Protein AF-0000000066102367 (afdb_homodimer)

pLDDT: mean 97.67, std 2.7, range [64.75, 99.0]

Secondary structure (DSSP, 8-state):
-EEEEEEEEEEETTEEEEEEEEEETTEEEEEESS---TTEEEEE-TT-EEEEPEEEEEE---TTT-TTT--HHHHHHHHHHTTEEEEEE-S-SSS---SHHHHHHHHHHHHHH-SSEEEEPBPSBGGGTSS-B--HHHHHHHT---B--TTS----HHHHHHHHHHHHHHT--EEE----HHHHTT-SEETTHHHHHHT--EE-THHHHHHHHHHHHHHHHH---EEETT---HHHHHHHHHHHHTT--EEEEE-HHHHH--GGG--SS-GGG--SSPP--HHHHHHHHHHHHHTSS-EE---B----HHHHSS-TTTSPS----TTTHHHHHIIIIITTTSS-HHHHHIIIIIHHHHHTT-S-S---TTSB--EEEEESS--EE--GGG--SS----TTTT-EES-EEEEEEETTEEEEE-TT---/-EEEEEEEEEEETTEEEEEEEEEETTEEEEEESS---TTEEEEE-TT-EEEEPEEEEEE---TTT-TTT--HHHHHHHHHHTTEEEEEE-S-SSS---SHHHHHHHHHHHHHH-SSEEEEPBPSBGGGTSS-B--HHHHHHHT---B--TTS----HHHHHHHHHHHHHHT--EEE----HHHHTT-SEESSHHHHHHT--EE-THHHHHHHHHHHHHHHHH---EEETT---HHHHHHHHHHHHTT--EEEEE-HHHHH--GGG--SS-GGG--SSPP--HHHHHHHHHHHHHTSS-EE---B----HHHHSS-TTTSPS----TTTHHHHHIIIIITTTSS-HHHHHIIIIIHHHHHTT-S-S---TTSB--EEEEESS--EE--GGG--SS----TTTT-EES-EEEEEEETTEEEEE-TT---

Structure (mmCIF, N/CA/C/O backbone):
data_AF-0000000066102367-model_v1
#
loop_
_entity.id
_entity.type
_entity.pdbx_description
1 polymer Dihydroorotase
#
loop_
_atom_site.group_PDB
_atom_site.id
_atom_site.type_symbol
_atom_site.label_atom_id
_atom_site.label_alt_id
_atom_site.label_comp_id
_atom_site.label_asym_id
_atom_site.label_entity_id
_atom_site.label_seq_id
_atom_site.pdbx_PDB_ins_code
_atom_site.Cartn_x
_atom_site.Cartn_y
_atom_site.Cartn_z
_atom_site.occupancy
_atom_site.B_iso_or_equiv
_atom_site.auth_seq_id
_atom_site.auth_comp_id
_atom_site.auth_asym_id
_atom_site.auth_atom_id
_atom_site.pdbx_PDB_model_num
ATOM 1 N N . MET A 1 1 ? 12.398 48.781 23.969 1 80.88 1 MET A N 1
ATOM 2 C CA . MET A 1 1 ? 11.75 48.719 25.266 1 80.88 1 MET A CA 1
ATOM 3 C C . MET A 1 1 ? 11.602 47.281 25.75 1 80.88 1 MET A C 1
ATOM 5 O O . MET A 1 1 ? 11.312 46.406 24.969 1 80.88 1 MET A O 1
ATOM 9 N N . ALA A 1 2 ? 12.008 47.094 26.969 1 94.06 2 ALA A N 1
ATOM 10 C CA . ALA A 1 2 ? 11.953 45.75 27.562 1 94.06 2 ALA A CA 1
ATOM 11 C C . ALA A 1 2 ? 10.539 45.406 28.016 1 94.06 2 ALA A C 1
ATOM 13 O O . ALA A 1 2 ? 9.727 46.312 28.266 1 94.06 2 ALA A O 1
ATOM 14 N N . ILE A 1 3 ? 10.18 44.094 27.922 1 97.62 3 ILE A N 1
ATOM 15 C CA . ILE A 1 3 ? 8.883 43.594 28.375 1 97.62 3 ILE A CA 1
ATOM 16 C C . ILE A 1 3 ? 9.07 42.594 29.484 1 97.62 3 ILE A C 1
ATOM 18 O O . ILE A 1 3 ? 9.891 41.656 29.359 1 97.62 3 ILE A O 1
ATOM 22 N N . LEU A 1 4 ? 8.383 42.844 30.578 1 98 4 LEU A N 1
ATOM 23 C CA . LEU A 1 4 ? 8.422 41.906 31.688 1 98 4 LEU A CA 1
ATOM 24 C C . LEU A 1 4 ? 7.082 41.188 31.844 1 98 4 LEU A C 1
ATOM 26 O O . LEU A 1 4 ? 6.051 41.812 32.062 1 98 4 LEU A O 1
ATOM 30 N N . LEU A 1 5 ? 7.035 39.875 31.609 1 98.25 5 LEU A N 1
ATOM 31 C CA . LEU A 1 5 ? 5.902 39.031 31.938 1 98.25 5 LEU A CA 1
ATOM 32 C C . LEU A 1 5 ? 6.043 38.438 33.344 1 98.25 5 LEU A C 1
ATOM 34 O O . LEU A 1 5 ? 6.824 37.5 33.562 1 98.25 5 LEU A O 1
ATOM 38 N N . LYS A 1 6 ? 5.242 38.969 34.25 1 97 6 LYS A N 1
ATOM 39 C CA . LYS A 1 6 ? 5.434 38.656 35.656 1 97 6 LYS A CA 1
ATOM 40 C C . LYS A 1 6 ? 4.371 37.656 36.125 1 97 6 LYS A C 1
ATOM 42 O O . LYS A 1 6 ? 3.238 37.688 35.656 1 97 6 LYS A O 1
ATOM 47 N N . ASN A 1 7 ? 4.777 36.812 37.125 1 96.75 7 ASN A N 1
ATOM 48 C CA . ASN A 1 7 ? 3.865 35.969 37.875 1 96.75 7 ASN A CA 1
ATOM 49 C C . ASN A 1 7 ? 3.176 34.938 36.969 1 96.75 7 ASN A C 1
ATOM 51 O O . ASN A 1 7 ? 1.968 34.719 37.062 1 96.75 7 ASN A O 1
ATOM 55 N N . GLY A 1 8 ? 3.898 34.406 36.031 1 97.06 8 GLY A N 1
ATOM 56 C CA . GLY A 1 8 ? 3.352 33.375 35.156 1 97.06 8 GLY A CA 1
ATOM 57 C C . GLY A 1 8 ? 3.695 31.969 35.625 1 97.06 8 GLY A C 1
ATOM 58 O O . GLY A 1 8 ? 4.621 31.766 36.406 1 97.06 8 GLY A O 1
ATOM 59 N N . LEU A 1 9 ? 2.846 31 35.25 1 98.12 9 LEU A N 1
ATOM 60 C CA . LEU A 1 9 ? 3.223 29.594 35.281 1 98.12 9 LEU A CA 1
ATOM 61 C C . LEU A 1 9 ? 3.961 29.219 34 1 98.12 9 LEU A C 1
ATOM 63 O O . LEU A 1 9 ? 3.338 28.859 33 1 98.12 9 LEU A O 1
ATOM 67 N N . VAL A 1 10 ? 5.27 29.172 34.062 1 98 10 VAL A N 1
ATOM 68 C CA . VAL A 1 10 ? 6.105 29.094 32.875 1 98 10 VAL A CA 1
ATOM 69 C C . VAL A 1 10 ? 6.41 27.641 32.562 1 98 10 VAL A C 1
ATOM 71 O O . VAL A 1 10 ? 6.879 26.891 33.438 1 98 10 VAL A O 1
ATOM 74 N N . TYR A 1 11 ? 6.07 27.203 31.328 1 96.75 11 TYR A N 1
ATOM 75 C CA . TYR A 1 11 ? 6.391 25.859 30.859 1 96.75 11 TYR A CA 1
ATOM 76 C C . TYR A 1 11 ? 7.789 25.812 30.25 1 96.75 11 TYR A C 1
ATOM 78 O O . TYR A 1 11 ? 8.055 26.469 29.234 1 96.75 11 TYR A O 1
ATOM 86 N N . GLN A 1 12 ? 8.734 25.062 30.844 1 89.06 12 GLN A N 1
ATOM 87 C CA . GLN A 1 12 ? 10.102 24.875 30.375 1 89.06 12 GLN A CA 1
ATOM 88 C C . GLN A 1 12 ? 10.516 23.406 30.469 1 89.06 12 GLN A C 1
ATOM 90 O O . GLN A 1 12 ? 10.531 22.828 31.562 1 89.06 12 GLN A O 1
ATOM 95 N N . GLU A 1 13 ? 10.875 22.844 29.406 1 84.5 13 GLU A N 1
ATOM 96 C CA . GLU A 1 13 ? 11.438 21.5 29.359 1 84.5 13 GLU A CA 1
ATOM 97 C C . GLU A 1 13 ? 10.586 20.516 30.156 1 84.5 13 GLU A C 1
ATOM 99 O O . GLU A 1 13 ? 11.102 19.766 30.984 1 84.5 13 GLU A O 1
ATOM 104 N N . GLY A 1 14 ? 9.281 20.625 30.031 1 88.19 14 GLY A N 1
ATOM 105 C CA . GLY A 1 14 ? 8.406 19.625 30.625 1 88.19 14 GLY A CA 1
ATOM 106 C C . GLY A 1 14 ? 7.941 19.984 32.031 1 88.19 14 GLY A C 1
ATOM 107 O O . GLY A 1 14 ? 7.145 19.266 32.625 1 88.19 14 GLY A O 1
ATOM 108 N N . GLU A 1 15 ? 8.438 21.125 32.5 1 92.94 15 GLU A N 1
ATOM 109 C CA . GLU A 1 15 ? 8.07 21.516 33.875 1 92.94 15 GLU A CA 1
ATOM 110 C C . GLU A 1 15 ? 7.297 22.828 33.875 1 92.94 15 GLU A C 1
ATOM 112 O O . GLU A 1 15 ? 7.457 23.656 32.969 1 92.94 15 GLU A O 1
ATOM 117 N N . PHE A 1 16 ? 6.504 22.938 34.906 1 96.94 16 PHE A N 1
ATOM 118 C CA . PHE A 1 16 ? 5.75 24.172 35.156 1 96.94 16 PHE A CA 1
ATOM 119 C C . PHE A 1 16 ? 6.262 24.875 36.375 1 96.94 16 PHE A C 1
ATOM 121 O O . PHE A 1 16 ? 6.18 24.344 37.5 1 96.94 16 PHE A O 1
ATOM 128 N N . ILE A 1 17 ? 6.773 26.109 36.125 1 96 17 ILE A N 1
ATOM 129 C CA . ILE A 1 17 ? 7.383 26.844 37.25 1 96 17 ILE A CA 1
ATOM 130 C C . ILE A 1 17 ? 6.809 28.266 37.312 1 96 17 ILE A C 1
ATOM 132 O O . ILE A 1 17 ? 6.699 28.938 36.281 1 96 17 ILE A O 1
ATOM 136 N N . LYS A 1 18 ? 6.465 28.672 38.531 1 97.12 18 LYS A N 1
ATOM 137 C CA . LYS A 1 18 ? 6.039 30.062 38.688 1 97.12 18 LYS A CA 1
ATOM 138 C C . LYS A 1 18 ? 7.23 31.016 38.656 1 97.12 18 LYS A C 1
ATOM 140 O O . LYS A 1 18 ? 8.07 31.016 39.562 1 97.12 18 LYS A O 1
ATOM 145 N N . GLU A 1 19 ? 7.324 31.844 37.562 1 96.62 19 GLU A N 1
ATOM 146 C CA . GLU A 1 19 ? 8.453 32.75 37.406 1 96.62 19 GLU A CA 1
ATOM 147 C C . GLU A 1 19 ? 8.125 33.875 36.406 1 96.62 19 GLU A C 1
ATOM 149 O O . GLU A 1 19 ? 6.996 33.969 35.906 1 96.62 19 GLU A O 1
ATOM 154 N N . ASP A 1 20 ? 9.102 34.781 36.312 1 97.62 20 ASP A N 1
ATOM 155 C CA . ASP A 1 20 ? 8.992 35.906 35.406 1 97.62 20 ASP A CA 1
ATOM 156 C C . ASP A 1 20 ? 9.828 35.688 34.156 1 97.62 20 ASP A C 1
ATOM 158 O O . ASP A 1 20 ? 10.789 34.906 34.156 1 97.62 20 ASP A O 1
ATOM 162 N N . VAL A 1 21 ? 9.406 36.281 33.094 1 98.06 21 VAL A N 1
ATOM 163 C CA . VAL A 1 21 ? 10.164 36.25 31.844 1 98.06 21 VAL A CA 1
ATOM 164 C C . VAL A 1 21 ? 10.43 37.688 31.375 1 98.06 21 VAL A C 1
ATOM 166 O O . VAL A 1 21 ? 9.508 38.469 31.25 1 98.06 21 VAL A O 1
ATOM 169 N N . LEU A 1 22 ? 11.68 38 31.156 1 98.06 22 LEU A N 1
ATOM 170 C CA . LEU A 1 22 ? 12.094 39.312 30.656 1 98.06 22 LEU A CA 1
ATOM 171 C C . LEU A 1 22 ? 12.5 39.219 29.188 1 98.06 22 LEU A C 1
ATOM 173 O O . LEU A 1 22 ? 13.344 38.406 28.828 1 98.06 22 LEU A O 1
ATOM 177 N N . ILE A 1 23 ? 11.82 40.031 28.391 1 97.94 23 ILE A N 1
ATOM 178 C CA . ILE A 1 23 ? 12.102 40.125 26.953 1 97.94 23 ILE A CA 1
ATOM 179 C C . ILE A 1 23 ? 12.852 41.406 26.641 1 97.94 23 ILE A C 1
ATOM 181 O O . ILE A 1 23 ? 12.469 42.469 27.125 1 97.94 23 ILE A O 1
ATOM 185 N N . SER A 1 24 ? 13.883 41.375 25.922 1 96.44 24 SER A N 1
ATOM 186 C CA . SER A 1 24 ? 14.625 42.5 25.406 1 96.44 24 SER A CA 1
ATOM 187 C C . SER A 1 24 ? 14.828 42.406 23.891 1 96.44 24 SER A C 1
ATOM 189 O O . SER A 1 24 ? 15.461 41.469 23.406 1 96.44 24 SER A O 1
ATOM 191 N N . GLY A 1 25 ? 14.297 43.375 23.234 1 96.12 25 GLY A N 1
ATOM 192 C CA . GLY A 1 25 ? 14.281 43.25 21.781 1 96.12 25 GLY A CA 1
ATOM 193 C C . GLY A 1 25 ? 13.453 42.062 21.297 1 96.12 25 GLY A C 1
ATOM 194 O O . GLY A 1 25 ? 12.281 41.938 21.672 1 96.12 25 GLY A O 1
ATOM 195 N N . SER A 1 26 ? 14.125 41.25 20.516 1 97.69 26 SER A N 1
ATOM 196 C CA . SER A 1 26 ? 13.398 40.125 19.953 1 97.69 26 SER A CA 1
ATOM 197 C C . SER A 1 26 ? 13.656 38.844 20.734 1 97.69 26 SER A C 1
ATOM 199 O O . SER A 1 26 ? 13.164 37.781 20.375 1 97.69 26 SER A O 1
ATOM 201 N N . LYS A 1 27 ? 14.398 38.906 21.844 1 97.94 27 LYS A N 1
ATOM 202 C CA . LYS A 1 27 ? 14.883 37.719 22.5 1 97.94 27 LYS A CA 1
ATOM 203 C C . LYS A 1 27 ? 14.414 37.656 23.953 1 97.94 27 LYS A C 1
ATOM 205 O O . LYS A 1 27 ? 14.078 38.688 24.547 1 97.94 27 LYS A O 1
ATOM 210 N N . ILE A 1 28 ? 14.367 36.438 24.422 1 97.44 28 ILE A N 1
ATOM 211 C CA . ILE A 1 28 ? 14.188 36.25 25.859 1 97.44 28 ILE A CA 1
ATOM 212 C C . ILE A 1 28 ? 15.5 36.531 26.578 1 97.44 28 ILE A C 1
ATOM 214 O O . ILE A 1 28 ? 16.5 35.844 26.375 1 97.44 28 ILE A O 1
ATOM 218 N N . GLN A 1 29 ? 15.445 37.531 27.375 1 97.06 29 GLN A N 1
ATOM 219 C CA . GLN A 1 29 ? 16.656 37.938 28.078 1 97.06 29 GLN A CA 1
ATOM 220 C C . GLN A 1 29 ? 16.891 37.094 29.328 1 97.06 29 GLN A C 1
ATOM 222 O O . GLN A 1 29 ? 18.016 36.656 29.609 1 97.06 29 GLN A O 1
ATOM 227 N N . ALA A 1 30 ? 15.797 36.906 30.062 1 96.94 30 ALA A N 1
ATOM 228 C CA . ALA A 1 30 ? 15.953 36.219 31.328 1 96.94 30 ALA A CA 1
ATOM 229 C C . ALA A 1 30 ? 14.633 35.562 31.766 1 96.94 30 ALA A C 1
ATOM 231 O O . ALA A 1 30 ? 13.555 36.062 31.422 1 96.94 30 ALA A O 1
ATOM 232 N N . ILE A 1 31 ? 14.773 34.469 32.438 1 96.19 31 ILE A N 1
ATOM 233 C CA . ILE A 1 31 ? 13.688 33.781 33.156 1 96.19 31 ILE A CA 1
ATOM 234 C C . ILE A 1 31 ? 14.078 33.594 34.625 1 96.19 31 ILE A C 1
ATOM 236 O O . ILE A 1 31 ? 15.172 33.125 34.906 1 96.19 31 ILE A O 1
ATOM 240 N N . GLY A 1 32 ? 13.227 34.062 35.5 1 94.94 32 GLY A N 1
ATOM 241 C CA . GLY A 1 32 ? 13.594 33.906 36.906 1 94.94 32 GLY A CA 1
ATOM 242 C C . GLY A 1 32 ? 12.586 34.531 37.844 1 94.94 32 GLY A C 1
ATOM 243 O O . GLY A 1 32 ? 11.461 34.844 37.438 1 94.94 32 GLY A O 1
ATOM 244 N N . LEU A 1 33 ? 13.016 34.594 39.094 1 95.5 33 LEU A N 1
ATOM 245 C CA . LEU A 1 33 ? 12.148 35.125 40.156 1 95.5 33 LEU A CA 1
ATOM 246 C C . LEU A 1 33 ? 12.406 36.594 40.375 1 95.5 33 LEU A C 1
ATOM 248 O O . LEU A 1 33 ? 13.555 37.062 40.375 1 95.5 33 LEU A O 1
ATOM 252 N N . ASP A 1 34 ? 11.375 37.344 40.562 1 93.56 34 ASP A N 1
ATOM 253 C CA . ASP A 1 34 ? 11.406 38.75 40.969 1 93.56 34 ASP A CA 1
ATOM 254 C C . ASP A 1 34 ? 12.336 39.562 40.062 1 93.56 34 ASP A C 1
ATOM 256 O O . ASP A 1 34 ? 13.234 40.25 40.531 1 93.56 34 ASP A O 1
ATOM 260 N N . LEU A 1 35 ? 12.141 39.344 38.812 1 94.62 35 LEU A N 1
ATOM 261 C CA . LEU A 1 35 ? 12.945 40.125 37.875 1 94.62 35 LEU A CA 1
ATOM 262 C C . LEU A 1 35 ? 12.602 41.594 37.938 1 94.62 35 LEU A C 1
ATOM 264 O O . LEU A 1 35 ? 11.445 41.969 38.188 1 94.62 35 LEU A O 1
ATOM 268 N N . PRO A 1 36 ? 13.578 42.438 37.688 1 91.12 36 PRO A N 1
ATOM 269 C CA . PRO A 1 36 ? 13.375 43.875 37.844 1 91.12 36 PRO A CA 1
ATOM 270 C C . PRO A 1 36 ? 12.359 44.438 36.844 1 91.12 36 PRO A C 1
ATOM 272 O O . PRO A 1 36 ? 12.375 44.094 35.688 1 91.12 36 PRO A O 1
ATOM 275 N N . GLU A 1 37 ? 11.531 45.344 37.312 1 91.19 37 GLU A N 1
ATOM 276 C CA . GLU A 1 37 ? 10.484 45.969 36.5 1 91.19 37 GLU A CA 1
ATOM 277 C C . GLU A 1 37 ? 10.953 47.281 35.875 1 91.19 37 GLU A C 1
ATOM 279 O O . GLU A 1 37 ? 10.328 47.781 34.938 1 91.19 37 GLU A O 1
ATOM 284 N N . GLU A 1 38 ? 12.008 47.812 36.406 1 89.56 38 GLU A N 1
ATOM 285 C CA . GLU A 1 38 ? 12.438 49.156 36 1 89.56 38 GLU A CA 1
ATOM 286 C C . GLU A 1 38 ? 12.711 49.219 34.5 1 89.56 38 GLU A C 1
ATOM 288 O O . GLU A 1 38 ? 13.492 48.438 33.969 1 89.56 38 GLU A O 1
ATOM 293 N N . GLY A 1 39 ? 11.992 50.188 33.875 1 91.31 39 GLY A N 1
ATOM 294 C CA . GLY A 1 39 ? 12.234 50.469 32.469 1 91.31 39 GLY A CA 1
ATOM 295 C C . GLY A 1 39 ? 11.523 49.5 31.547 1 91.31 39 GLY A C 1
ATOM 296 O O . GLY A 1 39 ? 11.625 49.625 30.328 1 91.31 39 GLY A O 1
ATOM 297 N N . ALA A 1 40 ? 10.836 48.531 32.125 1 94.31 40 ALA A N 1
ATOM 298 C CA . ALA A 1 40 ? 10.164 47.531 31.281 1 94.31 40 ALA A CA 1
ATOM 299 C C . ALA A 1 40 ? 8.656 47.75 31.266 1 94.31 40 ALA A C 1
ATOM 301 O O . ALA A 1 40 ? 8.078 48.219 32.25 1 94.31 40 ALA A O 1
ATOM 302 N N . GLU A 1 41 ? 8.055 47.531 30.109 1 96.31 41 GLU A N 1
ATOM 303 C CA . GLU A 1 41 ? 6.605 47.375 30.062 1 96.31 41 GLU A CA 1
ATOM 304 C C . GLU A 1 41 ? 6.184 46.062 30.781 1 96.31 41 GLU A C 1
ATOM 306 O O . GLU A 1 41 ? 6.652 45 30.422 1 96.31 41 GLU A O 1
ATOM 311 N N . VAL A 1 42 ? 5.262 46.188 31.766 1 96.62 42 VAL A N 1
ATOM 312 C CA . VAL A 1 42 ? 4.996 45.062 32.625 1 96.62 42 VAL A CA 1
ATOM 313 C C . VAL A 1 42 ? 3.615 44.469 32.344 1 96.62 42 VAL A C 1
ATOM 315 O O . VAL A 1 42 ? 2.637 45.219 32.219 1 96.62 42 VAL A O 1
ATOM 318 N N . TYR A 1 43 ? 3.564 43.188 32.125 1 97.5 43 TYR A N 1
ATOM 319 C CA . TYR A 1 43 ? 2.33 42.406 32.094 1 97.5 43 TYR A CA 1
ATOM 320 C C . TYR A 1 43 ? 2.242 41.469 33.281 1 97.5 43 TYR A C 1
ATOM 322 O O . TYR A 1 43 ? 3.061 40.531 33.406 1 97.5 43 TYR A O 1
ATOM 330 N N . ASP A 1 44 ? 1.28 41.688 34.156 1 97.31 44 ASP A N 1
ATOM 331 C CA . ASP A 1 44 ? 1.027 40.719 35.219 1 97.31 44 ASP A CA 1
ATOM 332 C C . ASP A 1 44 ? 0.153 39.562 34.75 1 97.31 44 ASP A C 1
ATOM 334 O O . ASP A 1 44 ? -1.036 39.75 34.469 1 97.31 44 ASP A O 1
ATOM 338 N N . LEU A 1 45 ? 0.715 38.406 34.75 1 97.88 45 LEU A N 1
ATOM 339 C CA . LEU A 1 45 ? 0.023 37.25 34.156 1 97.88 45 LEU A CA 1
ATOM 340 C C . LEU A 1 45 ? -0.92 36.594 35.156 1 97.88 45 LEU A C 1
ATOM 342 O O . LEU A 1 45 ? -1.792 35.812 34.781 1 97.88 45 LEU A O 1
ATOM 346 N N . LYS A 1 46 ? -0.737 36.969 36.469 1 96.81 46 LYS A N 1
ATOM 347 C CA . LYS A 1 46 ? -1.627 36.5 37.562 1 96.81 46 LYS A CA 1
ATOM 348 C C . LYS A 1 46 ? -1.793 35 37.531 1 96.81 46 LYS A C 1
ATOM 350 O O . LYS A 1 46 ? -2.914 34.5 37.625 1 96.81 46 LYS A O 1
ATOM 355 N N . GLY A 1 47 ? -0.701 34.25 37.25 1 96.88 47 GLY A N 1
ATOM 356 C CA . GLY A 1 47 ? -0.689 32.812 37.344 1 96.88 47 GLY A CA 1
ATOM 357 C C . GLY A 1 47 ? -1.056 32.094 36.062 1 96.88 47 GLY A C 1
ATOM 358 O O . GLY A 1 47 ? -1.065 30.875 36 1 96.88 47 GLY A O 1
ATOM 359 N N . LYS A 1 48 ? -1.343 32.812 34.969 1 98.38 48 LYS A N 1
ATOM 360 C CA . LYS A 1 48 ? -1.657 32.188 33.688 1 98.38 48 LYS A CA 1
ATOM 361 C C . LYS A 1 48 ? -0.461 31.422 33.156 1 98.38 48 LYS A C 1
ATOM 363 O O . LYS A 1 48 ? 0.68 31.672 33.531 1 98.38 48 LYS A O 1
ATOM 368 N N . LEU A 1 49 ? -0.767 30.484 32.312 1 98.69 49 LEU A N 1
ATOM 369 C CA . LEU A 1 49 ? 0.269 29.656 31.703 1 98.69 49 LEU A CA 1
ATOM 370 C C . LEU A 1 49 ? 1.055 30.438 30.656 1 98.69 49 LEU A C 1
ATOM 372 O O . LEU A 1 49 ? 0.466 31.078 29.781 1 98.69 49 LEU A O 1
ATOM 376 N N . LEU A 1 50 ? 2.326 30.484 30.766 1 98.75 50 LEU A N 1
ATOM 377 C CA . LEU A 1 50 ? 3.223 31 29.734 1 98.75 50 LEU A CA 1
ATOM 378 C C . LEU A 1 50 ? 4 29.875 29.078 1 98.75 50 LEU A C 1
ATOM 380 O O . LEU A 1 50 ? 4.773 29.172 29.734 1 98.75 50 LEU A O 1
ATOM 384 N N . ALA A 1 51 ? 3.783 29.656 27.797 1 98.56 51 ALA A N 1
ATOM 385 C CA . ALA A 1 51 ? 4.375 28.562 27.031 1 98.56 51 ALA A CA 1
ATOM 386 C C . ALA A 1 51 ? 5.082 29.094 25.781 1 98.56 51 ALA A C 1
ATOM 388 O O . ALA A 1 51 ? 4.918 30.25 25.406 1 98.56 51 ALA A O 1
ATOM 389 N N . PRO A 1 52 ? 6.043 28.203 25.203 1 98.38 52 PRO A N 1
ATOM 390 C CA . PRO A 1 52 ? 6.484 28.562 23.859 1 98.38 52 PRO A CA 1
ATOM 391 C C . PRO A 1 52 ? 5.32 28.797 22.891 1 98.38 52 PRO A C 1
ATOM 393 O O . PRO A 1 52 ? 4.293 28.125 22.984 1 98.38 52 PRO A O 1
ATOM 396 N N . GLY A 1 53 ? 5.48 29.844 22 1 98.75 53 GLY A N 1
ATOM 397 C CA . GLY A 1 53 ? 4.48 29.969 20.953 1 98.75 53 GLY A CA 1
ATOM 398 C C . GLY A 1 53 ? 4.215 28.672 20.219 1 98.75 53 GLY A C 1
ATOM 399 O O . GLY A 1 53 ? 5.145 27.922 19.922 1 98.75 53 GLY A O 1
ATOM 400 N N . LEU A 1 54 ? 2.957 28.328 19.984 1 98.88 54 LEU A N 1
ATOM 401 C CA . LEU A 1 54 ? 2.602 27.094 19.297 1 98.88 54 LEU A CA 1
ATOM 402 C C . LEU A 1 54 ? 3.068 27.125 17.844 1 98.88 54 LEU A C 1
ATOM 404 O O . LEU A 1 54 ? 3.334 28.203 17.297 1 98.88 54 LEU A O 1
ATOM 408 N N . VAL A 1 55 ? 3.277 25.922 17.281 1 98.94 55 VAL A N 1
ATOM 409 C CA . VAL A 1 55 ? 3.713 25.75 15.898 1 98.94 55 VAL A CA 1
ATOM 410 C C . VAL A 1 55 ? 2.686 24.922 15.125 1 98.94 55 VAL A C 1
ATOM 412 O O . VAL A 1 55 ? 2.385 23.781 15.508 1 98.94 55 VAL A O 1
ATOM 415 N N . ASP A 1 56 ? 2.084 25.484 14.102 1 98.94 56 ASP A N 1
ATOM 416 C CA . ASP A 1 56 ? 1.126 24.781 13.258 1 98.94 56 ASP A CA 1
ATOM 417 C C . ASP A 1 56 ? 1.689 24.562 11.852 1 98.94 56 ASP A C 1
ATOM 419 O O . ASP A 1 56 ? 1.759 25.484 11.055 1 98.94 56 ASP A O 1
ATOM 423 N N . ILE A 1 57 ? 1.925 23.312 11.508 1 98.88 57 ILE A N 1
ATOM 424 C CA . ILE A 1 57 ? 2.609 23.078 10.242 1 98.88 57 ILE A CA 1
ATOM 425 C C . ILE A 1 57 ? 1.583 22.906 9.125 1 98.88 57 ILE A C 1
ATOM 427 O O . ILE A 1 57 ? 1.941 22.578 7.984 1 98.88 57 ILE A O 1
ATOM 431 N N . HIS A 1 58 ? 0.268 23.109 9.383 1 98.88 58 HIS A N 1
ATOM 432 C CA . HIS A 1 58 ? -0.745 22.828 8.375 1 98.88 58 HIS A CA 1
ATOM 433 C C . HIS A 1 58 ? -1.868 23.859 8.414 1 98.88 58 HIS A C 1
ATOM 435 O O . HIS A 1 58 ? -2.863 23.656 9.117 1 98.88 58 HIS A O 1
ATOM 441 N N . GLU A 1 59 ? -1.767 24.891 7.605 1 98.75 59 GLU A N 1
ATOM 442 C CA . GLU A 1 59 ? -2.814 25.891 7.48 1 98.75 59 GLU A CA 1
ATOM 443 C C . GLU A 1 59 ? -3.029 26.281 6.02 1 98.75 59 GLU A C 1
ATOM 445 O O . GLU A 1 59 ? -2.162 26.062 5.176 1 98.75 59 GLU A O 1
ATOM 450 N N . HIS A 1 60 ? -4.184 26.844 5.715 1 98.69 60 HIS A N 1
ATOM 451 C CA . HIS A 1 60 ? -4.516 27.422 4.422 1 98.69 60 HIS A CA 1
ATOM 452 C C . HIS A 1 60 ? -4.867 28.906 4.562 1 98.69 60 HIS A C 1
ATOM 454 O O . HIS A 1 60 ? -5.82 29.266 5.258 1 98.69 60 HIS A O 1
ATOM 460 N N . TYR A 1 61 ? -4.191 29.844 3.861 1 97.62 61 TYR A N 1
ATOM 461 C CA . TYR A 1 61 ? -4.461 31.266 4.02 1 97.62 61 TYR A CA 1
ATOM 462 C C . TYR A 1 61 ? -5.09 31.844 2.756 1 97.62 61 TYR A C 1
ATOM 464 O O . TYR A 1 61 ? -5.535 33 2.744 1 97.62 61 TYR A O 1
ATOM 472 N N . ARG A 1 62 ? -5.184 31.188 1.686 1 98.25 62 ARG A N 1
ATOM 473 C CA . ARG A 1 62 ? -6.031 31.453 0.524 1 98.25 62 ARG A CA 1
ATOM 474 C C . ARG A 1 62 ? -5.516 32.656 -0.271 1 98.25 62 ARG A C 1
ATOM 476 O O . ARG A 1 62 ? -6.195 33.125 -1.18 1 98.25 62 ARG A O 1
ATOM 483 N N . GLU A 1 63 ? -4.418 33.25 0.149 1 98.56 63 GLU A N 1
ATOM 484 C CA . GLU A 1 63 ? -3.811 34.406 -0.542 1 98.56 63 GLU A CA 1
ATOM 485 C C . GLU A 1 63 ? -2.453 34.031 -1.131 1 98.56 63 GLU A C 1
ATOM 487 O O . GLU A 1 63 ? -1.583 33.5 -0.423 1 98.56 63 GLU A O 1
ATOM 492 N N . PRO A 1 64 ? -2.326 34.25 -2.42 1 98.38 64 PRO A N 1
ATOM 493 C CA . PRO A 1 64 ? -3.178 35.031 -3.346 1 98.38 64 PRO A CA 1
ATOM 494 C C . PRO A 1 64 ? -4.316 34.188 -3.914 1 98.38 64 PRO A C 1
ATOM 496 O O . PRO A 1 64 ? -4.418 32.969 -3.613 1 98.38 64 PRO A O 1
ATOM 499 N N . GLY A 1 65 ? -5.254 34.844 -4.676 1 98.5 65 GLY A N 1
ATOM 500 C CA . GLY A 1 65 ? -6.215 34.156 -5.539 1 98.5 65 GLY A CA 1
ATOM 501 C C . GLY A 1 65 ? -7.59 34.031 -4.91 1 98.5 65 GLY A C 1
ATOM 502 O O . GLY A 1 65 ? -8.602 34.062 -5.613 1 98.5 65 GLY A O 1
ATOM 503 N N . PHE A 1 66 ? -7.645 33.875 -3.576 1 98.31 66 PHE A N 1
ATOM 504 C CA . PHE A 1 66 ? -8.922 33.656 -2.916 1 98.31 66 PHE A CA 1
ATOM 505 C C . PHE A 1 66 ? -9.062 34.531 -1.673 1 98.31 66 PHE A C 1
ATOM 507 O O . PHE A 1 66 ? -9.438 34.031 -0.605 1 98.31 66 PHE A O 1
ATOM 514 N N . THR A 1 67 ? -8.789 35.75 -1.76 1 98.31 67 THR A N 1
ATOM 515 C CA . THR A 1 67 ? -8.695 36.688 -0.634 1 98.31 67 THR A CA 1
ATOM 516 C C . THR A 1 67 ? -10.07 36.906 -0.003 1 98.31 67 THR A C 1
ATOM 518 O O . THR A 1 67 ? -10.172 37.375 1.132 1 98.31 67 THR A O 1
ATOM 521 N N . TYR A 1 68 ? -11.148 36.562 -0.742 1 98.06 68 TYR A N 1
ATOM 522 C CA . TYR A 1 68 ? -12.484 36.656 -0.166 1 98.06 68 TYR A CA 1
ATOM 523 C C . TYR A 1 68 ? -12.695 35.625 0.917 1 98.06 68 TYR A C 1
ATOM 525 O O . TYR A 1 68 ? -13.562 35.781 1.779 1 98.06 68 TYR A O 1
ATOM 533 N N . LYS A 1 69 ? -11.922 34.562 0.885 1 98.5 69 LYS A N 1
ATOM 534 C CA . LYS A 1 69 ? -11.977 33.5 1.899 1 98.5 69 LYS A CA 1
ATOM 535 C C . LYS A 1 69 ? -11.125 33.875 3.111 1 98.5 69 LYS A C 1
ATOM 537 O O . LYS A 1 69 ? -11.539 33.656 4.254 1 98.5 69 LYS A O 1
ATOM 542 N N . GLU A 1 70 ? -9.93 34.344 2.854 1 98.5 70 GLU A N 1
ATOM 543 C CA . GLU A 1 70 ? -8.938 34.688 3.865 1 98.5 70 GLU A CA 1
ATOM 544 C C . GLU A 1 70 ? -7.75 35.406 3.246 1 98.5 70 GLU A C 1
ATOM 546 O O . GLU A 1 70 ? -7.496 35.281 2.045 1 98.5 70 GLU A O 1
ATOM 551 N N . THR A 1 71 ? -7.051 36.25 4.02 1 98.69 71 THR A N 1
ATOM 552 C CA . THR A 1 71 ? -5.781 36.844 3.637 1 98.69 71 THR A CA 1
ATOM 553 C C . THR A 1 71 ? -4.672 36.438 4.598 1 98.69 71 THR A C 1
ATOM 555 O O . THR A 1 71 ? -4.941 35.875 5.672 1 98.69 71 THR A O 1
ATOM 558 N N . ILE A 1 72 ? -3.432 36.656 4.164 1 98.88 72 ILE A N 1
ATOM 559 C CA . ILE A 1 72 ? -2.293 36.344 5.027 1 98.88 72 ILE A CA 1
ATOM 560 C C . ILE A 1 72 ? -2.406 37.188 6.316 1 98.88 72 ILE A C 1
ATOM 562 O O . ILE A 1 72 ? -2.131 36.656 7.406 1 98.88 72 ILE A O 1
ATOM 566 N N . LYS A 1 73 ? -2.861 38.375 6.203 1 98.81 73 LYS A N 1
ATOM 567 C CA . LYS A 1 73 ? -3.023 39.25 7.367 1 98.81 73 LYS A CA 1
ATOM 568 C C . LYS A 1 73 ? -4.047 38.656 8.344 1 98.81 73 LYS A C 1
ATOM 570 O O . LYS A 1 73 ? -3.732 38.406 9.508 1 98.81 73 LYS A O 1
ATOM 575 N N . THR A 1 74 ? -5.246 38.406 7.863 1 98.81 74 THR A N 1
ATOM 576 C CA . THR A 1 74 ? -6.301 37.969 8.766 1 98.81 74 THR A CA 1
ATOM 577 C C . THR A 1 74 ? -6.02 36.531 9.266 1 98.81 74 THR A C 1
ATOM 579 O O . THR A 1 74 ? -6.297 36.219 10.422 1 98.81 74 THR A O 1
ATOM 582 N N . GLY A 1 75 ? -5.457 35.688 8.375 1 98.81 75 GLY A N 1
ATOM 583 C CA . GLY A 1 75 ? -5.09 34.344 8.805 1 98.81 75 GLY A CA 1
ATOM 584 C C . GLY A 1 75 ? -4.039 34.344 9.898 1 98.81 75 GLY A C 1
ATOM 585 O O . GLY A 1 75 ? -4.133 33.562 10.844 1 98.81 75 GLY A O 1
ATOM 586 N N . SER A 1 76 ? -2.998 35.188 9.758 1 98.88 76 SER A N 1
ATOM 587 C CA . SER A 1 76 ? -1.941 35.25 10.758 1 98.88 76 SER A CA 1
ATOM 588 C C . SER A 1 76 ? -2.447 35.875 12.055 1 98.88 76 SER A C 1
ATOM 590 O O . SER A 1 76 ? -2.018 35.5 13.141 1 98.88 76 SER A O 1
ATOM 592 N N . GLU A 1 77 ? -3.352 36.812 11.984 1 98.88 77 GLU A N 1
ATOM 593 C CA . GLU A 1 77 ? -3.99 37.375 13.18 1 98.88 77 GLU A CA 1
ATOM 594 C C . GLU A 1 77 ? -4.809 36.312 13.906 1 98.88 77 GLU A C 1
ATOM 596 O O . GLU A 1 77 ? -4.773 36.219 15.141 1 98.88 77 GLU A O 1
ATOM 601 N N . ALA A 1 78 ? -5.559 35.562 13.086 1 98.88 78 ALA A N 1
ATOM 602 C CA . ALA A 1 78 ? -6.312 34.438 13.656 1 98.88 78 ALA A CA 1
ATOM 603 C C . ALA A 1 78 ? -5.391 33.469 14.375 1 98.88 78 ALA A C 1
ATOM 605 O O . ALA A 1 78 ? -5.691 33 15.484 1 98.88 78 ALA A O 1
ATOM 606 N N . ALA A 1 79 ? -4.27 33.156 13.734 1 98.94 79 ALA A N 1
ATOM 607 C CA . ALA A 1 79 ? -3.291 32.25 14.352 1 98.94 79 ALA A CA 1
ATOM 608 C C . ALA A 1 79 ? -2.771 32.812 15.664 1 98.94 79 ALA A C 1
ATOM 610 O O . ALA A 1 79 ? -2.637 32.094 16.656 1 98.94 79 ALA A O 1
ATOM 611 N N . SER A 1 80 ? -2.453 34.094 15.719 1 98.88 80 SER A N 1
ATOM 612 C CA . SER A 1 80 ? -1.955 34.719 16.922 1 98.88 80 SER A CA 1
ATOM 613 C C . SER A 1 80 ? -2.975 34.656 18.062 1 98.88 80 SER A C 1
ATOM 615 O O . SER A 1 80 ? -2.609 34.469 19.219 1 98.88 80 SER A O 1
ATOM 617 N N . ARG A 1 81 ? -4.238 34.75 17.703 1 98.81 81 ARG A N 1
ATOM 618 C CA . ARG A 1 81 ? -5.297 34.625 18.703 1 98.81 81 ARG A CA 1
ATOM 619 C C . ARG A 1 81 ? -5.344 33.188 19.266 1 98.81 81 ARG A C 1
ATOM 621 O O . ARG A 1 81 ? -5.82 32.969 20.375 1 98.81 81 ARG A O 1
ATOM 628 N N . GLY A 1 82 ? -4.91 32.25 18.453 1 98.81 82 GLY A N 1
ATOM 629 C CA . GLY A 1 82 ? -4.848 30.891 18.922 1 98.81 82 GLY A CA 1
ATOM 630 C C . GLY A 1 82 ? -3.576 30.578 19.688 1 98.81 82 GLY A C 1
ATOM 631 O O . GLY A 1 82 ? -3.408 29.453 20.188 1 98.81 82 GLY A O 1
ATOM 632 N N . GLY A 1 83 ? -2.656 31.5 19.797 1 98.88 83 GLY A N 1
ATOM 633 C CA . GLY A 1 83 ? -1.407 31.297 20.516 1 98.88 83 GLY A CA 1
ATOM 634 C C . GLY A 1 83 ? -0.293 30.766 19.625 1 98.88 83 GLY A C 1
ATOM 635 O O . GLY A 1 83 ? 0.762 30.359 20.125 1 98.88 83 GLY A O 1
ATOM 636 N N . PHE A 1 84 ? -0.544 30.734 18.297 1 98.94 84 PHE A N 1
ATOM 637 C CA . PHE A 1 84 ? 0.479 30.281 17.359 1 98.94 84 PHE A CA 1
ATOM 638 C C . PHE A 1 84 ? 1.434 31.422 17.016 1 98.94 84 PHE A C 1
ATOM 640 O O . PHE A 1 84 ? 1.002 32.562 16.781 1 98.94 84 PHE A O 1
ATOM 647 N N . THR A 1 85 ? 2.734 31.141 17.031 1 98.94 85 THR A N 1
ATOM 648 C CA . THR A 1 85 ? 3.74 32.125 16.656 1 98.94 85 THR A CA 1
ATOM 649 C C . THR A 1 85 ? 4.441 31.719 15.367 1 98.94 85 THR A C 1
ATOM 651 O O . THR A 1 85 ? 5.117 32.531 14.734 1 98.94 85 THR A O 1
ATOM 654 N N . THR A 1 86 ? 4.336 30.469 14.992 1 98.94 86 THR A N 1
ATOM 655 C CA . THR A 1 86 ? 4.887 29.938 13.75 1 98.94 86 THR A CA 1
ATOM 656 C C . THR A 1 86 ? 3.855 29.078 13.023 1 98.94 86 THR A C 1
ATOM 658 O O . THR A 1 86 ? 3.277 28.156 13.617 1 98.94 86 THR A O 1
ATOM 661 N N . VAL A 1 87 ? 3.596 29.438 11.766 1 98.88 87 VAL A N 1
ATOM 662 C CA . VAL A 1 87 ? 2.645 28.656 10.977 1 98.88 87 VAL A CA 1
ATOM 663 C C . VAL A 1 87 ? 3.248 28.328 9.609 1 98.88 87 VAL A C 1
ATOM 665 O O . VAL A 1 87 ? 4.16 29.016 9.148 1 98.88 87 VAL A O 1
ATOM 668 N N . CYS A 1 88 ? 2.818 27.203 9.039 1 98.88 88 CYS A N 1
ATOM 669 C CA . CYS A 1 88 ? 3.195 26.812 7.691 1 98.88 88 CYS A CA 1
ATOM 670 C C . CYS A 1 88 ? 1.97 26.688 6.797 1 98.88 88 CYS A C 1
ATOM 672 O O . CYS A 1 88 ? 0.969 26.078 7.18 1 98.88 88 CYS A O 1
ATOM 674 N N . THR A 1 89 ? 2.047 27.328 5.625 1 98.81 89 THR A N 1
ATOM 675 C CA . THR A 1 89 ? 0.854 27.359 4.785 1 98.81 89 THR A CA 1
ATOM 676 C C . THR A 1 89 ? 1.03 26.484 3.547 1 98.81 89 THR A C 1
ATOM 678 O O . THR A 1 89 ? 2.121 26.438 2.975 1 98.81 89 THR A O 1
ATOM 681 N N . MET A 1 90 ? -0.02 25.828 3.186 1 98.81 90 MET A N 1
ATOM 682 C CA . MET A 1 90 ? -0.062 24.922 2.039 1 98.81 90 MET A CA 1
ATOM 683 C C . MET A 1 90 ? -0.079 25.703 0.729 1 98.81 90 MET A C 1
ATOM 685 O O . MET A 1 90 ? -0.452 26.875 0.708 1 98.81 90 MET A O 1
ATOM 689 N N . PRO A 1 91 ? 0.263 25.094 -0.308 1 98.69 91 PRO A N 1
ATOM 690 C CA . PRO A 1 91 ? 0.499 25.812 -1.564 1 98.69 91 PRO A CA 1
ATOM 691 C C . PRO A 1 91 ? -0.743 25.875 -2.451 1 98.69 91 PRO A C 1
ATOM 693 O O . PRO A 1 91 ? -0.648 26.219 -3.629 1 98.69 91 PRO A O 1
ATOM 696 N N . ASN A 1 92 ? -1.901 25.484 -1.941 1 97.69 92 ASN A N 1
ATOM 697 C CA . ASN A 1 92 ? -3.102 25.469 -2.771 1 97.69 92 ASN A CA 1
ATOM 698 C C . ASN A 1 92 ? -3.73 26.844 -2.887 1 97.69 92 ASN A C 1
ATOM 700 O O . ASN A 1 92 ? -4.883 27.047 -2.496 1 97.69 92 ASN A O 1
ATOM 704 N N . VAL A 1 93 ? -2.986 27.781 -3.469 1 98.44 93 VAL A N 1
ATOM 705 C CA . VAL A 1 93 ? -3.385 29.156 -3.775 1 98.44 93 VAL A CA 1
ATOM 706 C C . VAL A 1 93 ? -3.287 29.406 -5.281 1 98.44 93 VAL A C 1
ATOM 708 O O . VAL A 1 93 ? -2.939 28.5 -6.039 1 98.44 93 VAL A O 1
ATOM 711 N N . ASP A 1 94 ? -3.719 30.625 -5.641 1 98.31 94 ASP A N 1
ATOM 712 C CA . ASP A 1 94 ? -3.691 30.969 -7.059 1 98.31 94 ASP A CA 1
ATOM 713 C C . ASP A 1 94 ? -2.975 32.312 -7.281 1 98.31 94 ASP A C 1
ATOM 715 O O . ASP A 1 94 ? -3.473 33.344 -6.879 1 98.31 94 ASP A O 1
ATOM 719 N N . PRO A 1 95 ? -1.876 32.312 -8 1 98.38 95 PRO A N 1
ATOM 720 C CA . PRO A 1 95 ? -1.224 31.172 -8.625 1 98.38 95 PRO A CA 1
ATOM 721 C C . PRO A 1 95 ? -0.588 30.234 -7.602 1 98.38 95 PRO A C 1
ATOM 723 O O . PRO A 1 95 ? -0.256 30.656 -6.492 1 98.38 95 PRO A O 1
ATOM 726 N N . ILE A 1 96 ? -0.399 28.922 -8.031 1 98.69 96 ILE A N 1
ATOM 727 C CA . ILE A 1 96 ? 0.239 27.891 -7.227 1 98.69 96 ILE A CA 1
ATOM 728 C C . ILE A 1 96 ? 1.749 28.109 -7.199 1 98.69 96 ILE A C 1
ATOM 730 O O . ILE A 1 96 ? 2.367 28.344 -8.242 1 98.69 96 ILE A O 1
ATOM 734 N N . PRO A 1 97 ? 2.369 28.141 -6.047 1 98.5 97 PRO A N 1
ATOM 735 C CA . PRO A 1 97 ? 3.826 28.297 -5.977 1 98.5 97 PRO A CA 1
ATOM 736 C C . PRO A 1 97 ? 4.566 27 -6.324 1 98.5 97 PRO A C 1
ATOM 738 O O . PRO A 1 97 ? 5.281 26.453 -5.48 1 98.5 97 PRO A O 1
ATOM 741 N N . ASP A 1 98 ? 4.496 26.594 -7.602 1 98.69 98 ASP A N 1
ATOM 742 C CA . ASP A 1 98 ? 5.059 25.328 -8.062 1 98.69 98 ASP A CA 1
ATOM 743 C C . ASP A 1 98 ? 6.254 25.562 -8.984 1 98.69 98 ASP A C 1
ATOM 745 O O . ASP A 1 98 ? 6.73 24.625 -9.633 1 98.69 98 ASP A O 1
ATOM 749 N N . ASP A 1 99 ? 6.672 26.766 -9.078 1 98.56 99 ASP A N 1
ATOM 750 C CA . ASP A 1 99 ? 7.918 27.141 -9.742 1 98.56 99 ASP A CA 1
ATOM 751 C C . ASP A 1 99 ? 8.648 28.234 -8.961 1 98.56 99 ASP A C 1
ATOM 753 O O . ASP A 1 99 ? 8.094 28.812 -8.031 1 98.56 99 ASP A O 1
ATOM 757 N N . LEU A 1 100 ? 9.922 28.453 -9.328 1 98.69 100 LEU A N 1
ATOM 758 C CA . LEU A 1 100 ? 10.805 29.328 -8.562 1 98.69 100 LEU A CA 1
ATOM 759 C C . LEU A 1 100 ? 10.242 30.734 -8.469 1 98.69 100 LEU A C 1
ATOM 761 O O . LEU A 1 100 ? 10.156 31.312 -7.375 1 98.69 100 LEU A O 1
ATOM 765 N N . GLU A 1 101 ? 9.812 31.297 -9.555 1 98.75 101 GLU A N 1
ATOM 766 C CA . GLU A 1 101 ? 9.336 32.688 -9.602 1 98.75 101 GLU A CA 1
ATOM 767 C C . GLU A 1 101 ? 8.094 32.875 -8.734 1 98.75 101 GLU A C 1
ATOM 769 O O . GLU A 1 101 ? 8.039 33.781 -7.91 1 98.75 101 GLU A O 1
ATOM 774 N N . THR A 1 102 ? 7.148 32.031 -8.945 1 98.81 102 THR A N 1
ATOM 775 C CA . THR A 1 102 ? 5.902 32.156 -8.195 1 98.81 102 THR A CA 1
ATOM 776 C C . THR A 1 102 ? 6.145 31.875 -6.711 1 98.81 102 THR A C 1
ATOM 778 O O . THR A 1 102 ? 5.512 32.5 -5.852 1 98.81 102 THR A O 1
ATOM 781 N N . PHE A 1 103 ? 7.031 31 -6.43 1 98.88 103 PHE A N 1
ATOM 782 C CA . PHE A 1 103 ? 7.344 30.672 -5.047 1 98.88 103 PHE A CA 1
ATOM 783 C C . PHE A 1 103 ? 7.988 31.859 -4.344 1 98.88 103 PHE A C 1
ATOM 785 O O . PHE A 1 103 ? 7.625 32.188 -3.215 1 98.88 103 PHE A O 1
ATOM 792 N N . GLU A 1 104 ? 8.922 32.438 -4.973 1 98.81 104 GLU A N 1
ATOM 793 C CA . GLU A 1 104 ? 9.586 33.625 -4.395 1 98.81 104 GLU A CA 1
ATOM 794 C C . GLU A 1 104 ? 8.594 34.75 -4.133 1 98.81 104 GLU A C 1
ATOM 796 O O . GLU A 1 104 ? 8.68 35.438 -3.109 1 98.81 104 GLU A O 1
ATOM 801 N N . LYS A 1 105 ? 7.688 34.906 -5.062 1 98.75 105 LYS A N 1
ATOM 802 C CA . LYS A 1 105 ? 6.648 35.906 -4.883 1 98.75 105 LYS A CA 1
ATOM 803 C C . LYS A 1 105 ? 5.781 35.594 -3.668 1 98.75 105 LYS A C 1
ATOM 805 O O . LYS A 1 105 ? 5.402 36.5 -2.92 1 98.75 105 LYS A O 1
ATOM 810 N N . GLN A 1 106 ? 5.469 34.344 -3.508 1 98.81 106 GLN A N 1
ATOM 811 C CA . GLN A 1 106 ? 4.66 33.938 -2.369 1 98.81 106 GLN A CA 1
ATOM 812 C C . GLN A 1 106 ? 5.383 34.219 -1.053 1 98.81 106 GLN A C 1
ATOM 814 O O . GLN A 1 106 ? 4.777 34.688 -0.09 1 98.81 106 GLN A O 1
ATOM 819 N N . VAL A 1 107 ? 6.645 33.844 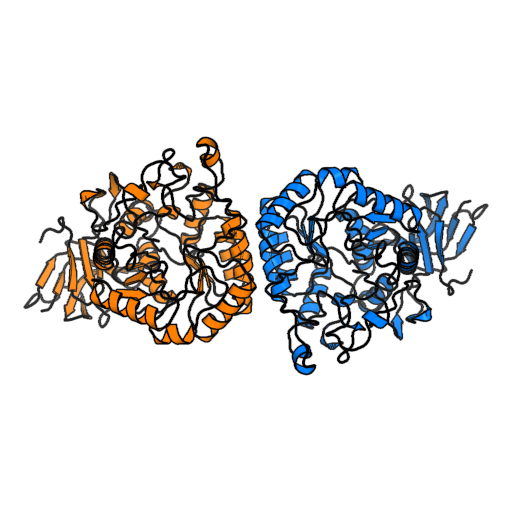-0.974 1 98.75 107 VAL A N 1
ATOM 820 C CA . VAL A 1 107 ? 7.434 34.031 0.234 1 98.75 107 VAL A CA 1
ATOM 821 C C . VAL A 1 107 ? 7.48 35.531 0.575 1 98.75 107 VAL A C 1
ATOM 823 O O . VAL A 1 107 ? 7.328 35.906 1.737 1 98.75 107 VAL A O 1
ATOM 826 N N . ALA A 1 108 ? 7.648 36.344 -0.433 1 98.69 108 ALA A N 1
ATOM 827 C CA . ALA A 1 108 ? 7.684 37.781 -0.224 1 98.69 108 ALA A CA 1
ATOM 828 C C . ALA A 1 108 ? 6.344 38.281 0.3 1 98.69 108 ALA A C 1
ATOM 830 O O . ALA A 1 108 ? 6.301 39.156 1.18 1 98.69 108 ALA A O 1
ATOM 831 N N . LEU A 1 109 ? 5.301 37.781 -0.272 1 98.62 109 LEU A N 1
ATOM 832 C CA . LEU A 1 109 ? 3.955 38.156 0.15 1 98.62 109 LEU A CA 1
ATOM 833 C C . LEU A 1 109 ? 3.721 37.781 1.609 1 98.62 109 LEU A C 1
ATOM 835 O O . LEU A 1 109 ? 3.127 38.562 2.365 1 98.62 109 LEU A O 1
ATOM 839 N N . ASN A 1 110 ? 4.145 36.625 1.993 1 98.75 110 ASN A N 1
ATOM 840 C CA . ASN A 1 110 ? 4.035 36.156 3.371 1 98.75 110 ASN A CA 1
ATOM 841 C C . ASN A 1 110 ? 4.77 37.094 4.336 1 98.75 110 ASN A C 1
ATOM 843 O O . ASN A 1 110 ? 4.215 37.5 5.359 1 98.75 110 ASN A O 1
ATOM 847 N N . GLU A 1 111 ? 5.98 37.406 3.986 1 98.06 111 GLU A N 1
ATOM 848 C CA . GLU A 1 111 ? 6.832 38.219 4.84 1 98.06 111 GLU A CA 1
ATOM 849 C C . GLU A 1 111 ? 6.242 39.625 5.023 1 98.06 111 GLU A C 1
ATOM 851 O O . GLU A 1 111 ? 6.32 40.188 6.109 1 98.06 111 GLU A O 1
ATOM 856 N N . ALA A 1 112 ? 5.602 40.094 4.066 1 98.44 112 ALA A N 1
ATOM 857 C CA . ALA A 1 112 ? 5.098 41.438 4.07 1 98.44 112 ALA A CA 1
ATOM 858 C C . ALA A 1 112 ? 3.807 41.562 4.879 1 98.44 112 ALA A C 1
ATOM 860 O O . ALA A 1 112 ? 3.488 42.625 5.41 1 98.44 112 ALA A O 1
ATOM 861 N N . ASN A 1 113 ? 3.117 40.469 5.02 1 98.69 113 ASN A N 1
ATOM 862 C CA . ASN A 1 113 ? 1.741 40.656 5.465 1 98.69 113 ASN A CA 1
ATOM 863 C C . ASN A 1 113 ? 1.45 39.844 6.727 1 98.69 113 ASN A C 1
ATOM 865 O O . ASN A 1 113 ? 0.436 40.062 7.391 1 98.69 113 ASN A O 1
ATOM 869 N N . SER A 1 114 ? 2.307 38.969 7.117 1 98.81 114 SER A N 1
ATOM 870 C CA . SER A 1 114 ? 2.045 38.094 8.258 1 98.81 114 SER A CA 1
ATOM 871 C C . SER A 1 114 ? 2.498 38.75 9.562 1 98.81 114 SER A C 1
ATOM 873 O O . SER A 1 114 ? 3.57 39.375 9.625 1 98.81 114 SER A O 1
ATOM 875 N N . CYS A 1 115 ? 1.732 38.562 10.648 1 98.75 115 CYS A N 1
ATOM 876 C CA . CYS A 1 115 ? 2.139 39.062 11.953 1 98.75 115 CYS A CA 1
ATOM 877 C C . CYS A 1 115 ? 2.797 37.969 12.773 1 98.75 115 CYS A C 1
ATOM 879 O O . CYS A 1 115 ? 3.273 38.219 13.891 1 98.75 115 CYS A O 1
ATOM 881 N N . VAL A 1 116 ? 2.834 36.719 12.289 1 98.81 116 VAL A N 1
ATOM 882 C CA . VAL A 1 116 ? 3.561 35.625 12.883 1 98.81 116 VAL A CA 1
ATOM 883 C C . VAL A 1 116 ? 4.594 35.094 11.891 1 98.81 116 VAL A C 1
ATOM 885 O O . VAL A 1 116 ? 4.598 35.469 10.719 1 98.81 116 VAL A O 1
ATOM 888 N N . HIS A 1 117 ? 5.551 34.188 12.367 1 98.81 117 HIS A N 1
ATOM 889 C CA . HIS A 1 117 ? 6.457 33.531 11.438 1 98.81 117 HIS A CA 1
ATOM 890 C C . HIS A 1 117 ? 5.699 32.594 10.492 1 98.81 117 HIS A C 1
ATOM 892 O O . HIS A 1 117 ? 4.902 31.781 10.938 1 98.81 117 HIS A O 1
ATOM 898 N N . LEU A 1 118 ? 5.922 32.844 9.203 1 98.81 118 LEU A N 1
ATOM 899 C CA . LEU A 1 118 ? 5.188 32.062 8.211 1 98.81 118 LEU A CA 1
ATOM 900 C C . LEU A 1 118 ? 6.148 31.375 7.238 1 98.81 118 LEU A C 1
ATOM 902 O O . LEU A 1 118 ? 6.941 32.031 6.578 1 98.81 118 LEU A O 1
ATOM 906 N N . LYS A 1 119 ? 6.109 30 7.25 1 98.75 119 LYS A N 1
ATOM 907 C CA . LYS A 1 119 ? 6.863 29.219 6.281 1 98.75 119 LYS A CA 1
ATOM 908 C C . LYS A 1 119 ? 5.949 28.672 5.188 1 98.75 119 LYS A C 1
ATOM 910 O O . LYS A 1 119 ? 4.793 28.344 5.445 1 98.75 119 LYS A O 1
ATOM 915 N N . GLN A 1 120 ? 6.527 28.594 3.961 1 98.81 120 GLN A N 1
ATOM 916 C CA . GLN A 1 120 ? 5.719 28.219 2.803 1 98.81 120 GLN A CA 1
ATOM 917 C C . GLN A 1 120 ? 6.086 26.828 2.293 1 98.81 120 GLN A C 1
ATOM 919 O O . GLN A 1 120 ? 7.266 26.531 2.105 1 98.81 120 GLN A O 1
ATOM 924 N N . TYR A 1 121 ? 5.051 25.984 2.098 1 98.94 121 TYR A N 1
ATOM 925 C CA . TYR A 1 121 ? 5.238 24.719 1.388 1 98.94 121 TYR A CA 1
ATOM 926 C C . TYR A 1 121 ? 5.531 24.953 -0.088 1 98.94 121 TYR A C 1
ATOM 928 O O . TYR A 1 121 ? 4.922 25.828 -0.713 1 98.94 121 TYR A O 1
ATOM 936 N N . GLY A 1 122 ? 6.488 24.219 -0.599 1 98.81 122 GLY A N 1
ATOM 937 C CA . GLY A 1 122 ? 6.508 24.031 -2.043 1 98.81 122 GLY A CA 1
ATOM 938 C C . GLY A 1 122 ? 5.57 22.953 -2.525 1 98.81 122 GLY A C 1
ATOM 939 O O . GLY A 1 122 ? 5.359 21.953 -1.832 1 98.81 122 GLY A O 1
ATOM 940 N N . ALA A 1 123 ? 5.012 23.125 -3.746 1 98.88 123 ALA A N 1
ATOM 941 C CA . ALA A 1 123 ? 4.23 22.047 -4.344 1 98.88 123 ALA A CA 1
ATOM 942 C C . ALA A 1 123 ? 5.109 20.844 -4.641 1 98.88 123 ALA A C 1
ATOM 944 O O . ALA A 1 123 ? 6.312 20.969 -4.871 1 98.88 123 ALA A O 1
ATOM 945 N N . ILE A 1 124 ? 4.504 19.625 -4.617 1 98.94 124 ILE A N 1
ATOM 946 C CA . ILE A 1 124 ? 5.23 18.422 -5.012 1 98.94 124 ILE A CA 1
ATOM 947 C C . ILE A 1 124 ? 5.305 18.344 -6.535 1 98.94 124 ILE A C 1
ATOM 949 O O . ILE A 1 124 ? 6.348 18 -7.094 1 98.94 124 ILE A O 1
ATOM 953 N N . THR A 1 125 ? 4.172 18.625 -7.148 1 98.88 125 THR A N 1
ATOM 954 C CA . THR A 1 125 ? 4.086 18.547 -8.602 1 98.88 125 THR A CA 1
ATOM 955 C C . THR A 1 125 ? 3.527 19.844 -9.188 1 98.88 125 THR A C 1
ATOM 957 O O . THR A 1 125 ? 2.873 20.609 -8.484 1 98.88 125 THR A O 1
ATOM 960 N N . GLU A 1 126 ? 3.732 20.062 -10.484 1 98.69 126 GLU A N 1
ATOM 961 C CA . GLU A 1 126 ? 3.125 21.188 -11.188 1 98.69 126 GLU A CA 1
ATOM 962 C C . GLU A 1 126 ? 1.602 21.125 -11.117 1 98.69 126 GLU A C 1
ATOM 964 O O . GLU A 1 126 ? 1.016 20.047 -11.234 1 98.69 126 GLU A O 1
ATOM 969 N N . ASP A 1 127 ? 1.02 22.297 -10.773 1 98.25 127 ASP A N 1
ATOM 970 C CA . ASP A 1 127 ? -0.429 22.484 -10.742 1 98.25 127 ASP A CA 1
ATOM 971 C C . ASP A 1 127 ? -1.066 21.609 -9.656 1 98.25 127 ASP A C 1
ATOM 973 O O . ASP A 1 127 ? -2.285 21.422 -9.641 1 98.25 127 ASP A O 1
ATOM 977 N N . LEU A 1 128 ? -0.299 20.969 -8.812 1 98.44 128 LEU A N 1
ATOM 978 C CA . LEU A 1 128 ? -0.689 20.172 -7.645 1 98.44 128 LEU A CA 1
ATOM 979 C C . LEU A 1 128 ? -1.287 18.844 -8.062 1 98.44 128 LEU A C 1
ATOM 981 O O . LEU A 1 128 ? -1.47 17.953 -7.23 1 98.44 128 LEU A O 1
ATOM 985 N N . THR A 1 129 ? -1.577 18.656 -9.391 1 97.88 129 THR A N 1
ATOM 986 C CA . THR A 1 129 ? -2.295 17.438 -9.781 1 97.88 129 THR A CA 1
ATOM 987 C C . THR A 1 129 ? -1.595 16.75 -10.953 1 97.88 129 THR A C 1
ATOM 989 O O . THR A 1 129 ? -1.988 15.656 -11.359 1 97.88 129 THR A O 1
ATOM 992 N N . SER A 1 130 ? -0.551 17.422 -11.523 1 98.19 130 SER A N 1
ATOM 993 C CA . SER A 1 130 ? 0.15 16.812 -12.641 1 98.19 130 SER A CA 1
ATOM 994 C C . SER A 1 130 ? 1.104 15.719 -12.164 1 98.19 130 SER A C 1
ATOM 996 O O . SER A 1 130 ? 1.224 15.477 -10.961 1 98.19 130 SER A O 1
ATOM 998 N N . ASP A 1 131 ? 1.709 15.047 -13.086 1 98.06 131 ASP A N 1
ATOM 999 C CA . ASP A 1 131 ? 2.697 14.023 -12.75 1 98.06 131 ASP A CA 1
ATOM 1000 C C . ASP A 1 131 ? 4.117 14.547 -12.969 1 98.06 131 ASP A C 1
ATOM 1002 O O . ASP A 1 131 ? 5.062 13.758 -13.086 1 98.06 131 ASP A O 1
ATOM 1006 N N . LYS A 1 132 ? 4.301 15.844 -13.055 1 98.62 132 LYS A N 1
ATOM 1007 C CA . LYS A 1 132 ? 5.617 16.453 -13.203 1 98.62 132 LYS A CA 1
ATOM 1008 C C . LYS A 1 132 ? 6.113 17.016 -11.867 1 98.62 132 LYS A C 1
ATOM 1010 O O . LYS A 1 132 ? 5.641 18.062 -11.414 1 98.62 132 LYS A O 1
ATOM 1015 N N . VAL A 1 133 ? 7.102 16.406 -11.32 1 98.88 133 VAL A N 1
ATOM 1016 C CA . VAL A 1 133 ? 7.68 16.828 -10.047 1 98.88 133 VAL A CA 1
ATOM 1017 C C . VAL A 1 133 ? 8.391 18.172 -10.219 1 98.88 133 VAL A C 1
ATOM 1019 O O . VAL A 1 133 ? 9.078 18.391 -11.219 1 98.88 133 VAL A O 1
ATOM 1022 N N . VAL A 1 134 ? 8.281 19.031 -9.32 1 98.88 134 VAL A N 1
ATOM 1023 C CA . VAL A 1 134 ? 8.852 20.375 -9.406 1 98.88 134 VAL A CA 1
ATOM 1024 C C . VAL A 1 134 ? 10.359 20.312 -9.141 1 98.88 134 VAL A C 1
ATOM 1026 O O . VAL A 1 134 ? 10.875 19.281 -8.711 1 98.88 134 VAL A O 1
ATOM 1029 N N . ASP A 1 135 ? 11.039 21.438 -9.438 1 98.81 135 ASP A N 1
ATOM 1030 C CA . ASP A 1 135 ? 12.445 21.594 -9.086 1 98.81 135 ASP A CA 1
ATOM 1031 C C . ASP A 1 135 ? 12.617 21.828 -7.586 1 98.81 135 ASP A C 1
ATOM 1033 O O . ASP A 1 135 ? 12.773 22.969 -7.145 1 98.81 135 ASP A O 1
ATOM 1037 N N . MET A 1 136 ? 12.727 20.766 -6.809 1 98.88 136 MET A N 1
ATOM 1038 C CA . MET A 1 136 ? 12.703 20.844 -5.352 1 98.88 136 MET A CA 1
ATOM 1039 C C . MET A 1 136 ? 13.969 21.516 -4.82 1 98.88 136 MET A C 1
ATOM 1041 O O . MET A 1 136 ? 13.93 22.203 -3.801 1 98.88 136 MET A O 1
ATOM 1045 N N . ALA A 1 137 ? 15.07 21.297 -5.496 1 98.88 137 ALA A N 1
ATOM 1046 C CA . ALA A 1 137 ? 16.312 21.953 -5.094 1 98.88 137 ALA A CA 1
ATOM 1047 C C . ALA A 1 137 ? 16.188 23.469 -5.172 1 98.88 137 ALA A C 1
ATOM 1049 O O . ALA A 1 137 ? 16.594 24.172 -4.25 1 98.88 137 ALA A O 1
ATOM 1050 N N . ALA A 1 138 ? 15.633 23.938 -6.27 1 98.81 138 ALA A N 1
ATOM 1051 C CA . ALA A 1 138 ? 15.461 25.375 -6.461 1 98.81 138 ALA A CA 1
ATOM 1052 C C . ALA A 1 138 ? 14.508 25.953 -5.426 1 98.81 138 ALA A C 1
ATOM 1054 O O . ALA A 1 138 ? 14.742 27.047 -4.895 1 98.81 138 ALA A O 1
ATOM 1055 N N . LEU A 1 139 ? 13.453 25.266 -5.145 1 98.88 139 LEU A N 1
ATOM 1056 C CA . LEU A 1 139 ? 12.461 25.75 -4.191 1 98.88 139 LEU A CA 1
ATOM 1057 C C . LEU A 1 139 ? 13.023 25.75 -2.773 1 98.88 139 LEU A C 1
ATOM 1059 O O . LEU A 1 139 ? 12.711 26.641 -1.976 1 98.88 139 LEU A O 1
ATOM 1063 N N . LYS A 1 140 ? 13.797 24.703 -2.48 1 98.81 140 LYS A N 1
ATOM 1064 C CA . LYS A 1 140 ? 14.453 24.688 -1.179 1 98.81 140 LYS A CA 1
ATOM 1065 C C . LYS A 1 140 ? 15.336 25.906 -0.997 1 98.81 140 LYS A C 1
ATOM 1067 O O . LYS A 1 140 ? 15.297 26.562 0.049 1 98.81 140 LYS A O 1
ATOM 1072 N N . GLU A 1 141 ? 16.094 26.219 -2.016 1 98.5 141 GLU A N 1
ATOM 1073 C CA . GLU A 1 141 ? 16.984 27.375 -1.957 1 98.5 141 GLU A CA 1
ATOM 1074 C C . GLU A 1 141 ? 16.203 28.672 -1.78 1 98.5 141 GLU A C 1
ATOM 1076 O O . GLU A 1 141 ? 16.672 29.594 -1.126 1 98.5 141 GLU A O 1
ATOM 1081 N N . ALA A 1 142 ? 15.016 28.641 -2.316 1 98.69 142 ALA A N 1
ATOM 1082 C CA . ALA A 1 142 ? 14.164 29.828 -2.242 1 98.69 142 ALA A CA 1
ATOM 1083 C C . ALA A 1 142 ? 13.422 29.891 -0.91 1 98.69 142 ALA A C 1
ATOM 1085 O O . ALA A 1 142 ? 12.758 30.875 -0.606 1 98.69 142 ALA A O 1
ATOM 1086 N N . GLY A 1 143 ? 13.469 28.859 -0.12 1 98.31 143 GLY A N 1
ATOM 1087 C CA . GLY A 1 143 ? 12.938 29 1.228 1 98.31 143 GLY A CA 1
ATOM 1088 C C . GLY A 1 143 ? 11.891 27.953 1.567 1 98.31 143 GLY A C 1
ATOM 1089 O O . GLY A 1 143 ? 11.312 27.969 2.654 1 98.31 143 GLY A O 1
ATOM 1090 N N . ALA A 1 144 ? 11.648 27 0.664 1 98.81 144 ALA A N 1
ATOM 1091 C CA . ALA A 1 144 ? 10.703 25.938 0.996 1 98.81 144 ALA A CA 1
ATOM 1092 C C . ALA A 1 144 ? 11.219 25.094 2.164 1 98.81 144 ALA A C 1
ATOM 1094 O O . ALA A 1 144 ? 12.375 24.672 2.176 1 98.81 144 ALA A O 1
ATOM 1095 N N . PHE A 1 145 ? 10.344 24.828 3.141 1 98.5 145 PHE A N 1
ATOM 1096 C CA . PHE A 1 145 ? 10.766 24.062 4.305 1 98.5 145 PHE A CA 1
ATOM 1097 C C . PHE A 1 145 ? 10.328 22.609 4.176 1 98.5 145 PHE A C 1
ATOM 1099 O O . PHE A 1 145 ? 10.805 21.734 4.91 1 98.5 145 PHE A O 1
ATOM 1106 N N . ALA A 1 146 ? 9.383 22.312 3.275 1 98.88 146 ALA A N 1
ATOM 1107 C CA . ALA A 1 146 ? 8.805 21 2.961 1 98.88 146 ALA A CA 1
ATOM 1108 C C . ALA A 1 146 ? 7.941 21.078 1.706 1 98.88 146 ALA A C 1
ATOM 1110 O O . ALA A 1 146 ? 7.754 22.141 1.133 1 98.88 146 ALA A O 1
ATOM 1111 N N . PHE A 1 147 ? 7.445 19.906 1.227 1 98.94 147 PHE A N 1
ATOM 1112 C CA . PHE A 1 147 ? 6.664 19.859 -0.005 1 98.94 147 PHE A CA 1
ATOM 1113 C C . PHE A 1 147 ? 5.316 19.203 0.228 1 98.94 147 PHE A C 1
ATOM 1115 O O . PHE A 1 147 ? 5.223 18.219 0.965 1 98.94 147 PHE A O 1
ATOM 1122 N N . SER A 1 148 ? 4.234 19.734 -0.423 1 98.88 148 SER A N 1
ATOM 1123 C CA . SER A 1 148 ? 2.891 19.172 -0.318 1 98.88 148 SER A CA 1
ATOM 1124 C C . SER A 1 148 ? 2.02 19.594 -1.496 1 98.88 148 SER A C 1
ATOM 1126 O O . SER A 1 148 ? 2.15 20.703 -2.002 1 98.88 148 SER A O 1
ATOM 1128 N N . ASN A 1 149 ? 1.166 18.625 -1.94 1 98.56 149 ASN A N 1
ATOM 1129 C CA . ASN A 1 149 ? 0.093 18.969 -2.865 1 98.56 149 ASN A CA 1
ATOM 1130 C C . ASN A 1 149 ? -1.225 19.203 -2.131 1 98.56 149 ASN A C 1
ATOM 1132 O O . ASN A 1 149 ? -2.293 19.203 -2.744 1 98.56 149 ASN A O 1
ATOM 1136 N N . ASP A 1 150 ? -1.197 19.297 -0.889 1 92.88 150 ASP A N 1
ATOM 1137 C CA . ASP A 1 150 ? -2.383 19.266 -0.037 1 92.88 150 ASP A CA 1
ATOM 1138 C C . ASP A 1 150 ? -3.648 19.531 -0.848 1 92.88 150 ASP A C 1
ATOM 1140 O O . ASP A 1 150 ? -3.639 20.359 -1.762 1 92.88 150 ASP A O 1
ATOM 1144 N N . GLY A 1 151 ? -4.699 18.844 -0.544 1 94.25 151 GLY A N 1
ATOM 1145 C CA . GLY A 1 151 ? -5.957 18.844 -1.276 1 94.25 151 GLY A CA 1
ATOM 1146 C C . GLY A 1 151 ? -6.023 17.781 -2.359 1 94.25 151 GLY A C 1
ATOM 1147 O O . GLY A 1 151 ? -7.105 17.469 -2.854 1 94.25 151 GLY A O 1
ATOM 1148 N N . HIS A 1 152 ? -4.887 17.359 -2.697 1 96.88 152 HIS A N 1
ATOM 1149 C CA . HIS A 1 152 ? -4.809 16.344 -3.736 1 96.88 152 HIS A CA 1
ATOM 1150 C C . HIS A 1 152 ? -3.816 15.25 -3.359 1 96.88 152 HIS A C 1
ATOM 1152 O O . HIS A 1 152 ? -2.654 15.531 -3.061 1 96.88 152 HIS A O 1
ATOM 1158 N N . GLY A 1 153 ? -4.223 14.008 -3.402 1 97.44 153 GLY A N 1
ATOM 1159 C CA . GLY A 1 153 ? -3.279 12.906 -3.305 1 97.44 153 GLY A CA 1
ATOM 1160 C C . GLY A 1 153 ? -2.467 12.703 -4.566 1 97.44 153 GLY A C 1
ATOM 1161 O O . GLY A 1 153 ? -2.908 13.062 -5.66 1 97.44 153 GLY A O 1
ATOM 1162 N N . ILE A 1 154 ? -1.255 12.211 -4.406 1 98.62 154 ILE A N 1
ATOM 1163 C CA . ILE A 1 154 ? -0.47 11.828 -5.574 1 98.62 154 ILE A CA 1
ATOM 1164 C C . ILE A 1 154 ? -0.959 10.484 -6.102 1 98.62 154 ILE A C 1
ATOM 1166 O O . ILE A 1 154 ? -0.809 9.453 -5.434 1 98.62 154 ILE A O 1
ATOM 1170 N N . GLN A 1 155 ? -1.462 10.461 -7.328 1 98.19 155 GLN A N 1
ATOM 1171 C CA . GLN A 1 155 ? -2.213 9.305 -7.809 1 98.19 155 GLN A CA 1
ATOM 1172 C C . GLN A 1 155 ? -1.279 8.227 -8.336 1 98.19 155 GLN A C 1
ATOM 1174 O O . GLN A 1 155 ? -1.5 7.035 -8.094 1 98.19 155 GLN A O 1
ATOM 1179 N N . GLN A 1 156 ? -0.204 8.578 -8.984 1 98.12 156 GLN A N 1
ATOM 1180 C CA . GLN A 1 156 ? 0.687 7.586 -9.578 1 98.12 156 GLN A CA 1
ATOM 1181 C C . GLN A 1 156 ? 1.84 7.254 -8.633 1 98.12 156 GLN A C 1
ATOM 1183 O O . GLN A 1 156 ? 2.539 8.148 -8.164 1 98.12 156 GLN A O 1
ATOM 1188 N N . ALA A 1 157 ? 2.049 5.98 -8.461 1 98.62 157 ALA A N 1
ATOM 1189 C CA . ALA A 1 157 ? 3.146 5.543 -7.602 1 98.62 157 ALA A CA 1
ATOM 1190 C C . ALA A 1 157 ? 4.492 6.023 -8.141 1 98.62 157 ALA A C 1
ATOM 1192 O O . ALA A 1 157 ? 5.379 6.402 -7.375 1 98.62 157 ALA A O 1
ATOM 1193 N N . GLY A 1 158 ? 4.652 6.004 -9.453 1 98.69 158 GLY A N 1
ATOM 1194 C CA . GLY A 1 158 ? 5.887 6.469 -10.062 1 98.69 158 GLY A CA 1
ATOM 1195 C C . GLY A 1 158 ? 6.188 7.926 -9.773 1 98.69 158 GLY A C 1
ATOM 1196 O O . GLY A 1 158 ? 7.332 8.289 -9.516 1 98.69 158 GLY A O 1
ATOM 1197 N N . THR A 1 159 ? 5.152 8.75 -9.812 1 98.81 159 THR A N 1
ATOM 1198 C CA . THR A 1 159 ? 5.297 10.164 -9.5 1 98.81 159 THR A CA 1
ATOM 1199 C C . THR A 1 159 ? 5.703 10.352 -8.039 1 98.81 159 THR A C 1
ATOM 1201 O O . THR A 1 159 ? 6.602 11.141 -7.738 1 98.81 159 THR A O 1
ATOM 1204 N N . MET A 1 160 ? 5.055 9.656 -7.152 1 98.88 160 MET A N 1
ATOM 1205 C CA . MET A 1 160 ? 5.391 9.742 -5.734 1 98.88 160 MET A CA 1
ATOM 1206 C C . MET A 1 160 ? 6.824 9.281 -5.484 1 98.88 160 MET A C 1
ATOM 1208 O O . MET A 1 160 ? 7.555 9.906 -4.715 1 98.88 160 MET A O 1
ATOM 1212 N N . TYR A 1 161 ? 7.238 8.188 -6.105 1 98.88 161 TYR A N 1
ATOM 1213 C CA . TYR A 1 161 ? 8.586 7.656 -5.957 1 98.88 161 TYR A CA 1
ATOM 1214 C C . TYR A 1 161 ? 9.633 8.68 -6.383 1 98.88 161 TYR A C 1
ATOM 1216 O O . TYR A 1 161 ? 10.609 8.914 -5.668 1 98.88 161 TYR A O 1
ATOM 1224 N N . GLU A 1 162 ? 9.406 9.258 -7.547 1 98.81 162 GLU A N 1
ATOM 1225 C CA . GLU A 1 162 ? 10.305 10.305 -8.031 1 98.81 162 GLU A CA 1
ATOM 1226 C C . GLU A 1 162 ? 10.352 11.484 -7.059 1 98.81 162 GLU A C 1
ATOM 1228 O O . GLU A 1 162 ? 11.43 11.984 -6.734 1 98.81 162 GLU A O 1
ATOM 1233 N N . ALA A 1 163 ? 9.18 11.922 -6.59 1 98.94 163 ALA A N 1
ATOM 1234 C CA . ALA A 1 163 ? 9.094 13.031 -5.645 1 98.94 163 ALA A CA 1
ATOM 1235 C C . ALA A 1 163 ? 9.859 12.727 -4.359 1 98.94 163 ALA A C 1
ATOM 1237 O O . ALA A 1 163 ? 10.586 13.57 -3.848 1 98.94 163 ALA A O 1
ATOM 1238 N N . MET A 1 164 ? 9.656 11.531 -3.885 1 98.94 164 MET A N 1
ATOM 1239 C CA . MET A 1 164 ? 10.328 11.117 -2.65 1 98.94 164 MET A CA 1
ATOM 1240 C C . MET A 1 164 ? 11.836 11.07 -2.836 1 98.94 164 MET A C 1
ATOM 1242 O O . MET A 1 164 ? 12.586 11.461 -1.938 1 98.94 164 MET A O 1
ATOM 1246 N N . GLN A 1 165 ? 12.305 10.57 -3.992 1 98.88 165 GLN A N 1
ATOM 1247 C CA . GLN A 1 165 ? 13.734 10.562 -4.27 1 98.88 165 GLN A CA 1
ATOM 1248 C C . GLN A 1 165 ? 14.305 11.977 -4.254 1 98.88 165 GLN A C 1
ATOM 1250 O O . GLN A 1 165 ? 15.352 12.219 -3.645 1 98.88 165 GLN A O 1
ATOM 1255 N N . GLU A 1 166 ? 13.641 12.914 -4.941 1 98.88 166 GLU A N 1
ATOM 1256 C CA . GLU A 1 166 ? 14.102 14.297 -5.02 1 98.88 166 GLU A CA 1
ATOM 1257 C C . GLU A 1 166 ? 14.086 14.961 -3.645 1 98.88 166 GLU A C 1
ATOM 1259 O O . GLU A 1 166 ? 15.016 15.68 -3.285 1 98.88 166 GLU A O 1
ATOM 1264 N N . ALA A 1 167 ? 13.047 14.75 -2.873 1 98.94 167 ALA A N 1
ATOM 1265 C CA . ALA A 1 167 ? 12.938 15.328 -1.535 1 98.94 167 ALA A CA 1
ATOM 1266 C C . ALA A 1 167 ? 14.023 14.789 -0.613 1 98.94 167 ALA A C 1
ATOM 1268 O O . ALA A 1 167 ? 14.602 15.539 0.183 1 98.94 167 ALA A O 1
ATOM 1269 N N . ALA A 1 168 ? 14.25 13.477 -0.698 1 98.88 168 ALA A N 1
ATOM 1270 C CA . ALA A 1 168 ? 15.312 12.875 0.097 1 98.88 168 ALA A CA 1
ATOM 1271 C C . ALA A 1 168 ? 16.672 13.5 -0.23 1 98.88 168 ALA A C 1
ATOM 1273 O O . ALA A 1 168 ? 17.469 13.758 0.667 1 98.88 168 ALA A O 1
ATOM 1274 N N . LYS A 1 169 ? 16.922 13.695 -1.517 1 98.69 169 LYS A N 1
ATOM 1275 C CA . LYS A 1 169 ? 18.172 14.289 -1.979 1 98.69 169 LYS A CA 1
ATOM 1276 C C . LYS A 1 169 ? 18.391 15.672 -1.367 1 98.69 169 LYS A C 1
ATOM 1278 O O . LYS A 1 169 ? 19.516 16.031 -1.006 1 98.69 169 LYS A O 1
ATOM 1283 N N . VAL A 1 170 ? 17.344 16.469 -1.277 1 98.62 170 VAL A N 1
ATOM 1284 C CA . VAL A 1 170 ? 17.5 17.844 -0.792 1 98.62 170 VAL A CA 1
ATOM 1285 C C . VAL A 1 170 ? 17.297 17.875 0.72 1 98.62 170 VAL A C 1
ATOM 1287 O O . VAL A 1 170 ? 17.484 18.922 1.352 1 98.62 170 VAL A O 1
ATOM 1290 N N . GLY A 1 171 ? 16.859 16.766 1.336 1 98.69 171 GLY A N 1
ATOM 1291 C CA . GLY A 1 171 ? 16.766 16.656 2.781 1 98.69 171 GLY A CA 1
ATOM 1292 C C . GLY A 1 171 ? 15.5 17.266 3.35 1 98.69 171 GLY A C 1
ATOM 1293 O O . GLY A 1 171 ? 15.5 17.766 4.473 1 98.69 171 GLY A O 1
ATOM 1294 N N . LEU A 1 172 ? 14.406 17.297 2.58 1 98.88 172 LEU A N 1
ATOM 1295 C CA . LEU A 1 172 ? 13.141 17.859 3.047 1 98.88 172 LEU A CA 1
ATOM 1296 C C . LEU A 1 172 ? 12.039 16.812 3.018 1 98.88 172 LEU A C 1
ATOM 1298 O O . LEU A 1 172 ? 12.18 15.773 2.381 1 98.88 172 LEU A O 1
ATOM 1302 N N . ALA A 1 173 ? 10.977 17.109 3.662 1 98.94 173 ALA A N 1
ATOM 1303 C CA . ALA A 1 173 ? 9.891 16.156 3.848 1 98.94 173 ALA A CA 1
ATOM 1304 C C . ALA A 1 173 ? 8.875 16.234 2.711 1 98.94 173 ALA A C 1
ATOM 1306 O O . ALA A 1 173 ? 8.703 17.297 2.109 1 98.94 173 ALA A O 1
ATOM 1307 N N . ILE A 1 174 ? 8.258 15.102 2.406 1 98.94 174 ILE A N 1
ATOM 1308 C CA . ILE A 1 174 ? 7.016 15.039 1.646 1 98.94 174 ILE A CA 1
ATOM 1309 C C . ILE A 1 174 ? 5.832 14.938 2.604 1 98.94 174 ILE A C 1
ATOM 1311 O O . ILE A 1 174 ? 5.703 13.953 3.34 1 98.94 174 ILE A O 1
ATOM 1315 N N . CYS A 1 175 ? 4.98 15.953 2.617 1 98.94 175 CYS A N 1
ATOM 1316 C CA . CYS A 1 175 ? 3.779 15.977 3.447 1 98.94 175 CYS A CA 1
ATOM 1317 C C . CYS A 1 175 ? 2.533 15.711 2.611 1 98.94 175 CYS A C 1
ATOM 1319 O O . CYS A 1 175 ? 2.088 16.578 1.86 1 98.94 175 CYS A O 1
ATOM 1321 N N . GLU A 1 176 ? 1.939 14.562 2.85 1 98.69 176 GLU A N 1
ATOM 1322 C CA . GLU A 1 176 ? 0.966 14.07 1.879 1 98.69 176 GLU A CA 1
ATOM 1323 C C . GLU A 1 176 ? -0.452 14.141 2.438 1 98.69 176 GLU A C 1
ATOM 1325 O O . GLU A 1 176 ? -0.716 13.641 3.533 1 98.69 176 GLU A O 1
ATOM 1330 N N . HIS A 1 177 ? -1.349 14.914 1.704 1 98.62 177 HIS A N 1
ATOM 1331 C CA . HIS A 1 177 ? -2.781 14.664 1.792 1 98.62 177 HIS A CA 1
ATOM 1332 C C . HIS A 1 177 ? -3.145 13.336 1.137 1 98.62 177 HIS A C 1
ATOM 1334 O O . HIS A 1 177 ? -3.191 13.234 -0.091 1 98.62 177 HIS A O 1
ATOM 1340 N N . ILE A 1 178 ? -3.434 12.391 1.92 1 98.69 178 ILE A N 1
ATOM 1341 C CA . ILE A 1 178 ? -3.533 11.023 1.428 1 98.69 178 ILE A CA 1
ATOM 1342 C C . ILE A 1 178 ? -4.957 10.75 0.947 1 98.69 178 ILE A C 1
ATOM 1344 O O . ILE A 1 178 ? -5.895 10.719 1.748 1 98.69 178 ILE A O 1
ATOM 1348 N N . GLN A 1 179 ? -5.102 10.523 -0.315 1 98.31 179 GLN A N 1
ATOM 1349 C CA . GLN A 1 179 ? -6.398 10.266 -0.929 1 98.31 179 GLN A CA 1
ATOM 1350 C C . GLN A 1 179 ? -6.242 9.625 -2.305 1 98.31 179 GLN A C 1
ATOM 1352 O O . GLN A 1 179 ? -5.723 10.25 -3.23 1 98.31 179 GLN A O 1
ATOM 1357 N N . ASP A 1 180 ? -6.648 8.406 -2.434 1 98.44 180 ASP A N 1
ATOM 1358 C CA . ASP A 1 180 ? -6.781 7.777 -3.744 1 98.44 180 ASP A CA 1
ATOM 1359 C C . ASP A 1 180 ? -8.086 8.188 -4.418 1 98.44 180 ASP A C 1
ATOM 1361 O O . ASP A 1 180 ? -9.172 7.836 -3.947 1 98.44 180 ASP A O 1
ATOM 1365 N N . ASP A 1 181 ? -8.023 8.836 -5.523 1 97.69 181 ASP A N 1
ATOM 1366 C CA . ASP A 1 181 ? -9.188 9.438 -6.156 1 97.69 181 ASP A CA 1
ATOM 1367 C C . ASP A 1 181 ? -10.133 8.367 -6.703 1 97.69 181 ASP A C 1
ATOM 1369 O O . ASP A 1 181 ? -11.336 8.594 -6.828 1 97.69 181 ASP A O 1
ATOM 1373 N N . SER A 1 182 ? -9.547 7.234 -7.016 1 97.31 182 SER A N 1
ATOM 1374 C CA . SER A 1 182 ? -10.383 6.172 -7.562 1 97.31 182 SER A CA 1
ATOM 1375 C C . SER A 1 182 ? -11.25 5.539 -6.48 1 97.31 182 SER A C 1
ATOM 1377 O O . SER A 1 182 ? -12.195 4.809 -6.785 1 97.31 182 SER A O 1
ATOM 1379 N N . LEU A 1 183 ? -11.047 5.863 -5.215 1 97.5 183 LEU A N 1
ATOM 1380 C CA . LEU A 1 183 ? -11.797 5.316 -4.086 1 97.5 183 LEU A CA 1
ATOM 1381 C C . LEU A 1 183 ? -12.594 6.41 -3.385 1 97.5 183 LEU A C 1
ATOM 1383 O O . LEU A 1 183 ? -13.344 6.129 -2.447 1 97.5 183 LEU A O 1
ATOM 1387 N N . TYR A 1 184 ? -12.398 7.617 -3.779 1 92.56 184 TYR A N 1
ATOM 1388 C CA . TYR A 1 184 ? -12.992 8.812 -3.197 1 92.56 184 TYR A CA 1
ATOM 1389 C C . TYR A 1 184 ? -14.492 8.867 -3.486 1 92.56 184 TYR A C 1
ATOM 1391 O O . TYR A 1 184 ? -15.281 9.297 -2.639 1 92.56 184 TYR A O 1
ATOM 1399 N N . HIS A 1 185 ? -15.008 8.453 -4.621 1 88.94 185 HIS A N 1
ATOM 1400 C CA . HIS A 1 185 ? -16.391 8.336 -5.074 1 88.94 185 HIS A CA 1
ATOM 1401 C C . HIS A 1 185 ? -17.125 9.672 -4.941 1 88.94 185 HIS A C 1
ATOM 1403 O O . HIS A 1 185 ? -18.312 9.695 -4.602 1 88.94 185 HIS A O 1
ATOM 1409 N N . HIS A 1 186 ? -16.391 10.812 -4.973 1 92.25 186 HIS A N 1
ATOM 1410 C CA . HIS A 1 186 ? -16.969 12.148 -4.844 1 92.25 186 HIS A CA 1
ATOM 1411 C C . HIS A 1 186 ? -17.797 12.273 -3.568 1 92.25 186 HIS A C 1
ATOM 1413 O O . HIS A 1 186 ? -18.906 12.812 -3.592 1 92.25 186 HIS A O 1
ATOM 1419 N N . GLY A 1 187 ? -17.297 11.656 -2.539 1 96.94 187 GLY A N 1
ATOM 1420 C CA . GLY A 1 187 ? -17.984 11.695 -1.255 1 96.94 187 GLY A CA 1
ATOM 1421 C C . GLY A 1 187 ? -17.875 13.047 -0.569 1 96.94 187 GLY A C 1
ATOM 1422 O O . GLY A 1 187 ? -17.031 13.867 -0.939 1 96.94 187 GLY A O 1
ATOM 1423 N N . VAL A 1 188 ? -18.828 13.266 0.418 1 98 188 VAL A N 1
ATOM 1424 C CA . VAL A 1 188 ? -18.859 14.57 1.078 1 98 188 VAL A CA 1
ATOM 1425 C C . VAL A 1 188 ? -18.781 14.383 2.592 1 98 188 VAL A C 1
ATOM 1427 O O . VAL A 1 188 ? -18.688 15.359 3.34 1 98 188 VAL A O 1
ATOM 1430 N N . MET A 1 189 ? -18.781 13.18 3.023 1 98.12 189 MET A N 1
ATOM 1431 C CA . MET A 1 189 ? -18.594 12.773 4.414 1 98.12 189 MET A CA 1
ATOM 1432 C C . MET A 1 189 ? -18.109 11.328 4.496 1 98.12 189 MET A C 1
ATOM 1434 O O . MET A 1 189 ? -17.844 10.703 3.471 1 98.12 189 MET A O 1
ATOM 1438 N N . ASN A 1 190 ? -17.938 10.82 5.637 1 98.19 190 ASN A N 1
ATOM 1439 C CA . ASN A 1 190 ? -17.438 9.453 5.801 1 98.19 190 ASN A CA 1
ATOM 1440 C C . ASN A 1 190 ? -18.453 8.43 5.281 1 98.19 190 ASN A C 1
ATOM 1442 O O . ASN A 1 190 ? -19.641 8.508 5.594 1 98.19 190 ASN A O 1
ATOM 1446 N N . ALA A 1 191 ? -17.969 7.496 4.473 1 97.44 191 ALA A N 1
ATOM 1447 C CA . ALA A 1 191 ? -18.828 6.379 4.102 1 97.44 191 ALA A CA 1
ATOM 1448 C C . ALA A 1 191 ? -19.156 5.516 5.312 1 97.44 191 ALA A C 1
ATOM 1450 O O . ALA A 1 191 ? -18.266 5.051 6.023 1 97.44 191 ALA A O 1
ATOM 1451 N N . GLY A 1 192 ? -20.391 5.406 5.605 1 93.75 192 GLY A N 1
ATOM 1452 C CA . GLY A 1 192 ? -20.828 4.633 6.754 1 93.75 192 GLY A CA 1
ATOM 1453 C C . GLY A 1 192 ? -22.266 4.91 7.137 1 93.75 192 GLY A C 1
ATOM 1454 O O . GLY A 1 192 ? -23.062 5.355 6.309 1 93.75 192 GLY A O 1
ATOM 1455 N N . LYS A 1 193 ? -22.609 4.566 8.375 1 94.69 193 LYS A N 1
ATOM 1456 C CA . LYS A 1 193 ? -23.984 4.605 8.859 1 94.69 193 LYS A CA 1
ATOM 1457 C C . LYS A 1 193 ? -24.562 6.016 8.766 1 94.69 193 LYS A C 1
ATOM 1459 O O . LYS A 1 193 ? -25.719 6.191 8.359 1 94.69 193 LYS A O 1
ATOM 1464 N N . LYS A 1 194 ? -23.766 7.031 9.141 1 96.94 194 LYS A N 1
ATOM 1465 C CA . LYS A 1 194 ? -24.25 8.406 9.156 1 96.94 194 LYS A CA 1
ATOM 1466 C C . LYS A 1 194 ? -24.547 8.898 7.746 1 96.94 194 LYS A C 1
ATOM 1468 O O . LYS A 1 194 ? -25.562 9.578 7.52 1 96.94 194 LYS A O 1
ATOM 1473 N N . ALA A 1 195 ? -23.703 8.633 6.805 1 97.44 195 ALA A N 1
ATOM 1474 C CA . ALA A 1 195 ? -23.922 8.992 5.41 1 97.44 195 ALA A CA 1
ATOM 1475 C C . ALA A 1 195 ? -25.203 8.359 4.871 1 97.44 195 ALA A C 1
ATOM 1477 O O . ALA A 1 195 ? -25.969 9 4.16 1 97.44 195 ALA A O 1
ATOM 1478 N N . GLU A 1 196 ? -25.406 7.086 5.203 1 96.75 196 GLU A N 1
ATOM 1479 C CA . GLU A 1 196 ? -26.609 6.379 4.789 1 96.75 196 GLU A CA 1
ATOM 1480 C C . GLU A 1 196 ? -27.859 7.035 5.371 1 96.75 196 GLU A C 1
ATOM 1482 O O . GLU A 1 196 ? -28.859 7.227 4.668 1 96.75 196 GLU A O 1
ATOM 1487 N N . GLU A 1 197 ? -27.766 7.316 6.594 1 97.19 197 GLU A N 1
ATOM 1488 C CA . GLU A 1 197 ? -28.875 7.961 7.289 1 97.19 197 GLU A CA 1
ATOM 1489 C C . GLU A 1 197 ? -29.25 9.281 6.625 1 97.19 197 GLU A C 1
ATOM 1491 O O . GLU A 1 197 ? -30.438 9.609 6.5 1 97.19 197 GLU A O 1
ATOM 1496 N N . LEU A 1 198 ? -28.266 10.008 6.199 1 97.25 198 LEU A N 1
ATOM 1497 C CA . LEU A 1 198 ? -28.5 11.352 5.676 1 97.25 198 LEU A CA 1
ATOM 1498 C C . LEU A 1 198 ? -28.672 11.32 4.16 1 97.25 198 LEU A C 1
ATOM 1500 O O . LEU A 1 198 ? -28.984 12.336 3.547 1 97.25 198 LEU A O 1
ATOM 1504 N N . GLY A 1 199 ? -28.484 10.133 3.576 1 97.19 199 GLY A N 1
ATOM 1505 C CA . GLY A 1 199 ? -28.594 10 2.131 1 97.19 199 GLY A CA 1
ATOM 1506 C C . GLY A 1 199 ? -27.516 10.766 1.381 1 97.19 199 GLY A C 1
ATOM 1507 O O . GLY A 1 199 ? -27.781 11.336 0.323 1 97.19 199 GLY A O 1
ATOM 1508 N N . LEU A 1 200 ? -26.328 10.891 1.943 1 97.88 200 LEU A N 1
ATOM 1509 C CA . LEU A 1 200 ? -25.219 11.633 1.355 1 97.88 200 LEU A CA 1
ATOM 1510 C C . LEU A 1 200 ? -24.109 10.688 0.901 1 97.88 200 LEU A C 1
ATOM 1512 O O . LEU A 1 200 ? -23.891 9.648 1.518 1 97.88 200 LEU A O 1
ATOM 1516 N N . PRO A 1 201 ? -23.438 10.984 -0.226 1 97.62 201 PRO A N 1
ATOM 1517 C CA . PRO A 1 201 ? -22.328 10.133 -0.668 1 97.62 201 PRO A CA 1
ATOM 1518 C C . PRO A 1 201 ? -21.141 10.156 0.297 1 97.62 201 PRO A C 1
ATOM 1520 O O . PRO A 1 201 ? -20.781 11.219 0.822 1 97.62 201 PRO A O 1
ATOM 1523 N N . GLY A 1 202 ? -20.547 8.984 0.5 1 97.62 202 GLY A N 1
ATOM 1524 C CA . GLY A 1 202 ? -19.5 8.859 1.493 1 97.62 202 GLY A CA 1
ATOM 1525 C C . GLY A 1 202 ? -18.125 8.641 0.882 1 97.62 202 GLY A C 1
ATOM 1526 O O . GLY A 1 202 ? -18.016 8.141 -0.241 1 97.62 202 GLY A O 1
ATOM 1527 N N . ILE A 1 203 ? -17.109 9.039 1.562 1 97.94 203 ILE A N 1
ATOM 1528 C CA . ILE A 1 203 ? -15.703 8.766 1.249 1 97.94 203 ILE A CA 1
ATOM 1529 C C . ILE A 1 203 ? -15.242 7.504 1.972 1 97.94 203 ILE A C 1
ATOM 1531 O O . ILE A 1 203 ? -15.281 7.438 3.203 1 97.94 203 ILE A O 1
ATOM 1535 N N . LEU A 1 204 ? -14.766 6.57 1.206 1 97.88 204 LEU A N 1
ATOM 1536 C CA . LEU A 1 204 ? -14.305 5.316 1.794 1 97.88 204 LEU A CA 1
ATOM 1537 C C . LEU A 1 204 ? -13.023 5.535 2.596 1 97.88 204 LEU A C 1
ATOM 1539 O O . LEU A 1 204 ? -12.125 6.262 2.158 1 97.88 204 LEU A O 1
ATOM 1543 N N . GLY A 1 205 ? -12.93 4.84 3.799 1 98.12 205 GLY A N 1
ATOM 1544 C CA . GLY A 1 205 ? -11.711 4.902 4.59 1 98.12 205 GLY A CA 1
ATOM 1545 C C . GLY A 1 205 ? -10.492 4.383 3.854 1 98.12 205 GLY A C 1
ATOM 1546 O O . GLY A 1 205 ? -9.391 4.914 4.012 1 98.12 205 GLY A O 1
ATOM 1547 N N . VAL A 1 206 ? -10.68 3.426 2.979 1 98.44 206 VAL A N 1
ATOM 1548 C CA . VAL A 1 206 ? -9.586 2.781 2.26 1 98.44 206 VAL A CA 1
ATOM 1549 C C . VAL A 1 206 ? -8.969 3.764 1.268 1 98.44 206 VAL A C 1
ATOM 1551 O O . VAL A 1 206 ? -7.852 3.557 0.792 1 98.44 206 VAL A O 1
ATOM 1554 N N . SER A 1 207 ? -9.711 4.816 0.94 1 98.44 207 SER A N 1
ATOM 1555 C CA . SER A 1 207 ? -9.133 5.859 0.103 1 98.44 207 SER A CA 1
ATOM 1556 C C . SER A 1 207 ? -7.859 6.426 0.731 1 98.44 207 SER A C 1
ATOM 1558 O O . SER A 1 207 ? -6.918 6.789 0.022 1 98.44 207 SER A O 1
ATOM 1560 N N . GLU A 1 208 ? -7.82 6.512 2.025 1 98.75 208 GLU A N 1
ATOM 1561 C CA . GLU A 1 208 ? -6.664 6.988 2.779 1 98.75 208 GLU A CA 1
ATOM 1562 C C . GLU A 1 208 ? -5.672 5.859 3.031 1 98.75 208 GLU A C 1
ATOM 1564 O O . GLU A 1 208 ? -4.512 5.941 2.623 1 98.75 208 GLU A O 1
ATOM 1569 N N . SER A 1 209 ? -6.141 4.754 3.582 1 98.88 209 SER A N 1
ATOM 1570 C CA . SER A 1 209 ? -5.242 3.734 4.109 1 98.88 209 SER A CA 1
ATOM 1571 C C . SER A 1 209 ? -4.531 2.986 2.988 1 98.88 209 SER A C 1
ATOM 1573 O O . SER A 1 209 ? -3.371 2.598 3.129 1 98.88 209 SER A O 1
ATOM 1575 N N . ALA A 1 210 ? -5.199 2.77 1.872 1 98.81 210 ALA A N 1
ATOM 1576 C CA . ALA A 1 210 ? -4.578 2.053 0.76 1 98.81 210 ALA A CA 1
ATOM 1577 C C . ALA A 1 210 ? -3.416 2.85 0.173 1 98.81 210 ALA A C 1
ATOM 1579 O O . ALA A 1 210 ? -2.346 2.295 -0.085 1 98.81 210 ALA A O 1
ATOM 1580 N N . GLN A 1 211 ? -3.652 4.109 -0.058 1 98.88 211 GLN A N 1
ATOM 1581 C CA . GLN A 1 211 ? -2.576 4.938 -0.596 1 98.88 211 GLN A CA 1
ATOM 1582 C C . GLN A 1 211 ? -1.435 5.074 0.408 1 98.88 211 GLN A C 1
ATOM 1584 O O . GLN A 1 211 ? -0.263 5.094 0.024 1 98.88 211 GLN A O 1
ATOM 1589 N N . LEU A 1 212 ? -1.797 5.223 1.705 1 98.94 212 LEU A N 1
ATOM 1590 C CA . LEU A 1 212 ? -0.765 5.293 2.732 1 98.94 212 LEU A CA 1
ATOM 1591 C C . LEU A 1 212 ? 0.13 4.059 2.691 1 98.94 212 LEU A C 1
ATOM 1593 O O . LEU A 1 212 ? 1.356 4.176 2.764 1 98.94 212 LEU A O 1
ATOM 1597 N N . ALA A 1 213 ? -0.468 2.922 2.562 1 98.94 213 ALA A N 1
ATOM 1598 C CA . ALA A 1 213 ? 0.296 1.678 2.52 1 98.94 213 ALA A CA 1
ATOM 1599 C C . ALA A 1 213 ? 1.303 1.691 1.373 1 98.94 213 ALA A C 1
ATOM 1601 O O . ALA A 1 213 ? 2.473 1.351 1.561 1 98.94 213 ALA A O 1
ATOM 1602 N N . ARG A 1 214 ? 0.833 2.045 0.22 1 98.88 214 ARG A N 1
ATOM 1603 C CA . ARG A 1 214 ? 1.7 2.201 -0.944 1 98.88 214 ARG A CA 1
ATOM 1604 C C . ARG A 1 214 ? 2.848 3.16 -0.647 1 98.88 214 ARG A C 1
ATOM 1606 O O . ARG A 1 214 ? 4.012 2.844 -0.903 1 98.88 214 ARG A O 1
ATOM 1613 N N . ASP A 1 215 ? 2.516 4.289 -0.082 1 98.94 215 ASP A N 1
ATOM 1614 C CA . ASP A 1 215 ? 3.49 5.355 0.123 1 98.94 215 ASP A CA 1
ATOM 1615 C C . ASP A 1 215 ? 4.535 4.953 1.16 1 98.94 215 ASP A C 1
ATOM 1617 O O . ASP A 1 215 ? 5.699 5.348 1.062 1 98.94 215 ASP A O 1
ATOM 1621 N N . LEU A 1 216 ? 4.141 4.234 2.16 1 98.94 216 LEU A N 1
ATOM 1622 C CA . LEU A 1 216 ? 5.082 3.809 3.191 1 98.94 216 LEU A CA 1
ATOM 1623 C C . LEU A 1 216 ? 6.16 2.908 2.602 1 98.94 216 LEU A C 1
ATOM 1625 O O . LEU A 1 216 ? 7.328 2.99 2.994 1 98.94 216 LEU A O 1
ATOM 1629 N N . VAL A 1 217 ? 5.777 2.045 1.64 1 98.94 217 VAL A N 1
ATOM 1630 C CA . VAL A 1 217 ? 6.75 1.188 0.968 1 98.94 217 VAL A CA 1
ATOM 1631 C C . VAL A 1 217 ? 7.727 2.045 0.166 1 98.94 217 VAL A C 1
ATOM 1633 O O . VAL A 1 217 ? 8.938 1.808 0.193 1 98.94 217 VAL A O 1
ATOM 1636 N N . LEU A 1 218 ? 7.215 3.018 -0.51 1 98.94 218 LEU A N 1
ATOM 1637 C CA . LEU A 1 218 ? 8.055 3.918 -1.29 1 98.94 218 LEU A CA 1
ATOM 1638 C C . LEU A 1 218 ? 8.977 4.73 -0.381 1 98.94 218 LEU A C 1
ATOM 1640 O O . LEU A 1 218 ? 10.133 4.984 -0.725 1 98.94 218 LEU A O 1
ATOM 1644 N N . ALA A 1 219 ? 8.414 5.172 0.773 1 98.94 219 ALA A N 1
ATOM 1645 C CA . ALA A 1 219 ? 9.211 5.918 1.744 1 98.94 219 ALA A CA 1
ATOM 1646 C C . ALA A 1 219 ? 10.367 5.074 2.268 1 98.94 219 ALA A C 1
ATOM 1648 O O . ALA A 1 219 ? 11.484 5.57 2.432 1 98.94 219 ALA A O 1
ATOM 1649 N N . GLN A 1 220 ? 10.117 3.834 2.562 1 98.81 220 GLN A N 1
ATOM 1650 C CA . GLN A 1 220 ? 11.18 2.934 2.994 1 98.81 220 GLN A CA 1
ATOM 1651 C C . GLN A 1 220 ? 12.281 2.844 1.943 1 98.81 220 GLN A C 1
ATOM 1653 O O . GLN A 1 220 ? 13.469 2.91 2.273 1 98.81 220 GLN A O 1
ATOM 1658 N N . ALA A 1 221 ? 11.914 2.709 0.698 1 98.62 221 ALA A N 1
ATOM 1659 C CA . ALA A 1 221 ? 12.852 2.504 -0.403 1 98.62 221 ALA A CA 1
ATOM 1660 C C . ALA A 1 221 ? 13.703 3.746 -0.635 1 98.62 221 ALA A C 1
ATOM 1662 O O . ALA A 1 221 ? 14.859 3.643 -1.052 1 98.62 221 ALA A O 1
ATOM 1663 N N . THR A 1 222 ? 13.195 4.969 -0.386 1 98.75 222 THR A N 1
ATOM 1664 C CA . THR A 1 222 ? 13.883 6.203 -0.744 1 98.75 222 THR A CA 1
ATOM 1665 C C . THR A 1 222 ? 14.578 6.809 0.475 1 98.75 222 THR A C 1
ATOM 1667 O O . THR A 1 222 ? 15.453 7.664 0.336 1 98.75 222 THR A O 1
ATOM 1670 N N . GLY A 1 223 ? 14.062 6.465 1.657 1 98.75 223 GLY A N 1
ATOM 1671 C CA . GLY A 1 223 ? 14.602 7.035 2.883 1 98.75 223 GLY A CA 1
ATOM 1672 C C . GLY A 1 223 ? 14.086 8.43 3.168 1 98.75 223 GLY A C 1
ATOM 1673 O O . GLY A 1 223 ? 14.531 9.078 4.117 1 98.75 223 GLY A O 1
ATOM 1674 N N . VAL A 1 224 ? 13.117 8.891 2.443 1 98.94 224 VAL A N 1
ATOM 1675 C CA . VAL A 1 224 ? 12.586 10.242 2.578 1 98.94 224 VAL A CA 1
ATOM 1676 C C . VAL A 1 224 ? 11.883 10.391 3.924 1 98.94 224 VAL A C 1
ATOM 1678 O O . VAL A 1 224 ? 11.43 9.398 4.508 1 98.94 224 VAL A O 1
ATOM 1681 N N . HIS A 1 225 ? 11.891 11.586 4.508 1 98.94 225 HIS A N 1
ATOM 1682 C CA . HIS A 1 225 ? 10.938 11.898 5.562 1 98.94 225 HIS A CA 1
ATOM 1683 C C . HIS A 1 225 ? 9.523 12.023 5.008 1 98.94 225 HIS A C 1
ATOM 1685 O O . HIS A 1 225 ? 9.188 13.023 4.363 1 98.94 225 HIS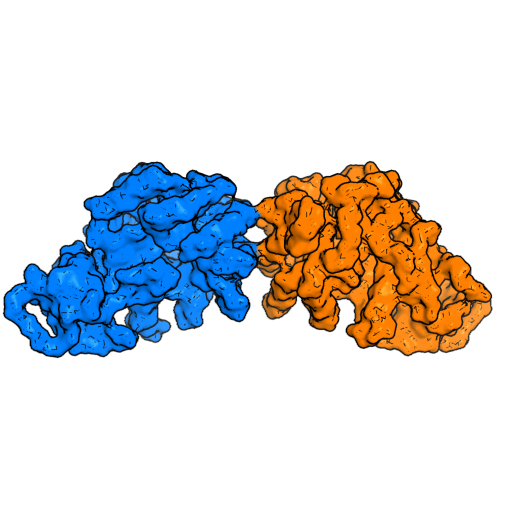 A O 1
ATOM 1691 N N . TYR A 1 226 ? 8.773 11.039 5.176 1 98.94 226 TYR A N 1
ATOM 1692 C CA . TYR A 1 226 ? 7.375 11.031 4.766 1 98.94 226 TYR A CA 1
ATOM 1693 C C . TYR A 1 226 ? 6.469 11.453 5.918 1 98.94 226 TYR A C 1
ATOM 1695 O O . TYR A 1 226 ? 6.52 10.859 7 1 98.94 226 TYR A O 1
ATOM 1703 N N . HIS A 1 227 ? 5.645 12.445 5.695 1 99 227 HIS A N 1
ATOM 1704 C CA . HIS A 1 227 ? 4.723 12.93 6.719 1 99 227 HIS A CA 1
ATOM 1705 C C . HIS A 1 227 ? 3.271 12.734 6.285 1 99 227 HIS A C 1
ATOM 1707 O O . HIS A 1 227 ? 2.85 13.281 5.262 1 99 227 HIS A O 1
ATOM 1713 N N . ALA A 1 228 ? 2.529 11.938 7.055 1 98.94 228 ALA A N 1
ATOM 1714 C CA . ALA A 1 228 ? 1.11 11.711 6.801 1 98.94 228 ALA A CA 1
ATOM 1715 C C . ALA A 1 228 ? 0.257 12.82 7.402 1 98.94 228 ALA A C 1
ATOM 1717 O O . ALA A 1 228 ? 0.114 12.906 8.625 1 98.94 228 ALA A O 1
ATOM 1718 N N . CYS A 1 229 ? -0.312 13.594 6.5 1 98.88 229 CYS A N 1
ATOM 1719 C CA . CYS A 1 229 ? -1.11 14.719 6.969 1 98.88 229 CYS A CA 1
ATOM 1720 C C . CYS A 1 229 ? -2.465 14.25 7.484 1 98.88 229 CYS A C 1
ATOM 1722 O O . CYS A 1 229 ? -3.053 13.312 6.941 1 98.88 229 CYS A O 1
ATOM 1724 N N . HIS A 1 230 ? -3 14.883 8.492 1 98.69 230 HIS A N 1
ATOM 1725 C CA . HIS A 1 230 ? -4.34 14.82 9.062 1 98.69 230 HIS A CA 1
ATOM 1726 C C . HIS A 1 230 ? -4.934 13.422 8.922 1 98.69 230 HIS A C 1
ATOM 1728 O O . HIS A 1 230 ? -6.02 13.258 8.359 1 98.69 230 HIS A O 1
ATOM 1734 N N . VAL A 1 231 ? -4.223 12.461 9.477 1 98.81 231 VAL A N 1
ATOM 1735 C CA . VAL A 1 231 ? -4.645 11.062 9.484 1 98.81 231 VAL A CA 1
ATOM 1736 C C . VAL A 1 231 ? -6.031 10.945 10.117 1 98.81 231 VAL A C 1
ATOM 1738 O O . VAL A 1 231 ? -6.32 11.609 11.117 1 98.81 231 VAL A O 1
ATOM 1741 N N . SER A 1 232 ? -6.871 10.016 9.531 1 98.75 232 SER A N 1
ATOM 1742 C CA . SER A 1 232 ? -8.258 10.039 10 1 98.75 232 SER A CA 1
ATOM 1743 C C . SER A 1 232 ? -8.773 8.625 10.258 1 98.75 232 SER A C 1
ATOM 1745 O O . SER A 1 232 ? -9.852 8.453 10.82 1 98.75 232 SER A O 1
ATOM 1747 N N . THR A 1 233 ? -8.094 7.523 9.852 1 98.69 233 THR A N 1
ATOM 1748 C CA . THR A 1 233 ? -8.633 6.176 9.984 1 98.69 233 THR A CA 1
ATOM 1749 C C . THR A 1 233 ? -7.809 5.355 10.969 1 98.69 233 THR A C 1
ATOM 1751 O O . THR A 1 233 ? -6.598 5.555 11.086 1 98.69 233 THR A O 1
ATOM 1754 N N . LYS A 1 234 ? -8.484 4.418 11.656 1 98.81 234 LYS A N 1
ATOM 1755 C CA . LYS A 1 234 ? -7.777 3.512 12.555 1 98.81 234 LYS A CA 1
ATOM 1756 C C . LYS A 1 234 ? -6.773 2.65 11.797 1 98.81 234 LYS A C 1
ATOM 1758 O O . LYS A 1 234 ? -5.699 2.334 12.312 1 98.81 234 LYS A O 1
ATOM 1763 N N . GLU A 1 235 ? -7.09 2.262 10.508 1 98.81 235 GLU A N 1
ATOM 1764 C CA . GLU A 1 235 ? -6.164 1.495 9.68 1 98.81 235 GLU A CA 1
ATOM 1765 C C . GLU A 1 235 ? -4.875 2.273 9.43 1 98.81 235 GLU A C 1
ATOM 1767 O O . GLU A 1 235 ? -3.781 1.71 9.492 1 98.81 235 GLU A O 1
ATOM 1772 N N . SER A 1 236 ? -5.023 3.537 9.148 1 98.94 236 SER A N 1
ATOM 1773 C CA . SER A 1 236 ? -3.854 4.363 8.875 1 98.94 236 SER A CA 1
ATOM 1774 C C . SER A 1 236 ? -2.98 4.508 10.117 1 98.94 236 SER A C 1
ATOM 1776 O O . SER A 1 236 ? -1.752 4.48 10.031 1 98.94 236 SER A O 1
ATOM 1778 N N . VAL A 1 237 ? -3.59 4.707 11.273 1 98.94 237 VAL A N 1
ATOM 1779 C CA . VAL A 1 237 ? -2.832 4.789 12.523 1 98.94 237 VAL A CA 1
ATOM 1780 C C . VAL A 1 237 ? -2.012 3.518 12.719 1 98.94 237 VAL A C 1
ATOM 1782 O O . VAL A 1 237 ? -0.827 3.58 13.047 1 98.94 237 VAL A O 1
ATOM 1785 N N . GLU A 1 238 ? -2.631 2.396 12.484 1 98.81 238 GLU A N 1
ATOM 1786 C CA . GLU A 1 238 ? -1.947 1.117 12.656 1 98.81 238 GLU A CA 1
ATOM 1787 C C . GLU A 1 238 ? -0.816 0.957 11.648 1 98.81 238 GLU A C 1
ATOM 1789 O O . GLU A 1 238 ? 0.259 0.458 11.984 1 98.81 238 GLU A O 1
ATOM 1794 N N . LEU A 1 239 ? -1.079 1.294 10.422 1 98.94 239 LEU A N 1
ATOM 1795 C CA . LEU A 1 239 ? -0.045 1.227 9.398 1 98.94 239 LEU A CA 1
ATOM 1796 C C . LEU A 1 239 ? 1.17 2.059 9.789 1 98.94 239 LEU A C 1
ATOM 1798 O O . LEU A 1 239 ? 2.311 1.638 9.586 1 98.94 239 LEU A O 1
ATOM 1802 N N . ILE A 1 240 ? 0.934 3.238 10.305 1 98.94 240 ILE A N 1
ATOM 1803 C CA . ILE A 1 240 ? 2.021 4.117 10.719 1 98.94 240 ILE A CA 1
ATOM 1804 C C . ILE A 1 240 ? 2.783 3.475 11.883 1 98.94 240 ILE A C 1
ATOM 1806 O O . ILE A 1 240 ? 4.016 3.525 11.922 1 98.94 240 ILE A O 1
ATOM 1810 N N . ARG A 1 241 ? 2.07 2.908 12.828 1 98.75 241 ARG A N 1
ATOM 1811 C CA . ARG A 1 241 ? 2.695 2.203 13.945 1 98.75 241 ARG A CA 1
ATOM 1812 C C . ARG A 1 241 ? 3.645 1.12 13.445 1 98.75 241 ARG A C 1
ATOM 1814 O O . ARG A 1 241 ? 4.793 1.041 13.883 1 98.75 241 ARG A O 1
ATOM 1821 N N . ILE A 1 242 ? 3.176 0.291 12.516 1 98.62 242 ILE A N 1
ATOM 1822 C CA . ILE A 1 242 ? 3.969 -0.784 11.938 1 98.62 242 ILE A CA 1
ATOM 1823 C C . ILE A 1 242 ? 5.184 -0.199 11.219 1 98.62 242 ILE A C 1
ATOM 1825 O O . ILE A 1 242 ? 6.301 -0.699 11.375 1 98.62 242 ILE A O 1
ATOM 1829 N N . ALA A 1 243 ? 4.961 0.828 10.422 1 98.88 243 ALA A N 1
ATOM 1830 C CA . ALA A 1 243 ? 6.047 1.452 9.664 1 98.88 243 ALA A CA 1
ATOM 1831 C C . ALA A 1 243 ? 7.148 1.946 10.602 1 98.88 243 ALA A C 1
ATOM 1833 O O . ALA A 1 243 ? 8.336 1.774 10.312 1 98.88 243 ALA A O 1
ATOM 1834 N N . LYS A 1 244 ? 6.742 2.594 11.695 1 98.81 244 LYS A N 1
ATOM 1835 C CA . LYS A 1 244 ? 7.715 3.072 12.672 1 98.81 244 LYS A CA 1
ATOM 1836 C C . LYS A 1 244 ? 8.484 1.912 13.297 1 98.81 244 LYS A C 1
ATOM 1838 O O . LYS A 1 244 ? 9.688 2.008 13.523 1 98.81 244 LYS A O 1
ATOM 1843 N N . GLU A 1 245 ? 7.82 0.858 13.578 1 98 245 GLU A N 1
ATOM 1844 C CA . GLU A 1 245 ? 8.461 -0.335 14.117 1 98 245 GLU A CA 1
ATOM 1845 C C . GLU A 1 245 ? 9.516 -0.881 13.156 1 98 245 GLU A C 1
ATOM 1847 O O . GLU A 1 245 ? 10.523 -1.438 13.586 1 98 245 GLU A O 1
ATOM 1852 N N . TYR A 1 246 ? 9.281 -0.716 11.914 1 97.88 246 TYR A N 1
ATOM 1853 C CA . TYR A 1 246 ? 10.195 -1.231 10.898 1 97.88 246 TYR A CA 1
ATOM 1854 C C . TYR A 1 246 ? 11.234 -0.186 10.516 1 97.88 246 TYR A C 1
ATOM 1856 O O . TYR A 1 246 ? 11.969 -0.363 9.539 1 97.88 246 TYR A O 1
ATOM 1864 N N . GLY A 1 247 ? 11.258 0.924 11.156 1 98.5 247 GLY A N 1
ATOM 1865 C CA . GLY A 1 247 ? 12.312 1.913 11.008 1 98.5 247 GLY A CA 1
ATOM 1866 C C . GLY A 1 247 ? 12.094 2.855 9.844 1 98.5 247 GLY A C 1
ATOM 1867 O O . GLY A 1 247 ? 13.008 3.561 9.422 1 98.5 247 GLY A O 1
ATOM 1868 N N . ILE A 1 248 ? 10.914 2.828 9.234 1 98.75 248 ILE A N 1
ATOM 1869 C CA . ILE A 1 248 ? 10.602 3.76 8.156 1 98.75 248 ILE A CA 1
ATOM 1870 C C . ILE A 1 248 ? 10.508 5.18 8.711 1 98.75 248 ILE A C 1
ATOM 1872 O O . ILE A 1 248 ? 9.945 5.395 9.789 1 98.75 248 ILE A O 1
ATOM 1876 N N . ASN A 1 249 ? 11.102 6.176 8.039 1 98.81 249 ASN A N 1
ATOM 1877 C CA . ASN A 1 249 ? 11.102 7.578 8.445 1 98.81 249 ASN A CA 1
ATOM 1878 C C . ASN A 1 249 ? 9.758 8.242 8.156 1 98.81 249 ASN A C 1
ATOM 1880 O O . ASN A 1 249 ? 9.656 9.094 7.27 1 98.81 249 ASN A O 1
ATOM 1884 N N . VAL A 1 250 ? 8.742 7.867 8.938 1 98.94 250 VAL A N 1
ATOM 1885 C CA . VAL A 1 250 ? 7.387 8.383 8.758 1 98.94 250 VAL A CA 1
ATOM 1886 C C . VAL A 1 250 ? 6.949 9.125 10.023 1 98.94 250 VAL A C 1
ATOM 1888 O O . VAL A 1 250 ? 7.25 8.695 11.141 1 98.94 250 VAL A O 1
ATOM 1891 N N . THR A 1 251 ? 6.383 10.281 9.867 1 98.94 251 THR A N 1
ATOM 1892 C CA . THR A 1 251 ? 5.684 11 10.922 1 98.94 251 THR A CA 1
ATOM 1893 C C . THR A 1 251 ? 4.238 11.289 10.523 1 98.94 251 THR A C 1
ATOM 1895 O O . THR A 1 251 ? 3.869 11.125 9.359 1 98.94 251 THR A O 1
ATOM 1898 N N . ALA A 1 252 ? 3.408 11.641 11.516 1 98.94 252 ALA A N 1
ATOM 1899 C CA . ALA A 1 252 ? 1.99 11.844 11.234 1 98.94 252 ALA A CA 1
ATOM 1900 C C . ALA A 1 252 ? 1.407 12.945 12.109 1 98.94 252 ALA A C 1
ATOM 1902 O O . ALA A 1 252 ? 1.886 13.18 13.227 1 98.94 252 ALA A O 1
ATOM 1903 N N . GLU A 1 253 ? 0.431 13.562 11.539 1 98.94 253 GLU A N 1
ATOM 1904 C CA . GLU A 1 253 ? -0.324 14.562 12.297 1 98.94 253 GLU A CA 1
ATOM 1905 C C . GLU A 1 253 ? -1.806 14.203 12.359 1 98.94 253 GLU A C 1
ATOM 1907 O O . GLU A 1 253 ? -2.326 13.539 11.453 1 98.94 253 GLU A O 1
ATOM 1912 N N . ALA A 1 254 ? -2.434 14.617 13.391 1 98.88 254 ALA A N 1
ATOM 1913 C CA . ALA A 1 254 ? -3.889 14.641 13.5 1 98.88 254 ALA A CA 1
ATOM 1914 C C . ALA A 1 254 ? -4.398 16.062 13.734 1 98.88 254 ALA A C 1
ATOM 1916 O O . ALA A 1 254 ? -3.666 16.922 14.234 1 98.88 254 ALA A O 1
ATOM 1917 N N . THR A 1 255 ? -5.586 16.266 13.359 1 98.88 255 THR A N 1
ATOM 1918 C CA . THR A 1 255 ? -6.184 17.578 13.555 1 98.88 255 THR A CA 1
ATOM 1919 C C . THR A 1 255 ? -7.035 17.594 14.82 1 98.88 255 THR A C 1
ATOM 1921 O O . THR A 1 255 ? -7.523 16.562 15.266 1 98.88 255 THR A O 1
ATOM 1924 N N . PRO A 1 256 ? -7.223 18.828 15.391 1 98.94 256 PRO A N 1
ATOM 1925 C CA . PRO A 1 256 ? -8.102 18.922 16.562 1 98.94 256 PRO A CA 1
ATOM 1926 C C . PRO A 1 256 ? -9.5 18.375 16.297 1 98.94 256 PRO A C 1
ATOM 1928 O O . PRO A 1 256 ? -10.039 17.641 17.125 1 98.94 256 PRO A O 1
ATOM 1931 N N . HIS A 1 257 ? -10.078 18.688 15.148 1 98.81 257 HIS A N 1
ATOM 1932 C CA . HIS A 1 257 ? -11.461 18.281 14.914 1 98.81 257 HIS A CA 1
ATOM 1933 C C . HIS A 1 257 ? -11.57 16.766 14.773 1 98.81 257 HIS A C 1
ATOM 1935 O O . HIS A 1 257 ? -12.578 16.172 15.172 1 98.81 257 HIS A O 1
ATOM 1941 N N . HIS A 1 258 ? -10.562 16.078 14.242 1 98.88 258 HIS A N 1
ATOM 1942 C CA . HIS A 1 258 ? -10.625 14.625 14.148 1 98.88 258 HIS A CA 1
ATOM 1943 C C . HIS A 1 258 ? -10.422 13.977 15.516 1 98.88 258 HIS A C 1
ATOM 1945 O O . HIS A 1 258 ? -10.867 12.852 15.75 1 98.88 258 HIS A O 1
ATOM 1951 N N . LEU A 1 259 ? -9.695 14.672 16.406 1 98.88 259 LEU A N 1
ATOM 1952 C CA . LEU A 1 259 ? -9.492 14.188 17.766 1 98.88 259 LEU A CA 1
ATOM 1953 C C . LEU A 1 259 ? -10.727 14.453 18.625 1 98.88 259 LEU A C 1
ATOM 1955 O O . LEU A 1 259 ? -11.016 13.695 19.547 1 98.88 259 LEU A O 1
ATOM 1959 N N . LEU A 1 260 ? -11.516 15.484 18.312 1 98.81 260 LEU A N 1
ATOM 1960 C CA . LEU A 1 260 ? -12.57 15.969 19.188 1 98.81 260 LEU A CA 1
ATOM 1961 C C . LEU A 1 260 ? -13.93 15.461 18.734 1 98.81 260 LEU A C 1
ATOM 1963 O O . LEU A 1 260 ? -14.859 15.352 19.547 1 98.81 260 LEU A O 1
ATOM 1967 N N . LEU A 1 261 ? -14.055 15.188 17.406 1 98.5 261 LEU A N 1
ATOM 1968 C CA . LEU A 1 261 ? -15.352 14.844 16.844 1 98.5 261 LEU A CA 1
ATOM 1969 C C . LEU A 1 261 ? -15.281 13.539 16.047 1 98.5 261 LEU A C 1
ATOM 1971 O O . LEU A 1 261 ? -14.219 13.18 15.547 1 98.5 261 LEU A O 1
ATOM 1975 N N . SER A 1 262 ? -16.344 12.797 16.062 1 98.38 262 SER A N 1
ATOM 1976 C CA . SER A 1 262 ? -16.609 11.703 15.133 1 98.38 262 SER A CA 1
ATOM 1977 C C . SER A 1 262 ? -17.844 12.008 14.273 1 98.38 262 SER A C 1
ATOM 1979 O O . SER A 1 262 ? -18.484 13.055 14.438 1 98.38 262 SER A O 1
ATOM 1981 N N . GLU A 1 263 ? -18.125 11.156 13.352 1 97.94 263 GLU A N 1
ATOM 1982 C CA . GLU A 1 263 ? -19.281 11.359 12.477 1 97.94 263 GLU A CA 1
ATOM 1983 C C . GLU A 1 263 ? -20.578 11.398 13.281 1 97.94 263 GLU A C 1
ATOM 1985 O O . GLU A 1 263 ? -21.594 11.898 12.797 1 97.94 263 GLU A O 1
ATOM 1990 N N . GLU A 1 264 ? -20.547 10.898 14.508 1 96.94 264 GLU A N 1
ATOM 1991 C CA . GLU A 1 264 ? -21.75 10.859 15.344 1 96.94 264 GLU A CA 1
ATOM 1992 C C . GL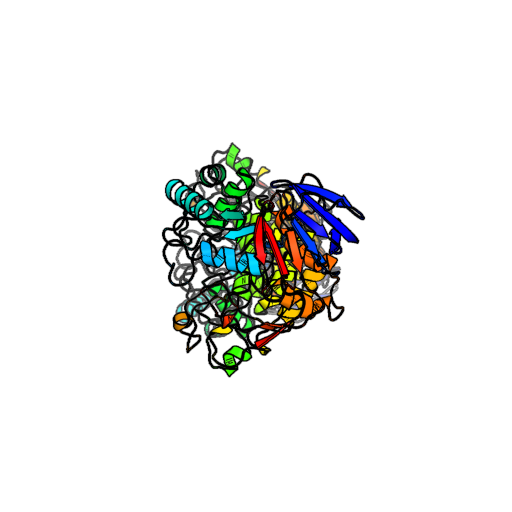U A 1 264 ? -22.188 12.258 15.75 1 96.94 264 GLU A C 1
ATOM 1994 O O . GLU A 1 264 ? -23.359 12.484 16.062 1 96.94 264 GLU A O 1
ATOM 1999 N N . GLU A 1 265 ? -21.281 13.188 15.727 1 96.69 265 GLU A N 1
ATOM 2000 C CA . GLU A 1 265 ? -21.594 14.547 16.156 1 96.69 265 GLU A CA 1
ATOM 2001 C C . GLU A 1 265 ? -22.156 15.383 15 1 96.69 265 GLU A C 1
ATOM 2003 O O . GLU A 1 265 ? -22.625 16.5 15.211 1 96.69 265 GLU A O 1
ATOM 2008 N N . ILE A 1 266 ? -22.109 14.812 13.812 1 96.81 266 ILE A N 1
ATOM 2009 C CA . ILE A 1 266 ? -22.609 15.547 12.664 1 96.81 266 ILE A CA 1
ATOM 2010 C C . ILE A 1 266 ? -24.109 15.789 12.82 1 96.81 266 ILE A C 1
ATOM 2012 O O . ILE A 1 266 ? -24.875 14.836 12.969 1 96.81 266 ILE A O 1
ATOM 2016 N N . ASP A 1 267 ? -24.438 17.016 12.766 1 91.88 267 ASP A N 1
ATOM 2017 C CA . ASP A 1 267 ? -25.812 17.438 12.961 1 91.88 267 ASP A CA 1
ATOM 2018 C C . ASP A 1 267 ? -26.516 17.641 11.617 1 91.88 267 ASP A C 1
ATOM 2020 O O . ASP A 1 267 ? -26.594 18.766 11.117 1 91.88 267 ASP A O 1
ATOM 2024 N N . GLY A 1 268 ? -27.062 16.625 11.023 1 94.06 268 GLY A N 1
ATOM 2025 C CA . GLY A 1 268 ? -27.797 16.719 9.766 1 94.06 268 GLY A CA 1
ATOM 2026 C C . GLY A 1 268 ? -26.906 17.078 8.586 1 94.06 268 GLY A C 1
ATOM 2027 O O . GLY A 1 268 ? -25.703 16.828 8.617 1 94.06 268 GLY A O 1
ATOM 2028 N N . ASN A 1 269 ? -27.547 17.469 7.461 1 96.75 269 ASN A N 1
ATOM 2029 C CA . ASN A 1 269 ? -26.875 17.953 6.266 1 96.75 269 ASN A CA 1
ATOM 2030 C C . ASN A 1 269 ? -26.344 19.359 6.449 1 96.75 269 ASN A C 1
ATOM 2032 O O . ASN A 1 269 ? -26.938 20.328 5.961 1 96.75 269 ASN A O 1
ATOM 2036 N N . ASN A 1 270 ? -25.203 19.438 7.184 1 95.94 270 ASN A N 1
ATOM 2037 C CA . ASN A 1 270 ? -24.609 20.688 7.648 1 95.94 270 ASN A CA 1
ATOM 2038 C C . ASN A 1 270 ? -23.188 20.875 7.133 1 95.94 270 ASN A C 1
ATOM 2040 O O . ASN A 1 270 ? -22.281 20.172 7.562 1 95.94 270 ASN A O 1
ATOM 2044 N N . GLY A 1 271 ? -22.953 21.875 6.34 1 96.81 271 GLY A N 1
ATOM 2045 C CA . GLY A 1 271 ? -21.672 22.141 5.691 1 96.81 271 GLY A CA 1
ATOM 2046 C C . GLY A 1 271 ? -20.562 22.453 6.672 1 96.81 271 GLY A C 1
ATOM 2047 O O . GLY A 1 271 ? -19.391 22.344 6.332 1 96.81 271 GLY A O 1
ATOM 2048 N N . TYR A 1 272 ? -20.875 22.766 7.867 1 96.56 272 TYR A N 1
ATOM 2049 C CA . TYR A 1 272 ? -19.859 23.125 8.859 1 96.56 272 TYR A CA 1
ATOM 2050 C C . TYR A 1 272 ? -19.188 21.891 9.414 1 96.56 272 TYR A C 1
ATOM 2052 O O . TYR A 1 272 ? -18.156 21.984 10.094 1 96.56 272 TYR A O 1
ATOM 2060 N N . TYR A 1 273 ? -19.734 20.734 9.078 1 97.38 273 TYR A N 1
ATOM 2061 C CA . TYR A 1 273 ? -19.125 19.484 9.484 1 97.38 273 TYR A CA 1
ATOM 2062 C C . TYR A 1 273 ? -18.391 18.828 8.305 1 97.38 273 TYR A C 1
ATOM 2064 O O . TYR A 1 273 ? -17.891 17.703 8.43 1 97.38 273 TYR A O 1
ATOM 2072 N N . LYS A 1 274 ? -18.391 19.516 7.156 1 97.75 274 LYS A N 1
ATOM 2073 C CA . LYS A 1 274 ? -17.75 18.969 5.973 1 97.75 274 LYS A CA 1
ATOM 2074 C C . LYS A 1 274 ? -16.281 19.391 5.902 1 97.75 274 LYS A C 1
ATOM 2076 O O . LYS A 1 274 ? -15.977 20.578 5.785 1 97.75 274 LYS A O 1
ATOM 2081 N N . MET A 1 275 ? -15.422 18.406 6.031 1 98 275 MET A N 1
ATOM 2082 C CA . MET A 1 275 ? -13.984 18.562 5.852 1 98 275 MET A CA 1
ATOM 2083 C C . MET A 1 275 ? -13.375 17.328 5.223 1 98 275 MET A C 1
ATOM 2085 O O . MET A 1 275 ? -14.016 16.281 5.152 1 98 275 MET A O 1
ATOM 2089 N N . ASN A 1 276 ? -12.172 17.406 4.715 1 98 276 ASN A N 1
ATOM 2090 C CA . ASN A 1 276 ? -11.469 16.312 4.047 1 98 276 ASN A CA 1
ATOM 2091 C C . ASN A 1 276 ? -10.039 16.172 4.555 1 98 276 ASN A C 1
ATOM 2093 O O . ASN A 1 276 ? -9.211 17.062 4.352 1 98 276 ASN A O 1
ATOM 2097 N N . PRO A 1 277 ? -9.797 14.992 5.219 1 98.25 277 PRO A N 1
ATOM 2098 C CA . PRO A 1 277 ? -10.633 13.805 5.395 1 98.25 277 PRO A CA 1
ATOM 2099 C C . PRO A 1 277 ? -11.828 14.055 6.32 1 98.25 277 PRO A C 1
ATOM 2101 O O . PRO A 1 277 ? -11.789 14.977 7.145 1 98.25 277 PRO A O 1
ATOM 2104 N N . PRO A 1 278 ? -12.859 13.312 6.094 1 98.56 278 PRO A N 1
ATOM 2105 C CA . PRO A 1 278 ? -14.078 13.562 6.871 1 98.56 278 PRO A CA 1
ATOM 2106 C C . PRO A 1 278 ? -13.969 13.062 8.312 1 98.56 278 PRO A C 1
ATOM 2108 O O . PRO A 1 278 ? -13.039 12.328 8.648 1 98.56 278 PRO A O 1
ATOM 2111 N N . LEU A 1 279 ? -14.883 13.602 9.133 1 98.62 279 LEU A N 1
ATOM 2112 C CA . LEU A 1 279 ? -15.062 12.961 10.43 1 98.62 279 LEU A CA 1
ATOM 2113 C C . LEU A 1 279 ? -15.477 11.5 10.266 1 98.62 279 LEU A C 1
ATOM 2115 O O . LEU A 1 279 ? -16.438 11.203 9.562 1 98.62 279 LEU A O 1
ATOM 2119 N N . ARG A 1 280 ? -14.766 10.633 10.93 1 98.44 280 ARG A N 1
ATOM 2120 C CA . ARG A 1 280 ? -15.008 9.211 10.734 1 98.44 280 ARG A CA 1
ATOM 2121 C C . ARG A 1 280 ? -15.703 8.602 11.945 1 98.44 280 ARG A C 1
ATOM 2123 O O . ARG A 1 280 ? -16.359 9.312 12.711 1 98.44 280 ARG A O 1
ATOM 2130 N N . SER A 1 281 ? -15.703 7.234 12.055 1 98.12 281 SER A N 1
ATOM 2131 C CA . SER A 1 281 ? -16.406 6.531 13.117 1 98.12 281 SER A CA 1
ATOM 2132 C C . SER A 1 281 ? -15.766 6.812 14.477 1 98.12 281 SER A C 1
ATOM 2134 O O . SER A 1 281 ? -14.656 7.34 14.555 1 98.12 281 SER A O 1
ATOM 2136 N N . LYS A 1 282 ? -16.484 6.496 15.531 1 98.25 282 LYS A N 1
ATOM 2137 C CA . LYS A 1 282 ? -15.953 6.617 16.891 1 98.25 282 LYS A CA 1
ATOM 2138 C C . LYS A 1 282 ? -14.703 5.762 17.062 1 98.25 282 LYS A C 1
ATOM 2140 O O . LYS A 1 282 ? -13.789 6.137 17.797 1 98.25 282 LYS A O 1
ATOM 2145 N N . GLU A 1 283 ? -14.68 4.602 16.422 1 98.44 283 GLU A N 1
ATOM 2146 C CA . GLU A 1 283 ? -13.508 3.736 16.469 1 98.44 283 GLU A CA 1
ATOM 2147 C C . GLU A 1 283 ? -12.289 4.422 15.867 1 98.44 283 GLU A C 1
ATOM 2149 O O . GLU A 1 283 ? -11.172 4.297 16.391 1 98.44 283 GLU A O 1
ATOM 2154 N N . ASP A 1 284 ? -12.516 5.07 14.781 1 98.75 284 ASP A N 1
ATOM 2155 C CA . ASP A 1 284 ? -11.438 5.828 14.156 1 98.75 284 ASP A CA 1
ATOM 2156 C C . ASP A 1 284 ? -10.945 6.941 15.078 1 98.75 284 ASP A C 1
ATOM 2158 O O . ASP A 1 284 ? -9.734 7.133 15.234 1 98.75 284 ASP A O 1
ATOM 2162 N N . GLN A 1 285 ? -11.852 7.684 15.641 1 98.75 285 GLN A N 1
ATOM 2163 C CA . GLN A 1 285 ? -11.492 8.75 16.562 1 98.75 285 GLN A CA 1
ATOM 2164 C C . GLN A 1 285 ? -10.672 8.203 17.734 1 98.75 285 GLN A C 1
ATOM 2166 O O . GLN A 1 285 ? -9.656 8.797 18.109 1 98.75 285 GLN A O 1
ATOM 2171 N N . PHE A 1 286 ? -11.094 7.121 18.281 1 98.75 286 PHE A N 1
ATOM 2172 C CA . PHE A 1 286 ? -10.398 6.516 19.406 1 98.75 286 PHE A CA 1
ATOM 2173 C C . PHE A 1 286 ? -8.992 6.09 19.016 1 98.75 286 PHE A C 1
ATOM 2175 O O . PHE A 1 286 ? -8.055 6.227 19.812 1 98.75 286 PHE A O 1
ATOM 2182 N N . ALA A 1 287 ? -8.883 5.539 17.812 1 98.88 287 ALA A N 1
ATOM 2183 C CA . ALA A 1 287 ? -7.566 5.137 17.328 1 98.88 287 ALA A CA 1
ATOM 2184 C C . ALA A 1 287 ? -6.629 6.34 17.219 1 98.88 287 ALA A C 1
ATOM 2186 O O . ALA A 1 287 ? -5.434 6.23 17.5 1 98.88 287 ALA A O 1
ATOM 2187 N N . LEU A 1 288 ? -7.137 7.438 16.812 1 98.88 288 LEU A N 1
ATOM 2188 C CA . LEU A 1 288 ? -6.344 8.656 16.734 1 98.88 288 LEU A CA 1
ATOM 2189 C C . LEU A 1 288 ? -5.895 9.102 18.125 1 98.88 288 LEU A C 1
ATOM 2191 O O . LEU A 1 288 ? -4.738 9.484 18.312 1 98.88 288 LEU A O 1
ATOM 2195 N N . ILE A 1 289 ? -6.824 9.07 19.047 1 98.88 289 ILE A N 1
ATOM 2196 C CA . ILE A 1 289 ? -6.527 9.484 20.406 1 98.88 289 ILE A CA 1
ATOM 2197 C C . ILE A 1 289 ? -5.461 8.562 21 1 98.88 289 ILE A C 1
ATOM 2199 O O . ILE A 1 289 ? -4.484 9.039 21.594 1 98.88 289 ILE A O 1
ATOM 2203 N N . GLU A 1 290 ? -5.648 7.27 20.797 1 98.69 290 GLU A N 1
ATOM 2204 C CA . GLU A 1 290 ? -4.652 6.309 21.266 1 98.69 290 GLU A CA 1
ATOM 2205 C C . GLU A 1 290 ? -3.297 6.555 20.609 1 98.69 290 GLU A C 1
ATOM 2207 O O . GLU A 1 290 ? -2.264 6.516 21.281 1 98.69 290 GLU A O 1
ATOM 2212 N N . GLY A 1 291 ? -3.34 6.77 19.266 1 98.75 291 GLY A N 1
ATOM 2213 C CA . GLY A 1 291 ? -2.111 7.051 18.547 1 98.75 291 GLY A CA 1
ATOM 2214 C C . GLY A 1 291 ? -1.409 8.305 19.016 1 98.75 291 GLY A C 1
ATOM 2215 O O . GLY A 1 291 ? -0.179 8.352 19.078 1 98.75 291 GLY A O 1
ATOM 2216 N N . MET A 1 292 ? -2.178 9.312 19.344 1 98.44 292 MET A N 1
ATOM 2217 C CA . MET A 1 292 ? -1.636 10.547 19.875 1 98.44 292 MET A CA 1
ATOM 2218 C C . MET A 1 292 ? -0.963 10.305 21.234 1 98.44 292 MET A C 1
ATOM 2220 O O . MET A 1 292 ? 0.13 10.812 21.484 1 98.44 292 MET A O 1
ATOM 2224 N N . LEU A 1 293 ? -1.54 9.484 22.031 1 98.25 293 LEU A N 1
ATOM 2225 C CA . LEU A 1 293 ? -1.061 9.234 23.391 1 98.25 293 LEU A CA 1
ATOM 2226 C C . LEU A 1 293 ? 0.154 8.312 23.375 1 98.25 293 LEU A C 1
ATOM 2228 O O . LEU A 1 293 ? 1.031 8.422 24.234 1 98.25 293 LEU A O 1
ATOM 2232 N N . ASP A 1 294 ? 0.226 7.406 22.375 1 97.81 294 ASP A N 1
ATOM 2233 C CA . ASP A 1 294 ? 1.3 6.418 22.406 1 97.81 294 ASP A CA 1
ATOM 2234 C C . ASP A 1 294 ? 2.451 6.824 21.484 1 97.81 294 ASP A C 1
ATOM 2236 O O . ASP A 1 294 ? 3.414 6.07 21.328 1 97.81 294 ASP A O 1
ATOM 2240 N N . GLY A 1 295 ? 2.348 7.961 20.859 1 98.06 295 GLY A N 1
ATOM 2241 C CA . GLY A 1 295 ? 3.453 8.5 20.078 1 98.06 295 GLY A CA 1
ATOM 2242 C C . GLY A 1 295 ? 3.395 8.109 18.609 1 98.06 295 GLY A C 1
ATOM 2243 O O . GLY A 1 295 ? 4.23 8.539 17.812 1 98.06 295 GLY A O 1
ATOM 2244 N N . THR A 1 296 ? 2.387 7.312 18.188 1 98.81 296 THR A N 1
ATOM 2245 C CA . THR A 1 296 ? 2.201 6.996 16.766 1 98.81 296 THR A CA 1
ATOM 2246 C C . THR A 1 296 ? 1.894 8.258 15.969 1 98.81 296 THR A C 1
ATOM 2248 O O . THR A 1 296 ? 2.424 8.445 14.875 1 98.81 296 THR A O 1
ATOM 2251 N N . ILE A 1 297 ? 1.024 9.055 16.5 1 98.88 297 ILE A N 1
ATOM 2252 C CA . ILE A 1 297 ? 0.795 10.398 15.969 1 98.88 297 ILE A CA 1
ATOM 2253 C C . ILE A 1 297 ? 1.77 11.375 16.609 1 98.88 297 ILE A C 1
ATOM 2255 O O . ILE A 1 297 ? 1.825 11.492 17.844 1 98.88 297 ILE A O 1
ATOM 2259 N N . ASP A 1 298 ? 2.455 12.094 15.734 1 98.94 298 ASP A N 1
ATOM 2260 C CA . ASP A 1 298 ? 3.648 12.789 16.219 1 98.94 298 ASP A CA 1
ATOM 2261 C C . ASP A 1 298 ? 3.316 14.211 16.656 1 98.94 298 ASP A C 1
ATOM 2263 O O . ASP A 1 298 ? 4.039 14.797 17.469 1 98.94 298 ASP A O 1
ATOM 2267 N N . LEU A 1 299 ? 2.273 14.766 16.078 1 98.94 299 LEU A N 1
ATOM 2268 C CA . LEU A 1 299 ? 1.974 16.172 16.344 1 98.94 299 LEU A CA 1
ATOM 2269 C C . LEU A 1 299 ? 0.53 16.5 15.977 1 98.94 299 LEU A C 1
ATOM 2271 O O . LEU A 1 299 ? -0.169 15.664 15.391 1 98.94 299 LEU A O 1
ATOM 2275 N N . ILE A 1 300 ? 0.079 17.625 16.422 1 98.94 300 ILE A N 1
ATOM 2276 C CA . ILE A 1 300 ? -1.247 18.141 16.094 1 98.94 300 ILE A CA 1
ATOM 2277 C C . ILE A 1 300 ? -1.121 19.359 15.188 1 98.94 300 ILE A C 1
ATOM 2279 O O . ILE A 1 300 ? -0.328 20.266 15.453 1 98.94 300 ILE A O 1
ATOM 2283 N N . ALA A 1 301 ? -1.77 19.344 14.07 1 98.88 301 ALA A N 1
ATOM 2284 C CA . ALA A 1 301 ? -1.849 20.469 13.133 1 98.88 301 ALA A CA 1
ATOM 2285 C C . ALA A 1 301 ? -3.299 20.797 12.797 1 98.88 301 ALA A C 1
ATOM 2287 O O . ALA A 1 301 ? -4.145 19.906 12.703 1 98.88 301 ALA A O 1
ATOM 2288 N N . THR A 1 302 ? -3.596 22 12.617 1 98.81 302 THR A N 1
ATOM 2289 C CA . THR A 1 302 ? -4.988 22.422 12.688 1 98.81 302 THR A CA 1
ATOM 2290 C C . THR A 1 302 ? -5.699 22.172 11.359 1 98.81 302 THR A C 1
ATOM 2292 O O . THR A 1 302 ? -6.914 21.969 11.336 1 98.81 302 THR A O 1
ATOM 2295 N N . ASP A 1 303 ? -4.898 22.234 10.242 1 98.69 303 ASP A N 1
ATOM 2296 C CA . ASP A 1 303 ? -5.535 22.25 8.93 1 98.69 303 ASP A CA 1
ATOM 2297 C C . ASP A 1 303 ? -6.57 23.375 8.828 1 98.69 303 ASP A C 1
ATOM 2299 O O . ASP A 1 303 ? -7.648 23.172 8.266 1 98.69 303 ASP A O 1
ATOM 2303 N N . HIS A 1 304 ? -6.285 24.547 9.453 1 98.81 304 HIS A N 1
ATOM 2304 C CA . HIS A 1 304 ? -7.133 25.734 9.336 1 98.81 304 HIS A CA 1
ATOM 2305 C C . HIS A 1 304 ? -7.457 26.031 7.875 1 98.81 304 HIS A C 1
ATOM 2307 O O . HIS A 1 304 ? -6.559 26.328 7.086 1 98.81 304 HIS A O 1
ATOM 2313 N N . ALA A 1 305 ? -8.789 25.969 7.551 1 98.69 305 ALA A N 1
ATOM 2314 C CA . ALA A 1 305 ? -9.219 26.078 6.16 1 98.69 305 ALA A CA 1
ATOM 2315 C C . ALA A 1 305 ? -10.438 26.984 6.035 1 98.69 305 ALA A C 1
ATOM 2317 O O . ALA A 1 305 ? -11.57 26.5 6 1 98.69 305 ALA A O 1
ATOM 2318 N N . PRO A 1 306 ? -10.195 28.266 5.891 1 98.69 306 PRO A N 1
ATOM 2319 C CA . PRO A 1 306 ? -11.289 29.234 5.824 1 98.69 306 PRO A CA 1
ATOM 2320 C C . PRO A 1 306 ? -12.008 29.234 4.48 1 98.69 306 PRO A C 1
ATOM 2322 O O . PRO A 1 306 ? -11.375 29.078 3.436 1 98.69 306 PRO A O 1
ATOM 2325 N N . HIS A 1 307 ? -13.258 29.359 4.527 1 98.5 307 HIS A N 1
ATOM 2326 C CA . HIS A 1 307 ? -14.148 29.531 3.387 1 98.5 307 HIS A CA 1
ATOM 2327 C C . HIS A 1 307 ? -15.18 30.625 3.66 1 98.5 307 HIS A C 1
ATOM 2329 O O . HIS A 1 307 ? -15.391 31.016 4.812 1 98.5 307 HIS A O 1
ATOM 2335 N N . SER A 1 308 ? -15.797 31.141 2.609 1 97.69 308 SER A N 1
ATOM 2336 C CA . SER A 1 308 ? -16.875 32.094 2.799 1 97.69 308 SER A CA 1
ATOM 2337 C C . SER A 1 308 ? -18.125 31.422 3.365 1 97.69 308 SER A C 1
ATOM 2339 O O . SER A 1 308 ? -18.266 30.203 3.277 1 97.69 308 SER A O 1
ATOM 2341 N N . ARG A 1 309 ? -18.969 32.281 3.945 1 96.75 309 ARG A N 1
ATOM 2342 C CA . ARG A 1 309 ? -20.234 31.75 4.453 1 96.75 309 ARG A CA 1
ATOM 2343 C C . ARG A 1 309 ? -21.016 31.062 3.346 1 96.75 309 ARG A C 1
ATOM 2345 O O . ARG A 1 309 ? -21.625 30.016 3.572 1 96.75 309 ARG A O 1
ATOM 2352 N N . GLU A 1 310 ? -21 31.641 2.182 1 97 310 GLU A N 1
ATOM 2353 C CA . GLU A 1 310 ? -21.734 31.094 1.042 1 97 310 GLU A CA 1
ATOM 2354 C C . GLU A 1 310 ? -21.203 29.719 0.654 1 97 310 GLU A C 1
ATOM 2356 O O . GLU A 1 310 ? -21.984 28.812 0.34 1 97 310 GLU A O 1
ATOM 2361 N N . GLU A 1 311 ? -19.953 29.516 0.724 1 97.81 311 GLU A N 1
ATOM 2362 C CA . GLU A 1 311 ? -19.312 28.266 0.305 1 97.81 311 GLU A CA 1
ATOM 2363 C C . GLU A 1 311 ? -19.547 27.156 1.325 1 97.81 311 GLU A C 1
ATOM 2365 O O . GLU A 1 311 ? -19.344 25.984 1.025 1 97.81 311 GLU A O 1
ATOM 2370 N N . LYS A 1 312 ? -19.938 27.531 2.49 1 97.12 312 LYS A N 1
ATOM 2371 C CA . LYS A 1 312 ? -20.141 26.516 3.527 1 97.12 312 LYS A CA 1
ATOM 2372 C C . LYS A 1 312 ? -21.625 26.312 3.814 1 97.12 312 LYS A C 1
ATOM 2374 O O . LYS A 1 312 ? -22.016 25.406 4.547 1 97.12 312 LYS A O 1
ATOM 2379 N N . ALA A 1 313 ? -22.469 27.156 3.207 1 91.81 313 ALA A N 1
ATOM 2380 C CA . ALA A 1 313 ? -23.906 27.141 3.477 1 91.81 313 ALA A CA 1
ATOM 2381 C C . ALA A 1 313 ? -24.609 26.062 2.65 1 91.81 313 ALA A C 1
ATOM 2383 O O . ALA A 1 313 ? -24.188 25.766 1.533 1 91.81 313 ALA A O 1
ATOM 2384 N N . GLY A 1 314 ? -25.625 25.422 3.258 1 85.62 314 GLY A N 1
ATOM 2385 C CA . GLY A 1 314 ? -26.547 24.578 2.516 1 85.62 314 GLY A CA 1
ATOM 2386 C C . GLY A 1 314 ? -26.125 23.125 2.498 1 85.62 314 GLY A C 1
ATOM 2387 O O . GLY A 1 314 ? -25.641 22.594 3.504 1 85.62 314 GLY A O 1
ATOM 2388 N N . ASP A 1 315 ? -26.375 22.5 1.347 1 94.31 315 ASP A N 1
ATOM 2389 C CA . ASP A 1 315 ? -26.203 21.062 1.127 1 94.31 315 ASP A CA 1
ATOM 2390 C C . ASP A 1 315 ? -24.719 20.688 1.09 1 94.31 315 ASP A C 1
ATOM 2392 O O . ASP A 1 315 ? -23.938 21.312 0.38 1 94.31 315 ASP A O 1
ATOM 2396 N N . MET A 1 316 ? -24.328 19.656 1.922 1 97 316 MET A N 1
ATOM 2397 C CA . MET A 1 316 ? -22.938 19.188 1.943 1 97 316 MET A CA 1
ATOM 2398 C C . MET A 1 316 ? -22.469 18.828 0.539 1 97 316 MET A C 1
ATOM 2400 O O . MET A 1 316 ? -21.266 18.906 0.249 1 97 316 MET A O 1
ATOM 2404 N N . ARG A 1 317 ? -23.375 18.5 -0.346 1 97.12 317 ARG A N 1
ATOM 2405 C CA . ARG A 1 317 ? -23.016 18.172 -1.717 1 97.12 317 ARG A CA 1
ATOM 2406 C C . ARG A 1 317 ? -22.453 19.375 -2.455 1 97.12 317 ARG A C 1
ATOM 2408 O O . ARG A 1 317 ? -21.734 19.234 -3.443 1 97.12 317 ARG A O 1
ATOM 2415 N N . LYS A 1 318 ? -22.672 20.5 -1.972 1 96.5 318 LYS A N 1
ATOM 2416 C CA . LYS A 1 318 ? -22.266 21.734 -2.639 1 96.5 318 LYS A CA 1
ATOM 2417 C C . LYS A 1 318 ? -21.281 22.516 -1.78 1 96.5 318 LYS A C 1
ATOM 2419 O O . LYS A 1 318 ? -20.5 23.328 -2.297 1 96.5 318 LYS A O 1
ATOM 2424 N N . ALA A 1 319 ? -21.328 22.328 -0.502 1 97.56 319 ALA A N 1
ATOM 2425 C CA . ALA A 1 319 ? -20.484 23.047 0.429 1 97.56 319 ALA A CA 1
ATOM 2426 C C . ALA A 1 319 ? -19.016 22.688 0.221 1 97.56 319 ALA A C 1
ATOM 2428 O O . ALA A 1 319 ? -18.688 21.594 -0.236 1 97.56 319 ALA A O 1
ATOM 2429 N N . ALA A 1 320 ? -18.156 23.609 0.539 1 97.62 320 ALA A N 1
ATOM 2430 C CA . ALA A 1 320 ? -16.719 23.391 0.416 1 97.62 320 ALA A CA 1
ATOM 2431 C C . ALA A 1 320 ? -16.203 22.516 1.559 1 97.62 320 ALA A C 1
ATOM 2433 O O . ALA A 1 320 ? -16.781 22.5 2.645 1 97.62 320 ALA A O 1
ATOM 2434 N N . PHE A 1 321 ? -15.164 21.797 1.271 1 97.94 321 PHE A N 1
ATOM 2435 C CA . PHE A 1 321 ? -14.43 21.062 2.299 1 97.94 321 PHE A CA 1
ATOM 2436 C C . PHE A 1 321 ? -13.586 22.016 3.141 1 97.94 321 PHE A C 1
ATOM 2438 O O . PHE A 1 321 ? -12.859 22.859 2.604 1 97.94 321 PHE A O 1
ATOM 2445 N N . GLY A 1 322 ? -13.578 21.828 4.496 1 98 322 GLY A N 1
ATOM 2446 C CA . GLY A 1 322 ? -12.664 22.562 5.359 1 98 322 GLY A CA 1
ATOM 2447 C C . GLY A 1 322 ? -13.375 23.297 6.488 1 98 322 GLY A C 1
ATOM 2448 O O . GLY A 1 322 ? -14.516 23.734 6.332 1 98 322 GLY A O 1
ATOM 2449 N N . ILE A 1 323 ? -12.719 23.469 7.555 1 98.19 323 ILE A N 1
ATOM 2450 C CA . ILE A 1 323 ? -13.203 24.266 8.68 1 98.19 323 ILE A CA 1
ATOM 2451 C C . ILE A 1 323 ? -12.055 25.078 9.266 1 98.19 323 ILE A C 1
ATOM 2453 O O . ILE A 1 323 ? -10.883 24.781 9.023 1 98.19 323 ILE A O 1
ATOM 2457 N N . ILE A 1 324 ? -12.391 26.094 9.992 1 98.56 324 ILE A N 1
ATOM 2458 C CA . ILE A 1 324 ? -11.359 26.859 10.695 1 98.56 324 ILE A CA 1
ATOM 2459 C C . ILE A 1 324 ? -11.102 26.234 12.062 1 98.56 324 ILE A C 1
ATOM 2461 O O . ILE A 1 324 ? -11.953 25.531 12.609 1 98.56 324 ILE A O 1
ATOM 2465 N N . GLY A 1 325 ? -9.844 26.391 12.5 1 98.06 325 GLY A N 1
ATOM 2466 C CA . GLY A 1 325 ? -9.57 25.766 13.781 1 98.06 325 GLY A CA 1
ATOM 2467 C C . GLY A 1 325 ? -8.367 26.359 14.484 1 98.06 325 GLY A C 1
ATOM 2468 O O . GLY A 1 325 ? -8.109 26.062 15.656 1 98.06 325 GLY A O 1
ATOM 2469 N N . ASN A 1 326 ? -7.559 27.312 13.844 1 98.56 326 ASN A N 1
ATOM 2470 C CA . ASN A 1 326 ? -6.297 27.75 14.438 1 98.56 326 ASN A CA 1
ATOM 2471 C C . ASN A 1 326 ? -6.523 28.656 15.641 1 98.56 326 ASN A C 1
ATOM 2473 O O . ASN A 1 326 ? -5.668 28.734 16.531 1 98.56 326 ASN A O 1
ATOM 2477 N N . GLU A 1 327 ? -7.727 29.297 15.805 1 98.69 327 GLU A N 1
ATOM 2478 C CA . GLU A 1 327 ? -7.992 30.203 16.906 1 98.69 327 GLU A CA 1
ATOM 2479 C C . GLU A 1 327 ? -8.367 29.453 18.188 1 98.69 327 GLU A C 1
ATOM 2481 O O . GLU A 1 327 ? -8.234 29.984 19.281 1 98.69 327 GLU A O 1
ATOM 2486 N N . THR A 1 328 ? -8.844 28.219 17.984 1 98.56 328 THR A N 1
ATOM 2487 C CA . THR A 1 328 ? -9.5 27.594 19.125 1 98.56 328 THR A CA 1
ATOM 2488 C C . THR A 1 328 ? -8.867 26.234 19.422 1 98.56 328 THR A C 1
ATOM 2490 O O . THR A 1 328 ? -9.266 25.547 20.375 1 98.56 328 THR A O 1
ATOM 2493 N N . ALA A 1 329 ? -7.84 25.844 18.625 1 98.88 329 ALA A N 1
ATOM 2494 C CA . ALA A 1 329 ? -7.285 24.5 18.672 1 98.88 329 ALA A CA 1
ATOM 2495 C C . ALA A 1 329 ? -6.824 24.141 20.078 1 98.88 329 ALA A C 1
ATOM 2497 O O . ALA A 1 329 ? -7.273 23.141 20.656 1 98.88 329 ALA A O 1
ATOM 2498 N N . PHE A 1 330 ? -5.945 24.938 20.734 1 98.88 330 PHE A N 1
ATOM 2499 C CA . PHE A 1 330 ? -5.414 24.625 22.062 1 98.88 330 PHE A CA 1
ATOM 2500 C C . PHE A 1 330 ? -6.531 24.578 23.094 1 98.88 330 PHE A C 1
ATOM 2502 O O . PHE A 1 330 ? -6.602 23.641 23.891 1 98.88 330 PHE A O 1
ATOM 2509 N N . ALA A 1 331 ? -7.418 25.578 23.078 1 98.88 331 ALA A N 1
ATOM 2510 C CA . ALA A 1 331 ? -8.484 25.672 24.062 1 98.88 331 ALA A CA 1
ATOM 2511 C C . ALA A 1 331 ? -9.406 24.469 24.016 1 98.88 331 ALA A C 1
ATOM 2513 O O . ALA A 1 331 ? -9.75 23.891 25.047 1 98.88 331 ALA A O 1
ATOM 2514 N N . CYS A 1 332 ? -9.789 24.094 22.781 1 98.88 332 CYS A N 1
ATOM 2515 C CA . CYS A 1 332 ? -10.688 22.953 22.641 1 98.88 332 CYS A CA 1
ATOM 2516 C C . CYS A 1 332 ? -10.016 21.656 23.109 1 98.88 332 CYS A C 1
ATOM 2518 O O . CYS A 1 332 ? -10.625 20.875 23.844 1 98.88 332 CYS A O 1
ATOM 2520 N N . LEU A 1 333 ? -8.773 21.469 22.734 1 98.94 333 LEU A N 1
ATOM 2521 C CA . LEU A 1 333 ? -8.047 20.25 23.109 1 98.94 333 LEU A CA 1
ATOM 2522 C C . LEU A 1 333 ? -7.762 20.234 24.609 1 98.94 333 LEU A C 1
ATOM 2524 O O . LEU A 1 333 ? -7.883 19.203 25.266 1 98.94 333 LEU A O 1
ATOM 2528 N N . TYR A 1 334 ? -7.336 21.375 25.172 1 98.88 334 TYR A N 1
ATOM 2529 C CA . TYR A 1 334 ? -7.109 21.5 26.609 1 98.88 334 TYR A CA 1
ATOM 2530 C C . TYR A 1 334 ? -8.367 21.125 27.391 1 98.88 334 TYR A C 1
ATOM 2532 O O . TYR A 1 334 ? -8.305 20.344 28.344 1 98.88 334 TYR A O 1
ATOM 2540 N N . THR A 1 335 ? -9.484 21.719 26.984 1 98.88 335 THR A N 1
ATOM 2541 C CA . THR A 1 335 ? -10.75 21.5 27.672 1 98.88 335 THR A CA 1
ATOM 2542 C C . THR A 1 335 ? -11.133 20.016 27.641 1 98.88 335 THR A C 1
ATOM 2544 O O . THR A 1 335 ? -11.5 19.453 28.672 1 98.88 335 THR A O 1
ATOM 2547 N N . LYS A 1 336 ? -11.008 19.406 26.531 1 98.62 336 LYS A N 1
ATOM 2548 C CA . LYS A 1 336 ? -11.469 18.031 26.344 1 98.62 336 LYS A CA 1
ATOM 2549 C C . LYS A 1 336 ? -10.523 17.047 27.031 1 98.62 336 LYS A C 1
ATOM 2551 O O . LYS A 1 336 ? -10.977 16.109 27.688 1 98.62 336 LYS A O 1
ATOM 2556 N N . PHE A 1 337 ? -9.227 17.234 26.875 1 98.69 337 PHE A N 1
ATOM 2557 C CA . PHE A 1 337 ? -8.328 16.141 27.203 1 98.69 337 PHE A CA 1
ATOM 2558 C C . PHE A 1 337 ? -7.543 16.438 28.469 1 98.69 337 PHE A C 1
ATOM 2560 O O . PHE A 1 337 ? -7.277 15.539 29.281 1 98.69 337 PHE A O 1
ATOM 2567 N N . VAL A 1 338 ? -7.109 17.672 28.641 1 98.69 338 VAL A N 1
ATOM 2568 C CA . VAL A 1 338 ? -6.242 18 29.781 1 98.69 338 VAL A CA 1
ATOM 2569 C C . VAL A 1 338 ? -7.09 18.281 31.016 1 98.69 338 VAL A C 1
ATOM 2571 O O . VAL A 1 338 ? -6.879 17.703 32.062 1 98.69 338 VAL A O 1
ATOM 2574 N N . LYS A 1 339 ? -8.039 19.203 30.875 1 98.19 339 LYS A N 1
ATOM 2575 C CA . LYS A 1 339 ? -8.891 19.562 32 1 98.19 339 LYS A CA 1
ATOM 2576 C C . LYS A 1 339 ? -9.648 18.359 32.531 1 98.19 339 LYS A C 1
ATOM 2578 O O . LYS A 1 339 ? -9.898 18.25 33.75 1 98.19 339 LYS A O 1
ATOM 2583 N N . SER A 1 340 ? -9.969 17.438 31.672 1 97.44 340 SER A N 1
ATOM 2584 C CA . SER A 1 340 ? -10.695 16.219 32.062 1 97.44 340 SER A CA 1
ATOM 2585 C C . SER A 1 340 ? -9.766 15.188 32.656 1 97.44 340 SER A C 1
ATOM 2587 O O . SER A 1 340 ? -10.211 14.164 33.188 1 97.44 340 SER A O 1
ATOM 2589 N N . GLY A 1 341 ? -8.469 15.336 32.5 1 97.94 341 GLY A N 1
ATOM 2590 C CA . GLY A 1 341 ? -7.5 14.43 33.094 1 97.94 341 GLY A CA 1
ATOM 2591 C C . GLY A 1 341 ? -7.066 13.32 32.156 1 97.94 341 GLY A C 1
ATOM 2592 O O . GLY A 1 341 ? -6.359 12.391 32.562 1 97.94 341 GLY A O 1
ATOM 2593 N N . GLN A 1 342 ? -7.383 13.422 30.922 1 97.44 342 GLN A N 1
ATOM 2594 C CA . GLN A 1 342 ? -7.109 12.359 29.969 1 97.44 342 GLN A CA 1
ATOM 2595 C C . GLN A 1 342 ? -5.723 12.516 29.344 1 97.44 342 GLN A C 1
ATOM 2597 O O . GLN A 1 342 ? -5.203 11.586 28.734 1 97.44 342 GLN A O 1
ATOM 2602 N N . MET A 1 343 ? -5.152 13.727 29.5 1 97.56 343 MET A N 1
ATOM 2603 C CA . MET A 1 343 ? -3.857 14.031 28.906 1 97.56 343 MET A CA 1
ATOM 2604 C C . MET A 1 343 ? -3.092 15.047 29.75 1 97.56 343 MET A C 1
ATOM 2606 O O . MET A 1 343 ? -3.684 15.969 30.297 1 97.56 343 MET A O 1
ATOM 2610 N N . ASP A 1 344 ? -1.844 14.812 29.828 1 97.56 344 ASP A N 1
ATOM 2611 C CA . ASP A 1 344 ? -1.013 15.797 30.516 1 97.56 344 ASP A CA 1
ATOM 2612 C C . ASP A 1 344 ? -0.881 17.078 29.688 1 97.56 344 ASP A C 1
ATOM 2614 O O . ASP A 1 344 ? -0.747 17.016 28.469 1 97.56 344 ASP A O 1
ATOM 2618 N N . LEU A 1 345 ? -0.892 18.141 30.406 1 98.44 345 LEU A N 1
ATOM 2619 C CA . LEU A 1 345 ? -0.738 19.438 29.75 1 98.44 345 LEU A CA 1
ATOM 2620 C C . LEU A 1 345 ? 0.59 19.516 29 1 98.44 345 LEU A C 1
ATOM 2622 O O . LEU A 1 345 ? 0.661 20.078 27.906 1 98.44 345 LEU A O 1
ATOM 2626 N N . SER A 1 346 ? 1.623 18.922 29.578 1 98.12 346 SER A N 1
ATOM 2627 C CA . SER A 1 346 ? 2.936 18.953 28.938 1 98.12 346 SER A CA 1
ATOM 2628 C C . SER A 1 346 ? 2.908 18.234 27.594 1 98.12 346 SER A C 1
ATOM 2630 O O . SER A 1 346 ? 3.564 18.656 26.641 1 98.12 346 SER A O 1
ATOM 2632 N N . LEU A 1 347 ? 2.195 17.125 27.5 1 98.19 347 LEU A N 1
ATOM 2633 C CA . LEU A 1 347 ? 2.088 16.406 26.234 1 98.19 347 LEU A CA 1
ATOM 2634 C C . LEU A 1 347 ? 1.383 17.25 25.188 1 98.19 347 LEU A C 1
ATOM 2636 O O . LEU A 1 347 ? 1.826 17.312 24.031 1 98.19 347 LEU A O 1
ATOM 2640 N N . LEU A 1 348 ? 0.29 17.859 25.594 1 98.62 348 LEU A N 1
ATOM 2641 C CA . LEU A 1 348 ? -0.428 18.703 24.641 1 98.62 348 LEU A CA 1
ATOM 2642 C C . LEU A 1 348 ? 0.474 19.812 24.125 1 98.62 348 LEU A C 1
ATOM 2644 O O . LEU A 1 348 ? 0.511 20.078 22.906 1 98.62 348 LEU A O 1
ATOM 2648 N N . LEU A 1 349 ? 1.175 20.484 25 1 98.56 349 LEU A N 1
ATOM 2649 C CA . LEU A 1 349 ? 2.076 21.578 24.609 1 98.56 349 LEU A CA 1
ATOM 2650 C C . LEU A 1 349 ? 3.166 21.062 23.672 1 98.56 349 LEU A C 1
ATOM 2652 O O . LEU A 1 349 ? 3.5 21.719 22.688 1 98.56 349 LEU A O 1
ATOM 2656 N N . ASP A 1 350 ? 3.703 19.891 23.953 1 98.19 350 ASP A N 1
ATOM 2657 C CA . ASP A 1 350 ? 4.742 19.312 23.109 1 98.19 350 ASP A CA 1
ATOM 2658 C C . ASP A 1 350 ? 4.207 19 21.719 1 98.19 350 ASP A C 1
ATOM 2660 O O . ASP A 1 350 ? 4.867 19.297 20.719 1 98.19 350 ASP A O 1
ATOM 2664 N N . LEU A 1 351 ? 3.021 18.422 21.641 1 98.75 351 LEU A N 1
ATOM 2665 C CA . LEU A 1 351 ? 2.404 18.031 20.391 1 98.75 351 LEU A CA 1
ATOM 2666 C C . LEU A 1 351 ? 2.098 19.25 19.516 1 98.75 351 LEU A C 1
ATOM 2668 O O . LEU A 1 351 ? 2.023 19.141 18.297 1 98.75 351 LEU A O 1
ATOM 2672 N N . MET A 1 352 ? 1.998 20.453 20.156 1 98.81 352 MET A N 1
ATOM 2673 C CA . MET A 1 352 ? 1.551 21.625 19.406 1 98.81 352 MET A CA 1
ATOM 2674 C C . MET A 1 352 ? 2.662 22.656 19.312 1 98.81 352 MET A C 1
ATOM 2676 O O . MET A 1 352 ? 2.457 23.75 18.766 1 98.81 352 MET A O 1
ATOM 2680 N N . SER A 1 353 ? 3.855 22.438 19.891 1 98.31 353 SER A N 1
ATOM 2681 C CA . SER A 1 353 ? 4.926 23.438 19.828 1 98.31 353 SER A CA 1
ATOM 2682 C C . SER A 1 353 ? 6.27 22.781 19.531 1 98.31 353 SER A C 1
ATOM 2684 O O . SER A 1 353 ? 6.738 22.797 18.391 1 98.31 353 SER A O 1
ATOM 2686 N N . TYR A 1 354 ? 6.727 21.906 20.422 1 98 354 TYR A N 1
ATOM 2687 C CA . TYR A 1 354 ? 8.062 21.328 20.312 1 98 354 TYR A CA 1
ATOM 2688 C C . TYR A 1 354 ? 8.148 20.328 19.172 1 98 354 TYR A C 1
ATOM 2690 O O . TYR A 1 354 ? 9.062 20.406 18.344 1 98 354 TYR A O 1
ATOM 2698 N N . GLN A 1 355 ? 7.254 19.406 19.078 1 98.5 355 GLN A N 1
ATOM 2699 C CA . GLN A 1 355 ? 7.328 18.297 18.141 1 98.5 355 GLN A CA 1
ATOM 2700 C C . GLN A 1 355 ? 7.277 18.781 16.703 1 98.5 355 GLN A C 1
ATOM 2702 O O . GLN A 1 355 ? 8.125 18.422 15.883 1 98.5 355 GLN A O 1
ATOM 2707 N N . PRO A 1 356 ? 6.246 19.609 16.359 1 98.88 356 PRO A N 1
ATOM 2708 C CA . PRO A 1 356 ? 6.262 20.094 14.984 1 98.88 356 PRO A CA 1
ATOM 2709 C C . PRO A 1 356 ? 7.535 20.859 14.641 1 98.88 356 PRO A C 1
ATOM 2711 O O . PRO A 1 356 ? 8.07 20.719 13.539 1 98.88 356 PRO A O 1
ATOM 2714 N N . ALA A 1 357 ? 8.031 21.688 15.523 1 98.62 357 ALA A N 1
ATOM 2715 C CA . ALA A 1 357 ? 9.266 22.438 15.273 1 98.62 357 ALA A CA 1
ATOM 2716 C C . ALA A 1 357 ? 10.445 21.5 15.07 1 98.62 357 ALA A C 1
ATOM 2718 O O . ALA A 1 357 ? 11.203 21.641 14.102 1 98.62 357 ALA A O 1
ATOM 2719 N N . LYS A 1 358 ? 10.586 20.531 15.953 1 98.44 358 LYS A N 1
ATOM 2720 C CA . LYS A 1 358 ? 11.688 19.578 15.906 1 98.44 358 LYS A CA 1
ATOM 2721 C C . LYS A 1 358 ? 11.648 18.75 14.633 1 98.44 358 LYS A C 1
ATOM 2723 O O . LYS A 1 358 ? 12.648 18.625 13.93 1 98.44 358 LYS A O 1
ATOM 2728 N N . LEU A 1 359 ? 10.523 18.25 14.289 1 98.75 359 LEU A N 1
ATOM 2729 C CA . LEU A 1 359 ? 10.375 17.312 13.195 1 98.75 359 LEU A CA 1
ATOM 2730 C C . LEU A 1 359 ? 10.602 17.984 11.844 1 98.75 359 LEU A C 1
ATOM 2732 O O . LEU A 1 359 ? 11.016 17.344 10.883 1 98.75 359 LEU A O 1
ATOM 2736 N N . PHE A 1 360 ? 10.406 19.297 11.805 1 98.75 360 PHE A N 1
ATOM 2737 C CA . PHE A 1 360 ? 10.531 19.984 10.523 1 98.75 360 PHE A CA 1
ATOM 2738 C C . PHE A 1 360 ? 11.695 20.969 10.555 1 98.75 360 PHE A C 1
ATOM 2740 O O . PHE A 1 360 ? 11.836 21.812 9.664 1 98.75 360 PHE A O 1
ATOM 2747 N N . GLY A 1 361 ? 12.469 20.922 11.594 1 97.94 361 GLY A N 1
ATOM 2748 C CA . GLY A 1 361 ? 13.695 21.703 11.68 1 97.94 361 GLY A CA 1
ATOM 2749 C C . GLY A 1 361 ? 13.445 23.188 11.797 1 97.94 361 GLY A C 1
ATOM 2750 O O . GLY A 1 361 ? 14.172 24 11.211 1 97.94 361 GLY A O 1
ATOM 2751 N N . LEU A 1 362 ? 12.422 23.547 12.422 1 98.12 362 LEU A N 1
ATOM 2752 C CA . LEU A 1 362 ? 12.102 24.953 12.641 1 98.12 362 LEU A CA 1
ATOM 2753 C C . LEU A 1 362 ? 12.688 25.438 13.953 1 98.12 362 LEU A C 1
ATOM 2755 O O . LEU A 1 362 ? 12.703 24.719 14.953 1 98.12 362 LEU A O 1
ATOM 2759 N N . ASP A 1 363 ? 13.25 26.625 13.961 1 96.75 363 ASP A N 1
ATOM 2760 C CA . ASP A 1 363 ? 13.75 27.234 15.188 1 96.75 363 ASP A CA 1
ATOM 2761 C C . ASP A 1 363 ? 12.617 27.875 15.992 1 96.75 363 ASP A C 1
ATOM 2763 O O . ASP A 1 363 ? 12.5 29.109 16.031 1 96.75 363 ASP A O 1
ATOM 2767 N N . ALA A 1 364 ? 11.805 27.047 16.609 1 97.56 364 ALA A N 1
ATOM 2768 C CA . ALA A 1 364 ? 10.609 27.438 17.359 1 97.56 364 ALA A CA 1
ATOM 2769 C C . ALA A 1 364 ? 10.242 26.391 18.406 1 97.56 364 ALA A C 1
ATOM 2771 O O . ALA A 1 364 ? 10.906 25.359 18.516 1 97.56 364 ALA A O 1
ATOM 2772 N N . GLY A 1 365 ? 9.352 26.656 19.25 1 95.75 365 GLY A N 1
ATOM 2773 C CA . GLY A 1 365 ? 8.734 25.672 20.125 1 95.75 365 GLY A CA 1
ATOM 2774 C C . GLY A 1 365 ? 9.492 25.484 21.438 1 95.75 365 GLY A C 1
ATOM 2775 O O . GLY A 1 365 ? 9.266 24.5 22.156 1 95.75 365 GLY A O 1
ATOM 2776 N N . VAL A 1 366 ? 10.414 26.406 21.688 1 94.69 366 VAL A N 1
ATOM 2777 C CA . VAL A 1 366 ? 11.203 26.297 22.922 1 94.69 366 VAL A CA 1
ATOM 2778 C C . VAL A 1 366 ? 11.266 27.656 23.609 1 94.69 366 VAL A C 1
ATOM 2780 O O . VAL A 1 366 ? 11.391 28.688 22.953 1 94.69 366 VAL A O 1
ATOM 2783 N N . LEU A 1 367 ? 11.133 27.625 24.906 1 95.5 367 LEU A N 1
ATOM 2784 C CA . LEU A 1 367 ? 11.273 28.797 25.75 1 95.5 367 LEU A CA 1
ATOM 2785 C C . LEU A 1 367 ? 12.555 28.734 26.562 1 95.5 367 LEU A C 1
ATOM 2787 O O . LEU A 1 367 ? 12.688 27.906 27.469 1 95.5 367 LEU A O 1
ATOM 2791 N N . ALA A 1 368 ? 13.484 29.594 26.219 1 94.88 368 ALA A N 1
ATOM 2792 C CA . ALA A 1 368 ? 14.766 29.641 26.922 1 94.88 368 ALA A CA 1
ATOM 2793 C C . ALA A 1 368 ? 15.453 30.984 26.688 1 94.88 368 ALA A C 1
ATOM 2795 O O . ALA A 1 368 ? 15.258 31.625 25.641 1 94.88 368 ALA A O 1
ATOM 2796 N N . PRO A 1 369 ? 16.266 31.359 27.672 1 96.19 369 PRO A N 1
ATOM 2797 C CA . PRO A 1 369 ? 17.047 32.594 27.438 1 96.19 369 PRO A CA 1
ATOM 2798 C C . PRO A 1 369 ? 17.891 32.5 26.156 1 96.19 369 PRO A C 1
ATOM 2800 O O . PRO A 1 369 ? 18.453 31.453 25.859 1 96.19 369 PRO A O 1
ATOM 2803 N N . GLY A 1 370 ? 17.938 33.625 25.469 1 96.44 370 GLY A N 1
ATOM 2804 C CA . GLY A 1 370 ? 18.703 33.656 24.25 1 96.44 370 GLY A CA 1
ATOM 2805 C C . GLY A 1 370 ? 17.891 33.312 23.016 1 96.44 370 GLY A C 1
ATOM 2806 O O . GLY A 1 370 ? 18.25 33.656 21.891 1 96.44 370 GLY A O 1
ATOM 2807 N N . LYS A 1 371 ? 16.781 32.688 23.203 1 96.75 371 LYS A N 1
ATOM 2808 C CA . LYS A 1 371 ? 15.914 32.312 22.078 1 96.75 371 LYS A CA 1
ATOM 2809 C C . LYS A 1 371 ? 14.977 33.438 21.703 1 96.75 371 LYS A C 1
ATOM 2811 O O . LYS A 1 371 ? 14.805 34.406 22.469 1 96.75 371 LYS A O 1
ATOM 2816 N N . GLU A 1 372 ? 14.477 33.344 20.469 1 97.62 372 GLU A N 1
ATOM 2817 C CA . GLU A 1 372 ? 13.461 34.281 20.031 1 97.62 372 GLU A CA 1
ATOM 2818 C C . GLU A 1 372 ? 12.281 34.312 21 1 97.62 372 GLU A C 1
ATOM 2820 O O . GLU A 1 372 ? 11.844 33.281 21.484 1 97.62 372 GLU A O 1
ATOM 2825 N N . ALA A 1 373 ? 11.82 35.531 21.297 1 98.31 373 ALA A N 1
ATOM 2826 C CA . ALA A 1 373 ? 10.695 35.688 22.219 1 98.31 373 ALA A CA 1
ATOM 2827 C C . ALA A 1 373 ? 9.367 35.406 21.516 1 98.31 373 ALA A C 1
ATOM 2829 O O . ALA A 1 373 ? 8.562 36.312 21.328 1 98.31 373 ALA A O 1
ATOM 2830 N N . ASP A 1 374 ? 9.211 34.219 21.125 1 98.69 374 ASP A N 1
ATOM 2831 C CA . ASP A 1 374 ? 7.949 33.688 20.625 1 98.69 374 ASP A CA 1
ATOM 2832 C C . ASP A 1 374 ? 7.191 32.969 21.75 1 98.69 374 ASP A C 1
ATOM 2834 O O . ASP A 1 374 ? 7.543 31.844 22.109 1 98.69 374 ASP A O 1
ATOM 2838 N N . LEU A 1 375 ? 6.102 33.625 22.234 1 98.5 375 LEU A N 1
ATOM 2839 C CA . LEU A 1 375 ? 5.465 33.156 23.453 1 98.5 375 LEU A CA 1
ATOM 2840 C C . LEU A 1 375 ? 3.945 33.25 23.344 1 98.5 375 LEU A C 1
ATOM 2842 O O . LEU A 1 375 ? 3.422 34.156 22.672 1 98.5 375 LEU A O 1
ATOM 2846 N N . ALA A 1 376 ? 3.328 32.344 24 1 98.75 376 ALA A N 1
ATOM 2847 C CA . ALA A 1 376 ? 1.875 32.375 24.141 1 98.75 376 ALA A CA 1
ATOM 2848 C C . ALA A 1 376 ? 1.465 32.281 25.609 1 98.75 376 ALA A C 1
ATOM 2850 O O . ALA A 1 376 ? 2.043 31.484 26.359 1 98.75 376 ALA A O 1
ATOM 2851 N N . VAL A 1 377 ? 0.561 33.094 26.047 1 98.81 377 VAL A N 1
ATOM 2852 C CA . VAL A 1 377 ? -0.02 33.062 27.391 1 98.81 377 VAL A CA 1
ATOM 2853 C C . VAL A 1 377 ? -1.456 32.531 27.312 1 98.81 377 VAL A C 1
ATOM 2855 O O . VAL A 1 377 ? -2.277 33.094 26.562 1 98.81 377 VAL A O 1
ATOM 2858 N N . PHE A 1 378 ? -1.758 31.516 28.062 1 98.81 378 PHE A N 1
ATOM 2859 C CA . PHE A 1 378 ? -3.082 30.906 28.031 1 98.81 378 PHE A CA 1
ATOM 2860 C C . PHE A 1 378 ? -3.781 31.062 29.375 1 98.81 378 PHE A C 1
ATOM 2862 O O . PHE A 1 378 ? -3.154 30.906 30.438 1 98.81 378 PHE A O 1
ATOM 2869 N N . ASP A 1 379 ? -5.055 31.391 29.375 1 98.5 379 ASP A N 1
ATOM 2870 C CA . ASP A 1 379 ? -5.895 31.422 30.578 1 98.5 379 ASP A CA 1
ATOM 2871 C C . ASP A 1 379 ? -6.594 30.078 30.797 1 98.5 379 ASP A C 1
ATOM 2873 O O . ASP A 1 379 ? -7.695 29.859 30.281 1 98.5 379 ASP A O 1
ATOM 2877 N N . LEU A 1 380 ? -6.035 29.281 31.672 1 98.38 380 LEU A N 1
ATOM 2878 C CA . LEU A 1 380 ? -6.492 27.906 31.828 1 98.38 380 LEU A CA 1
ATOM 2879 C C . LEU A 1 380 ? -7.734 27.844 32.719 1 98.38 380 LEU A C 1
ATOM 2881 O O . LEU A 1 380 ? -8.43 26.828 32.75 1 98.38 380 LEU A O 1
ATOM 2885 N N . ASP A 1 381 ? -8.078 28.891 33.344 1 96.19 381 ASP A N 1
ATOM 2886 C CA . ASP A 1 381 ? -9.023 28.766 34.469 1 96.19 381 ASP A CA 1
ATOM 2887 C C . ASP A 1 381 ? -10.359 29.422 34.125 1 96.19 381 ASP A C 1
ATOM 2889 O O . ASP A 1 381 ? -11.375 29.156 34.781 1 96.19 381 ASP A O 1
ATOM 2893 N N . HIS A 1 382 ? -10.375 30.234 33.156 1 96.19 382 HIS A N 1
ATOM 2894 C CA . HIS A 1 382 ? -11.602 30.969 32.844 1 96.19 382 HIS A CA 1
ATOM 2895 C C . HIS A 1 382 ? -12.312 30.344 31.641 1 96.19 382 HIS A C 1
ATOM 2897 O O . HIS A 1 382 ? -11.695 30.094 30.594 1 96.19 382 HIS A O 1
ATOM 2903 N N . ALA A 1 383 ? -13.57 30.156 31.797 1 97.5 383 ALA A N 1
ATOM 2904 C CA . ALA A 1 383 ? -14.391 29.625 30.719 1 97.5 383 ALA A CA 1
ATOM 2905 C C . ALA A 1 383 ? -14.805 30.734 29.75 1 97.5 383 ALA A C 1
ATOM 2907 O O . ALA A 1 383 ? -15.102 31.859 30.172 1 97.5 383 ALA A O 1
ATOM 2908 N N . GLU A 1 384 ? -14.727 30.438 28.547 1 97.19 384 GLU A N 1
ATOM 2909 C CA . GLU A 1 384 ? -15.188 31.344 27.5 1 97.19 384 GLU A CA 1
ATOM 2910 C C . GLU A 1 384 ? -16.062 30.609 26.484 1 97.19 384 GLU A C 1
ATOM 2912 O O . GLU A 1 384 ? -15.773 29.469 26.125 1 97.19 384 GLU A O 1
ATOM 2917 N N . LYS A 1 385 ? -17.109 31.25 26.078 1 98.06 385 LYS A N 1
ATOM 2918 C CA . LYS A 1 385 ? -17.953 30.703 25 1 98.06 385 LYS A CA 1
ATOM 2919 C C . LYS A 1 385 ? -17.453 31.172 23.641 1 98.06 385 LYS A C 1
ATOM 2921 O O . LYS A 1 385 ? -17.281 32.375 23.406 1 98.06 385 LYS A O 1
ATOM 2926 N N . LEU A 1 386 ? -17.203 30.25 22.75 1 98.31 386 LEU A N 1
ATOM 2927 C CA . LEU A 1 386 ? -16.75 30.594 21.406 1 98.31 386 LEU A CA 1
ATOM 2928 C C . LEU A 1 386 ? -17.859 31.281 20.609 1 98.31 386 LEU A C 1
ATOM 2930 O O . LEU A 1 386 ? -18.969 30.781 20.516 1 98.31 386 LEU A O 1
ATOM 2934 N N . SER A 1 387 ? -17.547 32.406 20.109 1 97.5 387 SER A N 1
ATOM 2935 C CA . SER A 1 387 ? -18.531 33.219 19.375 1 97.5 387 SER A CA 1
ATOM 2936 C C . SER A 1 387 ? -17.969 33.656 18.031 1 97.5 387 SER A C 1
ATOM 2938 O O . SER A 1 387 ? -16.797 34 17.922 1 97.5 387 SER A O 1
ATOM 2940 N N . GLU A 1 388 ? -18.844 33.719 17.094 1 96.81 388 GLU A N 1
ATOM 2941 C CA . GLU A 1 388 ? -18.453 34.094 15.734 1 96.81 388 GLU A CA 1
ATOM 2942 C C . GLU A 1 388 ? -17.859 35.5 15.703 1 96.81 388 GLU A C 1
ATOM 2944 O O . GLU A 1 388 ? -16.922 35.75 14.953 1 96.81 388 GLU A O 1
ATOM 2949 N N . GLU A 1 389 ? -18.375 36.312 16.484 1 96.19 389 GLU A N 1
ATOM 2950 C CA . GLU A 1 389 ? -17.984 37.719 16.469 1 96.19 389 GLU A CA 1
ATOM 2951 C C . GLU A 1 389 ? -16.547 37.906 16.969 1 96.19 389 GLU A C 1
ATOM 2953 O O . GLU A 1 389 ? -15.938 38.938 16.734 1 96.19 389 GLU A O 1
ATOM 2958 N N . ASP A 1 390 ? -16.062 36.906 17.625 1 96.94 390 ASP A N 1
ATOM 2959 C CA . ASP A 1 390 ? -14.734 37.031 18.234 1 96.94 390 ASP A CA 1
ATOM 2960 C C . ASP A 1 390 ? -13.648 36.531 17.281 1 96.94 390 ASP A C 1
ATOM 2962 O O . ASP A 1 390 ? -12.461 36.812 17.5 1 96.94 390 ASP A O 1
ATOM 2966 N N . TYR A 1 391 ? -14.07 35.812 16.234 1 98.25 391 TYR A N 1
ATOM 2967 C CA . TYR A 1 391 ? -13.07 35.281 15.305 1 98.25 391 TYR A CA 1
ATOM 2968 C C . TYR A 1 391 ? -12.367 36.406 14.562 1 98.25 391 TYR A C 1
ATOM 2970 O O . TYR A 1 391 ? -13 37.406 14.156 1 98.25 391 TYR A O 1
ATOM 2978 N N . LEU A 1 392 ? -11.078 36.312 14.453 1 98.56 392 LEU A N 1
ATOM 2979 C CA . LEU A 1 392 ? -10.297 37.25 13.664 1 98.56 392 LEU A CA 1
ATOM 2980 C C . LEU A 1 392 ? -10.164 36.781 12.219 1 98.56 392 LEU A C 1
ATOM 2982 O O . LEU A 1 392 ? -9.969 37.594 11.312 1 98.56 392 LEU A O 1
ATOM 2986 N N . SER A 1 393 ? -10.234 35.469 12 1 98.5 393 SER A N 1
ATOM 2987 C CA . SER A 1 393 ? -10.305 34.938 10.648 1 98.5 393 SER A CA 1
ATOM 2988 C C . SER A 1 393 ? -11.508 35.469 9.891 1 98.5 393 SER A C 1
ATOM 2990 O O . SER A 1 393 ? -12.547 35.75 10.484 1 98.5 393 SER A O 1
ATOM 2992 N N . LYS A 1 394 ? -11.336 35.656 8.531 1 97.94 394 LYS A N 1
ATOM 2993 C CA . LYS A 1 394 ? -12.492 36 7.711 1 97.94 394 LYS A CA 1
ATOM 2994 C C . LYS A 1 394 ? -13.523 34.875 7.711 1 97.94 394 LYS A C 1
ATOM 2996 O O . LYS A 1 394 ? -14.727 35.125 7.73 1 97.94 394 LYS A O 1
ATOM 3001 N N . GLY A 1 395 ? -13.023 33.688 7.641 1 97.38 395 GLY A N 1
ATOM 3002 C CA . GLY A 1 395 ? -13.898 32.531 7.73 1 97.38 395 GLY A CA 1
ATOM 3003 C C . GLY A 1 395 ? -14.43 32.281 9.133 1 97.38 395 GLY A C 1
ATOM 3004 O O . GLY A 1 395 ? -13.711 32.5 10.117 1 97.38 395 GLY A O 1
ATOM 3005 N N . VAL A 1 396 ? -15.711 31.797 9.234 1 97.69 396 VAL A N 1
ATOM 3006 C CA . VAL A 1 396 ? -16.312 31.484 10.531 1 97.69 396 VAL A CA 1
ATOM 3007 C C . VAL A 1 396 ? -16.812 30.047 10.547 1 97.69 396 VAL A C 1
ATOM 3009 O O . VAL A 1 396 ? -17.625 29.688 11.398 1 97.69 396 VAL A O 1
ATOM 3012 N N . ASN A 1 397 ? -16.422 29.266 9.578 1 97.56 397 ASN A N 1
ATOM 3013 C CA . ASN A 1 397 ? -16.953 27.953 9.273 1 97.56 397 ASN A CA 1
ATOM 3014 C C . ASN A 1 397 ? -16.391 26.891 10.211 1 97.56 397 ASN A C 1
ATOM 3016 O O . ASN A 1 397 ? -15.508 26.109 9.828 1 97.56 397 ASN A O 1
ATOM 3020 N N . THR A 1 398 ? -16.859 26.734 11.43 1 97.62 398 THR A N 1
ATOM 3021 C CA . THR A 1 398 ? -16.469 25.719 12.391 1 97.62 398 THR A CA 1
ATOM 3022 C C . THR A 1 398 ? -17.672 25.219 13.172 1 97.62 398 THR A C 1
ATOM 3024 O O . THR A 1 398 ? -18.594 25.984 13.477 1 97.62 398 THR A O 1
ATOM 3027 N N . PRO A 1 399 ? -17.703 23.922 13.484 1 97.06 399 PRO A N 1
ATOM 3028 C CA . PRO A 1 399 ? -18.812 23.391 14.289 1 97.06 399 PRO A CA 1
ATOM 3029 C C . PRO A 1 399 ? -18.641 23.672 15.781 1 97.06 399 PRO A C 1
ATOM 3031 O O . PRO A 1 399 ? -19.5 23.312 16.578 1 97.06 399 PRO A O 1
ATOM 3034 N N . PHE A 1 400 ? -17.594 24.344 16.156 1 98.06 400 PHE A N 1
ATOM 3035 C CA . PHE A 1 400 ? -17.266 24.469 17.578 1 98.06 400 PHE A CA 1
ATOM 3036 C C . PHE A 1 400 ? -17.891 25.734 18.156 1 98.06 400 PHE A C 1
ATOM 3038 O O . PHE A 1 400 ? -17.922 25.922 19.375 1 98.06 400 PHE A O 1
ATOM 3045 N N . THR A 1 401 ? -18.391 26.641 17.297 1 98 401 THR A N 1
ATOM 3046 C CA . THR A 1 401 ? -18.984 27.875 17.766 1 98 401 THR A CA 1
ATOM 3047 C C . THR A 1 401 ? -20.094 27.578 18.781 1 98 401 THR A C 1
ATOM 3049 O O . THR A 1 401 ? -20.938 26.703 18.547 1 98 401 THR A O 1
ATOM 3052 N N . GLY A 1 402 ? -20.109 28.297 19.828 1 98 402 GLY A N 1
ATOM 3053 C CA . GLY A 1 402 ? -21.109 28.125 20.859 1 98 402 GLY A CA 1
ATOM 3054 C C . GLY A 1 402 ? -20.625 27.266 22.031 1 98 402 GLY A C 1
ATOM 3055 O O . GLY A 1 402 ? -21.234 27.281 23.109 1 98 402 GLY A O 1
ATOM 3056 N N . GLN A 1 403 ? -19.562 26.609 21.859 1 97.88 403 GLN A N 1
ATOM 3057 C CA . GLN A 1 403 ? -19.031 25.766 22.922 1 97.88 403 GLN A CA 1
ATOM 3058 C C . GLN A 1 403 ? -18.344 26.594 24 1 97.88 403 GLN A C 1
ATOM 3060 O O . GLN A 1 403 ? -17.766 27.641 23.703 1 97.88 403 GLN A O 1
ATOM 3065 N N . GLU A 1 404 ? -18.438 26.078 25.188 1 98.44 404 GLU A N 1
ATOM 3066 C CA . GLU A 1 404 ? -17.672 26.656 26.281 1 98.44 404 GLU A CA 1
ATOM 3067 C C . GLU A 1 404 ? -16.312 25.953 26.422 1 98.44 404 GLU A C 1
ATOM 3069 O O . GLU A 1 404 ? -16.25 24.734 26.516 1 98.44 404 GLU A O 1
ATOM 3074 N N . VAL A 1 405 ? -15.25 26.797 26.453 1 98.62 405 VAL A N 1
ATOM 3075 C CA . VAL A 1 405 ? -13.914 26.203 26.5 1 98.62 405 VAL A CA 1
ATOM 3076 C C . VAL A 1 405 ? -13.062 26.938 27.516 1 98.62 405 VAL A C 1
ATOM 3078 O O . VAL A 1 405 ? -13.414 28.031 27.969 1 98.62 405 VAL A O 1
ATOM 3081 N N . TYR A 1 406 ? -12.047 26.266 27.969 1 98.56 406 TYR A N 1
ATOM 3082 C CA . TYR A 1 406 ? -10.969 26.828 28.797 1 98.56 406 TYR A CA 1
ATOM 3083 C C . TYR A 1 406 ? -9.656 26.859 28.016 1 98.56 406 TYR A C 1
ATOM 3085 O O . TYR A 1 406 ? -9.492 26.141 27.031 1 98.56 406 TYR A O 1
ATOM 3093 N N . GLY A 1 407 ? -8.75 27.719 28.484 1 98.56 407 GLY A N 1
ATOM 3094 C CA . GLY A 1 407 ? -7.43 27.703 27.875 1 98.56 407 GLY A CA 1
ATOM 3095 C C . GLY A 1 407 ? -7.312 28.656 26.688 1 98.56 407 GLY A C 1
ATOM 3096 O O . GLY A 1 407 ? -6.445 28.469 25.828 1 98.56 407 GLY A O 1
ATOM 3097 N N . MET A 1 408 ? -8.18 29.641 26.625 1 98.62 408 MET A N 1
ATOM 3098 C CA . MET A 1 408 ? -8.07 30.625 25.547 1 98.62 408 MET A CA 1
ATOM 3099 C C . MET A 1 408 ? -6.805 31.469 25.719 1 98.62 408 MET A C 1
ATOM 3101 O O . MET A 1 408 ? -6.348 31.703 26.828 1 98.62 408 MET A O 1
ATOM 3105 N N . THR A 1 409 ? -6.293 31.922 24.625 1 98.75 409 THR A N 1
ATOM 3106 C CA . THR A 1 409 ? -5.078 32.719 24.609 1 98.75 409 THR A CA 1
ATOM 3107 C C . THR A 1 409 ? -5.332 34.125 25.203 1 98.75 409 THR A C 1
ATOM 3109 O O . THR A 1 409 ? -6.316 34.781 24.859 1 98.75 409 THR A O 1
ATOM 3112 N N . ALA A 1 410 ? -4.406 34.531 26.031 1 98.69 410 ALA A N 1
ATOM 3113 C CA . ALA A 1 410 ? -4.484 35.844 26.625 1 98.69 410 ALA A CA 1
ATOM 3114 C C . ALA A 1 410 ? -3.553 36.812 25.906 1 98.69 410 ALA A C 1
ATOM 3116 O O . ALA A 1 410 ? -3.918 37.969 25.656 1 98.69 410 ALA A O 1
ATOM 3117 N N . LEU A 1 411 ? -2.375 36.375 25.641 1 98.75 411 LEU A N 1
ATOM 3118 C CA . LEU A 1 411 ? -1.359 37.156 24.953 1 98.75 411 LEU A CA 1
ATOM 3119 C C . LEU A 1 411 ? -0.545 36.281 24 1 98.75 411 LEU A C 1
ATOM 3121 O O . LEU A 1 411 ? -0.326 35.094 24.281 1 98.75 411 LEU A O 1
ATOM 3125 N N . THR A 1 412 ? -0.132 36.844 22.938 1 98.88 412 THR A N 1
ATOM 3126 C CA . THR A 1 412 ? 0.839 36.219 22.047 1 98.88 412 THR A CA 1
ATOM 3127 C C . THR A 1 412 ? 1.941 37.219 21.656 1 98.88 412 THR A C 1
ATOM 3129 O O . THR A 1 412 ? 1.66 38.344 21.281 1 98.88 412 THR A O 1
ATOM 3132 N N . PHE A 1 413 ? 3.16 36.812 21.812 1 98.75 413 PHE A N 1
ATOM 3133 C CA . PHE A 1 413 ? 4.32 37.594 21.406 1 98.75 413 PHE A CA 1
ATOM 3134 C C . PHE A 1 413 ? 5.09 36.906 20.297 1 98.75 413 PHE A C 1
ATOM 3136 O O . PHE A 1 413 ? 5.309 35.688 20.344 1 98.75 413 PHE A O 1
ATOM 3143 N N . VAL A 1 414 ? 5.457 37.625 19.25 1 98.75 414 VAL A N 1
ATOM 3144 C CA . VAL A 1 414 ? 6.301 37.125 18.172 1 98.75 414 VAL A CA 1
ATOM 3145 C C . VAL A 1 414 ? 7.543 38.031 18.047 1 98.75 414 VAL A C 1
ATOM 3147 O O . VAL A 1 414 ? 7.434 39.219 17.797 1 98.75 414 VAL A O 1
ATOM 3150 N N . SER A 1 415 ? 8.688 37.406 18.203 1 98.12 415 SER A N 1
ATOM 3151 C CA . SER A 1 415 ? 9.938 38.156 18.188 1 98.12 415 SER A CA 1
ATOM 3152 C C . SER A 1 415 ? 9.883 39.344 19.125 1 98.12 415 SER A C 1
ATOM 3154 O O . SER A 1 415 ? 10.242 40.469 18.75 1 98.12 415 SER A O 1
ATOM 3156 N N . GLY A 1 416 ? 9.312 39.094 20.25 1 97.94 416 GLY A N 1
ATOM 3157 C CA . GLY A 1 416 ? 9.281 40.094 21.297 1 97.94 416 GLY A CA 1
ATOM 3158 C C . GLY A 1 416 ? 8.203 41.156 21.094 1 97.94 416 GLY A C 1
ATOM 3159 O O . GLY A 1 416 ? 8.062 42.062 21.922 1 97.94 416 GLY A O 1
ATOM 3160 N N . LYS A 1 417 ? 7.426 41.062 20.109 1 98.06 417 LYS A N 1
ATOM 3161 C CA . LYS A 1 417 ? 6.359 42.031 19.828 1 98.06 417 LYS A CA 1
ATOM 3162 C C . LYS A 1 417 ? 4.992 41.438 20.188 1 98.06 417 LYS A C 1
ATOM 3164 O O . LYS A 1 417 ? 4.68 40.312 19.828 1 98.06 417 LYS A O 1
ATOM 3169 N N . LEU A 1 418 ? 4.207 42.188 20.922 1 98.31 418 LEU A N 1
ATOM 3170 C CA . LEU A 1 418 ? 2.836 41.781 21.234 1 98.31 418 LEU A CA 1
ATOM 3171 C C . LEU A 1 418 ? 1.979 41.812 19.969 1 98.31 418 LEU A C 1
ATOM 3173 O O . LEU A 1 418 ? 1.744 42.844 19.375 1 98.31 418 LEU A O 1
ATOM 3177 N N . VAL A 1 419 ? 1.513 40.656 19.594 1 98.69 419 VAL A N 1
ATOM 3178 C CA . VAL A 1 419 ? 0.768 40.594 18.328 1 98.69 419 VAL A CA 1
ATOM 3179 C C . VAL A 1 419 ? -0.698 40.281 18.625 1 98.69 419 VAL A C 1
ATOM 3181 O O . VAL A 1 419 ? -1.558 40.469 17.75 1 98.69 419 VAL A O 1
ATOM 3184 N N . TYR A 1 420 ? -1.008 39.844 19.812 1 98.69 420 TYR A N 1
ATOM 3185 C CA . TYR A 1 420 ? -2.389 39.594 20.219 1 98.69 420 TYR A CA 1
ATOM 3186 C C . TYR A 1 420 ? -2.574 39.844 21.703 1 98.69 420 TYR A C 1
ATOM 3188 O O . TYR A 1 420 ? -1.707 39.5 22.516 1 98.69 420 TYR A O 1
ATOM 3196 N N . LYS A 1 421 ? -3.607 40.406 22.078 1 98.62 421 LYS A N 1
ATOM 3197 C CA . LYS A 1 421 ? -4.047 40.625 23.453 1 98.62 421 LYS A CA 1
ATOM 3198 C C . LYS A 1 421 ? -5.555 40.438 23.578 1 98.62 421 LYS A C 1
ATOM 3200 O O . LYS A 1 421 ? -6.332 41.125 22.906 1 98.62 421 LYS A O 1
ATOM 3205 N N . SER A 1 422 ? -5.883 39.531 24.438 1 97.38 422 SER A N 1
ATOM 3206 C CA . SER A 1 422 ? -7.301 39.25 24.656 1 97.38 422 SER A CA 1
ATOM 3207 C C . SER A 1 422 ? -8 40.469 25.281 1 97.38 422 SER A C 1
ATOM 3209 O O . SER A 1 422 ? -7.434 41.156 26.141 1 97.38 422 SER A O 1
ATOM 3211 N N . LYS A 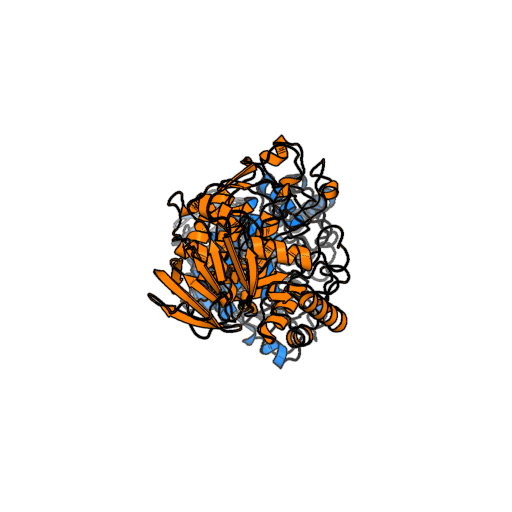1 423 ? -9.266 40.625 24.953 1 92.81 423 LYS A N 1
ATOM 3212 C CA . LYS A 1 423 ? -10.07 41.688 25.562 1 92.81 423 LYS A CA 1
ATOM 3213 C C . LYS A 1 423 ? -10.328 41.406 27.031 1 92.81 423 LYS A C 1
ATOM 3215 O O . LYS A 1 423 ? -10.664 42.312 27.797 1 92.81 423 LYS A O 1
ATOM 3220 N N . HIS A 1 424 ? -10.094 40.219 27.344 1 90.75 424 HIS A N 1
ATOM 3221 C CA . HIS A 1 424 ? -10.352 39.812 28.734 1 90.75 424 HIS A CA 1
ATOM 3222 C C . HIS A 1 424 ? -9.094 39.938 29.578 1 90.75 424 HIS A C 1
ATOM 3224 O O . HIS A 1 424 ? -9.141 39.719 30.797 1 90.75 424 HIS A O 1
ATOM 3230 N N . PHE A 1 425 ? -8.031 40.219 28.969 1 92.19 425 PHE A N 1
ATOM 3231 C CA . PHE A 1 425 ? -6.801 40.344 29.734 1 92.19 425 PHE A CA 1
ATOM 3232 C C . PHE A 1 425 ? -6.777 41.688 30.484 1 92.19 425 PHE A C 1
ATOM 3234 O O . PHE A 1 425 ? -6.867 42.75 29.859 1 92.19 425 PHE A O 1
ATOM 3241 N N . ALA A 1 426 ? -7.043 41.625 31.828 1 82.62 426 ALA A N 1
ATOM 3242 C CA . ALA A 1 426 ? -7.051 42.844 32.656 1 82.62 426 ALA A CA 1
ATOM 3243 C C . ALA A 1 426 ? -5.637 43.219 33.062 1 82.62 426 ALA A C 1
ATOM 3245 O O . ALA A 1 426 ? -4.852 42.375 33.5 1 82.62 426 ALA A O 1
ATOM 3246 N N . ASP A 1 427 ? -5.262 44.531 32.719 1 64.75 427 ASP A N 1
ATOM 3247 C CA . ASP A 1 427 ? -3.939 45.031 33.094 1 64.75 427 ASP A CA 1
ATOM 3248 C C . ASP A 1 427 ? -3.799 45.156 34.594 1 64.75 427 ASP A C 1
ATOM 3250 O O . ASP A 1 427 ? -4.777 45.406 35.312 1 64.75 427 ASP A O 1
ATOM 3254 N N . MET B 1 1 ? -9.914 -52.156 -17.062 1 80.75 1 MET B N 1
ATOM 3255 C CA . MET B 1 1 ? -8.734 -52.938 -16.672 1 80.75 1 MET B CA 1
ATOM 3256 C C . MET B 1 1 ? -8.055 -52.281 -15.461 1 80.75 1 MET B C 1
ATOM 3258 O O . MET B 1 1 ? -7.98 -51.062 -15.359 1 80.75 1 MET B O 1
ATOM 3262 N N . ALA B 1 2 ? -7.793 -53.125 -14.484 1 94 2 ALA B N 1
ATOM 3263 C CA . ALA B 1 2 ? -7.168 -52.656 -13.25 1 94 2 ALA B CA 1
ATOM 3264 C C . ALA B 1 2 ? -5.668 -52.438 -13.445 1 94 2 ALA B C 1
ATOM 3266 O O . ALA B 1 2 ? -5.062 -53.031 -14.344 1 94 2 ALA B O 1
ATOM 3267 N N . ILE B 1 3 ? -5.102 -51.438 -12.727 1 97.62 3 ILE B N 1
ATOM 3268 C CA . ILE B 1 3 ? -3.672 -51.125 -12.766 1 97.62 3 ILE B CA 1
ATOM 3269 C C . ILE B 1 3 ? -3.076 -51.312 -11.367 1 97.62 3 ILE B C 1
ATOM 3271 O O . ILE B 1 3 ? -3.619 -50.781 -10.391 1 97.62 3 ILE B O 1
ATOM 3275 N N . LEU B 1 4 ? -2.035 -52.094 -11.32 1 98 4 LEU B N 1
ATOM 3276 C CA . LEU B 1 4 ? -1.329 -52.281 -10.055 1 98 4 LEU B CA 1
ATOM 3277 C C . LEU B 1 4 ? 0.045 -51.625 -10.102 1 98 4 LEU B C 1
ATOM 3279 O O . LEU B 1 4 ? 0.88 -51.969 -10.938 1 98 4 LEU B O 1
ATOM 3283 N N . LEU B 1 5 ? 0.27 -50.625 -9.312 1 98.25 5 LEU B N 1
ATOM 3284 C CA . LEU B 1 5 ? 1.58 -50.031 -9.062 1 98.25 5 LEU B CA 1
ATOM 3285 C C . LEU B 1 5 ? 2.256 -50.688 -7.863 1 98.25 5 LEU B C 1
ATOM 3287 O O . LEU B 1 5 ? 1.911 -50.375 -6.715 1 98.25 5 LEU B O 1
ATOM 3291 N N . LYS B 1 6 ? 3.24 -51.5 -8.156 1 97 6 LYS B N 1
ATOM 3292 C CA . LYS B 1 6 ? 3.814 -52.344 -7.113 1 97 6 LYS B CA 1
ATOM 3293 C C . LYS B 1 6 ? 5.168 -51.812 -6.656 1 97 6 LYS B C 1
ATOM 3295 O O . LYS B 1 6 ? 5.906 -51.219 -7.445 1 97 6 LYS B O 1
ATOM 3300 N N . ASN B 1 7 ? 5.48 -52.031 -5.352 1 96.75 7 ASN B N 1
ATOM 3301 C CA . ASN B 1 7 ? 6.805 -51.812 -4.777 1 96.75 7 ASN B CA 1
ATOM 3302 C C . ASN B 1 7 ? 7.191 -50.344 -4.844 1 96.75 7 ASN B C 1
ATOM 3304 O O . ASN B 1 7 ? 8.32 -50 -5.203 1 96.75 7 ASN B O 1
ATOM 3308 N N . GLY B 1 8 ? 6.254 -49.469 -4.586 1 97.12 8 GLY B N 1
ATOM 3309 C CA . GLY B 1 8 ? 6.543 -48.031 -4.547 1 97.12 8 GLY B CA 1
ATOM 3310 C C . GLY B 1 8 ? 6.781 -47.531 -3.141 1 97.12 8 GLY B C 1
ATOM 3311 O O . GLY B 1 8 ? 6.402 -48.156 -2.16 1 97.12 8 GLY B O 1
ATOM 3312 N N . LEU B 1 9 ? 7.57 -46.438 -3.035 1 98.12 9 LEU B N 1
ATOM 3313 C CA . LEU B 1 9 ? 7.574 -45.625 -1.84 1 98.12 9 LEU B CA 1
ATOM 3314 C C . LEU B 1 9 ? 6.426 -44.594 -1.877 1 98.12 9 LEU B C 1
ATOM 3316 O O . LEU B 1 9 ? 6.57 -43.5 -2.422 1 98.12 9 LEU B O 1
ATOM 3320 N N . VAL B 1 10 ? 5.344 -44.938 -1.181 1 97.94 10 VAL B N 1
ATOM 3321 C CA . VAL B 1 10 ? 4.09 -44.188 -1.34 1 97.94 10 VAL B CA 1
ATOM 3322 C C . VAL B 1 10 ? 4.008 -43.062 -0.31 1 97.94 10 VAL B C 1
ATOM 3324 O O . VAL B 1 10 ? 4.184 -43.312 0.888 1 97.94 10 VAL B O 1
ATOM 3327 N N . TYR B 1 11 ? 3.822 -41.844 -0.785 1 96.75 11 TYR B N 1
ATOM 3328 C CA . TYR B 1 11 ? 3.627 -40.688 0.086 1 96.75 11 TYR B CA 1
ATOM 3329 C C . TYR B 1 11 ? 2.158 -40.531 0.468 1 96.75 11 TYR B C 1
ATOM 3331 O O . TYR B 1 11 ? 1.31 -40.281 -0.392 1 96.75 11 TYR B O 1
ATOM 3339 N N . GLN B 1 12 ? 1.791 -40.688 1.76 1 89 12 GLN B N 1
ATOM 3340 C CA . GLN B 1 12 ? 0.445 -40.531 2.305 1 89 12 GLN B CA 1
ATOM 3341 C C . GLN B 1 12 ? 0.463 -39.75 3.605 1 89 12 GLN B C 1
ATOM 3343 O O . GLN B 1 12 ? 1.1 -40.156 4.578 1 89 12 GLN B O 1
ATOM 3348 N N . GLU B 1 13 ? -0.209 -38.688 3.646 1 84.38 13 GLU B N 1
ATOM 3349 C CA . GLU B 1 13 ? -0.41 -37.875 4.855 1 84.38 13 GLU B CA 1
ATOM 3350 C C . GLU B 1 13 ? 0.915 -37.594 5.559 1 84.38 13 GLU B C 1
ATOM 3352 O O . GLU B 1 13 ? 1.044 -37.844 6.766 1 84.38 13 GLU B O 1
ATOM 3357 N N . GLY B 1 14 ? 1.938 -37.312 4.801 1 88.19 14 GLY B N 1
ATOM 3358 C CA . GLY B 1 14 ? 3.189 -36.875 5.398 1 88.19 14 GLY B CA 1
ATOM 3359 C C . GLY B 1 14 ? 4.164 -38 5.637 1 88.19 14 GLY B C 1
ATOM 3360 O O . GLY B 1 14 ? 5.289 -37.781 6.09 1 88.19 14 GLY B O 1
ATOM 3361 N N . GLU B 1 15 ? 3.723 -39.219 5.289 1 93 15 GLU B N 1
ATOM 3362 C CA . GLU B 1 15 ? 4.59 -40.344 5.531 1 93 15 GLU B CA 1
ATOM 3363 C C . GLU B 1 15 ? 4.957 -41.062 4.223 1 93 15 GLU B C 1
ATOM 3365 O O . GLU B 1 15 ? 4.211 -41 3.246 1 93 15 GLU B O 1
ATOM 3370 N N . PHE B 1 16 ? 6.094 -41.688 4.293 1 96.94 16 PHE B N 1
ATOM 3371 C CA . PHE B 1 16 ? 6.578 -42.5 3.184 1 96.94 16 PHE B CA 1
ATOM 3372 C C . PHE B 1 16 ? 6.566 -43.969 3.551 1 96.94 16 PHE B C 1
ATOM 3374 O O . PHE B 1 16 ? 7.277 -44.406 4.461 1 96.94 16 PHE B O 1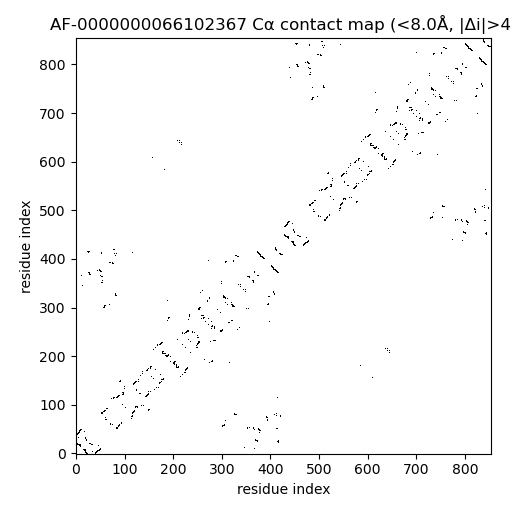
ATOM 3381 N N . ILE B 1 17 ? 5.727 -44.719 2.775 1 96 17 ILE B N 1
ATOM 3382 C CA . ILE B 1 17 ? 5.566 -46.125 3.102 1 96 17 ILE B CA 1
ATOM 3383 C C . ILE B 1 17 ? 5.762 -46.969 1.846 1 96 17 ILE B C 1
ATOM 3385 O O . ILE B 1 17 ? 5.219 -46.656 0.785 1 96 17 ILE B O 1
ATOM 3389 N N . LYS B 1 18 ? 6.539 -48.062 2.012 1 97.12 18 LYS B N 1
ATOM 3390 C CA . LYS B 1 18 ? 6.672 -49 0.904 1 97.12 18 LYS B CA 1
ATOM 3391 C C . LYS B 1 18 ? 5.418 -49.875 0.76 1 97.12 18 LYS B C 1
ATOM 3393 O O . LYS B 1 18 ? 5.125 -50.688 1.624 1 97.12 18 LYS B O 1
ATOM 3398 N N . GLU B 1 19 ? 4.652 -49.656 -0.337 1 96.62 19 GLU B N 1
ATOM 3399 C CA . GLU B 1 19 ? 3.406 -50.375 -0.541 1 96.62 19 GLU B CA 1
ATOM 3400 C C . GLU B 1 19 ? 2.967 -50.344 -2.002 1 96.62 19 GLU B C 1
ATOM 3402 O O . GLU B 1 19 ? 3.674 -49.781 -2.848 1 96.62 19 GLU B O 1
ATOM 3407 N N . ASP B 1 20 ? 1.881 -51.094 -2.246 1 97.56 20 ASP B N 1
ATOM 3408 C CA . ASP B 1 20 ? 1.281 -51.156 -3.576 1 97.56 20 ASP B CA 1
ATOM 3409 C C . ASP B 1 20 ? 0.037 -50.281 -3.656 1 97.56 20 ASP B C 1
ATOM 3411 O O . ASP B 1 20 ? -0.596 -50 -2.639 1 97.56 20 ASP B O 1
ATOM 3415 N N . VAL B 1 21 ? -0.244 -49.812 -4.832 1 98 21 VAL B N 1
ATOM 3416 C CA . VAL B 1 21 ? -1.471 -49.062 -5.098 1 98 21 VAL B CA 1
ATOM 3417 C C . VAL B 1 21 ? -2.242 -49.719 -6.234 1 98 21 VAL B C 1
ATOM 3419 O O . VAL B 1 21 ? -1.691 -49.969 -7.312 1 98 21 VAL B O 1
ATOM 3422 N N . LEU B 1 22 ? -3.475 -50.062 -5.984 1 98 22 LEU B N 1
ATOM 3423 C CA . LEU B 1 22 ? -4.359 -50.656 -6.98 1 98 22 LEU B CA 1
ATOM 3424 C C . LEU B 1 22 ? -5.379 -49.625 -7.484 1 98 22 LEU B C 1
ATOM 3426 O O . LEU B 1 22 ? -6.098 -49.031 -6.688 1 98 22 LEU B O 1
ATOM 3430 N N . ILE B 1 23 ? -5.359 -49.438 -8.797 1 97.94 23 ILE B N 1
ATOM 3431 C CA . ILE B 1 23 ? -6.293 -48.531 -9.445 1 97.94 23 ILE B CA 1
ATOM 3432 C C . ILE B 1 23 ? -7.371 -49.312 -10.18 1 97.94 23 ILE B C 1
ATOM 3434 O O . ILE B 1 23 ? -7.07 -50.281 -10.875 1 97.94 23 ILE B O 1
ATOM 3438 N N . SER B 1 24 ? -8.586 -49 -10.031 1 96.44 24 SER B N 1
ATOM 3439 C CA . SER B 1 24 ? -9.727 -49.531 -10.773 1 96.44 24 SER B CA 1
ATOM 3440 C C . SER B 1 24 ? -10.578 -48.438 -11.367 1 96.44 24 SER B C 1
ATOM 3442 O O . SER B 1 24 ? -11.141 -47.625 -10.633 1 96.44 24 SER B O 1
ATOM 3444 N N . GLY B 1 25 ? -10.664 -48.5 -12.672 1 96.12 25 GLY B N 1
ATOM 3445 C CA . GLY B 1 25 ? -11.312 -47.375 -13.32 1 96.12 25 GLY B CA 1
ATOM 3446 C C . GLY B 1 25 ? -10.562 -46.062 -13.109 1 96.12 25 GLY B C 1
ATOM 3447 O O . GLY B 1 25 ? -9.367 -45.969 -13.383 1 96.12 25 GLY B O 1
ATOM 3448 N N . SER B 1 26 ? -11.32 -45.094 -12.609 1 97.69 26 SER B N 1
ATOM 3449 C CA . SER B 1 26 ? -10.719 -43.781 -12.43 1 97.69 26 SER B CA 1
ATOM 3450 C C . SER B 1 26 ? -10.273 -43.562 -10.992 1 97.69 26 SER B C 1
ATOM 3452 O O . SER B 1 26 ? -9.773 -42.5 -10.641 1 97.69 26 SER B O 1
ATOM 3454 N N . LYS B 1 27 ? -10.406 -44.562 -10.125 1 97.94 27 LYS B N 1
ATOM 3455 C CA . LYS B 1 27 ? -10.234 -44.375 -8.688 1 97.94 27 LYS B CA 1
ATOM 3456 C C . LYS B 1 27 ? -9.141 -45.281 -8.133 1 97.94 27 LYS B C 1
ATOM 3458 O O . LYS B 1 27 ? -8.812 -46.281 -8.727 1 97.94 27 LYS B O 1
ATOM 3463 N N . ILE B 1 28 ? -8.602 -44.812 -7.035 1 97.38 28 ILE B N 1
ATOM 3464 C CA . ILE B 1 28 ? -7.73 -45.656 -6.246 1 97.38 28 ILE B CA 1
ATOM 3465 C C . ILE B 1 28 ? -8.57 -46.688 -5.473 1 97.38 28 ILE B C 1
ATOM 3467 O O . ILE B 1 28 ? -9.367 -46.281 -4.605 1 97.38 28 ILE B O 1
ATOM 3471 N N . GLN B 1 29 ? -8.367 -47.875 -5.793 1 97.06 29 GLN B N 1
ATOM 3472 C CA . GLN B 1 29 ? -9.164 -48.906 -5.152 1 97.06 29 GLN B CA 1
ATOM 3473 C C . GLN B 1 29 ? -8.578 -49.312 -3.805 1 97.06 29 GLN B C 1
ATOM 3475 O O . GLN B 1 29 ? -9.305 -49.469 -2.828 1 97.06 29 GLN B O 1
ATOM 3480 N N . ALA B 1 30 ? -7.258 -49.469 -3.818 1 96.88 30 ALA B N 1
ATOM 3481 C CA . ALA B 1 30 ? -6.633 -49.938 -2.584 1 96.88 30 ALA B CA 1
ATOM 3482 C C . ALA B 1 30 ? -5.164 -49.531 -2.525 1 96.88 30 ALA B C 1
ATOM 3484 O O . ALA B 1 30 ? -4.512 -49.406 -3.562 1 96.88 30 ALA B O 1
ATOM 3485 N N . ILE B 1 31 ? -4.707 -49.344 -1.337 1 96.19 31 ILE B N 1
ATOM 3486 C CA . ILE B 1 31 ? -3.301 -49.156 -1 1 96.19 31 ILE B CA 1
ATOM 3487 C C . ILE B 1 31 ? -2.893 -50.156 0.082 1 96.19 31 ILE B C 1
ATOM 3489 O O . ILE B 1 31 ? -3.578 -50.281 1.097 1 96.19 31 ILE B O 1
ATOM 3493 N N . GLY B 1 32 ? -1.864 -50.906 -0.205 1 94.94 32 GLY B N 1
ATOM 3494 C CA . GLY B 1 32 ? -1.491 -51.906 0.794 1 94.94 32 GLY B CA 1
ATOM 3495 C C . GLY B 1 32 ? -0.328 -52.781 0.363 1 94.94 32 GLY B C 1
ATOM 3496 O O . GLY B 1 32 ? 0.375 -52.438 -0.597 1 94.94 32 GLY B O 1
ATOM 3497 N N . LEU B 1 33 ? -0.125 -53.812 1.154 1 95.5 33 LEU B N 1
ATOM 3498 C CA . LEU B 1 33 ? 0.985 -54.75 0.913 1 95.5 33 LEU B CA 1
ATOM 3499 C C . LEU B 1 33 ? 0.532 -55.938 0.089 1 95.5 33 LEU B C 1
ATOM 3501 O O . LEU B 1 33 ? -0.563 -56.469 0.301 1 95.5 33 LEU B O 1
ATOM 3505 N N . ASP B 1 34 ? 1.315 -56.312 -0.838 1 93.44 34 ASP B N 1
ATOM 3506 C CA . ASP B 1 34 ? 1.151 -57.531 -1.618 1 93.44 34 ASP B CA 1
ATOM 3507 C C . ASP B 1 34 ? -0.246 -57.625 -2.227 1 93.44 34 ASP B C 1
ATOM 3509 O O . ASP B 1 34 ? -0.949 -58.625 -2.053 1 93.44 34 ASP B O 1
ATOM 3513 N N . LEU B 1 35 ? -0.614 -56.562 -2.818 1 94.56 35 LEU B N 1
ATOM 3514 C CA . LEU B 1 35 ? -1.918 -56.531 -3.475 1 94.56 35 LEU B CA 1
ATOM 3515 C C . LEU B 1 35 ? -1.932 -57.5 -4.668 1 94.56 35 LEU B C 1
ATOM 3517 O O . LEU B 1 35 ? -0.911 -57.656 -5.336 1 94.56 35 LEU B O 1
ATOM 3521 N N . PRO B 1 36 ? -3.078 -58.062 -4.941 1 90.94 36 PRO B N 1
ATOM 3522 C CA . PRO B 1 36 ? -3.152 -59.094 -5.984 1 90.94 36 PRO B CA 1
ATOM 3523 C C . PRO B 1 36 ? -2.877 -58.562 -7.379 1 90.94 36 PRO B C 1
ATOM 3525 O O . PRO B 1 36 ? -3.357 -57.469 -7.727 1 90.94 36 PRO B O 1
ATOM 3528 N N . GLU B 1 37 ? -2.164 -59.312 -8.18 1 91 37 GLU B N 1
ATOM 3529 C CA . GLU B 1 37 ? -1.774 -58.906 -9.531 1 91 37 GLU B CA 1
ATOM 3530 C C . GLU B 1 37 ? -2.766 -59.438 -10.57 1 91 37 GLU B C 1
ATOM 3532 O O . GLU B 1 37 ? -2.777 -58.969 -11.711 1 91 37 GLU B O 1
ATOM 3537 N N . GLU B 1 38 ? -3.547 -60.375 -10.195 1 89.38 38 GLU B N 1
ATOM 3538 C CA . GLU B 1 38 ? -4.402 -61.062 -11.156 1 89.38 38 GLU B CA 1
ATOM 3539 C C . GLU B 1 38 ? -5.355 -60.094 -11.852 1 89.38 38 GLU B C 1
ATOM 3541 O O . GLU B 1 38 ? -6.102 -59.375 -11.188 1 89.38 38 GLU B O 1
ATOM 3546 N N . GLY B 1 39 ? -5.25 -60.125 -13.195 1 91.19 39 GLY B N 1
ATOM 3547 C CA . GLY B 1 39 ? -6.176 -59.344 -14 1 91.19 39 GLY B CA 1
ATOM 3548 C C . GLY B 1 39 ? -5.781 -57.875 -14.125 1 91.19 39 GLY B C 1
ATOM 3549 O O . GLY B 1 39 ? -6.465 -57.094 -14.797 1 91.19 39 GLY B O 1
ATOM 3550 N N . ALA B 1 40 ? -4.703 -57.5 -13.461 1 94.25 40 ALA B N 1
ATOM 3551 C CA . ALA B 1 40 ? -4.297 -56.094 -13.484 1 94.25 40 ALA B CA 1
ATOM 3552 C C . ALA B 1 40 ? -3.066 -55.906 -14.359 1 94.25 40 ALA B C 1
ATOM 3554 O O . ALA B 1 40 ? -2.229 -56.812 -14.484 1 94.25 40 ALA B O 1
ATOM 3555 N N . GLU B 1 41 ? -3.043 -54.781 -15.086 1 96.25 41 GLU B N 1
ATOM 3556 C CA . GLU B 1 41 ? -1.783 -54.312 -15.656 1 96.25 41 GLU B CA 1
ATOM 3557 C C . GLU B 1 41 ? -0.803 -53.906 -14.57 1 96.25 41 GLU B C 1
ATOM 3559 O O . GLU B 1 41 ? -1.121 -53.031 -13.75 1 96.25 41 GLU B O 1
ATOM 3564 N N . VAL B 1 42 ? 0.421 -54.469 -14.586 1 96.56 42 VAL B N 1
ATOM 3565 C CA . VAL B 1 42 ? 1.318 -54.281 -13.453 1 96.56 42 VAL B CA 1
ATOM 3566 C C . VAL B 1 42 ? 2.484 -53.406 -13.844 1 96.56 42 VAL B C 1
ATOM 3568 O O . VAL B 1 42 ? 3.102 -53.594 -14.898 1 96.56 42 VAL B O 1
ATOM 3571 N N . TYR B 1 43 ? 2.732 -52.375 -13.055 1 97.5 43 TYR B N 1
ATOM 3572 C CA . TYR B 1 43 ? 3.941 -51.562 -13.102 1 97.5 43 TYR B CA 1
ATOM 3573 C C . TYR B 1 43 ? 4.785 -51.781 -11.852 1 97.5 43 TYR B C 1
ATOM 3575 O O . TYR B 1 43 ? 4.355 -51.438 -10.742 1 97.5 43 TYR B O 1
ATOM 3583 N N . ASP B 1 44 ? 5.965 -52.312 -12.016 1 97.31 44 ASP B N 1
ATOM 3584 C CA . ASP B 1 44 ? 6.902 -52.406 -10.906 1 97.31 44 ASP B CA 1
ATOM 3585 C C . ASP B 1 44 ? 7.684 -51.125 -10.734 1 97.31 44 ASP B C 1
ATOM 3587 O O . ASP B 1 44 ? 8.531 -50.781 -11.562 1 97.31 44 ASP B O 1
ATOM 3591 N N . LEU B 1 45 ? 7.469 -50.469 -9.617 1 97.88 45 LEU B N 1
ATOM 3592 C CA . LEU B 1 45 ? 8.039 -49.156 -9.43 1 97.88 45 LEU B CA 1
ATOM 3593 C C . LEU B 1 45 ? 9.469 -49.25 -8.891 1 97.88 45 LEU B C 1
ATOM 3595 O O . LEU B 1 45 ? 10.211 -48.25 -8.93 1 97.88 45 LEU B O 1
ATOM 3599 N N . LYS B 1 46 ? 9.852 -50.438 -8.383 1 96.81 46 LYS B N 1
ATOM 3600 C CA . LYS B 1 46 ? 11.219 -50.719 -7.941 1 96.81 46 LYS B CA 1
ATOM 3601 C C . LYS B 1 46 ? 11.695 -49.656 -6.941 1 96.81 46 LYS B C 1
ATOM 3603 O O . LYS B 1 46 ? 12.805 -49.156 -7.062 1 96.81 46 LYS B O 1
ATOM 3608 N N . GLY B 1 47 ? 10.781 -49.219 -6.043 1 96.88 47 GLY B N 1
ATOM 3609 C CA . GLY B 1 47 ? 11.148 -48.344 -4.938 1 96.88 47 GLY B CA 1
ATOM 3610 C C . GLY B 1 47 ? 11.016 -46.875 -5.266 1 96.88 47 GLY B C 1
ATOM 3611 O O . GLY B 1 47 ? 11.281 -46 -4.422 1 96.88 47 GLY B O 1
ATOM 3612 N N . LYS B 1 48 ? 10.594 -46.5 -6.457 1 98.38 48 LYS B N 1
ATOM 3613 C CA . LYS B 1 48 ? 10.398 -45.094 -6.82 1 98.38 48 LYS B CA 1
ATOM 3614 C C . LYS B 1 48 ? 9.297 -44.469 -5.977 1 98.38 48 LYS B C 1
ATOM 3616 O O . LYS B 1 48 ? 8.453 -45.156 -5.418 1 98.38 48 LYS B O 1
ATOM 3621 N N . LEU B 1 49 ? 9.367 -43.156 -5.867 1 98.69 49 LEU B N 1
ATOM 3622 C CA . LEU B 1 49 ? 8.391 -42.406 -5.09 1 98.69 49 LEU B CA 1
ATOM 3623 C C . LEU B 1 49 ? 7.051 -42.344 -5.816 1 98.69 49 LEU B C 1
ATOM 3625 O O . LEU B 1 49 ? 6.996 -42 -7 1 98.69 49 LEU B O 1
ATOM 3629 N N . LEU B 1 50 ? 6.008 -42.75 -5.199 1 98.75 50 LEU B N 1
ATOM 3630 C CA . LEU B 1 50 ? 4.641 -42.562 -5.676 1 98.75 50 LEU B CA 1
ATOM 3631 C C . LEU B 1 50 ? 3.92 -41.5 -4.832 1 98.75 50 LEU B C 1
ATOM 3633 O O . LEU B 1 50 ? 3.738 -41.688 -3.627 1 98.75 50 LEU B O 1
ATOM 3637 N N . ALA B 1 51 ? 3.545 -40.375 -5.438 1 98.56 51 ALA B N 1
ATOM 3638 C CA . ALA B 1 51 ? 2.928 -39.25 -4.762 1 98.56 51 ALA B CA 1
ATOM 3639 C C . ALA B 1 51 ? 1.619 -38.844 -5.438 1 98.56 51 ALA B C 1
ATOM 3641 O O . ALA B 1 51 ? 1.319 -39.312 -6.543 1 98.56 51 ALA B O 1
ATOM 3642 N N . PRO B 1 52 ? 0.728 -38.062 -4.656 1 98.31 52 PRO B N 1
ATOM 3643 C CA . PRO B 1 52 ? -0.366 -37.438 -5.398 1 98.31 52 PRO B CA 1
ATOM 3644 C C . PRO B 1 52 ? 0.123 -36.656 -6.609 1 98.31 52 PRO B C 1
ATOM 3646 O O . PRO B 1 52 ? 1.197 -36.062 -6.566 1 98.31 52 PRO B O 1
ATOM 3649 N N . GLY B 1 53 ? -0.669 -36.719 -7.734 1 98.75 53 GLY B N 1
ATOM 3650 C CA . GLY B 1 53 ? -0.337 -35.844 -8.836 1 98.75 53 GLY B CA 1
ATOM 3651 C C . GLY B 1 53 ? -0.164 -34.406 -8.406 1 98.75 53 GLY B C 1
ATOM 3652 O O . GLY B 1 53 ? -0.931 -33.875 -7.578 1 98.75 53 GLY B O 1
ATOM 3653 N N . LEU B 1 54 ? 0.875 -33.719 -8.867 1 98.88 54 LEU B N 1
ATOM 3654 C CA . LEU B 1 54 ? 1.133 -32.344 -8.5 1 98.88 54 LEU B CA 1
ATOM 3655 C C . LEU B 1 54 ? 0.043 -31.406 -9.047 1 98.88 54 LEU B C 1
ATOM 3657 O O . LEU B 1 54 ? -0.689 -31.797 -9.969 1 98.88 54 LEU B O 1
ATOM 3661 N N . VAL B 1 55 ? -0.129 -30.25 -8.383 1 98.94 55 VAL B N 1
ATOM 3662 C CA . VAL B 1 55 ? -1.112 -29.234 -8.75 1 98.94 55 VAL B CA 1
ATOM 3663 C C . VAL B 1 55 ? -0.407 -27.922 -9.031 1 98.94 55 VAL B C 1
ATOM 3665 O O . VAL B 1 55 ? 0.286 -27.375 -8.164 1 98.94 55 VAL B O 1
ATOM 3668 N N . ASP B 1 56 ? -0.515 -27.422 -10.242 1 98.94 56 ASP B N 1
ATOM 3669 C CA . ASP B 1 56 ? 0.063 -26.141 -10.617 1 98.94 56 ASP B CA 1
ATOM 3670 C C . ASP B 1 56 ? -1.028 -25.109 -10.906 1 98.94 56 ASP B C 1
ATOM 3672 O O . ASP B 1 56 ? -1.668 -25.156 -11.961 1 98.94 56 ASP B O 1
ATOM 3676 N N . ILE B 1 57 ? -1.114 -24.094 -10.078 1 98.88 57 ILE B N 1
ATOM 3677 C CA . ILE B 1 57 ? -2.244 -23.172 -10.234 1 98.88 57 ILE B CA 1
ATOM 3678 C C . ILE B 1 57 ? -1.859 -22.031 -11.164 1 98.88 57 ILE B C 1
ATOM 3680 O O . ILE B 1 57 ? -2.635 -21.094 -11.359 1 98.88 57 ILE B O 1
ATOM 3684 N N . HIS B 1 58 ? -0.65 -22.062 -11.797 1 98.88 58 HIS B N 1
ATOM 3685 C CA . HIS B 1 58 ? -0.203 -20.922 -12.594 1 98.88 58 HIS B CA 1
ATOM 3686 C C . HIS B 1 58 ? 0.544 -21.375 -13.844 1 98.88 58 HIS B C 1
ATOM 3688 O O . HIS B 1 58 ? 1.767 -21.547 -13.812 1 98.88 58 HIS B O 1
ATOM 3694 N N . GLU B 1 59 ? -0.154 -21.5 -14.953 1 98.75 59 GLU B N 1
ATOM 3695 C CA . GLU B 1 59 ? 0.452 -21.828 -16.234 1 98.75 59 GLU B CA 1
ATOM 3696 C C . GLU B 1 59 ? -0.14 -21 -17.375 1 98.75 59 GLU B C 1
ATOM 3698 O O . GLU B 1 59 ? -1.228 -20.438 -17.219 1 98.75 59 GLU B O 1
ATOM 3703 N N . HIS B 1 60 ? 0.575 -20.891 -18.469 1 98.69 60 HIS B N 1
ATOM 3704 C CA . HIS B 1 60 ? 0.117 -20.266 -19.703 1 98.69 60 HIS B CA 1
ATOM 3705 C C . HIS B 1 60 ? 0.144 -21.25 -20.859 1 98.69 60 HIS B C 1
ATOM 3707 O O . HIS B 1 60 ? 1.204 -21.781 -21.219 1 98.69 60 HIS B O 1
ATOM 3713 N N . TYR B 1 61 ? -0.964 -21.531 -21.578 1 97.5 61 TYR B N 1
ATOM 3714 C CA . TYR B 1 61 ? -0.98 -22.5 -22.656 1 97.5 61 TYR B CA 1
ATOM 3715 C C . TYR B 1 61 ? -1.173 -21.828 -24 1 97.5 61 TYR B C 1
ATOM 3717 O O . TYR B 1 61 ? -1.058 -22.469 -25.047 1 97.5 61 TYR B O 1
ATOM 3725 N N . ARG B 1 62 ? -1.447 -20.625 -24.125 1 98.19 62 ARG B N 1
ATOM 3726 C CA . ARG B 1 62 ? -1.339 -19.766 -25.297 1 98.19 62 ARG B CA 1
ATOM 3727 C C . ARG B 1 62 ? -2.42 -20.094 -26.328 1 98.19 62 ARG B C 1
ATOM 3729 O O . ARG B 1 62 ? -2.369 -19.625 -27.469 1 98.19 62 ARG B O 1
ATOM 3736 N N . GLU B 1 63 ? -3.301 -21.031 -26.047 1 98.56 63 GLU B N 1
ATOM 3737 C CA . GLU B 1 63 ? -4.398 -21.422 -26.922 1 98.56 63 GLU B CA 1
ATOM 3738 C C . GLU B 1 63 ? -5.75 -21.047 -26.312 1 98.56 63 GLU B C 1
ATOM 3740 O O . GLU B 1 63 ? -6.047 -21.422 -25.188 1 98.56 63 GLU B O 1
ATOM 3745 N N . PRO B 1 64 ? -6.52 -20.328 -27.094 1 98.38 64 PRO B N 1
ATOM 3746 C CA . PRO B 1 64 ? -6.398 -19.969 -28.5 1 98.38 64 PRO B CA 1
ATOM 3747 C C . PRO B 1 64 ? -5.504 -18.75 -28.734 1 98.38 64 PRO B C 1
ATOM 3749 O O . PRO B 1 64 ? -5.016 -18.141 -27.766 1 98.38 64 PRO B O 1
ATOM 3752 N N . GLY B 1 65 ? -5.207 -18.422 -30.031 1 98.5 65 GLY B N 1
ATOM 3753 C CA . GLY B 1 65 ? -4.645 -17.156 -30.453 1 98.5 65 GLY B CA 1
ATOM 3754 C C . GLY B 1 65 ? -3.146 -17.203 -30.688 1 98.5 65 GLY B C 1
ATOM 3755 O O . GLY B 1 65 ? -2.617 -16.484 -31.531 1 98.5 65 GLY B O 1
ATOM 3756 N N . PHE B 1 66 ? -2.436 -18.062 -29.922 1 98.31 66 PHE B N 1
ATOM 3757 C CA . PHE B 1 66 ? -0.98 -18.078 -30.016 1 98.31 66 PHE B CA 1
ATOM 3758 C C . PHE B 1 66 ? -0.469 -19.516 -30.062 1 98.31 66 PHE B C 1
ATOM 3760 O O . PHE B 1 66 ? 0.465 -19.875 -29.344 1 98.31 66 PHE B O 1
ATOM 3767 N N . THR B 1 67 ? -1.033 -20.344 -30.875 1 98.31 67 THR B N 1
ATOM 3768 C CA . THR B 1 67 ? -0.787 -21.781 -30.922 1 98.31 67 THR B CA 1
ATOM 3769 C C . THR B 1 67 ? 0.631 -22.062 -31.406 1 98.31 67 THR B C 1
ATOM 3771 O O . THR B 1 67 ? 1.146 -23.172 -31.203 1 98.31 67 THR B O 1
ATOM 3774 N N . TYR B 1 68 ? 1.278 -21.062 -32.031 1 98.06 68 TYR B N 1
ATOM 3775 C CA . TYR B 1 68 ? 2.664 -21.25 -32.469 1 98.06 68 TYR B CA 1
ATOM 3776 C C . TYR B 1 68 ? 3.594 -21.297 -31.25 1 98.06 68 TYR B C 1
ATOM 3778 O O . TYR B 1 68 ? 4.707 -21.828 -31.328 1 98.06 68 TYR B O 1
ATOM 3786 N N . LYS B 1 69 ? 3.152 -20.766 -30.141 1 98.5 69 LYS B N 1
ATOM 3787 C CA . LYS B 1 69 ? 3.922 -20.781 -28.906 1 98.5 69 LYS B CA 1
ATOM 3788 C C . LYS B 1 69 ? 3.682 -22.078 -28.125 1 98.5 69 LYS B C 1
ATOM 3790 O O . LYS B 1 69 ? 4.617 -22.672 -27.594 1 98.5 69 LYS B O 1
ATOM 3795 N N . GLU B 1 70 ? 2.438 -22.469 -28.031 1 98.5 70 GLU B N 1
ATOM 3796 C CA . GLU B 1 70 ? 1.99 -23.656 -27.297 1 98.5 70 GLU B CA 1
ATOM 3797 C C . GLU B 1 70 ? 0.521 -23.953 -27.578 1 98.5 70 GLU B C 1
ATOM 3799 O O . GLU B 1 70 ? -0.232 -23.062 -27.984 1 98.5 70 GLU B O 1
ATOM 3804 N N . THR B 1 71 ? 0.103 -25.203 -27.438 1 98.69 71 THR B N 1
ATOM 3805 C CA . THR B 1 71 ? -1.298 -25.609 -27.469 1 98.69 71 THR B CA 1
ATOM 3806 C C . THR B 1 71 ? -1.697 -26.266 -26.156 1 98.69 71 THR B C 1
ATOM 3808 O O . THR B 1 71 ? -0.837 -26.625 -25.344 1 98.69 71 THR B O 1
ATOM 3811 N N . ILE B 1 72 ? -3.008 -26.375 -25.953 1 98.88 72 ILE B N 1
ATOM 3812 C CA . ILE B 1 72 ? -3.506 -27.062 -24.766 1 98.88 72 ILE B CA 1
ATOM 3813 C C . ILE B 1 72 ? -2.988 -28.5 -24.75 1 98.88 72 ILE B C 1
ATOM 3815 O O . ILE B 1 72 ? -2.592 -29.016 -23.703 1 98.88 72 ILE B O 1
ATOM 3819 N N . LYS B 1 73 ? -2.918 -29.109 -25.875 1 98.81 73 LYS B N 1
ATOM 3820 C CA . LYS B 1 73 ? -2.43 -30.484 -25.984 1 98.81 73 LYS B CA 1
ATOM 3821 C C . LYS B 1 73 ? -0.967 -30.578 -25.562 1 98.81 73 LYS B C 1
ATOM 3823 O O . LYS B 1 73 ? -0.631 -31.328 -24.641 1 98.81 73 LYS B O 1
ATOM 3828 N N . THR B 1 74 ? -0.114 -29.797 -26.188 1 98.81 74 THR B N 1
ATOM 3829 C CA . THR B 1 74 ? 1.312 -29.906 -25.891 1 98.81 74 THR B CA 1
ATOM 3830 C C . THR B 1 74 ? 1.624 -29.406 -24.484 1 98.81 74 THR B C 1
ATOM 3832 O O . THR B 1 74 ? 2.48 -29.953 -23.797 1 98.81 74 THR B O 1
ATOM 3835 N N . GLY B 1 75 ? 0.917 -28.328 -24.078 1 98.81 75 GLY B N 1
ATOM 3836 C CA . GLY B 1 75 ? 1.108 -27.844 -22.719 1 98.81 75 GLY B CA 1
ATOM 3837 C C . GLY B 1 75 ? 0.729 -28.844 -21.656 1 98.81 75 GLY B C 1
ATOM 3838 O O . GLY B 1 75 ? 1.437 -29 -20.656 1 98.81 75 GLY B O 1
ATOM 3839 N N . SER B 1 76 ? -0.409 -29.531 -21.828 1 98.88 76 SER B N 1
ATOM 3840 C CA . SER B 1 76 ? -0.851 -30.531 -20.859 1 98.88 76 SER B CA 1
ATOM 3841 C C . SER B 1 76 ? 0.046 -31.766 -20.891 1 98.88 76 SER B C 1
ATOM 3843 O O . SER B 1 76 ? 0.278 -32.406 -19.859 1 98.88 76 SER B O 1
ATOM 3845 N N . GLU B 1 77 ? 0.575 -32.125 -22.031 1 98.88 77 GLU B N 1
ATOM 3846 C CA . GLU B 1 77 ? 1.554 -33.219 -22.125 1 98.88 77 GLU B CA 1
ATOM 3847 C C . GLU B 1 77 ? 2.836 -32.875 -21.375 1 98.88 77 GLU B C 1
ATOM 3849 O O . GLU B 1 77 ? 3.402 -33.688 -20.672 1 98.88 77 GLU B O 1
ATOM 3854 N N . ALA B 1 78 ? 3.258 -31.594 -21.609 1 98.88 78 ALA B N 1
ATOM 3855 C CA . ALA B 1 78 ? 4.422 -31.109 -20.875 1 98.88 78 ALA B CA 1
ATOM 3856 C C . ALA B 1 78 ? 4.191 -31.188 -19.359 1 98.88 78 ALA B C 1
ATOM 3858 O O . ALA B 1 78 ? 5.074 -31.625 -18.609 1 98.88 78 ALA B O 1
ATOM 3859 N N . ALA B 1 79 ? 3.006 -30.781 -18.938 1 98.94 79 ALA B N 1
ATOM 3860 C CA . ALA B 1 79 ? 2.662 -30.844 -17.516 1 98.94 79 ALA B CA 1
ATOM 3861 C C . ALA B 1 79 ? 2.711 -32.281 -17.016 1 98.94 79 ALA B C 1
ATOM 3863 O O . ALA B 1 79 ? 3.23 -32.531 -15.922 1 98.94 79 ALA B O 1
ATOM 3864 N N . SER B 1 80 ? 2.182 -33.219 -17.75 1 98.88 80 SER B N 1
ATOM 3865 C CA . SER B 1 80 ? 2.18 -34.625 -17.359 1 98.88 80 SER B CA 1
ATOM 3866 C C . SER B 1 80 ? 3.6 -35.156 -17.203 1 98.88 80 SER B C 1
ATOM 3868 O O . SER B 1 80 ? 3.877 -35.969 -16.297 1 98.88 80 SER B O 1
ATOM 3870 N N . ARG B 1 81 ? 4.492 -34.688 -18.047 1 98.81 81 ARG B N 1
ATOM 3871 C CA . ARG B 1 81 ? 5.891 -35.094 -17.938 1 98.81 81 ARG B CA 1
ATOM 3872 C C . ARG B 1 81 ? 6.516 -34.531 -16.656 1 98.81 81 ARG B C 1
ATOM 3874 O O . ARG B 1 81 ? 7.496 -35.094 -16.156 1 98.81 81 ARG B O 1
ATOM 3881 N N . GLY B 1 82 ? 5.973 -33.469 -16.188 1 98.81 82 GLY B N 1
ATOM 3882 C CA . GLY B 1 82 ? 6.449 -32.906 -14.93 1 98.81 82 GLY B CA 1
ATOM 3883 C C . GLY B 1 82 ? 5.797 -33.531 -13.711 1 98.81 82 GLY B C 1
ATOM 3884 O O . GLY B 1 82 ? 6.145 -33.188 -12.578 1 98.81 82 GLY B O 1
ATOM 3885 N N . GLY B 1 83 ? 4.855 -34.406 -13.891 1 98.88 83 GLY B N 1
ATOM 3886 C CA . GLY B 1 83 ? 4.172 -35.062 -12.789 1 98.88 83 GLY B CA 1
ATOM 3887 C C . GLY B 1 83 ? 2.924 -34.344 -12.336 1 98.88 83 GLY B C 1
ATOM 3888 O O . GLY B 1 83 ? 2.35 -34.656 -11.297 1 98.88 83 GLY B O 1
ATOM 3889 N N . PHE B 1 84 ? 2.523 -33.312 -13.117 1 98.94 84 PHE B N 1
ATOM 3890 C CA . PHE B 1 84 ? 1.311 -32.562 -12.789 1 98.94 84 PHE B CA 1
ATOM 3891 C C . PHE B 1 84 ? 0.078 -33.281 -13.328 1 98.94 84 PHE B C 1
ATOM 3893 O O . PHE B 1 84 ? 0.08 -33.75 -14.469 1 98.94 84 PHE B O 1
ATOM 3900 N N . THR B 1 85 ? -0.958 -33.375 -12.5 1 98.94 85 THR B N 1
ATOM 3901 C CA . THR B 1 85 ? -2.215 -34 -12.922 1 98.94 85 THR B CA 1
ATOM 3902 C C . THR B 1 85 ? -3.33 -32.938 -12.953 1 98.94 85 THR B C 1
ATOM 3904 O O . THR B 1 85 ? -4.391 -33.188 -13.539 1 98.94 85 THR B O 1
ATOM 3907 N N . THR B 1 86 ? -3.139 -31.844 -12.305 1 98.94 86 THR B N 1
ATOM 3908 C CA . THR B 1 86 ? -4.074 -30.719 -12.297 1 98.94 86 THR B CA 1
ATOM 3909 C C . THR B 1 86 ? -3.344 -29.406 -12.531 1 98.94 86 THR B C 1
ATOM 3911 O O . THR B 1 86 ? -2.363 -29.094 -11.852 1 98.94 86 THR B O 1
ATOM 3914 N N . VAL B 1 87 ? -3.795 -28.672 -13.562 1 98.88 87 VAL B N 1
ATOM 3915 C CA . VAL B 1 87 ? -3.18 -27.375 -13.852 1 98.88 87 VAL B CA 1
ATOM 3916 C C . VAL B 1 87 ? -4.262 -26.312 -14.031 1 98.88 87 VAL B C 1
ATOM 3918 O O . VAL B 1 87 ? -5.414 -26.641 -14.328 1 98.88 87 VAL B O 1
ATOM 3921 N N . CYS B 1 88 ? -3.91 -25.078 -13.727 1 98.88 88 CYS B N 1
ATOM 3922 C CA . CYS B 1 88 ? -4.777 -23.922 -13.953 1 98.88 88 CYS B CA 1
ATOM 3923 C C . CYS B 1 88 ? -4.129 -22.938 -14.906 1 98.88 88 CYS B C 1
ATOM 3925 O O . CYS B 1 88 ? -2.959 -22.594 -14.75 1 98.88 88 CYS B O 1
ATOM 3927 N N . THR B 1 89 ? -4.891 -22.531 -15.922 1 98.81 89 THR B N 1
ATOM 3928 C CA . THR B 1 89 ? -4.281 -21.672 -16.938 1 98.81 89 THR B CA 1
ATOM 3929 C C . THR B 1 89 ? -4.82 -20.25 -16.859 1 98.81 89 THR B C 1
ATOM 3931 O O . THR B 1 89 ? -6.004 -20.047 -16.594 1 98.81 89 THR B O 1
ATOM 3934 N N . MET B 1 90 ? -3.949 -19.312 -17.078 1 98.81 90 MET B N 1
ATOM 3935 C CA . MET B 1 90 ? -4.254 -17.891 -17.031 1 98.81 90 MET B CA 1
ATOM 3936 C C . MET B 1 90 ? -5.031 -17.453 -18.266 1 98.81 90 MET B C 1
ATOM 3938 O O . MET B 1 90 ? -4.996 -18.125 -19.297 1 98.81 90 MET B O 1
ATOM 3942 N N . PRO B 1 91 ? -5.672 -16.375 -18.188 1 98.62 91 PRO B N 1
ATOM 3943 C CA . PRO B 1 91 ? -6.625 -16 -19.234 1 98.62 91 PRO B CA 1
ATOM 3944 C C . PRO B 1 91 ? -5.996 -15.133 -20.312 1 98.62 91 PRO B C 1
ATOM 3946 O O . PRO B 1 91 ? -6.707 -14.547 -21.141 1 98.62 91 PRO B O 1
ATOM 3949 N N . ASN B 1 92 ? -4.68 -14.977 -20.328 1 97.62 92 ASN B N 1
ATOM 3950 C CA . ASN B 1 92 ? -4.039 -14.094 -21.297 1 97.62 92 ASN B CA 1
ATOM 3951 C C . ASN B 1 92 ? -3.865 -14.781 -22.656 1 97.62 92 ASN B C 1
ATOM 3953 O O . ASN B 1 92 ? -2.742 -14.938 -23.141 1 97.62 92 ASN B O 1
ATOM 3957 N N . VAL B 1 93 ? -4.984 -15.156 -23.281 1 98.44 93 VAL B N 1
ATOM 3958 C CA . VAL B 1 93 ? -5.098 -15.75 -24.609 1 98.44 93 VAL B CA 1
ATOM 3959 C C . VAL B 1 93 ? -5.945 -14.852 -25.5 1 98.44 93 VAL B C 1
ATOM 3961 O O . VAL B 1 93 ? -6.406 -13.797 -25.078 1 98.44 93 VAL B O 1
ATOM 3964 N N . ASP B 1 94 ? -6.008 -15.289 -26.766 1 98.31 94 ASP B N 1
ATOM 3965 C CA . ASP B 1 94 ? -6.777 -14.508 -27.719 1 98.31 94 ASP B CA 1
ATOM 3966 C C . ASP B 1 94 ? -7.789 -15.383 -28.453 1 98.31 94 ASP B C 1
ATOM 3968 O O . ASP B 1 94 ? -7.414 -16.266 -29.234 1 98.31 94 ASP B O 1
ATOM 3972 N N . PRO B 1 95 ? -9.078 -15.125 -28.328 1 98.38 95 PRO B N 1
ATOM 3973 C CA . PRO B 1 95 ? -9.664 -14.062 -27.5 1 98.38 95 PRO B CA 1
ATOM 3974 C C . PRO B 1 95 ? -9.523 -14.32 -26 1 98.38 95 PRO B C 1
ATOM 3976 O O . PRO B 1 95 ? -9.383 -15.477 -25.578 1 98.38 95 PRO B O 1
ATOM 3979 N N . ILE B 1 96 ? -9.594 -13.195 -25.203 1 98.69 96 ILE B N 1
ATOM 3980 C CA . ILE B 1 96 ? -9.531 -13.242 -23.734 1 98.69 96 ILE B CA 1
ATOM 3981 C C . ILE B 1 96 ? -10.859 -13.742 -23.188 1 98.69 96 ILE B C 1
ATOM 3983 O O . ILE B 1 96 ? -11.922 -13.281 -23.594 1 98.69 96 ILE B O 1
ATOM 3987 N N . PRO B 1 97 ? -10.852 -14.734 -22.328 1 98.5 97 PRO B N 1
ATOM 3988 C CA . PRO B 1 97 ? -12.094 -15.211 -21.719 1 98.5 97 PRO B CA 1
ATOM 3989 C C . PRO B 1 97 ? -12.602 -14.281 -20.609 1 98.5 97 PRO B C 1
ATOM 3991 O O . PRO B 1 97 ? -12.695 -14.688 -19.453 1 98.5 97 PRO B O 1
ATOM 3994 N N . ASP B 1 98 ? -13.055 -13.078 -21 1 98.69 98 ASP B N 1
ATOM 3995 C CA . ASP B 1 98 ? -13.461 -12.039 -20.062 1 98.69 98 ASP B CA 1
ATOM 3996 C C . ASP B 1 98 ? -14.969 -11.797 -20.141 1 98.69 98 ASP B C 1
ATOM 3998 O O . ASP B 1 98 ? -15.469 -10.82 -19.578 1 98.69 98 ASP B O 1
ATOM 4002 N N . ASP B 1 99 ? -15.648 -12.617 -20.859 1 98.56 99 ASP B N 1
ATOM 4003 C CA . ASP B 1 99 ? -17.109 -12.664 -20.875 1 98.56 99 ASP B CA 1
ATOM 4004 C C . ASP B 1 99 ? -17.609 -14.109 -20.922 1 98.56 99 ASP B C 1
ATOM 4006 O O . ASP B 1 99 ? -16.828 -15.039 -21.125 1 98.56 99 ASP B O 1
ATOM 4010 N N . LEU B 1 100 ? -18.906 -14.281 -20.672 1 98.69 100 LEU B N 1
ATOM 4011 C CA . LEU B 1 100 ? -19.5 -15.602 -20.469 1 98.69 100 LEU B CA 1
ATOM 4012 C C . LEU B 1 100 ? -19.281 -16.469 -21.703 1 98.69 100 LEU B C 1
ATOM 4014 O O . LEU B 1 100 ? -18.828 -17.609 -21.594 1 98.69 100 LEU B O 1
ATOM 4018 N N . GLU B 1 101 ? -19.562 -15.961 -22.875 1 98.75 101 GLU B N 1
ATOM 4019 C CA . GLU B 1 101 ? -19.484 -16.734 -24.109 1 98.75 101 GLU B CA 1
ATOM 4020 C C . GLU B 1 101 ? -18.062 -17.203 -24.391 1 98.75 101 GLU B C 1
ATOM 4022 O O . GLU B 1 101 ? -17.828 -18.375 -24.656 1 98.75 101 GLU B O 1
ATOM 4027 N N . THR B 1 102 ? -17.172 -16.281 -24.344 1 98.81 102 THR B N 1
ATOM 4028 C CA . THR B 1 102 ? -15.773 -16.609 -24.625 1 98.81 102 THR B CA 1
ATOM 4029 C C . THR B 1 102 ? -15.219 -17.562 -23.562 1 98.81 102 THR B C 1
ATOM 4031 O O . THR B 1 102 ? -14.422 -18.453 -23.875 1 98.81 102 THR B O 1
ATOM 4034 N N . PHE B 1 103 ? -15.648 -17.391 -22.375 1 98.88 103 PHE B N 1
ATOM 4035 C CA . PHE B 1 103 ? -15.188 -18.25 -21.281 1 98.88 103 PHE B CA 1
ATOM 4036 C C . PHE B 1 103 ? -15.672 -19.672 -21.469 1 98.88 103 PHE B C 1
ATOM 4038 O O . PHE B 1 103 ? -14.898 -20.625 -21.312 1 98.88 103 PHE B O 1
ATOM 4045 N N . GLU B 1 104 ? -16.906 -19.812 -21.781 1 98.81 104 GLU B N 1
ATOM 4046 C CA . GLU B 1 104 ? -17.453 -21.141 -22.016 1 98.81 104 GLU B CA 1
ATOM 4047 C C . GLU B 1 104 ? -16.734 -21.844 -23.156 1 98.81 104 GLU B C 1
ATOM 4049 O O . GLU B 1 104 ? -16.484 -23.047 -23.078 1 98.81 104 GLU B O 1
ATOM 4054 N N . LYS B 1 105 ? -16.438 -21.078 -24.156 1 98.75 105 LYS B N 1
ATOM 4055 C CA . LYS B 1 105 ? -15.695 -21.641 -25.281 1 98.75 105 LYS B CA 1
ATOM 4056 C C . LYS B 1 105 ? -14.312 -22.109 -24.844 1 98.75 105 LYS B C 1
ATOM 4058 O O . LYS B 1 105 ? -13.836 -23.156 -25.297 1 98.75 105 LYS B O 1
ATOM 4063 N N . GLN B 1 106 ? -13.695 -21.344 -24.031 1 98.81 106 GLN B N 1
ATOM 4064 C CA . GLN B 1 106 ? -12.375 -21.703 -23.531 1 98.81 106 GLN B CA 1
ATOM 4065 C C . GLN B 1 106 ? -12.43 -23 -22.703 1 98.81 106 GLN B C 1
ATOM 4067 O O . GLN B 1 106 ? -11.57 -23.859 -22.844 1 98.81 106 GLN B O 1
ATOM 4072 N N . VAL B 1 107 ? -13.391 -23.094 -21.812 1 98.75 107 VAL B N 1
ATOM 4073 C CA . VAL B 1 107 ? -13.539 -24.266 -20.969 1 98.75 107 VAL B CA 1
ATOM 4074 C C . VAL B 1 107 ? -13.758 -25.5 -21.828 1 98.75 107 VAL B C 1
ATOM 4076 O O . VAL B 1 107 ? -13.164 -26.562 -21.594 1 98.75 107 VAL B O 1
ATOM 4079 N N . ALA B 1 108 ? -14.547 -25.344 -22.844 1 98.69 108 ALA B N 1
ATOM 4080 C CA . ALA B 1 108 ? -14.805 -26.453 -23.766 1 98.69 108 ALA B CA 1
ATOM 4081 C C . ALA B 1 108 ? -13.531 -26.859 -24.5 1 98.69 108 ALA B C 1
ATOM 4083 O O . ALA B 1 108 ? -13.273 -28.062 -24.688 1 98.69 108 ALA B O 1
ATOM 4084 N N . LEU B 1 109 ? -12.805 -25.891 -24.922 1 98.62 109 LEU B N 1
ATOM 4085 C CA . LEU B 1 109 ? -11.539 -26.141 -25.594 1 98.62 109 LEU B CA 1
ATOM 4086 C C . LEU B 1 109 ? -10.562 -26.891 -24.703 1 98.62 109 LEU B C 1
ATOM 4088 O O . LEU B 1 109 ? -9.875 -27.812 -25.156 1 98.62 109 LEU B O 1
ATOM 4092 N N . ASN B 1 110 ? -10.484 -26.5 -23.469 1 98.75 110 ASN B N 1
ATOM 4093 C CA . ASN B 1 110 ? -9.641 -27.172 -22.484 1 98.75 110 ASN B CA 1
ATOM 4094 C C . ASN B 1 110 ? -10.023 -28.641 -22.312 1 98.75 110 ASN B C 1
ATOM 4096 O O . ASN B 1 110 ? -9.156 -29.516 -22.344 1 98.75 110 ASN B O 1
ATOM 4100 N N . GLU B 1 111 ? -11.297 -28.859 -22.156 1 98.06 111 GLU B N 1
ATOM 4101 C CA . GLU B 1 111 ? -11.805 -30.203 -21.906 1 98.06 111 GLU B CA 1
ATOM 4102 C C . GLU B 1 111 ? -11.531 -31.125 -23.094 1 98.06 111 GLU B C 1
ATOM 4104 O O . GLU B 1 111 ? -11.211 -32.281 -22.906 1 98.06 111 GLU B O 1
ATOM 4109 N N . ALA B 1 112 ? -11.531 -30.594 -24.219 1 98.44 112 ALA B N 1
ATOM 4110 C CA . ALA B 1 112 ? -11.406 -31.391 -25.438 1 98.44 112 ALA B CA 1
ATOM 4111 C C . ALA B 1 112 ? -9.953 -31.75 -25.703 1 98.44 112 ALA B C 1
ATOM 4113 O O . ALA B 1 112 ? -9.664 -32.75 -26.359 1 98.44 112 ALA B O 1
ATOM 4114 N N . ASN B 1 113 ? -9.055 -30.984 -25.172 1 98.69 113 ASN B N 1
ATOM 4115 C CA . ASN B 1 113 ? -7.707 -31.109 -25.719 1 98.69 113 ASN B CA 1
ATOM 4116 C C . ASN B 1 113 ? -6.688 -31.422 -24.625 1 98.69 113 ASN B C 1
ATOM 4118 O O . ASN B 1 113 ? -5.555 -31.812 -24.922 1 98.69 113 ASN B O 1
ATOM 4122 N N . SER B 1 114 ? -7.035 -31.328 -23.406 1 98.81 114 SER B N 1
ATOM 4123 C CA . SER B 1 114 ? -6.082 -31.516 -22.312 1 98.81 114 SER B CA 1
ATOM 4124 C C . SER B 1 114 ? -5.996 -33 -21.906 1 98.81 114 SER B C 1
ATOM 4126 O O . SER B 1 114 ? -7.016 -33.688 -21.828 1 98.81 114 SER B O 1
ATOM 4128 N N . CYS B 1 115 ? -4.789 -33.469 -21.578 1 98.75 115 CYS B N 1
ATOM 4129 C CA . CYS B 1 115 ? -4.629 -34.844 -21.078 1 98.75 115 CYS B CA 1
ATOM 4130 C C . CYS B 1 115 ? -4.559 -34.844 -19.547 1 98.75 115 CYS B C 1
ATOM 4132 O O . CYS B 1 115 ? -4.484 -35.906 -18.938 1 98.75 115 CYS B O 1
ATOM 4134 N N . VAL B 1 116 ? -4.543 -33.688 -18.891 1 98.81 116 VAL B N 1
ATOM 4135 C CA . VAL B 1 116 ? -4.633 -33.531 -17.453 1 98.81 116 VAL B CA 1
ATOM 4136 C C . VAL B 1 116 ? -5.863 -32.719 -17.094 1 98.81 116 VAL B C 1
ATOM 4138 O O . VAL B 1 116 ? -6.5 -32.125 -17.969 1 98.81 116 VAL B O 1
ATOM 4141 N N . HIS B 1 117 ? -6.25 -32.688 -15.75 1 98.81 117 HIS B N 1
ATOM 4142 C CA . HIS B 1 117 ? -7.312 -31.781 -15.32 1 98.81 117 HIS B CA 1
ATOM 4143 C C . HIS B 1 117 ? -6.898 -30.312 -15.5 1 98.81 117 HIS B C 1
ATOM 4145 O O . HIS B 1 117 ? -5.824 -29.906 -15.047 1 98.81 117 HIS B O 1
ATOM 4151 N N . LEU B 1 118 ? -7.754 -29.594 -16.219 1 98.81 118 LEU B N 1
ATOM 4152 C CA . LEU B 1 118 ? -7.418 -28.203 -16.5 1 98.81 118 LEU B CA 1
ATOM 4153 C C . LEU B 1 118 ? -8.539 -27.266 -16.062 1 98.81 118 LEU B C 1
ATOM 4155 O O . LEU B 1 118 ? -9.68 -27.406 -16.5 1 98.81 118 LEU B O 1
ATOM 4159 N N . LYS B 1 119 ? -8.195 -26.359 -15.094 1 98.75 119 LYS B N 1
ATOM 4160 C CA . LYS B 1 119 ? -9.117 -25.312 -14.664 1 98.75 119 LYS B CA 1
ATOM 4161 C C . LYS B 1 119 ? -8.734 -23.969 -15.258 1 98.75 119 LYS B C 1
ATOM 4163 O O . LYS B 1 119 ? -7.547 -23.672 -15.438 1 98.75 119 LYS B O 1
ATOM 4168 N N . GLN B 1 120 ? -9.781 -23.172 -15.562 1 98.81 120 GLN B N 1
ATOM 4169 C CA . GLN B 1 120 ? -9.547 -21.906 -16.266 1 98.81 120 GLN B CA 1
ATOM 4170 C C . GLN B 1 120 ? -9.797 -20.703 -15.359 1 98.81 120 GLN B C 1
ATOM 4172 O O . GLN B 1 120 ? -10.82 -20.641 -14.68 1 98.81 120 GLN B O 1
ATOM 4177 N N . TYR B 1 121 ? -8.812 -19.781 -15.328 1 98.94 121 TYR B N 1
ATOM 4178 C CA . TYR B 1 121 ? -9.031 -18.484 -14.695 1 98.94 121 TYR B CA 1
ATOM 4179 C C . TYR B 1 121 ? -10.031 -17.641 -15.484 1 98.94 121 TYR B C 1
ATOM 4181 O O . TYR B 1 121 ? -9.992 -17.625 -16.719 1 98.94 121 TYR B O 1
ATOM 4189 N N . GLY B 1 122 ? -10.914 -17 -14.773 1 98.81 122 GLY B N 1
ATOM 4190 C CA . GLY B 1 122 ? -11.57 -15.844 -15.375 1 98.81 122 GLY B CA 1
ATOM 4191 C C . GLY B 1 122 ? -10.75 -14.57 -15.281 1 98.81 122 GLY B C 1
ATOM 4192 O O . GLY B 1 122 ? -10.023 -14.367 -14.312 1 98.81 122 GLY B O 1
ATOM 4193 N N . ALA B 1 123 ? -10.898 -13.695 -16.297 1 98.88 123 ALA B N 1
ATOM 4194 C CA . ALA B 1 123 ? -10.273 -12.375 -16.188 1 98.88 123 ALA B CA 1
ATOM 4195 C C . ALA B 1 123 ? -10.891 -11.562 -15.062 1 98.88 123 ALA B C 1
ATOM 4197 O O . ALA B 1 123 ? -12.055 -11.766 -14.703 1 98.88 123 ALA B O 1
ATOM 4198 N N . ILE B 1 124 ? -10.086 -10.648 -14.461 1 98.94 124 ILE B N 1
ATOM 4199 C CA . ILE B 1 124 ? -10.633 -9.734 -13.461 1 98.94 124 ILE B CA 1
ATOM 4200 C C . ILE B 1 124 ? -11.391 -8.602 -14.141 1 98.94 124 ILE B C 1
ATOM 4202 O O . ILE B 1 124 ? -12.469 -8.211 -13.695 1 98.94 124 ILE B O 1
ATOM 4206 N N . THR B 1 125 ? -10.766 -8.086 -15.195 1 98.88 125 THR B N 1
ATOM 4207 C CA . THR B 1 125 ? -11.359 -6.969 -15.922 1 98.88 125 THR B CA 1
ATOM 4208 C C . THR B 1 125 ? -11.438 -7.273 -17.406 1 98.88 125 THR B C 1
ATOM 4210 O O . THR B 1 125 ? -10.711 -8.133 -17.922 1 98.88 125 THR B O 1
ATOM 4213 N N . GLU B 1 126 ? -12.273 -6.543 -18.141 1 98.69 126 GLU B N 1
ATOM 4214 C CA . GLU B 1 126 ? -12.336 -6.641 -19.594 1 98.69 126 GLU B CA 1
ATOM 4215 C C . GLU B 1 126 ? -10.992 -6.301 -20.234 1 98.69 126 GLU B C 1
ATOM 4217 O O . GLU B 1 126 ? -10.305 -5.375 -19.797 1 98.69 126 GLU B O 1
ATOM 4222 N N . ASP B 1 127 ? -10.594 -7.191 -21.172 1 98.25 127 ASP B N 1
ATOM 4223 C CA . ASP B 1 127 ? -9.383 -7.004 -21.969 1 98.25 127 ASP B CA 1
ATOM 4224 C C . ASP B 1 127 ? -8.133 -7.07 -21.078 1 98.25 127 ASP B C 1
ATOM 4226 O O . ASP B 1 127 ? -7.047 -6.684 -21.516 1 98.25 127 ASP B O 1
ATOM 4230 N N . LEU B 1 128 ? -8.25 -7.422 -19.828 1 98.44 128 LEU B N 1
ATOM 4231 C CA . LEU B 1 128 ? -7.191 -7.66 -18.859 1 98.44 128 LEU B CA 1
ATOM 4232 C C . LEU B 1 128 ? -6.582 -6.344 -18.375 1 98.44 128 LEU B C 1
ATOM 4234 O O . LEU B 1 128 ? -5.836 -6.312 -17.406 1 98.44 128 LEU B O 1
ATOM 4238 N N . THR B 1 129 ? -6.914 -5.195 -19.062 1 97.88 129 THR B N 1
ATOM 4239 C CA . THR B 1 129 ? -6.215 -3.961 -18.734 1 97.88 129 THR B CA 1
ATOM 4240 C C . THR B 1 129 ? -7.207 -2.824 -18.5 1 97.88 129 THR B C 1
ATOM 4242 O O . THR B 1 129 ? -6.816 -1.723 -18.109 1 97.88 129 THR B O 1
ATOM 4245 N N . SER B 1 130 ? -8.523 -3.096 -18.781 1 98.19 130 SER B N 1
ATOM 4246 C CA . SER B 1 130 ? -9.508 -2.039 -18.594 1 98.19 130 SER B CA 1
ATOM 4247 C C . SER B 1 130 ? -9.859 -1.877 -17.109 1 98.19 130 SER B C 1
ATOM 4249 O O . SER B 1 130 ? -9.336 -2.604 -16.266 1 98.19 130 SER B O 1
ATOM 4251 N N . ASP B 1 131 ? -10.656 -0.915 -16.812 1 98.06 131 ASP B N 1
ATOM 4252 C CA . ASP B 1 131 ? -11.117 -0.703 -15.445 1 98.06 131 ASP B CA 1
ATOM 4253 C C . ASP B 1 131 ? -12.547 -1.213 -15.258 1 98.06 131 ASP B C 1
ATOM 4255 O O . ASP B 1 131 ? -13.227 -0.834 -14.305 1 98.06 131 ASP B O 1
ATOM 4259 N N . LYS B 1 132 ? -13.031 -2.029 -16.156 1 98.62 132 LYS B N 1
ATOM 4260 C CA . LYS B 1 132 ? -14.367 -2.623 -16.047 1 98.62 132 LYS B CA 1
ATOM 4261 C C . LYS B 1 132 ? -14.289 -4.059 -15.539 1 98.62 132 LYS B C 1
ATOM 4263 O O . LYS B 1 132 ? -13.898 -4.965 -16.281 1 98.62 132 LYS B O 1
ATOM 4268 N N . VAL B 1 133 ? -14.734 -4.281 -14.359 1 98.88 133 VAL B N 1
ATOM 4269 C CA . VAL B 1 133 ? -14.719 -5.602 -13.734 1 98.88 133 VAL B CA 1
ATOM 4270 C C . VAL B 1 133 ? -15.711 -6.52 -14.445 1 98.88 133 VAL B C 1
ATOM 4272 O O . VAL B 1 133 ? -16.812 -6.102 -14.797 1 98.88 133 VAL B O 1
ATOM 4275 N N . VAL B 1 134 ? -15.383 -7.711 -14.656 1 98.88 134 VAL B N 1
ATOM 4276 C CA . VAL B 1 134 ? -16.219 -8.656 -15.398 1 98.88 134 VAL B CA 1
ATOM 4277 C C . VAL B 1 134 ? -17.359 -9.141 -14.508 1 98.88 134 VAL B C 1
ATOM 4279 O O . VAL B 1 134 ? -17.375 -8.891 -13.305 1 98.88 134 VAL B O 1
ATOM 4282 N N . ASP B 1 135 ? -18.328 -9.82 -15.148 1 98.81 135 ASP B N 1
ATOM 4283 C CA . ASP B 1 135 ? -19.406 -10.484 -14.406 1 98.81 135 ASP B CA 1
ATOM 4284 C C . ASP B 1 135 ? -18.891 -11.758 -13.727 1 98.81 135 ASP B C 1
ATOM 4286 O O . ASP B 1 135 ? -19.078 -12.859 -14.25 1 98.81 135 ASP B O 1
ATOM 4290 N N . MET B 1 136 ? -18.391 -11.641 -12.516 1 98.88 136 MET B N 1
ATOM 4291 C CA . MET B 1 136 ? -17.688 -12.734 -11.836 1 98.88 136 MET B CA 1
ATOM 4292 C C . MET B 1 136 ? -18.672 -13.844 -11.461 1 98.88 136 MET B C 1
ATOM 4294 O O . MET B 1 136 ? -18.312 -15.023 -11.453 1 98.88 136 MET B O 1
ATOM 4298 N N . ALA B 1 137 ? -19.891 -13.461 -11.117 1 98.88 137 ALA B N 1
ATOM 4299 C CA . ALA B 1 137 ? -20.891 -14.461 -10.789 1 98.88 137 ALA B CA 1
ATOM 4300 C C . ALA B 1 137 ? -21.172 -15.375 -11.984 1 98.88 137 ALA B C 1
ATOM 4302 O O . ALA B 1 137 ? -21.234 -16.594 -11.836 1 98.88 137 ALA B O 1
ATOM 4303 N N . ALA B 1 138 ? -21.328 -14.773 -13.141 1 98.88 138 ALA B N 1
ATOM 4304 C CA . ALA B 1 138 ? -21.594 -15.539 -14.359 1 98.88 138 ALA B CA 1
ATOM 4305 C C . ALA B 1 138 ? -20.422 -16.453 -14.695 1 98.88 138 ALA B C 1
ATOM 4307 O O . ALA B 1 138 ? -20.609 -17.609 -15.094 1 98.88 138 ALA B O 1
ATOM 4308 N N . LEU B 1 139 ? -19.234 -15.961 -14.555 1 98.88 139 LEU B N 1
ATOM 4309 C CA . LEU B 1 139 ? -18.047 -16.75 -14.891 1 98.88 139 LEU B CA 1
ATOM 4310 C C . LEU B 1 139 ? -17.859 -17.891 -13.898 1 98.88 139 LEU B C 1
ATOM 4312 O O . LEU B 1 139 ? -17.422 -18.984 -14.273 1 98.88 139 LEU B O 1
ATOM 4316 N N . LYS B 1 140 ? -18.141 -17.594 -12.633 1 98.81 140 LYS B N 1
ATOM 4317 C CA . LYS B 1 140 ? -18.078 -18.656 -11.648 1 98.81 140 LYS B CA 1
ATOM 4318 C C . LYS B 1 140 ? -19.031 -19.797 -12.016 1 98.81 140 LYS B C 1
ATOM 4320 O O . LYS B 1 140 ? -18.656 -20.969 -11.969 1 98.81 140 LYS B O 1
ATOM 4325 N N . GLU B 1 141 ? -20.219 -19.422 -12.391 1 98.5 141 GLU B N 1
ATOM 4326 C CA . GLU B 1 141 ? -21.219 -20.422 -12.766 1 98.5 141 GLU B CA 1
ATOM 4327 C C . GLU B 1 141 ? -20.766 -21.234 -13.977 1 98.5 141 GLU B C 1
ATOM 4329 O O . GLU B 1 141 ? -21.062 -22.422 -14.094 1 98.5 141 GLU B O 1
ATOM 4334 N N . ALA B 1 142 ? -20 -20.578 -14.797 1 98.69 142 ALA B N 1
ATOM 4335 C CA . ALA B 1 142 ? -19.5 -21.219 -16.016 1 98.69 142 ALA B CA 1
ATOM 4336 C C . ALA B 1 142 ? -18.266 -22.047 -15.727 1 98.69 142 ALA B C 1
ATOM 4338 O O . ALA B 1 142 ? -17.781 -22.781 -16.594 1 98.69 142 ALA B O 1
ATOM 4339 N N . GLY B 1 143 ? -17.688 -21.938 -14.555 1 98.38 143 GLY B N 1
ATOM 4340 C CA . GLY B 1 143 ? -16.625 -22.891 -14.211 1 98.38 143 GLY B CA 1
ATOM 4341 C C . GLY B 1 143 ? -15.344 -22.203 -13.781 1 98.38 143 GLY B C 1
ATOM 4342 O O . GLY B 1 143 ? -14.344 -22.875 -13.523 1 98.38 143 GLY B O 1
ATOM 4343 N N . ALA B 1 144 ? -15.344 -20.875 -13.688 1 98.81 144 ALA B N 1
ATOM 4344 C CA . ALA B 1 144 ? -14.141 -20.203 -13.195 1 98.81 144 ALA B CA 1
ATOM 4345 C C . ALA B 1 144 ? -13.836 -20.609 -11.758 1 98.81 144 ALA B C 1
ATOM 4347 O O . ALA B 1 144 ? -14.727 -20.594 -10.898 1 98.81 144 ALA B O 1
ATOM 4348 N N . PHE B 1 145 ? -12.57 -20.953 -11.477 1 98.5 145 PHE B N 1
ATOM 4349 C CA . PHE B 1 145 ? -12.211 -21.375 -10.133 1 98.5 145 PHE B CA 1
ATOM 4350 C C . PHE B 1 145 ? -11.57 -20.219 -9.359 1 98.5 145 PHE B C 1
ATOM 4352 O O . PHE B 1 145 ? -11.438 -20.297 -8.133 1 98.5 145 PHE B O 1
ATOM 4359 N N . ALA B 1 146 ? -11.125 -19.172 -10.039 1 98.88 146 ALA B N 1
ATOM 4360 C CA . ALA B 1 146 ? -10.492 -17.953 -9.539 1 98.88 146 ALA B CA 1
ATOM 4361 C C . ALA B 1 146 ? -10.359 -16.906 -10.633 1 98.88 146 ALA B C 1
ATOM 4363 O O . ALA B 1 146 ? -10.711 -17.156 -11.789 1 98.88 146 ALA B O 1
ATOM 4364 N N . PHE B 1 147 ? -9.898 -15.68 -10.281 1 98.94 147 PHE B N 1
ATOM 4365 C CA . PHE B 1 147 ? -9.805 -14.594 -11.25 1 98.94 147 PHE B CA 1
ATOM 4366 C C . PHE B 1 147 ? -8.391 -14.023 -11.289 1 98.94 147 PHE B C 1
ATOM 4368 O O . PHE B 1 147 ? -7.746 -13.883 -10.25 1 98.94 147 PHE B O 1
ATOM 4375 N N . SER B 1 148 ? -7.902 -13.664 -12.516 1 98.88 148 SER B N 1
ATOM 4376 C CA . SER B 1 148 ? -6.582 -13.07 -12.695 1 98.88 148 SER B CA 1
ATOM 4377 C C . SER B 1 148 ? -6.492 -12.305 -14.008 1 98.88 148 SER B C 1
ATOM 4379 O O . SER B 1 148 ? -7.09 -12.711 -15.008 1 98.88 148 SER B O 1
ATOM 4381 N N . ASN B 1 149 ? -5.746 -11.156 -13.945 1 98.56 149 ASN B N 1
ATOM 4382 C CA . ASN B 1 149 ? -5.348 -10.484 -15.18 1 98.56 149 ASN B CA 1
ATOM 4383 C C . ASN B 1 149 ? -3.932 -10.867 -15.594 1 98.56 149 ASN B C 1
ATOM 4385 O O . ASN B 1 149 ? -3.312 -10.188 -16.406 1 98.56 149 ASN B O 1
ATOM 4389 N N . ASP B 1 150 ? -3.385 -11.82 -15.008 1 92.94 150 ASP B N 1
ATOM 4390 C CA . ASP B 1 150 ? -1.968 -12.148 -15.109 1 92.94 150 ASP B CA 1
ATOM 4391 C C . ASP B 1 150 ? -1.329 -11.461 -16.312 1 92.94 150 ASP B C 1
ATOM 4393 O O . ASP B 1 150 ? -1.951 -11.336 -17.375 1 92.94 150 ASP B O 1
ATOM 4397 N N . GLY B 1 151 ? -0.131 -10.992 -16.156 1 94.19 151 GLY B N 1
ATOM 4398 C CA . GLY B 1 151 ? 0.597 -10.188 -17.125 1 94.19 151 GLY B CA 1
ATOM 4399 C C . GLY B 1 151 ? 0.386 -8.695 -16.938 1 94.19 151 GLY B C 1
ATOM 4400 O O . GLY B 1 151 ? 1.151 -7.891 -17.469 1 94.19 151 GLY B O 1
ATOM 4401 N N . HIS B 1 152 ? -0.653 -8.43 -16.281 1 96.88 152 HIS B N 1
ATOM 4402 C CA . HIS B 1 152 ? -0.977 -7.031 -16.031 1 96.88 152 HIS B CA 1
ATOM 4403 C C . HIS B 1 152 ? -1.401 -6.809 -14.586 1 96.88 152 HIS B C 1
ATOM 4405 O O . HIS B 1 152 ? -2.316 -7.477 -14.094 1 96.88 152 HIS B O 1
ATOM 4411 N N . GLY B 1 153 ? -0.795 -5.875 -13.898 1 97.44 153 GLY B N 1
ATOM 4412 C CA . GLY B 1 153 ? -1.311 -5.43 -12.617 1 97.44 153 GLY B CA 1
ATOM 4413 C C . GLY B 1 153 ? -2.555 -4.57 -12.734 1 97.44 153 GLY B C 1
ATOM 4414 O O . GLY B 1 153 ? -2.781 -3.939 -13.773 1 97.44 153 GLY B O 1
ATOM 4415 N N . ILE B 1 154 ? -3.396 -4.625 -11.734 1 98.62 154 ILE B N 1
ATOM 4416 C CA . ILE B 1 154 ? -4.527 -3.705 -11.688 1 98.62 154 ILE B CA 1
ATOM 4417 C C . ILE B 1 154 ? -4.059 -2.328 -11.219 1 98.62 154 ILE B C 1
ATOM 4419 O O . ILE B 1 154 ? -3.645 -2.162 -10.07 1 98.62 154 ILE B O 1
ATOM 4423 N N . GLN B 1 155 ? -4.207 -1.329 -12.078 1 98.12 155 GLN B N 1
ATOM 4424 C CA . GLN B 1 155 ? -3.531 -0.056 -11.844 1 98.12 155 GLN B CA 1
ATOM 4425 C C . GLN B 1 155 ? -4.332 0.829 -10.898 1 98.12 155 GLN B C 1
ATOM 4427 O O . GLN B 1 155 ? -3.764 1.488 -10.023 1 98.12 155 GLN B O 1
ATOM 4432 N N . GLN B 1 156 ? -5.641 0.819 -10.977 1 98.12 156 GLN B N 1
ATOM 4433 C CA . GLN B 1 156 ? -6.453 1.699 -10.148 1 98.12 156 GLN B CA 1
ATOM 4434 C C . GLN B 1 156 ? -6.922 0.984 -8.883 1 98.12 156 GLN B C 1
ATOM 4436 O O . GLN B 1 156 ? -7.496 -0.103 -8.953 1 98.12 156 GLN B O 1
ATOM 4441 N N . ALA B 1 157 ? -6.73 1.646 -7.777 1 98.69 157 ALA B N 1
ATOM 4442 C CA . ALA B 1 157 ? -7.168 1.071 -6.508 1 98.69 157 ALA B CA 1
ATOM 4443 C C . ALA B 1 157 ? -8.672 0.844 -6.496 1 98.69 157 ALA B C 1
ATOM 4445 O O . ALA B 1 157 ? -9.156 -0.156 -5.957 1 98.69 157 ALA B O 1
ATOM 4446 N N . GLY B 1 158 ? -9.422 1.772 -7.07 1 98.62 158 GLY B N 1
ATOM 4447 C CA . GLY B 1 158 ? -10.867 1.63 -7.137 1 98.62 158 GLY B CA 1
ATOM 4448 C C . GLY B 1 158 ? -11.312 0.396 -7.898 1 98.62 158 GLY B C 1
ATOM 4449 O O . GLY B 1 158 ? -12.25 -0.292 -7.484 1 98.62 158 GLY B O 1
ATOM 4450 N N . THR B 1 159 ? -10.633 0.11 -8.992 1 98.81 159 THR B N 1
ATOM 4451 C CA . THR B 1 159 ? -10.922 -1.08 -9.781 1 98.81 159 THR B CA 1
ATOM 4452 C C . THR B 1 159 ? -10.633 -2.348 -8.984 1 98.81 159 THR B C 1
ATOM 4454 O O . THR B 1 159 ? -11.43 -3.281 -8.977 1 98.81 159 THR B O 1
ATOM 4457 N N . MET B 1 160 ? -9.5 -2.387 -8.328 1 98.88 160 MET B N 1
ATOM 4458 C CA . MET B 1 160 ? -9.141 -3.543 -7.512 1 98.88 160 MET B CA 1
ATOM 4459 C C . MET B 1 160 ? -10.141 -3.738 -6.379 1 98.88 160 MET B C 1
ATOM 4461 O O . MET B 1 160 ? -10.547 -4.863 -6.09 1 98.88 160 MET B O 1
ATOM 4465 N N . TYR B 1 161 ? -10.539 -2.656 -5.715 1 98.88 161 TYR B N 1
ATOM 4466 C CA . TYR B 1 161 ? -11.5 -2.717 -4.617 1 98.88 161 TYR B CA 1
ATOM 4467 C C . TYR B 1 161 ? -12.82 -3.316 -5.078 1 98.88 161 TYR B C 1
ATOM 4469 O O . TYR B 1 161 ? -13.367 -4.203 -4.422 1 98.88 161 TYR B O 1
ATOM 4477 N N . GLU B 1 162 ? -13.312 -2.811 -6.195 1 98.81 162 GLU B N 1
ATOM 4478 C CA . GLU B 1 162 ? -14.539 -3.354 -6.766 1 98.81 162 GLU B CA 1
ATOM 4479 C C . GLU B 1 162 ? -14.391 -4.836 -7.094 1 98.81 162 GLU B C 1
ATOM 4481 O O . GLU B 1 162 ? -15.266 -5.641 -6.781 1 98.81 162 GLU B O 1
ATOM 4486 N N . ALA B 1 163 ? -13.273 -5.195 -7.723 1 98.94 163 ALA B N 1
ATOM 4487 C CA . ALA B 1 163 ? -13 -6.586 -8.086 1 98.94 163 ALA B CA 1
ATOM 4488 C C . ALA B 1 163 ? -12.977 -7.48 -6.844 1 98.94 163 ALA B C 1
ATOM 4490 O O . ALA B 1 163 ? -13.555 -8.57 -6.848 1 98.94 163 ALA B O 1
ATOM 4491 N N . MET B 1 164 ? -12.32 -6.992 -5.832 1 98.94 164 MET B N 1
ATOM 4492 C CA . MET B 1 164 ? -12.211 -7.758 -4.594 1 98.94 164 MET B CA 1
ATOM 4493 C C . MET B 1 164 ? -13.578 -7.938 -3.943 1 98.94 164 MET B C 1
ATOM 4495 O O . MET B 1 164 ? -13.875 -9 -3.404 1 98.94 164 MET B O 1
ATOM 4499 N N . GLN B 1 165 ? -14.398 -6.871 -3.953 1 98.88 165 GLN B N 1
ATOM 4500 C CA . GLN B 1 165 ? -15.75 -6.988 -3.41 1 98.88 165 GLN B CA 1
ATOM 4501 C C . GLN B 1 165 ? -16.547 -8.062 -4.148 1 98.88 165 GLN B C 1
ATOM 4503 O O . GLN B 1 165 ? -17.203 -8.891 -3.52 1 98.88 165 GLN B O 1
ATOM 4508 N N . GLU B 1 166 ? -16.516 -8.031 -5.492 1 98.88 166 GLU B N 1
ATOM 4509 C CA . GLU B 1 166 ? -17.266 -8.992 -6.297 1 98.88 166 GLU B CA 1
ATOM 4510 C C . GLU B 1 166 ? -16.75 -10.414 -6.086 1 98.88 166 GLU B C 1
ATOM 4512 O O . GLU B 1 166 ? -17.531 -11.352 -5.98 1 98.88 166 GLU B O 1
ATOM 4517 N N . ALA B 1 167 ? -15.453 -10.602 -6.027 1 98.94 167 ALA B N 1
ATOM 4518 C CA . ALA B 1 167 ? -14.852 -11.922 -5.812 1 98.94 167 ALA B CA 1
ATOM 4519 C C . ALA B 1 167 ? -15.227 -12.469 -4.438 1 98.94 167 ALA B C 1
ATOM 4521 O O . ALA B 1 167 ? -15.508 -13.664 -4.297 1 98.94 167 ALA B O 1
ATOM 4522 N N . ALA B 1 168 ? -15.156 -11.594 -3.438 1 98.88 168 ALA B N 1
ATOM 4523 C CA . ALA B 1 168 ? -15.562 -12.008 -2.094 1 98.88 168 ALA B CA 1
ATOM 4524 C C . ALA B 1 168 ? -17 -12.484 -2.074 1 98.88 168 ALA B C 1
ATOM 4526 O O . ALA B 1 168 ? -17.328 -13.484 -1.422 1 98.88 168 ALA B O 1
ATOM 4527 N N . LYS B 1 169 ? -17.875 -11.742 -2.754 1 98.69 169 LYS B N 1
ATOM 4528 C CA . LYS B 1 169 ? -19.297 -12.078 -2.822 1 98.69 169 LYS B CA 1
ATOM 4529 C C . LYS B 1 169 ? -19.5 -13.477 -3.402 1 98.69 169 LYS B C 1
ATOM 4531 O O . LYS B 1 169 ? -20.375 -14.219 -2.945 1 98.69 169 LYS B O 1
ATOM 4536 N N . VAL B 1 170 ? -18.75 -13.836 -4.422 1 98.62 170 VAL B N 1
ATOM 4537 C CA . VAL B 1 170 ? -18.953 -15.125 -5.082 1 98.62 170 VAL B CA 1
ATOM 4538 C C . VAL B 1 170 ? -18.078 -16.188 -4.438 1 98.62 170 VAL B C 1
ATOM 4540 O O . VAL B 1 170 ? -18.156 -17.359 -4.785 1 98.62 170 VAL B O 1
ATOM 4543 N N . GLY B 1 171 ? -17.172 -15.805 -3.531 1 98.69 171 GLY B N 1
ATOM 4544 C CA . GLY B 1 171 ? -16.375 -16.75 -2.752 1 98.69 171 GLY B CA 1
ATOM 4545 C C . GLY B 1 171 ? -15.172 -17.281 -3.506 1 98.69 171 GLY B C 1
ATOM 4546 O O . GLY B 1 171 ? -14.758 -18.422 -3.293 1 98.69 171 GLY B O 1
ATOM 4547 N N . LEU B 1 172 ? -14.609 -16.5 -4.441 1 98.88 172 LEU B N 1
ATOM 4548 C CA . LEU B 1 172 ? -13.438 -16.922 -5.203 1 98.88 172 LEU B CA 1
ATOM 4549 C C . LEU B 1 172 ? -12.273 -15.969 -4.992 1 98.88 172 LEU B C 1
ATOM 4551 O O . LEU B 1 172 ? -12.461 -14.852 -4.504 1 98.88 172 LEU B O 1
ATOM 4555 N N . ALA B 1 173 ? -11.125 -16.391 -5.359 1 98.94 173 ALA B N 1
ATOM 4556 C CA . ALA B 1 173 ? -9.898 -15.648 -5.09 1 98.94 173 ALA B CA 1
ATOM 4557 C C . ALA B 1 173 ? -9.594 -14.656 -6.215 1 98.94 173 ALA B C 1
ATOM 4559 O O . ALA B 1 173 ? -9.977 -14.883 -7.367 1 98.94 173 ALA B O 1
ATOM 4560 N N . ILE B 1 174 ? -8.961 -13.562 -5.848 1 98.94 174 ILE B N 1
ATOM 4561 C CA . ILE B 1 174 ? -8.242 -12.688 -6.773 1 98.94 174 ILE B CA 1
ATOM 4562 C C . ILE B 1 174 ? -6.758 -13.047 -6.773 1 98.94 174 ILE B C 1
ATOM 4564 O O . ILE B 1 174 ? -6.078 -12.898 -5.754 1 98.94 174 ILE B O 1
ATOM 4568 N N . CYS B 1 175 ? -6.246 -13.531 -7.895 1 98.94 175 CYS B N 1
ATOM 4569 C CA . CYS B 1 175 ? -4.836 -13.875 -8.055 1 98.94 175 CYS B CA 1
ATOM 4570 C C . CYS B 1 175 ? -4.109 -12.812 -8.875 1 98.94 175 CYS B C 1
ATOM 4572 O O . CYS B 1 175 ? -4.281 -12.742 -10.094 1 98.94 175 CYS B O 1
ATOM 4574 N N . GLU B 1 176 ? -3.236 -12.102 -8.219 1 98.69 176 GLU B N 1
ATOM 4575 C CA . GLU B 1 176 ? -2.752 -10.859 -8.812 1 98.69 176 GLU B CA 1
ATOM 4576 C C . GLU B 1 176 ? -1.294 -10.992 -9.25 1 98.69 176 GLU B C 1
ATOM 4578 O O . GLU B 1 176 ? -0.44 -11.406 -8.461 1 98.69 176 GLU B O 1
ATOM 4583 N N . HIS B 1 177 ? -1.049 -10.773 -10.602 1 98.62 177 HIS B N 1
ATOM 4584 C CA . HIS B 1 177 ? 0.273 -10.344 -11.047 1 98.62 177 HIS B CA 1
ATOM 4585 C C . HIS B 1 177 ? 0.576 -8.922 -10.602 1 98.62 177 HIS B C 1
ATOM 4587 O O . HIS B 1 177 ? 0.062 -7.961 -11.18 1 98.62 177 HIS B O 1
ATOM 4593 N N . ILE B 1 178 ? 1.4 -8.797 -9.656 1 98.75 178 ILE B N 1
ATOM 4594 C CA . ILE B 1 178 ? 1.561 -7.523 -8.969 1 98.75 178 ILE B CA 1
ATOM 4595 C C . ILE B 1 178 ? 2.611 -6.68 -9.688 1 98.75 178 ILE B C 1
ATOM 4597 O O . ILE B 1 178 ? 3.795 -7.023 -9.695 1 98.75 178 ILE B O 1
ATOM 4601 N N . GLN B 1 179 ? 2.191 -5.602 -10.242 1 98.31 179 GLN B N 1
ATOM 4602 C CA . GLN B 1 179 ? 3.068 -4.699 -10.984 1 98.31 179 GLN B CA 1
ATOM 4603 C C . GLN B 1 179 ? 2.43 -3.324 -11.156 1 98.31 179 GLN B C 1
ATOM 4605 O O . GLN B 1 179 ? 1.404 -3.188 -11.828 1 98.31 179 GLN B O 1
ATOM 4610 N N . ASP B 1 180 ? 2.988 -2.334 -10.539 1 98.44 180 ASP B N 1
ATOM 4611 C CA . ASP B 1 180 ? 2.623 -0.949 -10.82 1 98.44 180 ASP B CA 1
ATOM 4612 C C . ASP B 1 180 ? 3.328 -0.441 -12.078 1 98.44 180 ASP B C 1
ATOM 4614 O O . ASP B 1 180 ? 4.555 -0.31 -12.094 1 98.44 180 ASP B O 1
ATOM 4618 N N . ASP B 1 181 ? 2.6 -0.09 -13.078 1 97.69 181 ASP B N 1
ATOM 4619 C CA . ASP B 1 181 ? 3.164 0.228 -14.383 1 97.69 181 ASP B CA 1
ATOM 4620 C C . ASP B 1 181 ? 3.947 1.537 -14.344 1 97.69 181 ASP B C 1
ATOM 4622 O O . ASP B 1 181 ? 4.859 1.747 -15.141 1 97.69 181 ASP B O 1
ATOM 4626 N N . SER B 1 182 ? 3.553 2.381 -13.414 1 97.38 182 SER B N 1
ATOM 4627 C CA . SER B 1 182 ? 4.246 3.662 -13.328 1 97.38 182 SER B CA 1
ATOM 4628 C C . SER B 1 182 ? 5.641 3.498 -12.727 1 97.38 182 SER B C 1
ATOM 4630 O O . SER B 1 182 ? 6.465 4.41 -12.805 1 97.38 182 SER B O 1
ATOM 4632 N N . LEU B 1 183 ? 5.992 2.328 -12.211 1 97.56 183 LEU B N 1
ATOM 4633 C CA . LEU B 1 183 ? 7.285 2.045 -11.602 1 97.56 183 LEU B CA 1
ATOM 4634 C C . LEU B 1 183 ? 8.047 0.999 -12.398 1 97.56 183 LEU B C 1
ATOM 4636 O O . LEU B 1 183 ? 9.195 0.677 -12.07 1 97.56 183 LEU B O 1
ATOM 4640 N N . TYR B 1 184 ? 7.422 0.452 -13.367 1 92.69 184 TYR B N 1
ATOM 4641 C CA . TYR B 1 184 ? 7.938 -0.621 -14.211 1 92.69 184 TYR B CA 1
ATOM 4642 C C . TYR B 1 184 ? 9.07 -0.118 -15.102 1 92.69 184 TYR B C 1
ATOM 4644 O O . TYR B 1 184 ? 10.047 -0.832 -15.336 1 92.69 184 TYR B O 1
ATOM 4652 N N . HIS B 1 185 ? 9.07 1.089 -15.641 1 89.06 185 HIS B N 1
ATOM 4653 C CA . HIS B 1 185 ? 10.062 1.798 -16.438 1 89.06 185 HIS B CA 1
ATOM 4654 C C . HIS B 1 185 ? 10.453 0.99 -17.672 1 89.06 185 HIS B C 1
ATOM 4656 O O . HIS B 1 185 ? 11.617 0.992 -18.078 1 89.06 185 HIS B O 1
ATOM 4662 N N . HIS B 1 186 ? 9.562 0.098 -18.156 1 92.25 186 HIS B N 1
ATOM 4663 C CA . HIS B 1 186 ? 9.812 -0.746 -19.328 1 92.25 186 HIS B CA 1
ATOM 4664 C C . HIS B 1 186 ? 11.086 -1.559 -19.156 1 92.25 186 HIS B C 1
ATOM 4666 O O . HIS B 1 186 ? 11.891 -1.661 -20.078 1 92.25 186 HIS B O 1
ATOM 4672 N N . GLY B 1 187 ? 11.289 -1.998 -17.953 1 96.94 187 GLY B N 1
ATOM 4673 C CA . GLY B 1 187 ? 12.461 -2.801 -17.641 1 96.94 187 GLY B CA 1
ATOM 4674 C C . GLY B 1 187 ? 12.391 -4.203 -18.219 1 96.94 187 GLY B C 1
ATOM 4675 O O . GLY B 1 187 ? 11.312 -4.668 -18.594 1 96.94 187 GLY B O 1
ATOM 4676 N N . VAL B 1 188 ? 13.625 -4.844 -18.328 1 98 188 VAL B N 1
ATOM 4677 C CA . VAL B 1 188 ? 13.672 -6.168 -18.938 1 98 188 VAL B CA 1
ATOM 4678 C C . VAL B 1 188 ? 14.352 -7.152 -18 1 98 188 VAL B C 1
ATOM 4680 O O . VAL B 1 188 ? 14.422 -8.352 -18.281 1 98 188 VAL B O 1
ATOM 4683 N N . MET B 1 189 ? 14.828 -6.68 -16.906 1 98.12 189 MET B N 1
ATOM 4684 C CA . MET B 1 189 ? 15.414 -7.453 -15.82 1 98.12 189 MET B CA 1
ATOM 4685 C C . MET B 1 189 ? 15.359 -6.672 -14.508 1 98.12 189 MET B C 1
ATOM 4687 O O . MET B 1 189 ? 14.789 -5.582 -14.453 1 98.12 189 MET B O 1
ATOM 4691 N N . ASN B 1 190 ? 15.867 -7.191 -13.477 1 98.19 190 ASN B N 1
ATOM 4692 C CA . ASN B 1 190 ? 15.836 -6.523 -12.18 1 98.19 190 ASN B CA 1
ATOM 4693 C C . ASN B 1 190 ? 16.672 -5.25 -12.188 1 98.19 190 ASN B C 1
ATOM 4695 O O . ASN B 1 190 ? 17.812 -5.254 -12.641 1 98.19 190 ASN B O 1
ATOM 4699 N N . ALA B 1 191 ? 16.078 -4.164 -11.695 1 97.44 191 ALA B N 1
ATOM 4700 C CA . ALA B 1 191 ? 16.891 -2.967 -11.484 1 97.44 191 ALA B CA 1
ATOM 4701 C C . ALA B 1 191 ? 17.953 -3.197 -10.398 1 97.44 191 ALA B C 1
ATOM 4703 O O . ALA B 1 191 ? 17.609 -3.588 -9.281 1 97.44 191 ALA B O 1
ATOM 4704 N N . GLY B 1 192 ? 19.141 -3.082 -10.75 1 93.81 192 GLY B N 1
ATOM 4705 C CA . GLY B 1 192 ? 20.234 -3.305 -9.812 1 93.81 192 GLY B CA 1
ATOM 4706 C C . GLY B 1 192 ? 21.594 -3.436 -10.492 1 93.81 192 GLY B C 1
ATOM 4707 O O . GLY B 1 192 ? 21.781 -2.947 -11.609 1 93.81 192 GLY B O 1
ATOM 4708 N N . LYS B 1 193 ? 22.547 -4.023 -9.766 1 94.69 193 LYS B N 1
ATOM 4709 C CA . LYS B 1 193 ? 23.938 -4.086 -10.195 1 94.69 193 LYS B CA 1
ATOM 4710 C C . LYS B 1 193 ? 24.078 -4.812 -11.531 1 94.69 193 LYS B C 1
ATOM 4712 O O . LYS B 1 193 ? 24.828 -4.375 -12.406 1 94.69 193 LYS B O 1
ATOM 4717 N N . LYS B 1 194 ? 23.344 -5.938 -11.695 1 96.94 194 LYS B N 1
ATOM 4718 C CA . LYS B 1 194 ? 23.453 -6.738 -12.914 1 96.94 194 LYS B CA 1
ATOM 4719 C C . LYS B 1 194 ? 22.938 -5.977 -14.125 1 96.94 194 LYS B C 1
ATOM 4721 O O . LYS B 1 194 ? 23.531 -6.031 -15.203 1 96.94 194 LYS B O 1
ATOM 4726 N N . ALA B 1 195 ? 21.812 -5.312 -14.008 1 97.5 195 ALA B N 1
ATOM 4727 C CA . ALA B 1 195 ? 21.266 -4.496 -15.086 1 97.5 195 ALA B CA 1
ATOM 4728 C C . ALA B 1 195 ? 22.25 -3.404 -15.5 1 97.5 195 ALA B C 1
ATOM 4730 O O . ALA B 1 195 ? 22.438 -3.141 -16.688 1 97.5 195 ALA B O 1
ATOM 4731 N N . GLU B 1 196 ? 22.875 -2.766 -14.516 1 96.75 196 GLU B N 1
ATOM 4732 C CA . GLU B 1 196 ? 23.875 -1.732 -14.789 1 96.75 196 GLU B CA 1
ATOM 4733 C C . GLU B 1 196 ? 25.062 -2.301 -15.547 1 96.75 196 GLU B C 1
ATOM 4735 O O . GLU B 1 196 ? 25.531 -1.698 -16.516 1 96.75 196 GLU B O 1
ATOM 4740 N N . GLU B 1 197 ? 25.484 -3.393 -15.086 1 97.19 197 GLU B N 1
ATOM 4741 C CA . GLU B 1 197 ? 26.625 -4.066 -15.719 1 97.19 197 GLU B CA 1
ATOM 4742 C C . GLU B 1 197 ? 26.328 -4.371 -17.188 1 97.19 197 GLU B C 1
ATOM 4744 O O . GLU B 1 197 ? 27.219 -4.23 -18.047 1 97.19 197 GLU B O 1
ATOM 4749 N N . LEU B 1 198 ? 25.125 -4.75 -17.469 1 97.31 198 LEU B N 1
ATOM 4750 C CA . LEU B 1 198 ? 24.781 -5.199 -18.812 1 97.31 198 LEU B CA 1
ATOM 4751 C C . LEU B 1 198 ? 24.219 -4.051 -19.641 1 97.31 198 LEU B C 1
ATOM 4753 O O . LEU B 1 198 ? 23.984 -4.203 -20.828 1 97.31 198 LEU B O 1
ATOM 4757 N N . GLY B 1 199 ? 24.047 -2.898 -18.984 1 97.19 199 GLY B N 1
ATOM 4758 C CA . GLY B 1 199 ? 23.5 -1.748 -19.688 1 97.19 199 GLY B CA 1
ATOM 4759 C C . GLY B 1 199 ? 22.047 -1.949 -20.109 1 97.19 199 GLY B C 1
ATOM 4760 O O . GLY B 1 199 ? 21.656 -1.51 -21.188 1 97.19 199 GLY B O 1
ATOM 4761 N N . LEU B 1 200 ? 21.281 -2.705 -19.359 1 97.94 200 LEU B N 1
ATOM 4762 C CA . LEU B 1 200 ? 19.891 -3.018 -19.672 1 97.94 200 LEU B CA 1
ATOM 4763 C C . LEU B 1 200 ? 18.938 -2.318 -18.703 1 97.94 200 LEU B C 1
ATOM 4765 O O . LEU B 1 200 ? 19.266 -2.129 -17.531 1 97.94 200 LEU B O 1
ATOM 4769 N N . PRO B 1 201 ? 17.766 -1.854 -19.172 1 97.62 201 PRO B N 1
ATOM 4770 C CA . PRO B 1 201 ? 16.812 -1.227 -18.266 1 97.62 201 PRO B CA 1
ATOM 4771 C C . PRO B 1 201 ? 16.25 -2.203 -17.234 1 97.62 201 PRO B C 1
ATOM 4773 O O . PRO B 1 201 ? 15.953 -3.355 -17.562 1 97.62 201 PRO B O 1
ATOM 4776 N N . GLY B 1 202 ? 16.094 -1.707 -16.016 1 97.62 202 GLY B N 1
ATOM 4777 C CA . GLY B 1 202 ? 15.695 -2.572 -14.922 1 97.62 202 GLY B CA 1
ATOM 4778 C C . GLY B 1 202 ? 14.289 -2.295 -14.43 1 97.62 202 GLY B C 1
ATOM 4779 O O . GLY B 1 202 ? 13.773 -1.186 -14.594 1 97.62 202 GLY B O 1
ATOM 4780 N N . ILE B 1 203 ? 13.641 -3.281 -13.883 1 97.94 203 ILE B N 1
ATOM 4781 C CA . ILE B 1 203 ? 12.359 -3.191 -13.195 1 97.94 203 ILE B CA 1
ATOM 4782 C C . ILE B 1 203 ? 12.594 -2.979 -11.703 1 97.94 203 ILE B C 1
ATOM 4784 O O . ILE B 1 203 ? 13.219 -3.812 -11.039 1 97.94 203 ILE B O 1
ATOM 4788 N N . LEU B 1 204 ? 12.031 -1.912 -11.188 1 97.88 204 LEU B N 1
ATOM 4789 C CA . LEU B 1 204 ? 12.195 -1.616 -9.773 1 97.88 204 LEU B CA 1
ATOM 4790 C C . LEU B 1 204 ? 11.438 -2.623 -8.914 1 97.88 204 LEU B C 1
ATOM 4792 O O . LEU B 1 204 ? 10.305 -2.992 -9.242 1 97.88 204 LEU B O 1
ATOM 4796 N N . GLY B 1 205 ? 12.078 -3.041 -7.754 1 98.19 205 GLY B N 1
ATOM 4797 C CA . GLY B 1 205 ? 11.406 -3.924 -6.82 1 98.19 205 GLY B CA 1
ATOM 4798 C C . GLY B 1 205 ? 10.133 -3.326 -6.254 1 98.19 205 GLY B C 1
ATOM 4799 O O . GLY B 1 205 ? 9.148 -4.039 -6.039 1 98.19 205 GLY B O 1
ATOM 4800 N N . VAL B 1 206 ? 10.094 -2.033 -6.098 1 98.44 206 VAL B N 1
ATOM 4801 C CA . VAL B 1 206 ? 8.961 -1.339 -5.488 1 98.44 206 VAL B CA 1
ATOM 4802 C C . VAL B 1 206 ? 7.75 -1.413 -6.414 1 98.44 206 VAL B C 1
ATOM 4804 O O . VAL B 1 206 ? 6.617 -1.183 -5.984 1 98.44 206 VAL B O 1
ATOM 4807 N N . SER B 1 207 ? 7.996 -1.705 -7.688 1 98.44 207 SER B N 1
ATOM 4808 C CA . SER B 1 207 ? 6.871 -1.92 -8.594 1 98.44 207 SER B CA 1
ATOM 4809 C C . SER B 1 207 ? 5.957 -3.029 -8.086 1 98.44 207 SER B C 1
ATOM 4811 O O . SER B 1 207 ? 4.742 -2.975 -8.273 1 98.44 207 SER B O 1
ATOM 4813 N N . GLU B 1 208 ? 6.512 -4.027 -7.457 1 98.75 208 GLU B N 1
ATOM 4814 C CA . GLU B 1 208 ? 5.773 -5.137 -6.867 1 98.75 208 GLU B CA 1
ATOM 4815 C C . GLU B 1 208 ? 5.297 -4.797 -5.457 1 98.75 208 GLU B C 1
ATOM 4817 O O . GLU B 1 208 ? 4.098 -4.816 -5.184 1 98.75 208 GLU B O 1
ATOM 4822 N N . SER B 1 209 ? 6.203 -4.363 -4.605 1 98.88 209 SER B N 1
ATOM 4823 C CA . SER B 1 209 ? 5.914 -4.273 -3.178 1 98.88 209 SER B CA 1
ATOM 4824 C C . SER B 1 209 ? 4.949 -3.131 -2.881 1 98.88 209 SER B C 1
ATOM 4826 O O . SER B 1 209 ? 4.109 -3.236 -1.983 1 98.88 209 SER B O 1
ATOM 4828 N N . ALA B 1 210 ? 5.039 -2.039 -3.617 1 98.81 210 ALA B N 1
ATOM 4829 C CA . ALA B 1 210 ? 4.148 -0.906 -3.381 1 98.81 210 ALA B CA 1
ATOM 4830 C C . ALA B 1 210 ? 2.701 -1.271 -3.701 1 98.81 210 ALA B C 1
ATOM 4832 O O . ALA B 1 210 ? 1.791 -0.963 -2.926 1 98.81 210 ALA B O 1
ATOM 4833 N N . GLN B 1 211 ? 2.506 -1.877 -4.836 1 98.88 211 GLN B N 1
ATOM 4834 C CA . GLN B 1 211 ? 1.148 -2.275 -5.191 1 98.88 211 GLN B CA 1
ATOM 4835 C C . GLN B 1 211 ? 0.619 -3.344 -4.242 1 98.88 211 GLN B C 1
ATOM 4837 O O . GLN B 1 211 ? -0.564 -3.344 -3.895 1 98.88 211 GLN B O 1
ATOM 4842 N N . LEU B 1 212 ? 1.51 -4.289 -3.854 1 98.94 212 LEU B N 1
ATOM 4843 C CA . LEU B 1 212 ? 1.099 -5.309 -2.893 1 98.94 212 LEU B CA 1
ATOM 4844 C C . LEU B 1 212 ? 0.595 -4.668 -1.604 1 98.94 212 LEU B C 1
ATOM 4846 O O . LEU B 1 212 ? -0.442 -5.066 -1.069 1 98.94 212 LEU B O 1
ATOM 4850 N N . ALA B 1 213 ? 1.299 -3.691 -1.13 1 98.94 213 ALA B N 1
ATOM 4851 C CA . ALA B 1 213 ? 0.906 -3.014 0.102 1 98.94 213 ALA B CA 1
ATOM 4852 C C . ALA B 1 213 ? -0.496 -2.424 -0.019 1 98.94 213 ALA B C 1
ATOM 4854 O O . ALA B 1 213 ? -1.329 -2.598 0.874 1 98.94 213 ALA B O 1
ATOM 4855 N N . ARG B 1 214 ? -0.723 -1.722 -1.079 1 98.88 214 ARG B N 1
ATOM 4856 C CA . ARG B 1 214 ? -2.047 -1.187 -1.378 1 98.88 214 ARG B CA 1
ATOM 4857 C C . ARG B 1 214 ? -3.098 -2.291 -1.369 1 98.88 214 ARG B C 1
ATOM 4859 O O . ARG B 1 214 ? -4.141 -2.16 -0.722 1 98.88 214 ARG B O 1
ATOM 4866 N N . ASP B 1 215 ? -2.799 -3.365 -2.055 1 98.94 215 ASP B N 1
ATOM 4867 C CA . ASP B 1 215 ? -3.773 -4.434 -2.254 1 98.94 215 ASP B CA 1
ATOM 4868 C C . ASP B 1 215 ? -4.086 -5.145 -0.941 1 98.94 215 ASP B C 1
ATOM 4870 O O . ASP B 1 215 ? -5.211 -5.598 -0.726 1 98.94 215 ASP B O 1
ATOM 4874 N N . LEU B 1 216 ? -3.113 -5.305 -0.103 1 98.94 216 LEU B N 1
ATOM 4875 C CA . LEU B 1 216 ? -3.334 -5.977 1.174 1 98.94 216 LEU B CA 1
ATOM 4876 C C . LEU B 1 216 ? -4.328 -5.199 2.031 1 98.94 216 LEU B C 1
ATOM 4878 O O . LEU B 1 216 ? -5.16 -5.797 2.719 1 98.94 216 LEU B O 1
ATOM 4882 N N . VAL B 1 217 ? -4.262 -3.857 1.979 1 98.94 217 VAL B N 1
ATOM 4883 C CA . VAL B 1 217 ? -5.215 -3.027 2.711 1 98.94 217 VAL B CA 1
ATOM 4884 C C . VAL B 1 217 ? -6.617 -3.232 2.146 1 98.94 217 VAL B C 1
ATOM 4886 O O . VAL B 1 217 ? -7.586 -3.365 2.902 1 98.94 217 VAL B O 1
ATOM 4889 N N . LEU B 1 218 ? -6.727 -3.271 0.857 1 98.94 218 LEU B N 1
ATOM 4890 C CA . LEU B 1 218 ? -8.016 -3.492 0.21 1 98.94 218 LEU B CA 1
ATOM 4891 C C . LEU B 1 218 ? -8.547 -4.887 0.525 1 98.94 218 LEU B C 1
ATOM 4893 O O . LEU B 1 218 ? -9.758 -5.062 0.715 1 98.94 218 LEU B O 1
ATOM 4897 N N . ALA B 1 219 ? -7.625 -5.887 0.533 1 98.94 219 ALA B N 1
ATOM 4898 C CA . ALA B 1 219 ? -8.016 -7.254 0.869 1 98.94 219 ALA B CA 1
ATOM 4899 C C . ALA B 1 219 ? -8.562 -7.332 2.291 1 98.94 219 ALA B C 1
ATOM 4901 O O . ALA B 1 219 ? -9.547 -8.031 2.545 1 98.94 219 ALA B O 1
ATOM 4902 N N . GLN B 1 220 ? -7.93 -6.672 3.209 1 98.88 220 GLN B N 1
ATOM 4903 C CA . GLN B 1 220 ? -8.43 -6.625 4.578 1 98.88 220 GLN B CA 1
ATOM 4904 C C . GLN B 1 220 ? -9.844 -6.059 4.629 1 98.88 220 GLN B C 1
ATOM 4906 O O . GLN B 1 220 ? -10.719 -6.605 5.309 1 98.88 220 GLN B O 1
ATOM 4911 N N . ALA B 1 221 ? -10.086 -4.988 3.916 1 98.62 221 ALA B N 1
ATOM 4912 C CA . ALA B 1 221 ? -11.359 -4.273 3.943 1 98.62 221 ALA B CA 1
ATOM 4913 C C . ALA B 1 221 ? -12.477 -5.117 3.336 1 98.62 221 ALA B C 1
ATOM 4915 O O . ALA B 1 221 ? -13.641 -5.008 3.744 1 98.62 221 ALA B O 1
ATOM 4916 N N . THR B 1 222 ? -12.211 -5.988 2.348 1 98.75 222 THR B N 1
ATOM 4917 C CA . THR B 1 222 ? -13.242 -6.699 1.603 1 98.75 222 THR B CA 1
ATOM 4918 C C . THR B 1 222 ? -13.391 -8.125 2.115 1 98.75 222 THR B C 1
ATOM 4920 O O . THR B 1 222 ? -14.398 -8.781 1.851 1 98.75 222 THR B O 1
ATOM 4923 N N . GLY B 1 223 ? -12.312 -8.641 2.717 1 98.75 223 GLY B N 1
ATOM 4924 C CA . GLY B 1 223 ? -12.32 -10.016 3.189 1 98.75 223 GLY B CA 1
ATOM 4925 C C . GLY B 1 223 ? -12.062 -11.023 2.088 1 98.75 223 GLY B C 1
ATOM 4926 O O . GLY B 1 223 ? -12.141 -12.234 2.316 1 98.75 223 GLY B O 1
ATOM 4927 N N . VAL B 1 224 ? -11.695 -10.586 0.931 1 98.94 224 VAL B N 1
ATOM 4928 C CA . VAL B 1 224 ? -11.477 -11.453 -0.221 1 98.94 224 VAL B CA 1
ATOM 4929 C C . VAL B 1 224 ? -10.273 -12.359 0.028 1 98.94 224 VAL B C 1
ATOM 4931 O O . VAL B 1 224 ? -9.391 -12.023 0.821 1 98.94 224 VAL B O 1
ATOM 4934 N N . HIS B 1 225 ? -10.266 -13.562 -0.533 1 98.94 225 HIS B N 1
ATOM 4935 C CA . HIS B 1 225 ? -9.023 -14.312 -0.673 1 98.94 225 HIS B CA 1
ATOM 4936 C C . HIS B 1 225 ? -8.109 -13.68 -1.715 1 98.94 225 HIS B C 1
ATOM 4938 O O . HIS B 1 225 ? -8.352 -13.797 -2.918 1 98.94 225 HIS B O 1
ATOM 4944 N N . TYR B 1 226 ? -7.172 -12.992 -1.269 1 98.94 226 TYR B N 1
ATOM 4945 C CA . TYR B 1 226 ? -6.172 -12.375 -2.139 1 98.94 226 TYR B CA 1
ATOM 4946 C C . TYR B 1 226 ? -4.945 -13.273 -2.275 1 98.94 226 TYR B C 1
ATOM 4948 O O . TYR B 1 226 ? -4.344 -13.672 -1.273 1 98.94 226 TYR B O 1
ATOM 4956 N N . HIS B 1 227 ? -4.574 -13.594 -3.49 1 99 227 HIS B N 1
ATOM 4957 C CA . HIS B 1 227 ? -3.414 -14.438 -3.746 1 99 227 HIS B CA 1
ATOM 4958 C C . HIS B 1 227 ? -2.338 -13.68 -4.52 1 99 227 HIS B C 1
ATOM 4960 O O . HIS B 1 227 ? -2.582 -13.211 -5.629 1 99 227 HIS B O 1
ATOM 4966 N N . ALA B 1 228 ? -1.171 -13.547 -3.904 1 98.94 228 ALA B N 1
ATOM 4967 C CA . ALA B 1 228 ? -0.028 -12.891 -4.539 1 98.94 228 ALA B CA 1
ATOM 4968 C C . ALA B 1 228 ? 0.734 -13.859 -5.434 1 98.94 228 ALA B C 1
ATOM 4970 O O . ALA B 1 228 ? 1.409 -14.766 -4.941 1 98.94 228 ALA B O 1
ATOM 4971 N N . CYS B 1 229 ? 0.625 -13.594 -6.711 1 98.88 229 CYS B N 1
ATOM 4972 C CA . CYS B 1 229 ? 1.272 -14.492 -7.66 1 98.88 229 CYS B CA 1
ATOM 4973 C C . CYS B 1 229 ? 2.777 -14.25 -7.699 1 98.88 229 CYS B C 1
ATOM 4975 O O . CYS B 1 229 ? 3.232 -13.117 -7.586 1 98.88 229 CYS B O 1
ATOM 4977 N N . HIS B 1 230 ? 3.562 -15.273 -7.891 1 98.69 230 HIS B N 1
ATOM 4978 C CA . HIS B 1 230 ? 4.988 -15.344 -8.18 1 98.69 230 HIS B CA 1
ATOM 4979 C C . HIS B 1 230 ? 5.742 -14.18 -7.531 1 98.69 230 HIS B C 1
ATOM 4981 O O . HIS B 1 230 ? 6.441 -13.43 -8.219 1 98.69 230 HIS B O 1
ATOM 4987 N N . VAL B 1 231 ? 5.613 -14.102 -6.227 1 98.75 231 VAL B N 1
ATOM 4988 C CA . VAL B 1 231 ? 6.293 -13.094 -5.422 1 98.75 231 VAL B CA 1
ATOM 4989 C C . VAL B 1 231 ? 7.797 -13.156 -5.664 1 98.75 231 VAL B C 1
ATOM 4991 O O . VAL B 1 231 ? 8.367 -14.25 -5.766 1 98.75 231 VAL B O 1
ATOM 4994 N N . SER B 1 232 ? 8.445 -11.938 -5.695 1 98.75 232 SER B N 1
ATOM 4995 C CA . SER B 1 232 ? 9.844 -11.977 -6.121 1 98.75 232 SER B CA 1
ATOM 4996 C C . SER B 1 232 ? 10.727 -11.125 -5.215 1 98.75 232 SER B C 1
ATOM 4998 O O . SER B 1 232 ? 11.953 -11.164 -5.316 1 98.75 232 SER B O 1
ATOM 5000 N N . THR B 1 233 ? 10.203 -10.258 -4.309 1 98.69 233 THR B N 1
ATOM 5001 C CA . THR B 1 233 ? 11.031 -9.344 -3.529 1 98.69 233 THR B CA 1
ATOM 5002 C C . THR B 1 233 ? 10.969 -9.695 -2.045 1 98.69 233 THR B C 1
ATOM 5004 O O . THR B 1 233 ? 9.945 -10.18 -1.555 1 98.69 233 THR B O 1
ATOM 5007 N N . LYS B 1 234 ? 12.078 -9.422 -1.342 1 98.81 234 LYS B N 1
ATOM 5008 C CA . LYS B 1 234 ? 12.102 -9.625 0.103 1 98.81 234 LYS B CA 1
ATOM 5009 C C . LYS B 1 234 ? 11.086 -8.734 0.806 1 98.81 234 LYS B C 1
ATOM 5011 O O . LYS B 1 234 ? 10.484 -9.141 1.806 1 98.81 234 LYS B O 1
ATOM 5016 N N . GLU B 1 235 ? 10.836 -7.488 0.279 1 98.81 235 GLU B N 1
ATOM 5017 C CA . GLU B 1 235 ? 9.828 -6.594 0.84 1 98.81 235 GLU B CA 1
ATOM 5018 C C . GLU B 1 235 ? 8.43 -7.211 0.759 1 98.81 235 GLU B C 1
ATOM 5020 O O . GLU B 1 235 ? 7.656 -7.137 1.714 1 98.81 235 GLU B O 1
ATOM 5025 N N . SER B 1 236 ? 8.141 -7.805 -0.359 1 98.94 236 SER B N 1
ATOM 5026 C CA . SER B 1 236 ? 6.832 -8.422 -0.541 1 98.94 236 SER B CA 1
ATOM 5027 C C . SER B 1 236 ? 6.645 -9.602 0.403 1 98.94 236 SER B C 1
ATOM 5029 O O . SER B 1 236 ? 5.559 -9.797 0.956 1 98.94 236 SER B O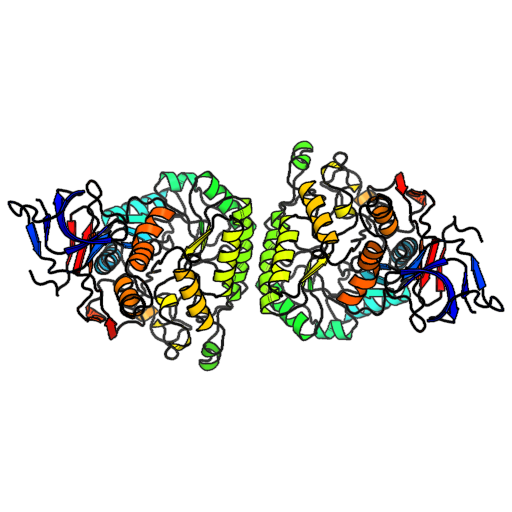 1
ATOM 5031 N N . VAL B 1 237 ? 7.672 -10.438 0.558 1 98.94 237 VAL B N 1
ATOM 5032 C CA . VAL B 1 237 ? 7.594 -11.555 1.489 1 98.94 237 VAL B CA 1
ATOM 5033 C C . VAL B 1 237 ? 7.27 -11.039 2.891 1 98.94 237 VAL B C 1
ATOM 5035 O O . VAL B 1 237 ? 6.398 -11.586 3.572 1 98.94 237 VAL B O 1
ATOM 5038 N N . GLU B 1 238 ? 7.938 -10 3.289 1 98.81 238 GLU B N 1
ATOM 5039 C CA . GLU B 1 238 ? 7.723 -9.438 4.617 1 98.81 238 GLU B CA 1
ATOM 5040 C C . GLU B 1 238 ? 6.32 -8.852 4.754 1 98.81 238 GLU B C 1
ATOM 5042 O O . GLU B 1 238 ? 5.672 -9.016 5.789 1 98.81 238 GLU B O 1
ATOM 5047 N N . LEU B 1 239 ? 5.891 -8.133 3.76 1 98.94 239 LEU B N 1
ATOM 5048 C CA . LEU B 1 239 ? 4.539 -7.586 3.771 1 98.94 239 LEU B CA 1
ATOM 5049 C C . LEU B 1 239 ? 3.502 -8.688 3.949 1 98.94 239 LEU B C 1
ATOM 5051 O O . LEU B 1 239 ? 2.529 -8.523 4.688 1 98.94 239 LEU B O 1
ATOM 5055 N N . ILE B 1 240 ? 3.676 -9.781 3.25 1 98.94 240 ILE B N 1
ATOM 5056 C CA . ILE B 1 240 ? 2.75 -10.906 3.348 1 98.94 240 ILE B CA 1
ATOM 5057 C C . ILE B 1 240 ? 2.791 -11.484 4.758 1 98.94 240 ILE B C 1
ATOM 5059 O O . ILE B 1 240 ? 1.75 -11.828 5.328 1 98.94 240 ILE B O 1
ATOM 5063 N N . ARG B 1 241 ? 3.98 -11.641 5.309 1 98.75 241 ARG B N 1
ATOM 5064 C CA . ARG B 1 241 ? 4.137 -12.117 6.68 1 98.75 241 ARG B CA 1
ATOM 5065 C C . ARG B 1 241 ? 3.334 -11.258 7.652 1 98.75 241 ARG B C 1
ATOM 5067 O O . ARG B 1 241 ? 2.582 -11.781 8.477 1 98.75 241 ARG B O 1
ATOM 5074 N N . ILE B 1 242 ? 3.482 -9.938 7.559 1 98.62 242 ILE B N 1
ATOM 5075 C CA . ILE B 1 242 ? 2.773 -8.992 8.406 1 98.62 242 ILE B CA 1
ATOM 5076 C C . ILE B 1 242 ? 1.268 -9.141 8.203 1 98.62 242 ILE B C 1
ATOM 5078 O O . ILE B 1 242 ? 0.5 -9.172 9.164 1 98.62 242 ILE B O 1
ATOM 5082 N N . ALA B 1 243 ? 0.842 -9.188 6.949 1 98.88 243 ALA B N 1
ATOM 5083 C CA . ALA B 1 243 ? -0.578 -9.297 6.625 1 98.88 243 ALA B CA 1
ATOM 5084 C C . ALA B 1 243 ? -1.188 -10.539 7.27 1 98.88 243 ALA B C 1
ATOM 5086 O O . ALA B 1 243 ? -2.297 -10.492 7.805 1 98.88 243 ALA B O 1
ATOM 5087 N N . LYS B 1 244 ? -0.471 -11.664 7.176 1 98.81 244 LYS B N 1
ATOM 5088 C CA . LYS B 1 244 ? -0.945 -12.898 7.789 1 98.81 244 LYS B CA 1
ATOM 5089 C C . LYS B 1 244 ? -1.04 -12.766 9.305 1 98.81 244 LYS B C 1
ATOM 5091 O O . LYS B 1 244 ? -1.985 -13.258 9.922 1 98.81 244 LYS B O 1
ATOM 5096 N N . GLU B 1 245 ? -0.11 -12.117 9.891 1 98 245 GLU B N 1
ATOM 5097 C CA . GLU B 1 245 ? -0.135 -11.867 11.328 1 98 245 GLU B CA 1
ATOM 5098 C C . GLU B 1 245 ? -1.363 -11.055 11.727 1 98 245 GLU B C 1
ATOM 5100 O O . GLU B 1 245 ? -1.9 -11.227 12.82 1 98 245 GLU B O 1
ATOM 5105 N N . TYR B 1 246 ? -1.784 -10.219 10.867 1 97.81 246 TYR B N 1
ATOM 5106 C CA . TYR B 1 246 ? -2.926 -9.352 11.141 1 97.81 246 TYR B CA 1
ATOM 5107 C C . TYR B 1 246 ? -4.227 -10 10.688 1 97.81 246 TYR B C 1
ATOM 5109 O O . TYR B 1 246 ? -5.277 -9.359 10.664 1 97.81 246 TYR B O 1
ATOM 5117 N N . GLY B 1 247 ? -4.191 -11.195 10.227 1 98.5 247 GLY B N 1
ATOM 5118 C CA . GLY B 1 247 ? -5.383 -11.984 9.938 1 98.5 247 GLY B CA 1
ATOM 5119 C C . GLY B 1 247 ? -5.953 -11.719 8.555 1 98.5 247 GLY B C 1
ATOM 5120 O O . GLY B 1 247 ? -7.094 -12.094 8.273 1 98.5 247 GLY B O 1
ATOM 5121 N N . ILE B 1 248 ? -5.238 -10.992 7.711 1 98.75 248 ILE B N 1
ATOM 5122 C CA . ILE B 1 248 ? -5.691 -10.758 6.344 1 98.75 248 ILE B CA 1
ATOM 5123 C C . ILE B 1 248 ? -5.668 -12.062 5.559 1 98.75 248 ILE B C 1
ATOM 5125 O O . ILE B 1 248 ? -4.73 -12.859 5.688 1 98.75 248 ILE B O 1
ATOM 5129 N N . ASN B 1 249 ? -6.719 -12.367 4.789 1 98.81 249 ASN B N 1
ATOM 5130 C CA . ASN B 1 249 ? -6.848 -13.578 3.986 1 98.81 249 ASN B CA 1
ATOM 5131 C C . ASN B 1 249 ? -5.988 -13.508 2.727 1 98.81 249 ASN B C 1
ATOM 5133 O O . ASN B 1 249 ? -6.512 -13.406 1.617 1 98.81 249 ASN B O 1
ATOM 5137 N N . VAL B 1 250 ? -4.672 -13.594 2.916 1 98.94 250 VAL B N 1
ATOM 5138 C CA . VAL B 1 250 ? -3.715 -13.508 1.816 1 98.94 250 VAL B CA 1
ATOM 5139 C C . VAL B 1 250 ? -2.91 -14.805 1.725 1 98.94 250 VAL B C 1
ATOM 5141 O O . VAL B 1 250 ? -2.541 -15.383 2.746 1 98.94 250 VAL B O 1
ATOM 5144 N N . THR B 1 251 ? -2.748 -15.32 0.553 1 98.94 251 THR B N 1
ATOM 5145 C CA . THR B 1 251 ? -1.818 -16.406 0.244 1 98.94 251 THR B CA 1
ATOM 5146 C C . THR B 1 251 ? -0.84 -15.977 -0.847 1 98.94 251 THR B C 1
ATOM 5148 O O . THR B 1 251 ? -1.034 -14.945 -1.496 1 98.94 251 THR B O 1
ATOM 5151 N N . ALA B 1 252 ? 0.252 -16.75 -0.989 1 98.94 252 ALA B N 1
ATOM 5152 C CA . ALA B 1 252 ? 1.281 -16.359 -1.949 1 98.94 252 ALA B CA 1
ATOM 5153 C C . ALA B 1 252 ? 1.946 -17.578 -2.568 1 98.94 252 ALA B C 1
ATOM 5155 O O . ALA B 1 252 ? 2.008 -18.641 -1.945 1 98.94 252 ALA B O 1
ATOM 5156 N N . GLU B 1 253 ? 2.381 -17.359 -3.762 1 98.94 253 GLU B N 1
ATOM 5157 C CA . GLU B 1 253 ? 3.154 -18.391 -4.445 1 98.94 253 GLU B CA 1
ATOM 5158 C C . GLU B 1 253 ? 4.527 -17.859 -4.863 1 98.94 253 GLU B C 1
ATOM 5160 O O . GLU B 1 253 ? 4.695 -16.672 -5.09 1 98.94 253 GLU B O 1
ATOM 5165 N N . ALA B 1 254 ? 5.453 -18.75 -4.934 1 98.88 254 ALA B N 1
ATOM 5166 C CA . ALA B 1 254 ? 6.742 -18.516 -5.586 1 98.88 254 ALA B CA 1
ATOM 5167 C C . ALA B 1 254 ? 6.965 -19.5 -6.727 1 98.88 254 ALA B C 1
ATOM 5169 O O . ALA B 1 254 ? 6.391 -20.594 -6.73 1 98.88 254 ALA B O 1
ATOM 5170 N N . THR B 1 255 ? 7.746 -19.094 -7.625 1 98.88 255 THR B N 1
ATOM 5171 C CA . THR B 1 255 ? 8.055 -19.969 -8.75 1 98.88 255 THR B CA 1
ATOM 5172 C C . THR B 1 255 ? 9.375 -20.703 -8.516 1 98.88 255 THR B C 1
ATOM 5174 O O . THR B 1 255 ? 10.234 -20.234 -7.77 1 98.88 255 THR B O 1
ATOM 5177 N N . PRO B 1 256 ? 9.531 -21.891 -9.188 1 98.94 256 PRO B N 1
ATOM 5178 C CA . PRO B 1 256 ? 10.805 -22.594 -9.078 1 98.94 256 PRO B CA 1
ATOM 5179 C C . PRO B 1 256 ? 12 -21.734 -9.484 1 98.94 256 PRO B C 1
ATOM 5181 O O . PRO B 1 256 ? 13.016 -21.703 -8.789 1 98.94 256 PRO B O 1
ATOM 5184 N N . HIS B 1 257 ? 11.875 -20.984 -10.57 1 98.81 257 HIS B N 1
ATOM 5185 C CA . HIS B 1 257 ? 13.031 -20.234 -11.055 1 98.81 257 HIS B CA 1
ATOM 5186 C C . HIS B 1 257 ? 13.398 -19.109 -10.094 1 98.81 257 HIS B C 1
ATOM 5188 O O . HIS B 1 257 ? 14.578 -18.781 -9.938 1 98.81 257 HIS B O 1
ATOM 5194 N N . HIS B 1 258 ? 12.453 -18.5 -9.383 1 98.88 258 HIS B N 1
ATOM 5195 C CA . HIS B 1 258 ? 12.789 -17.453 -8.414 1 98.88 258 HIS B CA 1
ATOM 5196 C C . HIS B 1 258 ? 13.406 -18.062 -7.16 1 98.88 258 HIS B C 1
ATOM 5198 O O . HIS B 1 258 ? 14.156 -17.391 -6.445 1 98.88 258 HIS B O 1
ATOM 5204 N N . LEU B 1 259 ? 13.047 -19.328 -6.863 1 98.88 259 LEU B N 1
ATOM 5205 C CA . LEU B 1 259 ? 13.625 -20.031 -5.727 1 98.88 259 LEU B CA 1
ATOM 5206 C C . LEU B 1 259 ? 15.023 -20.547 -6.062 1 98.88 259 LEU B C 1
ATOM 5208 O O . LEU B 1 259 ? 15.883 -20.641 -5.18 1 98.88 259 LEU B O 1
ATOM 5212 N N . LEU B 1 260 ? 15.32 -20.812 -7.328 1 98.81 260 LEU B N 1
ATOM 5213 C CA . LEU B 1 260 ? 16.531 -21.531 -7.73 1 98.81 260 LEU B CA 1
ATOM 5214 C C . LEU B 1 260 ? 17.594 -20.562 -8.234 1 98.81 260 LEU B C 1
ATOM 5216 O O . LEU B 1 260 ? 18.781 -20.859 -8.188 1 98.81 260 LEU B O 1
ATOM 5220 N N . LEU B 1 261 ? 17.125 -19.391 -8.781 1 98.5 261 LEU B N 1
ATOM 5221 C CA . LEU B 1 261 ? 18.047 -18.484 -9.43 1 98.5 261 LEU B CA 1
ATOM 5222 C C . LEU B 1 261 ? 17.906 -17.062 -8.867 1 98.5 261 LEU B C 1
ATOM 5224 O O . LEU B 1 261 ? 16.844 -16.703 -8.359 1 98.5 261 LEU B O 1
ATOM 5228 N N . SER B 1 262 ? 18.984 -16.344 -8.828 1 98.38 262 SER B N 1
ATOM 5229 C CA . SER B 1 262 ? 19.016 -14.898 -8.648 1 98.38 262 SER B CA 1
ATOM 5230 C C . SER B 1 262 ? 19.594 -14.203 -9.875 1 98.38 262 SER B C 1
ATOM 5232 O O . SER B 1 262 ? 19.984 -14.859 -10.844 1 98.38 262 SER B O 1
ATOM 5234 N N . GLU B 1 263 ? 19.594 -12.922 -9.875 1 97.94 263 GLU B N 1
ATOM 5235 C CA . GLU B 1 263 ? 20.125 -12.164 -11.008 1 97.94 263 GLU B CA 1
ATOM 5236 C C . GLU B 1 263 ? 21.594 -12.477 -11.234 1 97.94 263 GLU B C 1
ATOM 5238 O O . GLU B 1 263 ? 22.125 -12.234 -12.32 1 97.94 263 GLU B O 1
ATOM 5243 N N . GLU B 1 264 ? 22.25 -13.039 -10.234 1 96.94 264 GLU B N 1
ATOM 5244 C CA . GLU B 1 264 ? 23.688 -13.344 -10.336 1 96.94 264 GLU B CA 1
ATOM 5245 C C . GLU B 1 264 ? 23.938 -14.461 -11.344 1 96.94 264 GLU B C 1
ATOM 5247 O O . GLU B 1 264 ? 25.031 -14.57 -11.891 1 96.94 264 GLU B O 1
ATOM 5252 N N . GLU B 1 265 ? 22.938 -15.258 -11.609 1 96.75 265 GLU B N 1
ATOM 5253 C CA . GLU B 1 265 ? 23.094 -16.391 -12.516 1 96.75 265 GLU B CA 1
ATOM 5254 C C . GLU B 1 265 ? 22.859 -15.977 -13.961 1 96.75 265 GLU B C 1
ATOM 5256 O O . GLU B 1 265 ? 23.109 -16.75 -14.883 1 96.75 265 GLU B O 1
ATOM 5261 N N . ILE B 1 266 ? 22.375 -14.766 -14.141 1 96.88 266 ILE B N 1
ATOM 5262 C CA . ILE B 1 266 ? 22.094 -14.305 -15.5 1 96.88 266 ILE B CA 1
ATOM 5263 C C . ILE B 1 266 ? 23.406 -14.234 -16.297 1 96.88 266 ILE B C 1
ATOM 5265 O O . ILE B 1 266 ? 24.344 -13.555 -15.891 1 96.88 266 ILE B O 1
ATOM 5269 N N . ASP B 1 267 ? 23.391 -14.938 -17.359 1 91.94 267 ASP B N 1
ATOM 5270 C CA . ASP B 1 267 ? 24.562 -15.055 -18.219 1 91.94 267 ASP B CA 1
ATOM 5271 C C . ASP B 1 267 ? 24.5 -14.07 -19.375 1 91.94 267 ASP B C 1
ATOM 5273 O O . ASP B 1 267 ? 24.109 -14.43 -20.484 1 91.94 267 ASP B O 1
ATOM 5277 N N . GLY B 1 268 ? 24.891 -12.828 -19.188 1 94.19 268 GLY B N 1
ATOM 5278 C CA . GLY B 1 268 ? 24.891 -11.82 -20.234 1 94.19 268 GLY B CA 1
ATOM 5279 C C . GLY B 1 268 ? 23.5 -11.406 -20.688 1 94.19 268 GLY B C 1
ATOM 5280 O O . GLY B 1 268 ? 22.547 -11.531 -19.922 1 94.19 268 GLY B O 1
ATOM 5281 N N . ASN B 1 269 ? 23.438 -10.727 -21.844 1 96.81 269 ASN B N 1
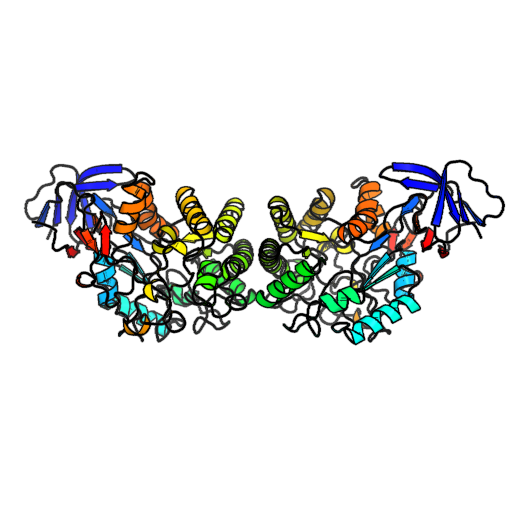ATOM 5282 C CA . ASN B 1 269 ? 22.172 -10.336 -22.484 1 96.81 269 ASN B CA 1
ATOM 5283 C C . ASN B 1 269 ? 21.5 -11.516 -23.156 1 96.81 269 ASN B C 1
ATOM 5285 O O . ASN B 1 269 ? 21.594 -11.68 -24.375 1 96.81 269 ASN B O 1
ATOM 5289 N N . ASN B 1 270 ? 20.828 -12.344 -22.297 1 96 270 ASN B N 1
ATOM 5290 C CA . ASN B 1 270 ? 20.266 -13.633 -22.688 1 96 270 ASN B CA 1
ATOM 5291 C C . ASN B 1 270 ? 18.766 -13.703 -22.406 1 96 270 ASN B C 1
ATOM 5293 O O . ASN B 1 270 ? 18.344 -13.75 -21.25 1 96 270 ASN B O 1
ATOM 5297 N N . GLY B 1 271 ? 17.969 -13.852 -23.438 1 96.88 271 GLY B N 1
ATOM 5298 C CA . GLY B 1 271 ? 16.531 -13.844 -23.359 1 96.88 271 GLY B CA 1
ATOM 5299 C C . GLY B 1 271 ? 15.969 -15.008 -22.562 1 96.88 271 GLY B C 1
ATOM 5300 O O . GLY B 1 271 ? 14.828 -14.969 -22.094 1 96.88 271 GLY B O 1
ATOM 5301 N N . TYR B 1 272 ? 16.719 -16.016 -22.312 1 96.62 272 TYR B N 1
ATOM 5302 C CA . TYR B 1 272 ? 16.266 -17.188 -21.594 1 96.62 272 TYR B CA 1
ATOM 5303 C C . TYR B 1 272 ? 16.219 -16.922 -20.094 1 96.62 272 TYR B C 1
ATOM 5305 O O . TYR B 1 272 ? 15.648 -17.703 -19.328 1 96.62 272 TYR B O 1
ATOM 5313 N N . TYR B 1 273 ? 16.797 -15.797 -19.703 1 97.38 273 TYR B N 1
ATOM 5314 C CA . TYR B 1 273 ? 16.75 -15.398 -18.297 1 97.38 273 TYR B CA 1
ATOM 5315 C C . TYR B 1 273 ? 15.719 -14.289 -18.078 1 97.38 273 TYR B C 1
ATOM 5317 O O . TYR B 1 273 ? 15.602 -13.75 -16.984 1 97.38 273 TYR B O 1
ATOM 5325 N N . LYS B 1 274 ? 15.016 -13.914 -19.172 1 97.62 274 LYS B N 1
ATOM 5326 C CA . LYS B 1 274 ? 14.031 -12.844 -19.062 1 97.62 274 LYS B CA 1
ATOM 5327 C C . LYS B 1 274 ? 12.656 -13.391 -18.719 1 97.62 274 LYS B C 1
ATOM 5329 O O . LYS B 1 274 ? 12.07 -14.164 -19.484 1 97.62 274 LYS B O 1
ATOM 5334 N N . MET B 1 275 ? 12.195 -13.023 -17.547 1 98 275 MET B N 1
ATOM 5335 C CA . MET B 1 275 ? 10.844 -13.32 -17.078 1 98 275 MET B CA 1
ATOM 5336 C C . MET B 1 275 ? 10.305 -12.188 -16.203 1 98 275 MET B C 1
ATOM 5338 O O . MET B 1 275 ? 11.062 -11.297 -15.805 1 98 275 MET B O 1
ATOM 5342 N N . ASN B 1 276 ? 9.031 -12.148 -15.961 1 98 276 ASN B N 1
ATOM 5343 C CA . ASN B 1 276 ? 8.352 -11.109 -15.195 1 98 276 ASN B CA 1
ATOM 5344 C C . ASN B 1 276 ? 7.406 -11.703 -14.156 1 98 276 ASN B C 1
ATOM 5346 O O . ASN B 1 276 ? 6.402 -12.328 -14.508 1 98 276 ASN B O 1
ATOM 5350 N N . PRO B 1 277 ? 7.789 -11.461 -12.859 1 98.25 277 PRO B N 1
ATOM 5351 C CA . PRO B 1 277 ? 8.852 -10.617 -12.312 1 98.25 277 PRO B CA 1
ATOM 5352 C C . PRO B 1 277 ? 10.25 -11.18 -12.578 1 98.25 277 PRO B C 1
ATOM 5354 O O . PRO B 1 277 ? 10.398 -12.383 -12.805 1 98.25 277 PRO B O 1
ATOM 5357 N N . PRO B 1 278 ? 11.188 -10.297 -12.648 1 98.56 278 PRO B N 1
ATOM 5358 C CA . PRO B 1 278 ? 12.531 -10.75 -13 1 98.56 278 PRO B CA 1
ATOM 5359 C C . PRO B 1 278 ? 13.234 -11.477 -11.859 1 98.56 278 PRO B C 1
ATOM 5361 O O . PRO B 1 278 ? 12.766 -11.438 -10.719 1 98.56 278 PRO B O 1
ATOM 5364 N N . LEU B 1 279 ? 14.281 -12.219 -12.25 1 98.62 279 LEU B N 1
ATOM 5365 C CA . LEU B 1 279 ? 15.188 -12.688 -11.211 1 98.62 279 LEU B CA 1
ATOM 5366 C C . LEU B 1 279 ? 15.797 -11.523 -10.445 1 98.62 279 LEU B C 1
ATOM 5368 O O . LEU B 1 279 ? 16.359 -10.602 -11.047 1 98.62 279 LEU B O 1
ATOM 5372 N N . ARG B 1 280 ? 15.695 -11.586 -9.148 1 98.44 280 ARG B N 1
ATOM 5373 C CA . ARG B 1 280 ? 16.125 -10.453 -8.336 1 98.44 280 ARG B CA 1
ATOM 5374 C C . ARG B 1 280 ? 17.438 -10.766 -7.613 1 98.44 280 ARG B C 1
ATOM 5376 O O . ARG B 1 280 ? 18.203 -11.633 -8.047 1 98.44 280 ARG B O 1
ATOM 5383 N N . SER B 1 281 ? 17.797 -9.945 -6.578 1 98.12 281 SER B N 1
ATOM 5384 C CA . SER B 1 281 ? 19.047 -10.086 -5.855 1 98.12 281 SER B CA 1
ATOM 5385 C C . SER B 1 281 ? 19.094 -11.391 -5.066 1 98.12 281 SER B C 1
ATOM 5387 O O . SER B 1 281 ? 18.062 -12.047 -4.883 1 98.12 281 SER B O 1
ATOM 5389 N N . LYS B 1 282 ? 20.266 -11.789 -4.641 1 98.25 282 LYS B N 1
ATOM 5390 C CA . LYS B 1 282 ? 20.422 -12.961 -3.785 1 98.25 282 LYS B CA 1
ATOM 5391 C C . LYS B 1 282 ? 19.641 -12.805 -2.49 1 98.25 282 LYS B C 1
ATOM 5393 O O . LYS B 1 282 ? 19.125 -13.781 -1.95 1 98.25 282 LYS B O 1
ATOM 5398 N N . GLU B 1 283 ? 19.578 -11.586 -1.973 1 98.44 283 GLU B N 1
ATOM 5399 C CA . GLU B 1 283 ? 18.797 -11.32 -0.769 1 98.44 283 GLU B CA 1
ATOM 5400 C C . GLU B 1 283 ? 17.312 -11.602 -0.995 1 98.44 283 GLU B C 1
ATOM 5402 O O . GLU B 1 283 ? 16.641 -12.141 -0.115 1 98.44 283 GLU B O 1
ATOM 5407 N N . ASP B 1 284 ? 16.844 -11.195 -2.125 1 98.75 284 ASP B N 1
ATOM 5408 C CA . ASP B 1 284 ? 15.461 -11.484 -2.475 1 98.75 284 ASP B CA 1
ATOM 5409 C C . ASP B 1 284 ? 15.227 -12.992 -2.572 1 98.75 284 ASP B C 1
ATOM 5411 O O . ASP B 1 284 ? 14.227 -13.5 -2.061 1 98.75 284 ASP B O 1
ATOM 5415 N N . GLN B 1 285 ? 16.094 -13.68 -3.248 1 98.75 285 GLN B N 1
ATOM 5416 C CA . GLN B 1 285 ? 15.992 -15.133 -3.369 1 98.75 285 GLN B CA 1
ATOM 5417 C C . GLN B 1 285 ? 15.961 -15.797 -1.997 1 98.75 285 GLN B C 1
ATOM 5419 O O . GLN B 1 285 ? 15.141 -16.688 -1.747 1 98.75 285 GLN B O 1
ATOM 5424 N N . PHE B 1 286 ? 16.828 -15.383 -1.134 1 98.75 286 PHE B N 1
ATOM 5425 C CA . PHE B 1 286 ? 16.906 -15.953 0.206 1 98.75 286 PHE B CA 1
ATOM 5426 C C . PHE B 1 286 ? 15.617 -15.703 0.977 1 98.75 286 PHE B C 1
ATOM 5428 O O . PHE B 1 286 ? 15.164 -16.578 1.724 1 98.75 286 PHE B O 1
ATOM 5435 N N . ALA B 1 287 ? 15.07 -14.492 0.804 1 98.88 287 ALA B N 1
ATOM 5436 C CA . ALA B 1 287 ? 13.805 -14.18 1.468 1 98.88 287 ALA B CA 1
ATOM 5437 C C . ALA B 1 287 ? 12.688 -15.102 0.991 1 98.88 287 ALA B C 1
ATOM 5439 O O . ALA B 1 287 ? 11.828 -15.492 1.777 1 98.88 287 ALA B O 1
ATOM 5440 N N . LEU B 1 288 ? 12.688 -15.414 -0.252 1 98.88 288 LEU B N 1
ATOM 5441 C CA . LEU B 1 288 ? 11.695 -16.344 -0.791 1 98.88 288 LEU B CA 1
ATOM 5442 C C . LEU B 1 288 ? 11.875 -17.734 -0.186 1 98.88 288 LEU B C 1
ATOM 5444 O O . LEU B 1 288 ? 10.891 -18.391 0.18 1 98.88 288 LEU B O 1
ATOM 5448 N N . ILE B 1 289 ? 13.109 -18.172 -0.145 1 98.88 289 ILE B N 1
ATOM 5449 C CA . ILE B 1 289 ? 13.406 -19.484 0.398 1 98.88 289 ILE B CA 1
ATOM 5450 C C . ILE B 1 289 ? 12.984 -19.547 1.865 1 98.88 289 ILE B C 1
ATOM 5452 O O . ILE B 1 289 ? 12.32 -20.5 2.287 1 98.88 289 ILE B O 1
ATOM 5456 N N . GLU B 1 290 ? 13.336 -18.5 2.605 1 98.69 290 GLU B N 1
ATOM 5457 C CA . GLU B 1 290 ? 12.922 -18.438 4.008 1 98.69 290 GLU B CA 1
ATOM 5458 C C . GLU B 1 290 ? 11.406 -18.438 4.137 1 98.69 290 GLU B C 1
ATOM 5460 O O . GLU B 1 290 ? 10.852 -19.125 4.992 1 98.69 290 GLU B O 1
ATOM 5465 N N . GLY B 1 291 ? 10.758 -17.594 3.279 1 98.75 291 GLY B N 1
ATOM 5466 C CA . GLY B 1 291 ? 9.305 -17.531 3.289 1 98.75 291 GLY B CA 1
ATOM 5467 C C . GLY B 1 291 ? 8.648 -18.859 2.961 1 98.75 291 GLY B C 1
ATOM 5468 O O . GLY B 1 291 ? 7.617 -19.219 3.539 1 98.75 291 GLY B O 1
ATOM 5469 N N . MET B 1 292 ? 9.227 -19.578 2.043 1 98.44 292 MET B N 1
ATOM 5470 C CA . MET B 1 292 ? 8.742 -20.906 1.684 1 98.44 292 MET B CA 1
ATOM 5471 C C . MET B 1 292 ? 8.859 -21.875 2.863 1 98.44 292 MET B C 1
ATOM 5473 O O . MET B 1 292 ? 7.93 -22.625 3.148 1 98.44 292 MET B O 1
ATOM 5477 N N . LEU B 1 293 ? 9.922 -21.781 3.578 1 98.25 293 LEU B N 1
ATOM 5478 C CA . LEU B 1 293 ? 10.211 -22.703 4.676 1 98.25 293 LEU B CA 1
ATOM 5479 C C . LEU B 1 293 ? 9.375 -22.359 5.902 1 98.25 293 LEU B C 1
ATOM 5481 O O . LEU B 1 293 ? 9.008 -23.25 6.676 1 98.25 293 LEU B O 1
ATOM 5485 N N . ASP B 1 294 ? 9.039 -21.062 6.086 1 97.75 294 ASP B N 1
ATOM 5486 C CA . ASP B 1 294 ? 8.367 -20.688 7.32 1 97.75 294 ASP B CA 1
ATOM 5487 C C . ASP B 1 294 ? 6.863 -20.547 7.105 1 97.75 294 ASP B C 1
ATOM 5489 O O . ASP B 1 294 ? 6.133 -20.156 8.023 1 97.75 294 ASP B O 1
ATOM 5493 N N . GLY B 1 295 ? 6.395 -20.812 5.914 1 98.06 295 GLY B N 1
ATOM 5494 C CA . GLY B 1 295 ? 4.965 -20.844 5.652 1 98.06 295 GLY B CA 1
ATOM 5495 C C . GLY B 1 295 ? 4.406 -19.531 5.16 1 98.06 295 GLY B C 1
ATOM 5496 O O . GLY B 1 295 ? 3.221 -19.438 4.844 1 98.06 295 GLY B O 1
ATOM 5497 N N . THR B 1 296 ? 5.242 -18.469 5.043 1 98.81 296 THR B N 1
ATOM 5498 C CA . THR B 1 296 ? 4.805 -17.203 4.461 1 98.81 296 THR B CA 1
ATOM 5499 C C . THR B 1 296 ? 4.402 -17.391 3.002 1 98.81 296 THR B C 1
ATOM 5501 O O . THR B 1 296 ? 3.385 -16.844 2.559 1 98.81 296 THR B O 1
ATOM 5504 N N . ILE B 1 297 ? 5.211 -18.094 2.293 1 98.88 297 ILE B N 1
ATOM 5505 C CA . ILE B 1 297 ? 4.855 -18.547 0.952 1 98.88 297 ILE B CA 1
ATOM 5506 C C . ILE B 1 297 ? 4.109 -19.875 1.033 1 98.88 297 ILE B C 1
ATOM 5508 O O . ILE B 1 297 ? 4.613 -20.844 1.604 1 98.88 297 ILE B O 1
ATOM 5512 N N . ASP B 1 298 ? 2.951 -19.859 0.396 1 98.94 298 ASP B N 1
ATOM 5513 C CA . ASP B 1 298 ? 2.004 -20.922 0.706 1 98.94 298 ASP B CA 1
ATOM 5514 C C . ASP B 1 298 ? 2.174 -22.109 -0.25 1 98.94 298 ASP B C 1
ATOM 5516 O O . ASP B 1 298 ? 1.805 -23.234 0.077 1 98.94 298 ASP B O 1
ATOM 5520 N N . LEU B 1 299 ? 2.67 -21.828 -1.438 1 98.94 299 LEU B N 1
ATOM 5521 C CA . LEU B 1 299 ? 2.732 -22.875 -2.453 1 98.94 299 LEU B CA 1
ATOM 5522 C C . LEU B 1 299 ? 3.719 -22.5 -3.555 1 98.94 299 LEU B C 1
ATOM 5524 O O . LEU B 1 299 ? 4.227 -21.375 -3.588 1 98.94 299 LEU B O 1
ATOM 5528 N N . ILE B 1 300 ? 4.051 -23.469 -4.359 1 98.94 300 ILE B N 1
ATOM 5529 C CA . ILE B 1 300 ? 4.914 -23.281 -5.52 1 98.94 300 ILE B CA 1
ATOM 5530 C C . ILE B 1 300 ? 4.105 -23.453 -6.801 1 98.94 300 ILE B C 1
ATOM 5532 O O . ILE B 1 300 ? 3.35 -24.406 -6.945 1 98.94 300 ILE B O 1
ATOM 5536 N N . ALA B 1 301 ? 4.133 -22.484 -7.668 1 98.88 301 ALA B N 1
ATOM 5537 C CA . ALA B 1 301 ? 3.508 -22.531 -8.984 1 98.88 301 ALA B CA 1
ATOM 5538 C C . ALA B 1 301 ? 4.512 -22.188 -10.086 1 98.88 301 ALA B C 1
ATOM 5540 O O . ALA B 1 301 ? 5.387 -21.344 -9.891 1 98.88 301 ALA B O 1
ATOM 5541 N N . THR B 1 302 ? 4.414 -22.766 -11.172 1 98.81 302 THR B N 1
ATOM 5542 C CA . THR B 1 302 ? 5.539 -22.797 -12.102 1 98.81 302 THR B CA 1
ATOM 5543 C C . THR B 1 302 ? 5.578 -21.516 -12.938 1 98.81 302 THR B C 1
ATOM 5545 O O . THR B 1 302 ? 6.648 -21.094 -13.383 1 98.81 302 THR B O 1
ATOM 5548 N N . ASP B 1 303 ? 4.352 -20.938 -13.172 1 98.69 303 ASP B N 1
ATOM 5549 C CA . ASP B 1 303 ? 4.281 -19.859 -14.148 1 98.69 303 ASP B CA 1
ATOM 5550 C C . ASP B 1 303 ? 4.863 -20.297 -15.492 1 98.69 303 ASP B C 1
ATOM 5552 O O . ASP B 1 303 ? 5.566 -19.531 -16.156 1 98.69 303 ASP B O 1
ATOM 5556 N N . HIS B 1 304 ? 4.648 -21.578 -15.898 1 98.81 304 HIS B N 1
ATOM 5557 C CA . HIS B 1 304 ? 5.047 -22.078 -17.203 1 98.81 304 HIS B CA 1
ATOM 5558 C C . HIS B 1 304 ? 4.566 -21.156 -18.328 1 98.81 304 HIS B C 1
ATOM 5560 O O . HIS B 1 304 ? 3.359 -21 -18.516 1 98.81 304 HIS B O 1
ATOM 5566 N N . ALA B 1 305 ? 5.562 -20.594 -19.062 1 98.69 305 ALA B N 1
ATOM 5567 C CA . ALA B 1 305 ? 5.242 -19.562 -20.062 1 98.69 305 ALA B CA 1
ATOM 5568 C C . ALA B 1 305 ? 6.023 -19.797 -21.359 1 98.69 305 ALA B C 1
ATOM 5570 O O . ALA B 1 305 ? 7.082 -19.203 -21.562 1 98.69 305 ALA B O 1
ATOM 5571 N N . PRO B 1 306 ? 5.469 -20.594 -22.234 1 98.69 306 PRO B N 1
ATOM 5572 C CA . PRO B 1 306 ? 6.152 -20.938 -23.484 1 98.69 306 PRO B CA 1
ATOM 5573 C C . PRO B 1 306 ? 6.129 -19.812 -24.5 1 98.69 306 PRO B C 1
ATOM 5575 O O . PRO B 1 306 ? 5.121 -19.109 -24.625 1 98.69 306 PRO B O 1
ATOM 5578 N N . HIS B 1 307 ? 7.188 -19.641 -25.156 1 98.5 307 HIS B N 1
ATOM 5579 C CA . HIS B 1 307 ? 7.367 -18.734 -26.297 1 98.5 307 HIS B CA 1
ATOM 5580 C C . HIS B 1 307 ? 8.125 -19.422 -27.422 1 98.5 307 HIS B C 1
ATOM 5582 O O . HIS B 1 307 ? 8.758 -20.469 -27.219 1 98.5 307 HIS B O 1
ATOM 5588 N N . SER B 1 308 ? 8.039 -18.875 -28.625 1 97.69 308 SER B N 1
ATOM 5589 C CA . SER B 1 308 ? 8.836 -19.406 -29.734 1 97.69 308 SER B CA 1
ATOM 5590 C C . SER B 1 308 ? 10.32 -19.094 -29.531 1 97.69 308 SER B C 1
ATOM 5592 O O . SER B 1 308 ? 10.672 -18.188 -28.766 1 97.69 308 SER B O 1
ATOM 5594 N N . ARG B 1 309 ? 11.125 -19.875 -30.266 1 96.75 309 ARG B N 1
ATOM 5595 C CA . ARG B 1 309 ? 12.555 -19.625 -30.219 1 96.75 309 ARG B CA 1
ATOM 5596 C C . ARG B 1 309 ? 12.867 -18.188 -30.656 1 96.75 309 ARG B C 1
ATOM 5598 O O . ARG B 1 309 ? 13.727 -17.531 -30.062 1 96.75 309 ARG B O 1
ATOM 5605 N N . GLU B 1 310 ? 12.172 -17.734 -31.641 1 97 310 GLU B N 1
ATOM 5606 C CA . GLU B 1 310 ? 12.383 -16.391 -32.188 1 97 310 GLU B CA 1
ATOM 5607 C C . GLU B 1 310 ? 12.07 -15.32 -31.141 1 97 310 GLU B C 1
ATOM 5609 O O . GLU B 1 310 ? 12.797 -14.336 -31.016 1 97 310 GLU B O 1
ATOM 5614 N N . GLU B 1 311 ? 11.078 -15.516 -30.359 1 97.81 311 GLU B N 1
ATOM 5615 C CA . GLU B 1 311 ? 10.617 -14.531 -29.391 1 97.81 311 GLU B CA 1
ATOM 5616 C C . GLU B 1 311 ? 11.547 -14.492 -28.172 1 97.81 311 GLU B C 1
ATOM 5618 O O . GLU B 1 311 ? 11.5 -13.547 -27.375 1 97.81 311 GLU B O 1
ATOM 5623 N N . LYS B 1 312 ? 12.344 -15.484 -28.031 1 97.19 312 LYS B N 1
ATOM 5624 C CA . LYS B 1 312 ? 13.227 -15.531 -26.875 1 97.19 312 LYS B CA 1
ATOM 5625 C C . LYS B 1 312 ? 14.68 -15.281 -27.281 1 97.19 312 LYS B C 1
ATOM 5627 O O . LYS B 1 312 ? 15.555 -15.133 -26.422 1 97.19 312 LYS B O 1
ATOM 5632 N N . ALA B 1 313 ? 14.93 -15.203 -28.594 1 91.81 313 ALA B N 1
ATOM 5633 C CA . ALA B 1 313 ? 16.281 -15.07 -29.109 1 91.81 313 ALA B CA 1
ATOM 5634 C C . ALA B 1 313 ? 16.734 -13.609 -29.094 1 91.81 313 ALA B C 1
ATOM 5636 O O . ALA B 1 313 ? 15.922 -12.703 -29.25 1 91.81 313 ALA B O 1
ATOM 5637 N N . GLY B 1 314 ? 18.016 -13.398 -28.797 1 85.44 314 GLY B N 1
ATOM 5638 C CA . GLY B 1 314 ? 18.641 -12.102 -29 1 85.44 314 GLY B CA 1
ATOM 5639 C C . GLY B 1 314 ? 18.609 -11.227 -27.766 1 85.44 314 GLY B C 1
ATOM 5640 O O . GLY B 1 314 ? 18.797 -11.711 -26.641 1 85.44 314 GLY B O 1
ATOM 5641 N N . ASP B 1 315 ? 18.422 -9.93 -28.016 1 94.31 315 ASP B N 1
ATOM 5642 C CA . ASP B 1 315 ? 18.5 -8.867 -27.031 1 94.31 315 ASP B CA 1
ATOM 5643 C C . ASP B 1 315 ? 17.297 -8.914 -26.078 1 94.31 315 ASP B C 1
ATOM 5645 O O . ASP B 1 315 ? 16.156 -8.984 -26.516 1 94.31 315 ASP B O 1
ATOM 5649 N N . MET B 1 316 ? 17.578 -8.922 -24.719 1 97.06 316 MET B N 1
ATOM 5650 C CA . MET B 1 316 ? 16.516 -8.938 -23.734 1 97.06 316 MET B CA 1
ATOM 5651 C C . MET B 1 316 ? 15.523 -7.801 -23.969 1 97.06 316 MET B C 1
ATOM 5653 O O . MET B 1 316 ? 14.359 -7.898 -23.594 1 97.06 316 MET B O 1
ATOM 5657 N N . ARG B 1 317 ? 15.961 -6.746 -24.609 1 97.12 317 ARG B N 1
ATOM 5658 C CA . ARG B 1 317 ? 15.086 -5.617 -24.906 1 97.12 317 ARG B CA 1
ATOM 5659 C C . ARG B 1 317 ? 13.992 -6.012 -25.891 1 97.12 317 ARG B C 1
ATOM 5661 O O . ARG B 1 317 ? 12.945 -5.363 -25.953 1 97.12 317 ARG B O 1
ATOM 5668 N N . LYS B 1 318 ? 14.164 -7.043 -26.547 1 96.5 318 LYS B N 1
ATOM 5669 C CA . LYS B 1 318 ? 13.227 -7.465 -27.578 1 96.5 318 LYS B CA 1
ATOM 5670 C C . LYS B 1 318 ? 12.602 -8.82 -27.234 1 96.5 318 LYS B C 1
ATOM 5672 O O . LYS B 1 318 ? 11.516 -9.148 -27.719 1 96.5 318 LYS B O 1
ATOM 5677 N N . ALA B 1 319 ? 13.289 -9.602 -26.484 1 97.62 319 ALA B N 1
ATOM 5678 C CA . ALA B 1 319 ? 12.828 -10.938 -26.125 1 97.62 319 ALA B CA 1
ATOM 5679 C C . ALA B 1 319 ? 11.562 -10.875 -25.281 1 97.62 319 ALA B C 1
ATOM 5681 O O . ALA B 1 319 ? 11.32 -9.891 -24.578 1 97.62 319 ALA B O 1
ATOM 5682 N N . ALA B 1 320 ? 10.773 -11.898 -25.375 1 97.62 320 ALA B N 1
ATOM 5683 C CA . ALA B 1 320 ? 9.531 -11.984 -24.594 1 97.62 320 ALA B CA 1
ATOM 5684 C C . ALA B 1 320 ? 9.82 -12.352 -23.141 1 97.62 320 ALA B C 1
ATOM 5686 O O . ALA B 1 320 ? 10.836 -12.984 -22.844 1 97.62 320 ALA B O 1
ATOM 5687 N N . PHE B 1 321 ? 8.969 -11.906 -22.281 1 97.94 321 PHE B N 1
ATOM 5688 C CA . PHE B 1 321 ? 9 -12.32 -20.891 1 97.94 321 PHE B CA 1
ATOM 5689 C C . PHE B 1 321 ? 8.453 -13.734 -20.734 1 97.94 321 PHE B C 1
ATOM 5691 O O . PHE B 1 321 ? 7.395 -14.062 -21.266 1 97.94 321 PHE B O 1
ATOM 5698 N N . GLY B 1 322 ? 9.133 -14.602 -19.906 1 98 322 GLY B N 1
ATOM 5699 C CA . GLY B 1 322 ? 8.594 -15.906 -19.578 1 98 322 GLY B CA 1
ATOM 5700 C C . GLY B 1 322 ? 9.562 -17.047 -19.859 1 98 322 GLY B C 1
ATOM 5701 O O . GLY B 1 322 ? 10.359 -16.969 -20.797 1 98 322 GLY B O 1
ATOM 5702 N N . ILE B 1 323 ? 9.477 -18.078 -19.125 1 98.19 323 ILE B N 1
ATOM 5703 C CA . ILE B 1 323 ? 10.242 -19.297 -19.344 1 98.19 323 ILE B CA 1
ATOM 5704 C C . ILE B 1 323 ? 9.352 -20.516 -19.094 1 98.19 323 ILE B C 1
ATOM 5706 O O . ILE B 1 323 ? 8.312 -20.406 -18.438 1 98.19 323 ILE B O 1
ATOM 5710 N N . ILE B 1 324 ? 9.758 -21.625 -19.609 1 98.56 324 ILE B N 1
ATOM 5711 C CA . ILE B 1 324 ? 9.031 -22.859 -19.312 1 98.56 324 ILE B CA 1
ATOM 5712 C C . ILE B 1 324 ? 9.594 -23.484 -18.031 1 98.56 324 ILE B C 1
ATOM 5714 O O . ILE B 1 324 ? 10.734 -23.219 -17.656 1 98.56 324 ILE B O 1
ATOM 5718 N N . GLY B 1 325 ? 8.695 -24.188 -17.344 1 98.12 325 GLY B N 1
ATOM 5719 C CA . GLY B 1 325 ? 9.211 -24.766 -16.109 1 98.12 325 GLY B CA 1
ATOM 5720 C C . GLY B 1 325 ? 8.375 -25.938 -15.609 1 98.12 325 GLY B C 1
ATOM 5721 O O . GLY B 1 325 ? 8.773 -26.625 -14.68 1 98.12 325 GLY B O 1
ATOM 5722 N N . ASN B 1 326 ? 7.176 -26.281 -16.234 1 98.56 326 ASN B N 1
ATOM 5723 C CA . ASN B 1 326 ? 6.277 -27.266 -15.648 1 98.56 326 ASN B CA 1
ATOM 5724 C C . ASN B 1 326 ? 6.832 -28.688 -15.789 1 98.56 326 ASN B C 1
ATOM 5726 O O . ASN B 1 326 ? 6.5 -29.578 -15 1 98.56 326 ASN B O 1
ATOM 5730 N N . GLU B 1 327 ? 7.801 -28.953 -16.734 1 98.69 327 GLU B N 1
ATOM 5731 C CA . GLU B 1 327 ? 8.344 -30.297 -16.953 1 98.69 327 GLU B CA 1
ATOM 5732 C C . GLU B 1 327 ? 9.43 -30.625 -15.938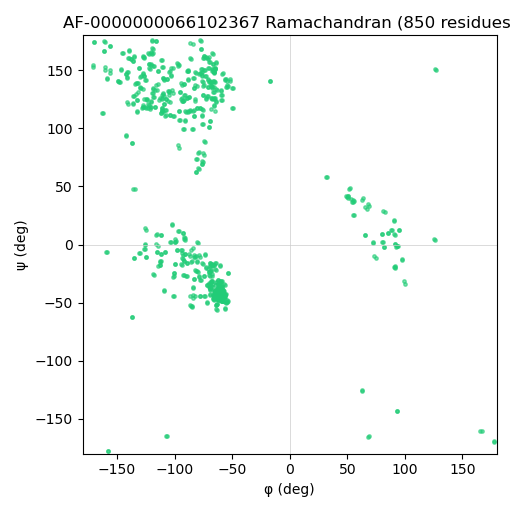 1 98.69 327 GLU B C 1
ATOM 5734 O O . GLU B 1 327 ? 9.727 -31.797 -15.688 1 98.69 327 GLU B O 1
ATOM 5739 N N . THR B 1 328 ? 10.016 -29.562 -15.375 1 98.56 328 THR B N 1
ATOM 5740 C CA . THR B 1 328 ? 11.258 -29.812 -14.648 1 98.56 328 THR B CA 1
ATOM 5741 C C . THR B 1 328 ? 11.164 -29.281 -13.219 1 98.56 328 THR B C 1
ATOM 5743 O O . THR B 1 328 ? 12.102 -29.422 -12.438 1 98.56 328 THR B O 1
ATOM 5746 N N . ALA B 1 329 ? 10.008 -28.688 -12.859 1 98.88 329 ALA B N 1
ATOM 5747 C CA . ALA B 1 329 ? 9.859 -27.953 -11.602 1 98.88 329 ALA B CA 1
ATOM 5748 C C . ALA B 1 329 ? 10.211 -28.828 -10.414 1 98.88 329 ALA B C 1
ATOM 5750 O O . ALA B 1 329 ? 11.086 -28.5 -9.617 1 98.88 329 ALA B O 1
ATOM 5751 N N . PHE B 1 330 ? 9.578 -30.016 -10.242 1 98.88 330 PHE B N 1
ATOM 5752 C CA . PHE B 1 330 ? 9.82 -30.891 -9.102 1 98.88 330 PHE B CA 1
ATOM 5753 C C . PHE B 1 330 ? 11.273 -31.359 -9.062 1 98.88 330 PHE B C 1
ATOM 5755 O O . PHE B 1 330 ? 11.922 -31.297 -8.016 1 98.88 330 PHE B O 1
ATOM 5762 N N . ALA B 1 331 ? 11.805 -31.797 -10.211 1 98.88 331 ALA B N 1
ATOM 5763 C CA . ALA B 1 331 ? 13.156 -32.344 -10.281 1 98.88 331 ALA B CA 1
ATOM 5764 C C . ALA B 1 331 ? 14.188 -31.297 -9.867 1 98.88 331 ALA B C 1
ATOM 5766 O O . ALA B 1 331 ? 15.102 -31.594 -9.086 1 98.88 331 ALA B O 1
ATOM 5767 N N . CYS B 1 332 ? 14.023 -30.078 -10.406 1 98.88 332 CYS B N 1
ATOM 5768 C CA . CYS B 1 332 ? 14.969 -29.016 -10.086 1 98.88 332 CYS B CA 1
ATOM 5769 C C . CYS B 1 332 ? 14.914 -28.672 -8.609 1 98.88 332 CYS B C 1
ATOM 5771 O O . CYS B 1 332 ? 15.953 -28.531 -7.953 1 98.88 332 CYS B O 1
ATOM 5773 N N . LEU B 1 333 ? 13.711 -28.547 -8.07 1 98.94 333 LEU B N 1
ATOM 5774 C CA . LEU B 1 333 ? 13.547 -28.172 -6.664 1 98.94 333 LEU B CA 1
ATOM 5775 C C . LEU B 1 333 ? 14.016 -29.312 -5.754 1 98.94 333 LEU B C 1
ATOM 5777 O O . LEU B 1 333 ? 14.656 -29.062 -4.73 1 98.94 333 LEU B O 1
ATOM 5781 N N . TYR B 1 334 ? 13.664 -30.578 -6.082 1 98.88 334 TYR B N 1
ATOM 5782 C CA . TYR B 1 334 ? 14.117 -31.734 -5.324 1 98.88 334 TYR B CA 1
ATOM 5783 C C . TYR B 1 334 ? 15.641 -31.766 -5.254 1 98.88 334 TYR B C 1
ATOM 5785 O O . TYR B 1 334 ? 16.219 -31.938 -4.176 1 98.88 334 TYR B O 1
ATOM 5793 N N . THR B 1 335 ? 16.266 -31.609 -6.41 1 98.88 335 THR B N 1
ATOM 5794 C CA . THR B 1 335 ? 17.719 -31.672 -6.496 1 98.88 335 THR B CA 1
ATOM 5795 C C . THR B 1 335 ? 18.375 -30.594 -5.633 1 98.88 335 THR B C 1
ATOM 5797 O O . THR B 1 335 ? 19.297 -30.875 -4.863 1 98.88 335 THR B O 1
ATOM 5800 N N . LYS B 1 336 ? 17.875 -29.422 -5.715 1 98.62 336 LYS B N 1
ATOM 5801 C CA . LYS B 1 336 ? 18.484 -28.281 -5.039 1 98.62 336 LYS B CA 1
ATOM 5802 C C . LYS B 1 336 ? 18.234 -28.328 -3.535 1 98.62 336 LYS B C 1
ATOM 5804 O O . LYS B 1 336 ? 19.141 -28.078 -2.736 1 98.62 336 LYS B O 1
ATOM 5809 N N . PHE B 1 337 ? 17.016 -28.625 -3.129 1 98.69 337 PHE B N 1
ATOM 5810 C CA . PHE B 1 337 ? 16.641 -28.344 -1.748 1 98.69 337 PHE B CA 1
ATOM 5811 C C . PHE B 1 337 ? 16.5 -29.625 -0.946 1 98.69 337 PHE B C 1
ATOM 5813 O O . PHE B 1 337 ? 16.859 -29.672 0.236 1 98.69 337 PHE B O 1
ATOM 5820 N N . VAL B 1 338 ? 15.945 -30.672 -1.54 1 98.69 338 VAL B N 1
ATOM 5821 C CA . VAL B 1 338 ? 15.664 -31.875 -0.781 1 98.69 338 VAL B CA 1
ATOM 5822 C C . VAL B 1 338 ? 16.906 -32.781 -0.759 1 98.69 338 VAL B C 1
ATOM 5824 O O . VAL B 1 338 ? 17.359 -33.188 0.31 1 98.69 338 VAL B O 1
ATOM 5827 N N . LYS B 1 339 ? 17.438 -33.062 -1.94 1 98.19 339 LYS B N 1
ATOM 5828 C CA . LYS B 1 339 ? 18.625 -33.938 -2.029 1 98.19 339 LYS B CA 1
ATOM 5829 C C . LYS B 1 339 ? 19.781 -33.344 -1.242 1 98.19 339 LYS B C 1
ATOM 5831 O O . LYS B 1 339 ? 20.594 -34.094 -0.671 1 98.19 339 LYS B O 1
ATOM 5836 N N . SER B 1 340 ? 19.859 -32.062 -1.175 1 97.38 340 SER B N 1
ATOM 5837 C CA . SER B 1 340 ? 20.938 -31.359 -0.457 1 97.38 340 SER B CA 1
ATOM 5838 C C . SER B 1 340 ? 20.656 -31.328 1.042 1 97.38 340 SER B C 1
ATOM 5840 O O . SER B 1 340 ? 21.516 -30.922 1.827 1 97.38 340 SER B O 1
ATOM 5842 N N . GLY B 1 341 ? 19.438 -31.609 1.48 1 97.94 341 GLY B N 1
ATOM 5843 C CA . GLY B 1 341 ? 19.109 -31.656 2.895 1 97.94 341 GLY B CA 1
ATOM 5844 C C . GLY B 1 341 ? 18.547 -30.344 3.414 1 97.94 341 GLY B C 1
ATOM 5845 O O . GLY B 1 341 ? 18.328 -30.188 4.617 1 97.94 341 GLY B O 1
ATOM 5846 N N . GLN B 1 342 ? 18.203 -29.453 2.555 1 97.38 342 GLN B N 1
ATOM 5847 C CA . GLN B 1 342 ? 17.75 -28.125 2.959 1 97.38 342 GLN B CA 1
ATOM 5848 C C . GLN B 1 342 ? 16.25 -28.094 3.178 1 97.38 342 GLN B C 1
ATOM 5850 O O . GLN B 1 342 ? 15.719 -27.156 3.775 1 97.38 342 GLN B O 1
ATOM 5855 N N . MET B 1 343 ? 15.562 -29.125 2.66 1 97.56 343 MET B N 1
ATOM 5856 C CA . MET B 1 343 ? 14.109 -29.188 2.744 1 97.56 343 MET B CA 1
ATOM 5857 C C . MET B 1 343 ? 13.625 -30.641 2.811 1 97.56 343 MET B C 1
ATOM 5859 O O . MET B 1 343 ? 14.188 -31.516 2.148 1 97.56 343 MET B O 1
ATOM 5863 N N . ASP B 1 344 ? 12.656 -30.812 3.605 1 97.62 344 ASP B N 1
ATOM 5864 C CA . ASP B 1 344 ? 12.047 -32.125 3.643 1 97.62 344 ASP B CA 1
ATOM 5865 C C . ASP B 1 344 ? 11.258 -32.406 2.365 1 97.62 344 ASP B C 1
ATOM 5867 O O . ASP B 1 344 ? 10.578 -31.531 1.845 1 97.62 344 ASP B O 1
ATOM 5871 N N . LEU B 1 345 ? 11.367 -33.656 1.96 1 98.44 345 LEU B N 1
ATOM 5872 C CA . LEU B 1 345 ? 10.633 -34.062 0.768 1 98.44 345 LEU B CA 1
ATOM 5873 C C . LEU B 1 345 ? 9.133 -33.875 0.96 1 98.44 345 LEU B C 1
ATOM 5875 O O . LEU B 1 345 ? 8.43 -33.469 0.03 1 98.44 345 LEU B O 1
ATOM 5879 N N . SER B 1 346 ? 8.648 -34.125 2.154 1 98.12 346 SER B N 1
ATOM 5880 C CA . SER B 1 346 ? 7.227 -33.969 2.436 1 98.12 346 SER B CA 1
ATOM 5881 C C . SER B 1 346 ? 6.773 -32.531 2.25 1 98.12 346 SER B C 1
ATOM 5883 O O . SER B 1 346 ? 5.672 -32.25 1.763 1 98.12 346 SER B O 1
ATOM 5885 N N . LEU B 1 347 ? 7.586 -31.562 2.66 1 98.19 347 LEU B N 1
ATOM 5886 C CA . LEU B 1 347 ? 7.246 -30.156 2.488 1 98.19 347 LEU B CA 1
ATOM 5887 C C . LEU B 1 347 ? 7.16 -29.797 1.008 1 98.19 347 LEU B C 1
ATOM 5889 O O . LEU B 1 347 ? 6.227 -29.109 0.585 1 98.19 347 LEU B O 1
ATOM 5893 N N . LEU B 1 348 ? 8.141 -30.25 0.259 1 98.62 348 LEU B N 1
ATOM 5894 C CA . LEU B 1 348 ? 8.117 -29.969 -1.173 1 98.62 348 LEU B CA 1
ATOM 5895 C C . LEU B 1 348 ? 6.852 -30.531 -1.812 1 98.62 348 LEU B C 1
ATOM 5897 O O . LEU B 1 348 ? 6.188 -29.844 -2.59 1 98.62 348 LEU B O 1
ATOM 5901 N N . LEU B 1 349 ? 6.516 -31.75 -1.51 1 98.56 349 LEU B N 1
ATOM 5902 C CA . LEU B 1 349 ? 5.32 -32.406 -2.057 1 98.56 349 LEU B CA 1
ATOM 5903 C C . LEU B 1 349 ? 4.066 -31.625 -1.653 1 98.56 349 LEU B C 1
ATOM 5905 O O . LEU B 1 349 ? 3.168 -31.422 -2.473 1 98.56 349 LEU B O 1
ATOM 5909 N N . ASP B 1 350 ? 4.004 -31.172 -0.423 1 98.19 350 ASP B N 1
ATOM 5910 C CA . ASP B 1 350 ? 2.852 -30.422 0.05 1 98.19 350 ASP B CA 1
ATOM 5911 C C . ASP B 1 350 ? 2.721 -29.094 -0.696 1 98.19 350 ASP B C 1
ATOM 5913 O O . ASP B 1 350 ? 1.623 -28.703 -1.103 1 98.19 350 ASP B O 1
ATOM 5917 N N . LEU B 1 351 ? 3.836 -28.406 -0.873 1 98.75 351 LEU B N 1
ATOM 5918 C CA . LEU B 1 351 ? 3.857 -27.094 -1.523 1 98.75 351 LEU B CA 1
ATOM 5919 C C . LEU B 1 351 ? 3.436 -27.203 -2.984 1 98.75 351 LEU B C 1
ATOM 5921 O O . LEU B 1 351 ? 2.947 -26.234 -3.57 1 98.75 351 LEU B O 1
ATOM 5925 N N . MET B 1 352 ? 3.543 -28.438 -3.57 1 98.81 352 MET B N 1
ATOM 5926 C CA . MET B 1 352 ? 3.307 -28.562 -5.004 1 98.81 352 MET B CA 1
ATOM 5927 C C . MET B 1 352 ? 2.082 -29.438 -5.273 1 98.81 352 MET B C 1
ATOM 5929 O O . MET B 1 352 ? 1.753 -29.703 -6.43 1 98.81 352 MET B O 1
ATOM 5933 N N . SER B 1 353 ? 1.385 -29.969 -4.27 1 98.31 353 SER B N 1
ATOM 5934 C CA . SER B 1 353 ? 0.219 -30.812 -4.508 1 98.31 353 SER B CA 1
ATOM 5935 C C . SER B 1 353 ? -0.916 -30.469 -3.545 1 98.31 353 SER B C 1
ATOM 5937 O O . SER B 1 353 ? -1.854 -29.766 -3.912 1 98.31 353 SER B O 1
ATOM 5939 N N . TYR B 1 354 ? -0.688 -30.641 -2.254 1 98 354 TYR B N 1
ATOM 5940 C CA . TYR B 1 354 ? -1.742 -30.5 -1.255 1 98 354 TYR B CA 1
ATOM 5941 C C . TYR B 1 354 ? -2.131 -29.031 -1.08 1 98 354 TYR B C 1
ATOM 5943 O O . TYR B 1 354 ? -3.314 -28.688 -1.116 1 98 354 TYR B O 1
ATOM 5951 N N . GLN B 1 355 ? -1.211 -28.156 -0.888 1 98.5 355 GLN B N 1
ATOM 5952 C CA . GLN B 1 355 ? -1.466 -26.766 -0.531 1 98.5 355 GLN B CA 1
ATOM 5953 C C . GLN B 1 355 ? -2.219 -26.031 -1.643 1 98.5 355 GLN B C 1
ATOM 5955 O O . GLN B 1 355 ? -3.246 -25.406 -1.394 1 98.5 355 GLN B O 1
ATOM 5960 N N . PRO B 1 356 ? -1.673 -26.109 -2.893 1 98.88 356 PRO B N 1
ATOM 5961 C CA . PRO B 1 356 ? -2.451 -25.438 -3.934 1 98.88 356 PRO B CA 1
ATOM 5962 C C . PRO B 1 356 ? -3.871 -25.984 -4.059 1 98.88 356 PRO B C 1
ATOM 5964 O O . PRO B 1 356 ? -4.816 -25.219 -4.262 1 98.88 356 PRO B O 1
ATOM 5967 N N . ALA B 1 357 ? -4.066 -27.266 -3.963 1 98.56 357 ALA B N 1
ATOM 5968 C CA . ALA B 1 357 ? -5.398 -27.859 -4.051 1 98.56 357 ALA B CA 1
ATOM 5969 C C . ALA B 1 357 ? -6.293 -27.359 -2.918 1 98.56 357 ALA B C 1
ATOM 5971 O O . ALA B 1 357 ? -7.422 -26.922 -3.154 1 98.56 357 ALA B O 1
ATOM 5972 N N . LYS B 1 358 ? -5.773 -27.391 -1.718 1 98.44 358 LYS B N 1
ATOM 5973 C CA . LYS B 1 358 ? -6.52 -26.984 -0.533 1 98.44 358 LYS B CA 1
ATOM 5974 C C . LYS B 1 358 ? -6.898 -25.516 -0.606 1 98.44 358 LYS B C 1
ATOM 5976 O O . LYS B 1 358 ? -8.062 -25.156 -0.398 1 98.44 358 LYS B O 1
ATOM 5981 N N . LEU B 1 359 ? -5.992 -24.688 -0.951 1 98.75 359 LEU B N 1
ATOM 5982 C CA . LEU B 1 359 ? -6.172 -23.234 -0.897 1 98.75 359 LEU B CA 1
ATOM 5983 C C . LEU B 1 359 ? -7.152 -22.766 -1.97 1 98.75 359 LEU B C 1
ATOM 5985 O O . LEU B 1 359 ? -7.82 -21.75 -1.804 1 98.75 359 LEU B O 1
ATOM 5989 N N . PHE B 1 360 ? -7.297 -23.562 -3.033 1 98.75 360 PHE B N 1
ATOM 5990 C CA . PHE B 1 360 ? -8.164 -23.125 -4.121 1 98.75 360 PHE B CA 1
ATOM 5991 C C . PHE B 1 360 ? -9.359 -24.047 -4.266 1 98.75 360 PHE B C 1
ATOM 5993 O O . PHE B 1 360 ? -10.094 -23.984 -5.254 1 98.75 360 PHE B O 1
ATOM 6000 N N . GLY B 1 361 ? -9.523 -24.922 -3.334 1 97.94 361 GLY B N 1
ATOM 6001 C CA . GLY B 1 361 ? -10.703 -25.781 -3.27 1 97.94 361 GLY B CA 1
ATOM 6002 C C . GLY B 1 361 ? -10.773 -26.781 -4.398 1 97.94 361 GLY B C 1
ATOM 6003 O O . GLY B 1 361 ? -11.852 -27.062 -4.93 1 97.94 361 GLY B O 1
ATOM 6004 N N . LEU B 1 362 ? -9.688 -27.25 -4.812 1 98.12 362 LEU B N 1
ATOM 6005 C CA . LEU B 1 362 ? -9.625 -28.25 -5.863 1 98.12 362 LEU B CA 1
ATOM 6006 C C . LEU B 1 362 ? -9.625 -29.656 -5.266 1 98.12 362 LEU B C 1
ATOM 6008 O O . LEU B 1 362 ? -9 -29.891 -4.23 1 98.12 362 LEU B O 1
ATOM 6012 N N . ASP B 1 363 ? -10.359 -30.562 -5.855 1 96.69 363 ASP B N 1
ATOM 6013 C CA . ASP B 1 363 ? -10.344 -31.969 -5.426 1 96.69 363 ASP B CA 1
ATOM 6014 C C . ASP B 1 363 ? -9.141 -32.719 -6.012 1 96.69 363 ASP B C 1
ATOM 6016 O O . ASP B 1 363 ? -9.297 -33.531 -6.93 1 96.69 363 ASP B O 1
ATOM 6020 N N . ALA B 1 364 ? -7.969 -32.438 -5.473 1 97.5 364 ALA B N 1
ATOM 6021 C CA . ALA B 1 364 ? -6.684 -32.938 -5.941 1 97.5 364 ALA B CA 1
ATOM 6022 C C . ALA B 1 364 ? -5.645 -32.938 -4.824 1 97.5 364 ALA B C 1
ATOM 6024 O O . ALA B 1 364 ? -5.926 -32.469 -3.713 1 97.5 364 ALA B O 1
ATOM 6025 N N . GLY B 1 365 ? -4.539 -33.5 -5.004 1 95.69 365 GLY B N 1
ATOM 6026 C CA . GLY B 1 365 ? -3.377 -33.344 -4.141 1 95.69 365 GLY B CA 1
ATOM 6027 C C . GLY B 1 365 ? -3.369 -34.344 -2.979 1 95.69 365 GLY B C 1
ATOM 6028 O O . GLY B 1 365 ? -2.615 -34.156 -2.02 1 95.69 365 GLY B O 1
ATOM 6029 N N . VAL B 1 366 ? -4.242 -35.344 -3.066 1 94.62 366 VAL B N 1
ATOM 6030 C CA . VAL B 1 366 ? -4.309 -36.312 -1.988 1 94.62 366 VAL B CA 1
ATOM 6031 C C . VAL B 1 366 ? -4.352 -37.719 -2.576 1 94.62 366 VAL B C 1
ATOM 6033 O O . VAL B 1 366 ? -5.008 -37.969 -3.592 1 94.62 366 VAL B O 1
ATOM 6036 N N . LEU B 1 367 ? -3.619 -38.625 -1.962 1 95.38 367 LEU B N 1
ATOM 6037 C CA . LEU B 1 367 ? -3.619 -40.031 -2.305 1 95.38 367 LEU B CA 1
ATOM 6038 C C . LEU B 1 367 ? -4.332 -40.844 -1.234 1 95.38 367 LEU B C 1
ATOM 6040 O O . LEU B 1 367 ? -3.857 -40.938 -0.101 1 95.38 367 LEU B O 1
ATOM 6044 N N . ALA B 1 368 ? -5.473 -41.375 -1.588 1 94.81 368 ALA B N 1
ATOM 6045 C CA . ALA B 1 368 ? -6.262 -42.188 -0.669 1 94.81 368 ALA B CA 1
ATOM 6046 C C . ALA B 1 368 ? -7.258 -43.062 -1.428 1 94.81 368 ALA B C 1
ATOM 6048 O O . ALA B 1 368 ? -7.715 -42.688 -2.512 1 94.81 368 ALA B O 1
ATOM 6049 N N . PRO B 1 369 ? -7.559 -44.219 -0.816 1 96.12 369 PRO B N 1
ATOM 6050 C CA . PRO B 1 369 ? -8.609 -45.031 -1.447 1 96.12 369 PRO B CA 1
ATOM 6051 C C . PRO B 1 369 ? -9.906 -44.25 -1.653 1 96.12 369 PRO B C 1
ATOM 6053 O O . PRO B 1 369 ? -10.305 -43.469 -0.786 1 96.12 369 PRO B O 1
ATOM 6056 N N . GLY B 1 370 ? -10.516 -44.5 -2.791 1 96.44 370 GLY B N 1
ATOM 6057 C CA . GLY B 1 370 ? -11.766 -43.781 -3.084 1 96.44 370 GLY B CA 1
ATOM 6058 C C . GLY B 1 370 ? -11.562 -42.5 -3.836 1 96.44 370 GLY B C 1
ATOM 6059 O O . GLY B 1 370 ? -12.477 -42 -4.5 1 96.44 370 GLY B O 1
ATOM 6060 N N . LYS B 1 371 ? -10.391 -41.969 -3.824 1 96.75 371 LYS B N 1
ATOM 6061 C CA . LYS B 1 371 ? -10.094 -40.719 -4.527 1 96.75 371 LYS B CA 1
ATOM 6062 C C . LYS B 1 371 ? -9.727 -41 -5.984 1 96.75 371 LYS B C 1
ATOM 6064 O O . LYS B 1 371 ? -9.438 -42.125 -6.359 1 96.75 371 LYS B O 1
ATOM 6069 N N . GLU B 1 372 ? -9.852 -39.906 -6.777 1 97.62 372 GLU B N 1
ATOM 6070 C CA . GLU B 1 372 ? -9.406 -40 -8.164 1 97.62 372 GLU B CA 1
ATOM 6071 C C . GLU B 1 372 ? -7.953 -40.469 -8.242 1 97.62 372 GLU B C 1
ATOM 6073 O O . GLU B 1 372 ? -7.113 -40.031 -7.457 1 97.62 372 GLU B O 1
ATOM 6078 N N . ALA B 1 373 ? -7.684 -41.375 -9.18 1 98.31 373 ALA B N 1
ATOM 6079 C CA . ALA B 1 373 ? -6.324 -41.875 -9.344 1 98.31 373 ALA B CA 1
ATOM 6080 C C . ALA B 1 373 ? -5.465 -40.906 -10.133 1 98.31 373 ALA B C 1
ATOM 6082 O O . ALA B 1 373 ? -5.062 -41.188 -11.266 1 98.31 373 ALA B O 1
ATOM 6083 N N . ASP B 1 374 ? -5.258 -39.812 -9.562 1 98.69 374 ASP B N 1
ATOM 6084 C CA . ASP B 1 374 ? -4.293 -38.812 -10.023 1 98.69 374 ASP B CA 1
ATOM 6085 C C . ASP B 1 374 ? -2.961 -38.969 -9.289 1 98.69 374 ASP B C 1
ATOM 6087 O O . ASP B 1 374 ? -2.83 -38.562 -8.133 1 98.69 374 ASP B O 1
ATOM 6091 N N . LEU B 1 375 ? -1.944 -39.5 -10.031 1 98.44 375 LEU B N 1
ATOM 6092 C CA . LEU B 1 375 ? -0.717 -39.938 -9.375 1 98.44 375 LEU B CA 1
ATOM 6093 C C . LEU B 1 375 ? 0.505 -39.594 -10.219 1 98.44 375 LEU B C 1
ATOM 6095 O O . LEU B 1 375 ? 0.435 -39.594 -11.445 1 98.44 375 LEU B O 1
ATOM 6099 N N . ALA B 1 376 ? 1.545 -39.344 -9.531 1 98.75 376 ALA B N 1
ATOM 6100 C CA . ALA B 1 376 ? 2.844 -39.156 -10.172 1 98.75 376 ALA B CA 1
ATOM 6101 C C . ALA B 1 376 ? 3.908 -40.031 -9.531 1 98.75 376 ALA B C 1
ATOM 6103 O O . ALA B 1 376 ? 3.953 -40.156 -8.305 1 98.75 376 ALA B O 1
ATOM 6104 N N . VAL B 1 377 ? 4.699 -40.688 -10.32 1 98.81 377 VAL B N 1
ATOM 6105 C CA . VAL B 1 377 ? 5.836 -41.5 -9.875 1 98.81 377 VAL B CA 1
ATOM 6106 C C . VAL B 1 377 ? 7.141 -40.781 -10.234 1 98.81 377 VAL B C 1
ATOM 6108 O O . VAL B 1 377 ? 7.367 -40.438 -11.391 1 98.81 377 VAL B O 1
ATOM 6111 N N . PHE B 1 378 ? 7.98 -40.562 -9.25 1 98.81 378 PHE B N 1
ATOM 6112 C CA . PHE B 1 378 ? 9.234 -39.844 -9.453 1 98.81 378 PHE B CA 1
ATOM 6113 C C . PHE B 1 378 ? 10.43 -40.781 -9.211 1 98.81 378 PHE B C 1
ATOM 6115 O O . PHE B 1 378 ? 10.43 -41.562 -8.266 1 98.81 378 PHE B O 1
ATOM 6122 N N . ASP B 1 379 ? 11.445 -40.688 -10.062 1 98.5 379 ASP B N 1
ATOM 6123 C CA . ASP B 1 379 ? 12.711 -41.375 -9.875 1 98.5 379 ASP B CA 1
ATOM 6124 C C . ASP B 1 379 ? 13.719 -40.5 -9.133 1 98.5 379 ASP B C 1
ATOM 6126 O O . ASP B 1 379 ? 14.453 -39.75 -9.758 1 98.5 379 ASP B O 1
ATOM 6130 N N . LEU B 1 380 ? 13.844 -40.75 -7.84 1 98.38 380 LEU B N 1
ATOM 6131 C CA . LEU B 1 380 ? 14.617 -39.844 -6.988 1 98.38 380 LEU B CA 1
ATOM 6132 C C . LEU B 1 380 ? 16.109 -40.156 -7.082 1 98.38 380 LEU B C 1
ATOM 6134 O O . LEU B 1 380 ? 16.938 -39.344 -6.664 1 98.38 380 LEU B O 1
ATOM 6138 N N . ASP B 1 381 ? 16.469 -41.219 -7.664 1 96.12 381 ASP B N 1
ATOM 6139 C CA . ASP B 1 381 ? 17.828 -41.719 -7.465 1 96.12 381 ASP B CA 1
ATOM 6140 C C . ASP B 1 381 ? 18.641 -41.625 -8.75 1 96.12 381 ASP B C 1
ATOM 6142 O O . ASP B 1 381 ? 19.875 -41.688 -8.711 1 96.12 381 ASP B O 1
ATOM 6146 N N . HIS B 1 382 ? 18 -41.438 -9.836 1 96.12 382 HIS B N 1
ATOM 6147 C CA . HIS B 1 382 ? 18.719 -41.406 -11.109 1 96.12 382 HIS B CA 1
ATOM 6148 C C . HIS B 1 382 ? 18.938 -40 -11.602 1 96.12 382 HIS B C 1
ATOM 6150 O O . HIS B 1 382 ? 17.984 -39.219 -11.648 1 96.12 382 HIS B O 1
ATOM 6156 N N . ALA B 1 383 ? 20.125 -39.719 -11.953 1 97.5 383 ALA B N 1
ATOM 6157 C CA . ALA B 1 383 ? 20.453 -38.406 -12.516 1 97.5 383 ALA B CA 1
ATOM 6158 C C . ALA B 1 383 ? 20.094 -38.344 -14 1 97.5 383 ALA B C 1
ATOM 6160 O O . ALA B 1 383 ? 20.297 -39.312 -14.734 1 97.5 383 ALA B O 1
ATOM 6161 N N . GLU B 1 384 ? 19.531 -37.312 -14.359 1 97.19 384 GLU B N 1
ATOM 6162 C CA . GLU B 1 384 ? 19.234 -37.031 -15.766 1 97.19 384 GLU B CA 1
ATOM 6163 C C . GLU B 1 384 ? 19.656 -35.625 -16.172 1 97.19 384 GLU B C 1
ATOM 6165 O O . GLU B 1 384 ? 19.5 -34.688 -15.398 1 97.19 384 GLU B O 1
ATOM 6170 N N . LYS B 1 385 ? 20.219 -35.5 -17.344 1 98.06 385 LYS B N 1
ATOM 6171 C CA . LYS B 1 385 ? 20.547 -34.188 -17.891 1 98.06 385 LYS B CA 1
ATOM 6172 C C . LYS B 1 385 ? 19.375 -33.625 -18.688 1 98.06 385 LYS B C 1
ATOM 6174 O O . LYS B 1 385 ? 18.844 -34.312 -19.578 1 98.06 385 LYS B O 1
ATOM 6179 N N . LEU B 1 386 ? 18.938 -32.438 -18.359 1 98.31 386 LEU B N 1
ATOM 6180 C CA . LEU B 1 386 ? 17.844 -31.812 -19.078 1 98.31 386 LEU B CA 1
ATOM 6181 C C . LEU B 1 386 ? 18.25 -31.453 -20.5 1 98.31 386 LEU B C 1
ATOM 6183 O O . LEU B 1 386 ? 19.266 -30.797 -20.719 1 98.31 386 LEU B O 1
ATOM 6187 N N . SER B 1 387 ? 17.5 -31.906 -21.422 1 97.5 387 SER B N 1
ATOM 6188 C CA . SER B 1 387 ? 17.812 -31.688 -22.844 1 97.5 387 SER B CA 1
ATOM 6189 C C . SER B 1 387 ? 16.609 -31.141 -23.594 1 97.5 387 SER B C 1
ATOM 6191 O O . SER B 1 387 ? 15.469 -31.547 -23.344 1 97.5 387 SER B O 1
ATOM 6193 N N . GLU B 1 388 ? 16.891 -30.297 -24.516 1 96.88 388 GLU B N 1
ATOM 6194 C CA . GLU B 1 388 ? 15.836 -29.656 -25.297 1 96.88 388 GLU B CA 1
ATOM 6195 C C . GLU B 1 388 ? 15 -30.688 -26.031 1 96.88 388 GLU B C 1
ATOM 6197 O O . GLU B 1 388 ? 13.781 -30.547 -26.156 1 96.88 388 GLU B O 1
ATOM 6202 N N . GLU B 1 389 ? 15.617 -31.688 -26.469 1 96.25 389 GLU B N 1
ATOM 6203 C CA . GLU B 1 389 ? 14.953 -32.688 -27.312 1 96.25 389 GLU B CA 1
ATOM 6204 C C . GLU B 1 389 ? 13.93 -33.5 -26.5 1 96.25 389 GLU B C 1
ATOM 6206 O O . GLU B 1 389 ? 13.062 -34.156 -27.078 1 96.25 389 GLU B O 1
ATOM 6211 N N . ASP B 1 390 ? 14.047 -33.406 -25.203 1 97 390 ASP B N 1
ATOM 6212 C CA . ASP B 1 390 ? 13.18 -34.219 -24.359 1 97 390 ASP B CA 1
ATOM 6213 C C . ASP B 1 390 ? 11.914 -33.469 -23.984 1 97 390 ASP B C 1
ATOM 6215 O O . ASP B 1 390 ? 10.945 -34.031 -23.5 1 97 390 ASP B O 1
ATOM 6219 N N . TYR B 1 391 ? 11.938 -32.125 -24.219 1 98.25 391 TYR B N 1
ATOM 6220 C CA . TYR B 1 391 ? 10.773 -31.344 -23.828 1 98.25 391 TYR B CA 1
ATOM 6221 C C . TYR B 1 391 ? 9.57 -31.703 -24.688 1 98.25 391 TYR B C 1
ATOM 6223 O O . TYR B 1 391 ? 9.695 -31.922 -25.891 1 98.25 391 TYR B O 1
ATOM 6231 N N . LEU B 1 392 ? 8.445 -31.844 -24.062 1 98.56 392 LEU B N 1
ATOM 6232 C CA . LEU B 1 392 ? 7.191 -32.062 -24.766 1 98.56 392 LEU B CA 1
ATOM 6233 C C . LEU B 1 392 ? 6.504 -30.75 -25.094 1 98.56 392 LEU B C 1
ATOM 6235 O O . LEU B 1 392 ? 5.723 -30.672 -26.047 1 98.56 392 LEU B O 1
ATOM 6239 N N . SER B 1 393 ? 6.754 -29.719 -24.297 1 98.5 393 SER B N 1
ATOM 6240 C CA . SER B 1 393 ? 6.297 -28.375 -24.641 1 98.5 393 SER B CA 1
ATOM 6241 C C . SER B 1 393 ? 6.84 -27.922 -25.984 1 98.5 393 SER B C 1
ATOM 6243 O O . SER B 1 393 ? 7.945 -28.297 -26.375 1 98.5 393 SER B O 1
ATOM 6245 N N . LYS B 1 394 ? 6.016 -27.094 -26.719 1 97.88 394 LYS B N 1
ATOM 6246 C CA . LYS B 1 394 ? 6.539 -26.469 -27.938 1 97.88 394 LYS B CA 1
ATOM 6247 C C . LYS B 1 394 ? 7.672 -25.5 -27.609 1 97.88 394 LYS B C 1
ATOM 6249 O O . LYS B 1 394 ? 8.656 -25.422 -28.344 1 97.88 394 LYS B O 1
ATOM 6254 N N . GLY B 1 395 ? 7.488 -24.781 -26.547 1 97.38 395 GLY B N 1
ATOM 6255 C CA . GLY B 1 395 ? 8.539 -23.891 -26.094 1 97.38 395 GLY B CA 1
ATOM 6256 C C . GLY B 1 395 ? 9.703 -24.625 -25.453 1 97.38 395 GLY B C 1
ATOM 6257 O O . GLY B 1 395 ? 9.516 -25.625 -24.781 1 97.38 395 GLY B O 1
ATOM 6258 N N . VAL B 1 396 ? 10.953 -24.094 -25.656 1 97.69 396 VAL B N 1
ATOM 6259 C CA . VAL B 1 396 ? 12.141 -24.688 -25.062 1 97.69 396 VAL B CA 1
ATOM 6260 C C . VAL B 1 396 ? 12.906 -23.625 -24.266 1 97.69 396 VAL B C 1
ATOM 6262 O O . VAL B 1 396 ? 14.086 -23.812 -23.938 1 97.69 396 VAL B O 1
ATOM 6265 N N . ASN B 1 397 ? 12.289 -22.516 -24 1 97.62 397 ASN B N 1
ATOM 6266 C CA . ASN B 1 397 ? 12.898 -21.297 -23.453 1 97.62 397 ASN B CA 1
ATOM 6267 C C . ASN B 1 397 ? 13.102 -21.406 -21.953 1 97.62 397 ASN B C 1
ATOM 6269 O O . ASN B 1 397 ? 12.344 -20.797 -21.172 1 97.62 397 ASN B O 1
ATOM 6273 N N . THR B 1 398 ? 14.117 -22.078 -21.453 1 97.62 398 THR B N 1
ATOM 6274 C CA . THR B 1 398 ? 14.461 -22.172 -20.031 1 97.62 398 THR B CA 1
ATOM 6275 C C . THR B 1 398 ? 15.977 -22.141 -19.844 1 97.62 398 THR B C 1
ATOM 6277 O O . THR B 1 398 ? 16.719 -22.672 -20.672 1 97.62 398 THR B O 1
ATOM 6280 N N . PRO B 1 399 ? 16.422 -21.516 -18.766 1 97.06 399 PRO B N 1
ATOM 6281 C CA . PRO B 1 399 ? 17.875 -21.5 -18.5 1 97.06 399 PRO B CA 1
ATOM 6282 C C . PRO B 1 399 ? 18.359 -22.797 -17.859 1 97.06 399 PRO B C 1
ATOM 6284 O O . PRO B 1 399 ? 19.562 -22.938 -17.594 1 97.06 399 PRO B O 1
ATOM 6287 N N . PHE B 1 400 ? 17.5 -23.75 -17.656 1 98.06 400 PHE B N 1
ATOM 6288 C CA . PHE B 1 400 ? 17.859 -24.922 -16.875 1 98.06 400 PHE B CA 1
ATOM 6289 C C . PHE B 1 400 ? 18.359 -26.031 -17.781 1 98.06 400 PHE B C 1
ATOM 6291 O O . PHE B 1 400 ? 18.938 -27.016 -17.297 1 98.06 400 PHE B O 1
ATOM 6298 N N . THR B 1 401 ? 18.188 -25.891 -19.109 1 98.06 401 THR B N 1
ATOM 6299 C CA . THR B 1 401 ? 18.656 -26.906 -20.031 1 98.06 401 THR B CA 1
ATOM 6300 C C . THR B 1 401 ? 20.141 -27.188 -19.828 1 98.06 401 THR B C 1
ATOM 6302 O O . THR B 1 401 ? 20.938 -26.266 -19.719 1 98.06 401 THR B O 1
ATOM 6305 N N . GLY B 1 402 ? 20.469 -28.406 -19.812 1 98.06 402 GLY B N 1
ATOM 6306 C CA . GLY B 1 402 ? 21.859 -28.828 -19.641 1 98.06 402 GLY B CA 1
ATOM 6307 C C . GLY B 1 402 ? 22.188 -29.203 -18.203 1 98.06 402 GLY B C 1
ATOM 6308 O O . GLY B 1 402 ? 23.203 -29.859 -17.953 1 98.06 402 GLY B O 1
ATOM 6309 N N . GLN B 1 403 ? 21.344 -28.891 -17.297 1 97.94 403 GLN B N 1
ATOM 6310 C CA . GLN B 1 403 ? 21.578 -29.219 -15.898 1 97.94 403 GLN B CA 1
ATOM 6311 C C . GLN B 1 403 ? 21.312 -30.688 -15.617 1 97.94 403 GLN B C 1
ATOM 6313 O O . GLN B 1 403 ? 20.453 -31.297 -16.25 1 97.94 403 GLN B O 1
ATOM 6318 N N . GLU B 1 404 ? 22.078 -31.188 -14.695 1 98.44 404 GLU B N 1
ATOM 6319 C CA . GLU B 1 404 ? 21.812 -32.531 -14.18 1 98.44 404 GLU B CA 1
ATOM 6320 C C . GLU B 1 404 ? 20.875 -32.469 -12.969 1 98.44 404 GLU B C 1
ATOM 6322 O O . GLU B 1 404 ? 21.141 -31.734 -12.008 1 98.44 404 GLU B O 1
ATOM 6327 N N . VAL B 1 405 ? 19.797 -33.281 -13.055 1 98.62 405 VAL B N 1
ATOM 6328 C CA . VAL B 1 405 ? 18.812 -33.219 -11.977 1 98.62 405 VAL B CA 1
ATOM 6329 C C . VAL B 1 405 ? 18.391 -34.625 -11.578 1 98.62 405 VAL B C 1
ATOM 6331 O O . VAL B 1 405 ? 18.656 -35.594 -12.312 1 98.62 405 VAL B O 1
ATOM 6334 N N . TYR B 1 406 ? 17.891 -34.75 -10.391 1 98.56 406 TYR B N 1
ATOM 6335 C CA . TYR B 1 406 ? 17.234 -35.938 -9.867 1 98.56 406 TYR B CA 1
ATOM 6336 C C . TYR B 1 406 ? 15.75 -35.688 -9.672 1 98.56 406 TYR B C 1
ATOM 6338 O O . TYR B 1 406 ? 15.305 -34.562 -9.578 1 98.56 406 TYR B O 1
ATOM 6346 N N . GLY B 1 407 ? 14.992 -36.812 -9.625 1 98.56 407 GLY B N 1
ATOM 6347 C CA . GLY B 1 407 ? 13.586 -36.656 -9.305 1 98.56 407 GLY B CA 1
ATOM 6348 C C . GLY B 1 407 ? 12.711 -36.469 -10.531 1 98.56 407 GLY B C 1
ATOM 6349 O O . GLY B 1 407 ? 11.609 -35.906 -10.438 1 98.56 407 GLY B O 1
ATOM 6350 N N . MET B 1 408 ? 13.203 -36.875 -11.695 1 98.62 408 MET B N 1
ATOM 6351 C CA . MET B 1 408 ? 12.383 -36.781 -12.898 1 98.62 408 MET B CA 1
ATOM 6352 C C . MET B 1 408 ? 11.195 -37.719 -12.82 1 98.62 408 MET B C 1
ATOM 6354 O O . MET B 1 408 ? 11.281 -38.781 -12.195 1 98.62 408 MET B O 1
ATOM 6358 N N . THR B 1 409 ? 10.133 -37.375 -13.461 1 98.75 409 THR B N 1
ATOM 6359 C CA . THR B 1 409 ? 8.906 -38.156 -13.461 1 98.75 409 THR B CA 1
ATOM 6360 C C . THR B 1 409 ? 9.094 -39.438 -14.273 1 98.75 409 THR B C 1
ATOM 6362 O O . THR B 1 409 ? 9.609 -39.406 -15.391 1 98.75 409 THR B O 1
ATOM 6365 N N . ALA B 1 410 ? 8.609 -40.5 -13.711 1 98.69 410 ALA B N 1
ATOM 6366 C CA . ALA B 1 410 ? 8.648 -41.781 -14.398 1 98.69 410 ALA B CA 1
ATOM 6367 C C . ALA B 1 410 ? 7.301 -42.125 -15.023 1 98.69 410 ALA B C 1
ATOM 6369 O O . ALA B 1 410 ? 7.234 -42.625 -16.141 1 98.69 410 ALA B O 1
ATOM 6370 N N . LEU B 1 411 ? 6.27 -41.906 -14.273 1 98.75 411 LEU B N 1
ATOM 6371 C CA . LEU B 1 411 ? 4.898 -42.156 -14.711 1 98.75 411 LEU B CA 1
ATOM 6372 C C . LEU B 1 411 ? 3.955 -41.062 -14.18 1 98.75 411 LEU B C 1
ATOM 6374 O O . LEU B 1 411 ? 4.16 -40.531 -13.086 1 98.75 411 LEU B O 1
ATOM 6378 N N . THR B 1 412 ? 2.973 -40.75 -14.938 1 98.88 412 THR B N 1
ATOM 6379 C CA . THR B 1 412 ? 1.869 -39.938 -14.484 1 98.88 412 THR B CA 1
ATOM 6380 C C . THR B 1 412 ? 0.528 -40.562 -14.859 1 98.88 412 THR B C 1
ATOM 6382 O O . THR B 1 412 ? 0.331 -40.969 -16 1 98.88 412 THR B O 1
ATOM 6385 N N . PHE B 1 413 ? -0.352 -40.656 -13.93 1 98.75 413 PHE B N 1
ATOM 6386 C CA . PHE B 1 413 ? -1.71 -41.156 -14.148 1 98.75 413 PHE B CA 1
ATOM 6387 C C . PHE B 1 413 ? -2.729 -40.062 -13.852 1 98.75 413 PHE B C 1
ATOM 6389 O O . PHE B 1 413 ? -2.615 -39.344 -12.852 1 98.75 413 PHE B O 1
ATOM 6396 N N . VAL B 1 414 ? -3.701 -39.875 -14.742 1 98.75 414 VAL B N 1
ATOM 6397 C CA . VAL B 1 414 ? -4.82 -38.969 -14.547 1 98.75 414 VAL B CA 1
ATOM 6398 C C . VAL B 1 414 ? -6.141 -39.719 -14.664 1 98.75 414 VAL B C 1
ATOM 6400 O O . VAL B 1 414 ? -6.434 -40.312 -15.703 1 98.75 414 VAL B O 1
ATOM 6403 N N . SER B 1 415 ? -6.902 -39.688 -13.586 1 98.19 415 SER B N 1
ATOM 6404 C CA . SER B 1 415 ? -8.148 -40.469 -13.539 1 98.19 415 SER B CA 1
ATOM 6405 C C . SER B 1 415 ? -7.922 -41.906 -13.945 1 98.19 415 SER B C 1
ATOM 6407 O O . SER B 1 415 ? -8.664 -42.438 -14.773 1 98.19 415 SER B O 1
ATOM 6409 N N . GLY B 1 416 ? -6.852 -42.406 -13.469 1 97.94 416 GLY B N 1
ATOM 6410 C CA . GLY B 1 416 ? -6.555 -43.812 -13.656 1 97.94 416 GLY B CA 1
ATOM 6411 C C . GLY B 1 416 ? -5.965 -44.125 -15.023 1 97.94 416 GLY B C 1
ATOM 6412 O O . GLY B 1 416 ? -5.656 -45.281 -15.328 1 97.94 416 GLY B O 1
ATOM 6413 N N . LYS B 1 417 ? -5.746 -43.188 -15.836 1 98.06 417 LYS B N 1
ATOM 6414 C CA . LYS B 1 417 ? -5.191 -43.375 -17.172 1 98.06 417 LYS B CA 1
ATOM 6415 C C . LYS B 1 417 ? -3.727 -42.938 -17.234 1 98.06 417 LYS B C 1
ATOM 6417 O O . LYS B 1 417 ? -3.369 -41.875 -16.734 1 98.06 417 LYS B O 1
ATOM 6422 N N . LEU B 1 418 ? -2.875 -43.812 -17.75 1 98.31 418 LEU B N 1
ATOM 6423 C CA . LEU B 1 418 ? -1.474 -43.469 -17.969 1 98.31 418 LEU B CA 1
ATOM 6424 C C . LEU B 1 418 ? -1.337 -42.375 -19.016 1 98.31 418 LEU B C 1
ATOM 6426 O O . LEU B 1 418 ? -1.646 -42.594 -20.188 1 98.31 418 LEU B O 1
ATOM 6430 N N . VAL B 1 419 ? -0.863 -41.219 -18.625 1 98.69 419 VAL B N 1
ATOM 6431 C CA . VAL B 1 419 ? -0.805 -40.125 -19.578 1 98.69 419 VAL B CA 1
ATOM 6432 C C . VAL B 1 419 ? 0.651 -39.781 -19.891 1 98.69 419 VAL B C 1
ATOM 6434 O O . VAL B 1 419 ? 0.936 -39.094 -20.859 1 98.69 419 VAL B O 1
ATOM 6437 N N . TYR B 1 420 ? 1.583 -40.281 -19.094 1 98.69 420 TYR B N 1
ATOM 6438 C CA . TYR B 1 420 ? 3.006 -40.094 -19.359 1 98.69 420 TYR B CA 1
ATOM 6439 C C . TYR B 1 420 ? 3.807 -41.312 -18.875 1 98.69 420 TYR B C 1
ATOM 6441 O O . TYR B 1 420 ? 3.523 -41.844 -17.812 1 98.69 420 TYR B O 1
ATOM 6449 N N . LYS B 1 421 ? 4.738 -41.719 -19.578 1 98.62 421 LYS B N 1
ATOM 6450 C CA . LYS B 1 421 ? 5.707 -42.75 -19.25 1 98.62 421 LYS B CA 1
ATOM 6451 C C . LYS B 1 421 ? 7.102 -42.375 -19.75 1 98.62 421 LYS B C 1
ATOM 6453 O O . LYS B 1 421 ? 7.297 -42.188 -20.953 1 98.62 421 LYS B O 1
ATOM 6458 N N . SER B 1 422 ? 7.988 -42.312 -18.812 1 97.38 422 SER B N 1
ATOM 6459 C CA . SER B 1 422 ? 9.359 -41.969 -19.172 1 97.38 422 SER B CA 1
ATOM 6460 C C . SER B 1 422 ? 9.984 -43.062 -20.047 1 97.38 422 SER B C 1
ATOM 6462 O O . SER B 1 422 ? 9.75 -44.25 -19.828 1 97.38 422 SER B O 1
ATOM 6464 N N . LYS B 1 423 ? 10.867 -42.656 -20.953 1 92.88 423 LYS B N 1
ATOM 6465 C CA . LYS B 1 423 ? 11.602 -43.594 -21.766 1 92.88 423 LYS B CA 1
ATOM 6466 C C . LYS B 1 423 ? 12.578 -44.406 -20.922 1 92.88 423 LYS B C 1
ATOM 6468 O O . LYS B 1 423 ? 13.031 -45.469 -21.344 1 92.88 423 LYS B O 1
ATOM 6473 N N . HIS B 1 424 ? 12.797 -43.906 -19.797 1 90.88 424 HIS B N 1
ATOM 6474 C CA . HIS B 1 424 ? 13.758 -44.562 -18.922 1 90.88 424 HIS B CA 1
ATOM 6475 C C . HIS B 1 424 ? 13.062 -45.562 -17.984 1 90.88 424 HIS B C 1
ATOM 6477 O O . HIS B 1 424 ? 13.719 -46.281 -17.234 1 90.88 424 HIS B O 1
ATOM 6483 N N . PHE B 1 425 ? 11.797 -45.531 -17.984 1 92.19 425 PHE B N 1
ATOM 6484 C CA . PHE B 1 425 ? 11.078 -46.469 -17.109 1 92.19 425 PHE B CA 1
ATOM 6485 C C . PHE B 1 425 ? 11.102 -47.875 -17.688 1 92.19 425 PHE B C 1
ATOM 6487 O O . PHE B 1 425 ? 10.641 -48.125 -18.812 1 92.19 425 PHE B O 1
ATOM 6494 N N . ALA B 1 426 ? 11.977 -48.781 -17.109 1 82.81 426 ALA B N 1
ATOM 6495 C CA . ALA B 1 426 ? 12.102 -50.156 -17.562 1 82.81 426 ALA B CA 1
ATOM 6496 C C . ALA B 1 426 ? 11.008 -51.031 -16.953 1 82.81 426 ALA B C 1
ATOM 6498 O O . ALA B 1 426 ? 10.75 -50.969 -15.75 1 82.81 426 ALA B O 1
ATOM 6499 N N . ASP B 1 427 ? 10.211 -51.719 -17.891 1 64.94 427 ASP B N 1
ATOM 6500 C CA . ASP B 1 427 ? 9.148 -52.594 -17.438 1 64.94 427 ASP B CA 1
ATOM 6501 C C . ASP B 1 427 ? 9.719 -53.781 -16.688 1 64.94 427 ASP B C 1
ATOM 6503 O O . ASP B 1 427 ? 10.82 -54.25 -16.984 1 64.94 427 ASP B O 1
#

Organism: Lactobacillus leichmannii (NCBI:txid28039)

Foldseek 3Di:
DKEKEAQEQEDAPLDTDGWMWIDDFQFTADIGHPDDCPPHHYAYLNHFYKFFQFEFAAEAAQPPARCLQHHLQLVLLLLQQLRHQYYEHEQPYVPGQQALVSLLVVVVRNVVRHPHHYAYAHEQAPVLADLHGGQVLSSVVSGHLAYESPVDFHADLVSLLVSQLNQVVNQHEYEYLQFHPVQQQLFFAAPDDLCVVQVGRHRYLCRRLVRLLSNLVSQQVRVHQYEYEARQFLSNLVSLVVSVVVVRNYAYEHALCSLQDASVPDDHQFLLQTAVVHRHHPVRNVSVVVSLVVCSHQAYHHNADTDAPVQSDDGSSRHDHHHGDSNCRLFSCCFPQVVVPNDPPSSNLCRGWVRVCVSSVHQTRRDDGPGGPWMWTWFQDDKDAAAQVPRSTSGSRHPRHGDITGTGTAWTDHSRHTSDHDPPRDD/DKAKEAQEQEDAPLDTDGWMWIDDFQFTADIGHPDDCPPHHYAYLNHFYKFFQFEFAAEAAQPPPRCLFHHQQLVLLLLQQLRHQYYEHEQPYVPGQQALVSLLVVVVRNVVRHPHHYAYAHEQAPVLADLHGGQVLSSVVSGHLAYESPVDFHADLVSLLVSQLNQVVNQHEYEYLQFHPVQQQLFFAAPDDLCVVQVGRHRYLCRRLVRLLSNLVSQQVRVHQYEYEARQFLSNLVSLVVSVVVVRNYAYEHALCSLQDASVPDDHQFLLQTAVVHRHHPVRNVSVVVSLVVCSHQAYHHNADTDAPVQSDDGSSRHDHHHGDSNCRLFSCCFPAVVVPNDPPSSNLCRGWVRVCVSSVHQTSRDDGPGGPWMWTWFQDDKDAAAQVPRSTSGSRHPRHGDITGTGTAWTDHSRHTSDHDPPRDD

Radius of gyration: 33.19 Å; Cα contacts (8 Å, |Δi|>4): 2271; chains: 2; bounding box: 56×112×73 Å

Nearest PDB structures (foldseek):
  3gri-assembly1_A  TM=9.810E-01  e=7.510E-65  Staphylococcus aureus subsp. aureus MW2
  4yiw-assembly1_A  TM=9.908E-01  e=5.456E-64  Bacillus anthracis
  2z00-assembly1_A  TM=9.584E-01  e=2.698E-49  Thermus thermophilus HB8
  3e74-assembly1_C  TM=8.923E-01  e=2.734E-37  Escherichia coli K-12
  3e74-assembly1_D  TM=8.998E-01  e=1.026E-36  Escherichia coli K-12

InterPro domains:
  IPR002195 Dihydroorotase, conserved site [PS00483] (301-312)
  IPR004722 Dihydroorotase [MF_00220_B] (3-422)
  IPR004722 Dihydroorotase [cd01317] (39-407)
  IPR006680 Amidohydrolase-related [PF01979] (50-419)
  IPR011059 Metal-dependent hydrolase, composite domain superfamily [G3DSA:2.30.40.10] (1-57)
  IPR011059 Metal-dependent hydrolase, composite domain superfamily [G3DSA:2.30.40.10] (363-427)
  IPR011059 Metal-dependent hydrolase, composite domain superfamily [SSF51338] (1-424)
  IPR032466 Metal-dependent hydrolase [SSF51556] (53-365)
  IPR050138 Dihydroorotase/Allantoinase hydrolase-like [PTHR43668] (3-423)

Sequence (854 aa):
MAILLKNGLVYQEGEFIKEDVLISGSKIQAIGLDLPEEGAEVYDLKGKLLAPGLVDIHEHYREPGFTYKETIKTGSEAASRGGFTTVCTMPNVDPIPDDLETFEKQVALNEANSCVHLKQYGAITEDLTSDKVVDMAALKEAGAFAFSNDGHGIQQAGTMYEAMQEAAKVGLAICEHIQDDSLYHHGVMNAGKKAEELGLPGILGVSESAQLARDLVLAQATGVHYHACHVSTKESVELIRIAKEYGINVTAEATPHHLLLSEEEIDGNNGYYKMNPPLRSKEDQFALIEGMLDGTIDLIATDHAPHSREEKAGDMRKAAFGIIGNETAFACLYTKFVKSGQMDLSLLLDLMSYQPAKLFGLDAGVLAPGKEADLAVFDLDHAEKLSEEDYLSKGVNTPFTGQEVYGMTALTFVSGKLVYKSKHFADMAILLKNGLVYQEGEFIKEDVLISGSKIQAIGLDLPEEGAEVYDLKGKLLAPGLVDIHEHYREPGFTYKETIKTGSEAASRGGFTTVCTMPNVDPIPDDLETFEKQVALNEANSCVHLKQYGAITEDLTSDKVVDMAALKEAGAFAFSNDGHGIQQAGTMYEAMQEAAKVGLAICEHIQDDSLYHHGVMNAGKKAEELGLPGILGVSESAQLARDLVLAQATGVHYHACHVSTKESVELIRIAKEYGINVTAEATPHHLLLSEEEIDGNNGYYKMNPPLRSKEDQFALIEGMLDGTIDLIATDHAPHSREEKAGDMRKAAFGIIGNETAFACLYTKFVKSGQMDLSLLLDLMSYQPAKLFGLDAGVLAPGKEADLAVFDLDHAEKLSEEDYLSKGVNTPFTGQEVYGMTALTFVSGKLVYKSKHFAD

Solvent-accessible surface area (backbone atoms only — not comparable to full-atom values): 41004 Å² total; per-residue (Å²): 120,32,37,32,43,33,50,16,30,32,44,42,95,82,38,78,41,81,28,21,39,34,30,47,60,39,22,23,65,40,71,40,72,87,63,83,59,82,84,33,53,77,42,71,44,80,58,26,37,32,34,34,10,23,27,31,74,32,29,49,33,34,55,50,73,36,56,84,20,20,30,47,43,34,40,27,48,15,26,22,47,28,18,31,26,34,38,20,32,57,33,80,34,43,80,52,30,38,47,62,68,49,31,47,50,48,55,51,51,44,68,74,40,37,71,34,49,73,46,46,34,25,31,43,18,36,87,39,72,50,81,46,63,37,65,57,64,58,35,41,75,67,55,32,65,32,25,23,27,52,93,32,33,77,80,47,67,30,45,47,46,52,42,35,42,53,29,34,73,68,70,32,34,45,39,39,32,59,39,32,70,64,37,29,71,82,34,50,35,31,51,50,71,64,20,59,74,69,73,46,54,29,27,43,67,58,13,33,34,21,46,46,37,22,48,51,46,45,27,51,75,49,63,14,44,35,30,41,44,54,57,56,43,39,65,40,48,50,51,49,42,52,38,47,75,70,66,32,53,64,47,27,26,32,25,52,63,47,61,74,38,29,41,83,70,52,71,73,77,39,10,44,64,19,28,82,69,34,39,30,52,63,67,18,23,49,36,48,50,51,25,48,74,72,55,52,30,49,25,44,26,45,51,19,25,50,38,40,70,76,42,31,46,56,52,40,89,71,20,44,71,32,28,45,32,45,52,46,41,57,13,52,47,37,40,64,31,32,74,67,65,76,37,57,63,56,57,55,51,33,26,28,6,32,37,46,16,61,78,61,72,45,99,54,30,53,58,50,66,76,31,61,23,31,28,16,27,28,35,65,82,51,77,43,66,40,49,73,87,72,54,56,33,72,25,74,39,38,74,59,62,67,39,76,33,23,29,48,39,35,33,17,23,38,52,46,37,81,68,31,67,33,91,77,58,70,130,120,33,37,33,42,33,49,16,29,32,44,42,95,82,38,78,40,81,28,21,39,34,29,45,60,40,22,22,64,40,71,41,72,87,65,84,60,81,83,33,53,77,44,71,44,81,57,26,38,32,35,35,10,23,28,32,74,32,28,48,35,34,58,52,75,36,57,86,20,20,30,47,43,34,40,27,48,15,26,22,45,28,18,32,26,34,38,21,33,57,32,81,34,43,78,51,30,38,45,63,69,50,31,47,52,49,53,51,52,46,68,74,41,37,72,34,50,74,45,46,35,25,30,42,18,37,90,40,72,51,79,47,61,38,67,58,65,59,35,40,75,67,55,32,63,33,27,23,30,50,93,33,32,78,80,48,65,31,45,47,46,52,42,36,44,54,29,33,74,69,71,31,35,45,39,38,32,61,38,32,70,63,36,28,70,83,34,48,34,30,52,50,72,64,21,59,74,69,71,45,53,28,27,42,68,59,15,33,34,20,45,45,38,23,47,53,47,45,28,53,76,49,63,14,43,35,30,42,43,54,57,57,44,40,64,40,49,50,50,49,43,53,39,46,74,70,67,33,52,62,47,28,25,31,25,54,63,47,62,74,37,29,42,84,70,53,71,72,77,41,11,44,66,21,28,81,71,34,38,30,52,63,65,18,23,48,36,48,48,50,24,48,74,71,56,54,30,49,24,44,26,45,51,18,26,48,40,40,70,74,43,31,46,57,52,39,89,71,19,44,73,31,29,47,33,45,53,46,40,57,13,52,49,36,39,64,30,31,74,67,67,75,38,58,64,57,55,56,50,33,25,30,7,32,36,45,15,60,78,58,70,44,98,55,30,55,60,50,65,74,31,62,25,31,30,16,28,28,35,65,80,52,78,43,65,40,48,74,87,72,52,58,34,73,25,74,41,37,74,59,61,66,40,76,32,23,30,47,41,33,34,16,24,39,52,46,37,80,68,32,70,33,90,78,58,70,130